Protein 6C6B (pdb70)

Foldseek 3Di:
DDDDDPDDDDLVRLCVVQVFAFAEEEEAEAPQLQLVVLQVVLCVVCVVVVAAEDEDECVPQCCPVLVVADPPPVSVLVSLVVVLVVSLVCRSNRYYYYYRDNNQDPVSLVNSQCCQCVPPPHHYYFYEYSDEDPVVSVVPVVPCPVVPLVDACHDPNHHDGHGDDDTNHYDYCVVAPSVRVSVRVVVSCDVVVRHDD/DDDDDDDPDDDDLVRLCVVQQFAFAEEEEAEAVQLCQVVLQVVLCVVVVVVVAAEDEDECVPQCCPVLVVADDDPVSVLVSLVVVLVVSQVCRSNRHYYYYRDNQQDPVSLVNSQCCQCVPPPHHYYFYEYSDEDPVVSVVPCVPCPVVPCVDACHDPPHHHGHGDDDTNHYDYCVPAPSVRVSVVVVVVCCVVPRHPD/DDPDDQDLVRQCVVLVFAFAEEEEAAAPQLQLVVLQVVLCVVVVVVVAAEDEDECVPPCCPVLVVADDDPVSVLVSLVVVLVVSQVCRSNRYYYYYRDNQQDPVSLVNSQCCQCVPPPHHDYAYEYSDEDPVVSVVPCVPCVVVPCPAQHDPNHHDGHGDPDGNHYDHCVVDPSVVVSVVVVVSCVVVVRHDD/DPDDQDLVRLCVVQVFAFAEEEEAEAPQLQLVVLQVVLCVVCVVLVAAEDEDECVPPCCPVLVVADDDPVSVLVSLVVVLVVSLVCRSNRHHYYYRDNQQDPVSLVNSQCCQCVPPPHHYYAYEYSDEDPVVSVVPVVPCVVVDDPCHDPPHHDGDGDPDGNYYDYCVVDPSVVSSVRVVVSCVVVPRGDD/DPDDQDLVRQCVVQVFAFAEAEEAEAPQLCQVVLQVVLCVVCVVVVAAEDEDECVPCCCDVLVVADDDPVSVLVSLQVVLVVSVVCRSNRHHYYYRDNQFDPVSVVNSQCCQCVPPPHHYYAYEYSDEDPVVSCVSPVPCVNVPCVDAQHDPNRHDGDTDPDGNHYDYCVVAPSVRVSVVVVCSCVVVVRHD/DDDDPDDQDLVRLCVVQVFAFAEEEEAEAPQLQLVVLQVVLCVVCVVVVAAEDEDECVPPCCPVLVVADDDPVSVLVSLVVVLVVSQVCRSNRYYYYYRDNQQDPVSVVNSCCCQCVPPPHHYYAYEYSDEDPVVSVVPCVPVPVVPCVDACHDPNHPDGDGDPDGNHYDYCVVDPSVRVSVVVVVSCCVVVRHPD

Solvent-accessible surface area: 49514 Å² total; per-residue (Å²): 139,44,92,69,67,126,45,41,16,69,44,109,66,15,17,108,44,25,51,12,105,5,0,0,0,0,0,0,0,24,16,22,0,16,16,60,52,3,0,15,2,0,0,3,16,0,0,57,54,129,4,9,2,8,37,0,6,32,126,37,0,42,178,12,1,4,119,80,38,36,184,81,156,70,14,80,68,34,38,11,45,5,0,0,13,0,0,14,6,0,0,19,1,0,0,0,0,0,0,8,25,48,2,4,70,91,68,11,7,68,101,3,31,53,49,0,81,150,54,117,59,71,9,50,7,4,14,0,21,1,21,5,54,70,82,38,0,77,90,96,25,106,166,28,54,6,84,101,85,117,58,84,107,24,9,26,66,64,18,75,42,62,51,15,109,140,21,67,10,83,2,116,18,74,132,42,100,20,45,14,0,0,84,64,0,12,126,59,0,40,94,78,51,11,10,70,113,60,62,42,28,65,62,57,74,46,40,12,71,39,109,66,16,20,108,62,25,50,10,102,5,0,0,0,0,0,0,0,24,14,24,0,19,16,61,76,3,0,12,1,0,1,4,7,0,0,72,93,140,8,8,1,10,37,0,10,31,124,38,0,54,165,11,1,0,115,81,20,36,156,79,86,74,15,68,61,35,33,7,44,5,0,0,13,0,0,14,5,0,0,19,1,0,0,0,0,0,0,11,22,47,2,12,54,86,70,9,5,74,99,3,29,52,53,0,85,154,51,117,51,72,9,52,7,3,16,0,20,0,20,4,50,74,79,39,0,80,86,87,25,117,69,25,60,11,79,103,95,114,59,82,98,26,16,27,72,65,26,71,40,62,50,14,106,137,22,68,12,84,2,114,17,75,134,40,99,45,37,16,0,0,97,71,0,11,126,58,0,32,97,78,43,9,8,84,147,112,69,127,47,41,16,69,34,113,69,18,22,111,63,24,42,8,123,5,0,0,0,0,0,0,0,24,15,22,0,17,16,59,74,6,0,10,1,0,2,4,16,0,1,96,59,105,8,8,2,9,33,0,9,32,119,37,0,60,166,11,2,0,118,79,22,36,173,79,144,71,14,84,68,35,30,8,50,5,1,0,12,0,0,14,6,0,0,17,2,0,0,0,0,0,0,11,26,43,2,4,65,85,72,13,7,76,102,4,29,60,52,0,86,171,55,118,45,71,8,56,7,5,15,0,25,0,16,5,44,64,82,22,1,107,90,92,31,110,68,26,78,24,78,119,125,99,90,106,34,6,48,73,72,24,73,44,60,53,16,109,132,22,60,12,99,2,84,18,67,124,52,88,28,9,9,1,0,82,66,0,12,47,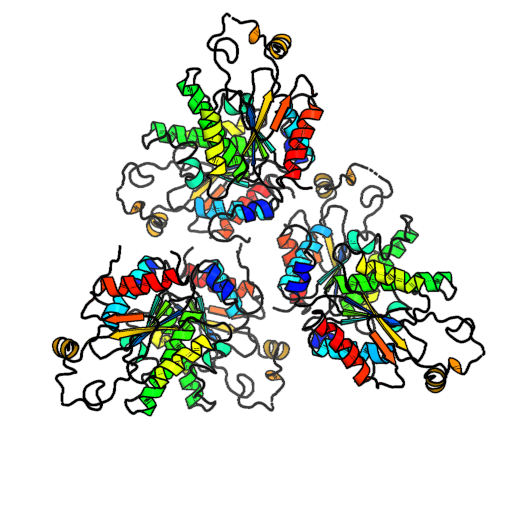63,0,46,122,75,46,8,26,85,68,117,128,52,41,15,68,33,111,63,17,33,110,68,24,55,12,29,6,0,0,0,0,0,0,0,24,13,23,0,18,18,59,74,4,0,18,29,0,1,26,84,1,1,93,35,67,7,8,2,10,40,0,10,33,123,38,0,56,158,10,2,0,119,76,20,34,148,84,132,71,14,100,69,34,27,14,50,7,0,0,12,0,0,14,6,0,1,19,1,0,0,0,0,0,0,11,24,51,2,21,72,81,74,16,5,76,102,4,29,68,51,0,81,177,57,116,45,74,8,53,7,2,13,0,20,0,26,4,47,76,88,18,0,44,91,71,29,94,148,39,52,23,95,62,119,84,86,22,16,26,101,68,25,78,43,63,49,15,102,127,29,63,14,104,2,87,13,37,125,54,56,62,70,18,1,14,126,71,0,21,48,58,0,45,121,77,63,22,16,84,107,78,69,51,52,14,72,38,107,73,16,20,112,56,23,56,12,109,5,0,0,0,1,0,0,0,28,25,31,4,20,19,56,76,4,0,17,30,0,1,14,76,0,0,119,66,70,5,9,1,8,36,0,5,30,120,40,1,58,164,12,2,0,119,79,20,37,190,81,104,74,14,49,64,34,31,12,48,4,0,0,16,0,0,12,5,0,0,20,1,0,0,0,0,0,0,8,26,50,2,25,62,86,72,16,5,76,113,4,29,77,57,0,84,85,58,117,47,73,9,52,6,2,14,0,17,1,31,5,54,73,85,33,2,55,85,58,24,115,89,34,24,42,88,38,118,120,95,80,109,46,18,56,82,66,23,74,47,56,51,16,108,86,29,56,11,94,2,112,41,75,130,47,101,69,75,27,1,14,60,74,0,17,61,67,0,50,88,70,47,12,10,117,51,58,32,68,54,44,43,15,65,36,110,61,15,32,80,23,10,47,12,24,5,0,0,0,0,0,0,0,22,19,23,0,16,16,54,76,4,0,19,2,0,1,5,62,0,0,98,103,154,7,9,2,7,36,0,7,30,130,38,1,55,161,11,2,0,114,78,22,34,147,79,140,71,12,120,68,33,32,13,49,5,0,0,13,0,0,14,6,0,0,20,1,0,0,0,0,0,0,8,27,48,1,20,69,80,73,14,5,74,100,4,24,76,54,0,77,169,53,118,48,73,6,53,8,4,12,0,16,1,23,5,44,66,81,42,0,74,87,96,29,98,171,37,59,2,86,21,93,132,71,80,105,25,17,27,64,68,23,73,42,64,49,19,110,128,33,62,12,98,1,84,14,57,128,48,99,47,54,20,0,6,120,70,0,18,49,62,0,35,123,74,64,19,9,80,156

Nearest PDB structures (foldseek):
  6c6b-assembly2_C  TM=1.005E+00  e=1.943E-40  Cryptococcus neoformans H99
  6c6b-assembly3_D  TM=1.001E+00  e=1.672E-37  Cryptococcus neoformans H99
  6c6b-assembly3_E  TM=1.001E+00  e=2.785E-37  Cryptococcus neoformans H99
  6b8v-assembly2_C-2  TM=9.779E-01  e=7.270E-29  Cryptococcus neoformans
  4fxp-assembly1_A  TM=9.262E-01  e=2.140E-19  Arabidopsis thaliana

Sequence (1168 aa):
NITFHPGAVTQDERDTLLGQKGCTVWLTGLSASGKSSTIATALEQHLLHKKLHAYRLDGDNIRFGLNKDLGFDQASRVENIRRIGEVSLLFALSSTISVTAFISPYISDRQLARELHEKHSSAIPFIEVFIDAPLSVVEQRDPKGLYKKAEIKDFTGISAPYEAPANPEIHIRTDEVDVAGAVEIITKYLADNGLIPAATNITFHPGAVTQDERDTLLGQKGCTVWLTGLSASGKSTIATALEQHLLHKKLHAYRLDGDNIRFGLNKDLGFDQASRVENIRRIGEVSLLFALSSTISVTAFISPYISDRQLARELHEKHSSAIPFIEVFIDAPLSVVEQRDPKGLYKKAEIKDFTGISAPYEAPANPEIHIRTDEVDVAGAVEIITKYLADNGLIPAFHPGAVTQDERDTLLGQKGCTVWLTGLSASGKSTIATALEQHLLHKKLHAYRLDGDNIRFGLNKDLGFDQASRVENIRRIGEVSLLFALSSTISVTAFISPYISDRQLARELHEKHSSAIPFIEVFIDAPLSVVEQRDPKGLYKKAIKDFTGISAPYEAPANPEIHIRTDEVDVAGAVEIITKYLADNGLIPAHPGAVTQDERDTLLGQKGCTVWLTGLSASGKSTIATALEQHLLHKKLHAYRLDGDNIRFGLNKDLGFDQASRVENIRRIGEVSLLFALSSTISVTAFISPYISDRQLARELHEKHSSAIPFIEVFIDAPLSVVEQRDPKGLYKKIKDFTGISAPYEAPANPEIHIRTDEVDVAGAVEIITKYLADNGLIPAHPGAVTQDERDTLLGQKGCTVWLTGLSASGKSTIATALEQHLLHKKLHAYRLDGDNIRFGLNKDLGFDQASRVENIRRIGEVSLLFALSSTISVTAFISPYISDRQLARELHEKHSSAIPFIEVFIDAPLSVVEQRDPKGLYKKAEIKDFTGISAPYEAPANPEIHIRTDEVDVAGAVEIITKYLADNGLIPITFHPGAVTQDERDTLLGQKGCTVWLTGLSASGKSSTIATALEQHLLHKKLHAYRLDGDNIRFGLNKDLGFDQASRVENIRRIGEVSLLFALSSTISVTAFISPYISDRQLARELHEKHSSAIPFIEVFIDAPLSVVEQRDPKGLYKKAEIKDFTGISAPYEAPANPEIHIRTDEVDVAGAVEIITKYLADNGLIPA

CATH classification: 3.40.50.300

Organism: Cryptococcus neoformans (strain H99 / ATCC 208821 / CBS 10515 / FGSC 9487) (NCBI:txid235443)

B-factor: mean 47.9, std 17.37, range [10.41, 139.2]

Secondary structure (DSSP, 8-state):
-----SSPPPHHHHHHHHT---EEEEEE--TTSSHHHHHHHHHHHHHHTT--EEEE-HHHHTTTTTTT--SSHHHHHHHHHHHHHHHHHHHHTT-EEEEE-----HHHHHHHHHHHHSSSS---EEEEEEE--HHHHHHH-TTSTTT-----S-BTTTB-----SS-SEEEETTTS-HHHHHHHHHHHHHHTTSS--/-------SSPPPHHHHHHHHT---EEEEEE--TTSSHHHHHHHHHHHHHHTT--EEEESHHHHTTTTTTT--SSHHHHHHHHHHHHHHHHHHHHTT-EEEEE-----HHHHHHHHHHHHTSSS---EEEEEEE--HHHHHHH-TTSTTT-----S-BTTTB-----SS-SEEEETTTS-HHHHHHHHHHHHHHTTSS--/--SSPPPHHHHHHHHT---EEEEEE--TTSSHHHHHHHHHHHHHHTT--EEEESHHHHTTTTTTT--SSHHHHHHHHHHHHHHHHHHHHTT-EEEEE-----HHHHHHHHHHHHTSSS---EEEEEEE--HHHHHHH-TTSTTT----S-BTTTB-----SS-SEEEETTTS-HHHHHHHHHHHHHHTT-S--/--SSPPHHHHHHHHT---EEEEEE--TTSSHHHHHHHHHHHHHHTT--EEEESHHHHTTTTTTT--SSHHHHHHHHHHHHHHHHHHHHTT-EEEEE-----HHHHHHHHHHHHTSSS---EEEEEEE--HHHHHHH-TTSTTT---S-BTTTB-----SS-SEEEETTTS-HHHHHHHHHHHHHHTTSS--/--SPPPHHHHHHHHT---EEEEEEE-TTSSHHHHHHHHHHHHHHTT--EEEESHHHHTTTTTTT--SSHHHHHHHHHHHHHHHHHHHHTT-EEEEE-----HHHHHHHHHHHHTSSS---EEEEEEE--HHHHHHH-TTSTTT-----S-BTTTB-----SS-SEEEETTTS-HHHHHHHHHHHHHHTTS--/----SSPPPHHHHHHHHT---EEEEEE--TTSSHHHHHHHHHHHHHHTT--EEEESHHHHTTTTTTT--SSHHHHHHHHHHHHHHHHHHHHTT-EEEEE-----HHHHHHHHHHHHTSSS---EEEEEEE--HHHHHHH-TTSTTT-----S-BTTTB-----SS-SEEEETTTS-HHHHHHHHHHHHHHTTSS--

Structure (mmCIF, N/CA/C/O backbone):
data_6C6B
#
_entry.id   6C6B
#
_cell.length_a   86.330
_cell.length_b   86.330
_cell.length_c   160.810
_cell.angle_alpha   90.000
_cell.angle_beta   90.000
_cell.angle_gamma   120.000
#
_symmetry.space_group_name_H-M   'P 31'
#
loop_
_entity.id
_entity.type
_entity.pdbx_description
1 polymer 'Adenylyl-sulfate kinase'
2 non-polymer "ADENOSINE-5'-DIPHOSPHATE"
3 non-polymer 1,2-ETHANEDIOL
4 water water
#
loop_
_atom_site.group_PDB
_atom_site.id
_atom_site.type_symbol
_atom_site.label_atom_id
_atom_site.label_alt_id
_atom_site.label_comp_id
_atom_site.label_asym_id
_atom_site.label_entity_id
_atom_site.label_seq_id
_atom_site.pdbx_PDB_ins_code
_atom_site.Cartn_x
_atom_site.Cartn_y
_atom_site.Cartn_z
_atom_site.occupancy
_atom_site.B_iso_or_equiv
_atom_site.auth_seq_id
_atom_site.auth_comp_id
_atom_site.auth_asym_id
_atom_site.auth_atom_id
_atom_site.pdbx_PDB_model_num
ATOM 1 N N . ASN A 1 12 ? 35.688 11.738 -41.926 1.00 59.00 4 ASN A N 1
ATOM 2 C CA . ASN A 1 12 ? 35.506 11.912 -40.491 1.00 58.10 4 ASN A CA 1
ATOM 3 C C . ASN A 1 12 ? 35.987 10.665 -39.763 1.00 58.08 4 ASN A C 1
ATOM 4 O O . ASN A 1 12 ? 35.234 10.015 -39.041 1.00 55.61 4 ASN A O 1
ATOM 6 N N . ILE A 1 13 ? 37.259 10.340 -39.959 1.00 57.16 5 ILE A N 1
ATOM 7 C CA . ILE A 1 13 ? 37.876 9.152 -39.387 1.00 53.26 5 ILE A CA 1
ATOM 8 C C . ILE A 1 13 ? 38.985 9.610 -38.452 1.00 55.45 5 ILE A C 1
ATOM 9 O O . ILE A 1 13 ? 39.924 10.293 -38.881 1.00 62.53 5 ILE A O 1
ATOM 14 N N . THR A 1 14 ? 38.869 9.251 -37.178 1.00 47.77 6 THR A N 1
ATOM 15 C CA . THR A 1 14 ? 39.801 9.691 -36.154 1.00 52.02 6 THR A CA 1
ATOM 16 C C . THR A 1 14 ? 40.257 8.496 -35.327 1.00 49.36 6 THR A C 1
ATOM 17 O O . THR A 1 14 ? 39.455 7.624 -34.989 1.00 57.46 6 THR A O 1
ATOM 21 N N . PHE A 1 15 ? 41.547 8.465 -35.001 1.00 45.60 7 PHE A N 1
ATOM 22 C CA . PHE A 1 15 ? 42.125 7.413 -34.178 1.00 45.29 7 PHE A CA 1
ATOM 23 C C . PHE A 1 15 ? 43.468 7.899 -33.666 1.00 49.05 7 PHE A C 1
ATOM 24 O O . PHE A 1 15 ? 44.170 8.642 -34.357 1.00 51.45 7 PHE A O 1
ATOM 32 N N . HIS A 1 16 ? 43.832 7.454 -32.434 1.00 48.21 8 HIS A N 1
ATOM 33 C CA . HIS A 1 16 ? 45.185 7.649 -31.923 1.00 38.81 8 HIS A CA 1
ATOM 34 C C . HIS A 1 16 ? 46.059 6.461 -32.279 1.00 42.30 8 HIS A C 1
ATOM 35 O O . HIS A 1 16 ? 45.556 5.371 -32.569 1.00 43.33 8 HIS A O 1
ATOM 42 N N . PRO A 1 17 ? 47.380 6.634 -32.255 1.00 47.77 9 PRO A N 1
ATOM 43 C CA . PRO A 1 17 ? 48.263 5.502 -32.524 1.00 44.76 9 PRO A CA 1
ATOM 44 C C . PRO A 1 17 ? 48.049 4.379 -31.520 1.00 49.97 9 PRO A C 1
ATOM 45 O O . PRO A 1 17 ? 47.654 4.598 -30.375 1.00 49.43 9 PRO A O 1
ATOM 49 N N . GLY A 1 18 ? 48.306 3.160 -31.970 1.00 43.68 10 GLY A N 1
ATOM 50 C CA . GLY A 1 18 ? 48.193 2.036 -31.089 1.00 37.51 10 GLY A CA 1
ATOM 51 C C . GLY A 1 18 ? 46.759 1.594 -30.891 1.00 34.12 10 GLY A C 1
ATOM 52 O O . GLY A 1 18 ? 45.811 2.095 -31.502 1.00 39.16 10 GLY A O 1
ATOM 53 N N . ALA A 1 19 ? 46.609 0.659 -29.968 1.00 57.89 11 ALA A N 1
ATOM 54 C CA . ALA A 1 19 ? 45.313 0.052 -29.742 1.00 38.94 11 ALA A CA 1
ATOM 55 C C . ALA A 1 19 ? 44.449 0.898 -28.815 1.00 40.47 11 ALA A C 1
ATOM 56 O O . ALA A 1 19 ? 44.937 1.689 -27.997 1.00 42.96 11 ALA A O 1
ATOM 58 N N . VAL A 1 20 ? 43.138 0.747 -28.993 1.00 37.32 12 VAL A N 1
ATOM 59 C CA . VAL A 1 20 ? 42.190 1.339 -28.069 1.00 37.32 12 VAL A CA 1
ATOM 60 C C . VAL A 1 20 ? 42.470 0.793 -26.671 1.00 44.23 12 VAL A C 1
ATOM 61 O O . VAL A 1 20 ? 42.782 -0.392 -26.495 1.00 45.04 12 VAL A O 1
ATOM 65 N N . THR A 1 21 ? 42.380 1.658 -25.663 1.00 41.00 13 THR A N 1
ATOM 66 C CA . THR A 1 21 ? 42.505 1.151 -24.304 1.00 42.37 13 THR A CA 1
ATOM 67 C C . THR A 1 21 ? 41.180 0.549 -23.858 1.00 38.87 13 THR A C 1
ATOM 68 O O . THR A 1 21 ? 40.133 0.784 -24.460 1.00 39.54 13 THR A O 1
ATOM 72 N N . GLN A 1 22 ? 41.223 -0.200 -22.749 1.00 37.37 14 GLN A N 1
ATOM 73 C CA . GLN A 1 22 ? 40.008 -0.834 -22.244 1.00 37.55 14 GLN A CA 1
ATOM 74 C C . GLN A 1 22 ? 38.972 0.194 -21.808 1.00 41.17 14 GLN A C 1
ATOM 75 O O . GLN A 1 22 ? 37.770 0.008 -22.032 1.00 39.72 14 GLN A O 1
ATOM 81 N N . ASP A 1 23 ? 39.412 1.252 -21.130 1.00 47.77 15 ASP A N 1
ATOM 82 C CA . ASP A 1 23 ? 38.488 2.297 -20.715 1.00 41.42 15 ASP A CA 1
ATOM 83 C C . ASP A 1 23 ? 37.880 2.992 -21.922 1.00 35.59 15 ASP A C 1
ATOM 84 O O . ASP A 1 23 ? 36.690 3.321 -21.919 1.00 36.59 15 ASP A O 1
ATOM 89 N N . GLU A 1 24 ? 38.682 3.235 -22.962 1.00 42.14 16 GLU A N 1
ATOM 90 C CA . GLU A 1 24 ? 38.136 3.858 -24.164 1.00 43.63 16 GLU A CA 1
ATOM 91 C C . GLU A 1 24 ? 37.039 2.986 -24.753 1.00 44.25 16 GLU A C 1
ATOM 92 O O . GLU A 1 24 ? 35.917 3.459 -24.979 1.00 35.85 16 GLU A O 1
ATOM 98 N N . ARG A 1 25 ? 37.317 1.687 -24.914 1.00 33.18 17 ARG A N 1
ATOM 99 C CA . ARG A 1 25 ? 36.344 0.781 -25.526 1.00 38.09 17 ARG A CA 1
ATOM 100 C C . ARG A 1 25 ? 35.074 0.719 -24.696 1.00 40.22 17 ARG A C 1
ATOM 101 O O . ARG A 1 25 ? 33.964 0.860 -25.228 1.00 39.64 17 ARG A O 1
ATOM 109 N N . ASP A 1 26 ? 35.223 0.504 -23.382 1.00 36.68 18 ASP A N 1
ATOM 110 C CA . ASP A 1 26 ? 34.066 0.441 -22.498 1.00 38.67 18 ASP A CA 1
ATOM 111 C C . ASP A 1 26 ? 33.230 1.709 -22.603 1.00 39.50 18 ASP A C 1
ATOM 112 O O . ASP A 1 26 ? 32.001 1.641 -22.726 1.00 37.70 18 ASP A O 1
ATOM 117 N N . THR A 1 27 ? 33.882 2.871 -22.617 1.00 38.38 19 THR A N 1
ATOM 118 C CA . THR A 1 27 ? 33.129 4.114 -22.669 1.00 39.81 19 THR A CA 1
ATOM 119 C C . THR A 1 27 ? 32.379 4.232 -23.984 1.00 38.56 19 THR A C 1
ATOM 120 O O . THR A 1 27 ? 31.171 4.464 -23.991 1.00 42.74 19 THR A O 1
ATOM 124 N N . LEU A 1 28 ? 33.058 3.976 -25.106 1.00 41.23 20 LEU A N 1
ATOM 125 C CA . LEU A 1 28 ? 32.411 4.137 -26.408 1.00 40.87 20 LEU A CA 1
ATOM 126 C C . LEU A 1 28 ? 31.242 3.172 -26.585 1.00 41.30 20 LEU A C 1
ATOM 127 O O . LEU A 1 28 ? 30.238 3.516 -27.212 1.00 42.23 20 LEU A O 1
ATOM 132 N N . LEU A 1 29 ? 31.354 1.957 -26.059 1.00 37.03 21 LEU A N 1
ATOM 133 C CA . LEU A 1 29 ? 30.293 0.978 -26.252 1.00 32.67 21 LEU A CA 1
ATOM 134 C C . LEU A 1 29 ? 29.255 1.016 -25.135 1.00 36.50 21 LEU A C 1
ATOM 135 O O . LEU A 1 29 ? 28.276 0.268 -25.201 1.00 40.84 21 LEU A O 1
ATOM 140 N N . GLY A 1 30 ? 29.446 1.860 -24.119 1.00 34.10 22 GLY A N 1
ATOM 141 C CA . GLY A 1 30 ? 28.475 2.010 -23.028 1.00 45.30 22 GLY A CA 1
ATOM 142 C C . GLY A 1 30 ? 28.285 0.754 -22.208 1.00 47.70 22 GLY A C 1
ATOM 143 O O . GLY A 1 30 ? 27.201 0.528 -21.648 1.00 37.14 22 GLY A O 1
ATOM 144 N N . GLN A 1 31 ? 29.327 -0.067 -22.104 1.00 43.77 23 GLN A N 1
ATOM 145 C CA . GLN A 1 31 ? 29.198 -1.374 -21.488 1.00 43.90 23 GLN A CA 1
ATOM 146 C C . GLN A 1 31 ? 30.572 -1.880 -21.083 1.00 37.76 23 GLN A C 1
ATOM 147 O O . GLN A 1 31 ? 31.570 -1.572 -21.738 1.00 35.61 23 GLN A O 1
ATOM 153 N N . LYS A 1 32 ? 30.620 -2.598 -19.968 1.00 40.38 24 LYS A N 1
ATOM 154 C CA . LYS A 1 32 ? 31.819 -3.259 -19.481 1.00 36.99 24 LYS A CA 1
ATOM 155 C C . LYS A 1 32 ? 31.713 -4.765 -19.703 1.00 40.24 24 LYS A C 1
ATOM 156 O O . LYS A 1 32 ? 30.628 -5.345 -19.570 1.00 47.97 24 LYS A O 1
ATOM 162 N N . GLY A 1 33 ? 32.833 -5.387 -20.077 1.00 27.14 25 GLY A N 1
ATOM 163 C CA . GLY A 1 33 ? 32.871 -6.831 -20.294 1.00 25.04 25 GLY A CA 1
ATOM 164 C C . GLY A 1 33 ? 33.152 -7.595 -19.010 1.00 27.60 25 GLY A C 1
ATOM 165 O O . GLY A 1 33 ? 33.801 -7.088 -18.093 1.00 30.37 25 GLY A O 1
ATOM 166 N N . CYS A 1 34 ? 32.650 -8.827 -18.953 1.00 28.99 26 CYS A N 1
ATOM 167 C CA . CYS A 1 34 ? 32.917 -9.715 -17.823 1.00 24.57 26 CYS A CA 1
ATOM 168 C C . CYS A 1 34 ? 32.589 -11.129 -18.263 1.00 24.43 26 CYS A C 1
ATOM 169 O O . CYS A 1 34 ? 32.051 -11.353 -19.348 1.00 29.53 26 CYS A O 1
ATOM 172 N N . THR A 1 35 ? 32.945 -12.094 -17.415 1.00 27.00 27 THR A N 1
ATOM 173 C CA . THR A 1 35 ? 32.602 -13.491 -17.649 1.00 26.95 27 THR A CA 1
ATOM 174 C C . THR A 1 35 ? 31.669 -13.952 -16.545 1.00 29.46 27 THR A C 1
ATOM 175 O O . THR A 1 35 ? 32.014 -13.869 -15.364 1.00 23.41 27 THR A O 1
ATOM 179 N N . VAL A 1 36 ? 30.510 -14.460 -16.945 1.00 30.47 28 VAL A N 1
ATOM 180 C CA . VAL A 1 36 ? 29.533 -15.078 -16.060 1.00 24.37 28 VAL A CA 1
ATOM 181 C C . VAL A 1 36 ? 29.727 -16.580 -16.228 1.00 25.16 28 VAL A C 1
ATOM 182 O O . VAL A 1 36 ? 29.343 -17.151 -17.260 1.00 26.60 28 VAL A O 1
ATOM 186 N N . TRP A 1 37 ? 30.365 -17.218 -15.239 1.00 23.51 29 TRP A N 1
ATOM 187 C CA . TRP A 1 37 ? 30.794 -18.619 -15.340 1.00 20.86 29 TRP A CA 1
ATOM 188 C C . TRP A 1 37 ? 29.791 -19.487 -14.574 1.00 22.78 29 TRP A C 1
ATOM 189 O O . TRP A 1 37 ? 29.811 -19.539 -13.338 1.00 24.41 29 TRP A O 1
ATOM 200 N N . LEU A 1 38 ? 28.926 -20.172 -15.314 1.00 21.73 30 LEU A N 1
ATOM 201 C CA . LEU A 1 38 ? 28.006 -21.148 -14.742 1.00 21.63 30 LEU A CA 1
ATOM 202 C C . LEU A 1 38 ? 28.681 -22.502 -14.553 1.00 27.27 30 LEU A C 1
ATOM 203 O O . LEU A 1 38 ? 29.375 -23.001 -15.447 1.00 29.68 30 LEU A O 1
ATOM 208 N N . THR A 1 39 ? 28.432 -23.118 -13.393 1.00 23.79 31 THR A N 1
ATOM 209 C CA . THR A 1 39 ? 28.918 -24.451 -13.054 1.00 23.40 31 THR A CA 1
ATOM 210 C C . THR A 1 39 ? 27.828 -25.200 -12.296 1.00 24.01 31 THR A C 1
ATOM 211 O O . THR A 1 39 ? 27.054 -24.599 -11.546 1.00 27.07 31 THR A O 1
ATOM 215 N N . GLY A 1 40 ? 27.734 -26.498 -12.529 1.00 25.48 32 GLY A N 1
ATOM 216 C CA . GLY A 1 40 ? 26.715 -27.291 -11.868 1.00 23.79 32 GLY A CA 1
ATOM 217 C C . GLY A 1 40 ? 26.542 -28.617 -12.564 1.00 28.60 32 GLY A C 1
ATOM 218 O O . GLY A 1 40 ? 27.051 -28.842 -13.663 1.00 21.97 32 GLY A O 1
ATOM 219 N N . LEU A 1 41 ? 25.802 -29.500 -11.890 1.00 25.33 33 LEU A N 1
ATOM 220 C CA . LEU A 1 41 ? 25.534 -30.831 -12.419 1.00 29.01 33 LEU A CA 1
ATOM 221 C C . LEU A 1 41 ? 24.773 -30.769 -13.734 1.00 26.69 33 LEU A C 1
ATOM 222 O O . LEU A 1 41 ? 24.068 -29.807 -14.046 1.00 26.31 33 LEU A O 1
ATOM 227 N N . SER A 1 42 ? 24.890 -31.847 -14.491 1.00 28.96 34 SER A N 1
ATOM 228 C CA . SER A 1 42 ? 24.025 -32.033 -15.644 1.00 28.98 34 SER A CA 1
ATOM 229 C C . SER A 1 42 ? 22.561 -31.973 -15.211 1.00 26.59 34 SER A C 1
ATOM 230 O O . SER A 1 42 ? 22.199 -32.424 -14.121 1.00 24.41 34 SER A O 1
ATOM 233 N N . ALA A 1 43 ? 21.728 -31.347 -16.052 1.00 28.74 35 ALA A N 1
ATOM 234 C CA . ALA A 1 43 ? 20.311 -31.073 -15.822 1.00 29.82 35 ALA A CA 1
ATOM 235 C C . ALA A 1 43 ? 20.060 -30.076 -14.690 1.00 27.55 35 ALA A C 1
ATOM 236 O O . ALA A 1 43 ? 18.892 -29.850 -14.336 1.00 28.17 35 ALA A O 1
ATOM 238 N N . SER A 1 44 ? 21.097 -29.443 -14.130 1.00 29.46 36 SER A N 1
ATOM 239 C CA . SER A 1 44 ? 20.831 -28.446 -13.087 1.00 30.89 36 SER A CA 1
ATOM 240 C C . SER A 1 44 ? 20.206 -27.172 -13.658 1.00 26.73 36 SER A C 1
ATOM 241 O O . SER A 1 44 ? 19.521 -26.452 -12.921 1.00 28.49 36 SER A O 1
ATOM 244 N N . GLY A 1 45 ? 20.459 -26.852 -14.933 1.00 24.54 37 GLY A N 1
ATOM 245 C CA . GLY A 1 45 ? 19.797 -25.729 -15.600 1.00 24.26 37 GLY A CA 1
ATOM 246 C C . GLY A 1 45 ? 20.726 -24.672 -16.184 1.00 30.68 37 GLY A C 1
ATOM 247 O O . GLY A 1 45 ? 20.310 -23.540 -16.483 1.00 27.91 37 GLY A O 1
ATOM 248 N N . LYS A 1 46 ? 21.991 -25.036 -16.385 1.00 26.97 38 LYS A N 1
ATOM 249 C CA . LYS A 1 46 ? 22.955 -24.058 -16.878 1.00 30.05 38 LYS A CA 1
ATOM 250 C C . LYS A 1 46 ? 22.558 -23.549 -18.253 1.00 28.11 38 LYS A C 1
ATOM 251 O O . LYS A 1 46 ? 22.521 -22.336 -18.489 1.00 23.63 38 LYS A O 1
ATOM 257 N N . SER A 1 47 ? 22.206 -24.462 -19.156 1.00 26.26 39 SER A N 1
ATOM 258 C CA A SER A 1 47 ? 21.882 -24.055 -20.519 0.37 28.97 39 SER A CA 1
ATOM 259 C CA B SER A 1 47 ? 21.870 -24.073 -20.523 0.63 29.43 39 SER A CA 1
ATOM 260 C C . SER A 1 47 ? 20.562 -23.295 -20.580 1.00 30.84 39 SER A C 1
ATOM 261 O O . SER A 1 47 ? 20.455 -22.292 -21.299 1.00 30.96 39 SER A O 1
ATOM 266 N N . THR A 1 48 ? 19.551 -23.767 -19.852 1.00 25.71 40 THR A N 1
ATOM 267 C CA . THR A 1 48 ? 18.250 -23.105 -19.822 1.00 28.42 40 THR A CA 1
ATOM 268 C C . THR A 1 48 ? 18.392 -21.679 -19.324 1.00 22.77 40 THR A C 1
ATOM 269 O O . THR A 1 48 ? 17.821 -20.744 -19.893 1.00 26.16 40 THR A O 1
ATOM 273 N N . ILE A 1 49 ? 19.197 -21.491 -18.290 1.00 23.84 41 ILE A N 1
ATOM 274 C CA . ILE A 1 49 ? 19.423 -20.165 -17.724 1.00 20.29 41 ILE A CA 1
ATOM 275 C C . ILE A 1 49 ? 20.284 -19.302 -18.652 1.00 25.27 41 ILE A C 1
ATOM 276 O O . ILE A 1 49 ? 20.019 -18.104 -18.829 1.00 29.89 41 ILE A O 1
ATOM 281 N N . ALA A 1 50 ? 21.326 -19.879 -19.252 1.00 22.80 42 ALA A N 1
ATOM 282 C CA . ALA A 1 50 ? 22.216 -19.083 -20.102 1.00 19.87 42 ALA A CA 1
ATOM 283 C C . ALA A 1 50 ? 21.495 -18.518 -21.324 1.00 24.91 42 ALA A C 1
ATOM 284 O O . ALA A 1 50 ? 21.732 -17.373 -21.709 1.00 26.80 42 ALA A O 1
ATOM 286 N N . THR A 1 51 ? 20.685 -19.328 -22.017 1.00 25.23 43 THR A N 1
ATOM 287 C CA . THR A 1 51 ? 20.027 -18.780 -23.201 1.00 22.29 43 THR A CA 1
ATOM 288 C C . THR A 1 51 ? 18.989 -17.742 -22.825 1.00 22.17 43 THR A C 1
ATOM 289 O O . THR A 1 51 ? 18.788 -16.786 -23.571 1.00 27.14 43 THR A O 1
ATOM 293 N N . ALA A 1 52 ? 18.318 -17.917 -21.684 1.00 30.87 44 ALA A N 1
ATOM 294 C CA . ALA A 1 52 ? 17.335 -16.939 -21.245 1.00 31.50 44 ALA A CA 1
ATOM 295 C C . ALA A 1 52 ? 18.010 -15.642 -20.794 1.00 25.80 44 ALA A C 1
ATOM 296 O O . ALA A 1 52 ? 17.558 -14.540 -21.140 1.00 28.78 44 ALA A O 1
ATOM 298 N N . LEU A 1 53 ? 19.110 -15.753 -20.049 1.00 22.31 45 LEU A N 1
ATOM 299 C CA . LEU A 1 53 ? 19.867 -14.570 -19.644 1.00 26.09 45 LEU A CA 1
ATOM 300 C C . LEU A 1 53 ? 20.411 -13.810 -20.851 1.00 22.56 45 LEU A C 1
ATOM 301 O O . LEU A 1 53 ? 20.370 -12.575 -20.881 1.00 27.52 45 LEU A O 1
ATOM 306 N N . GLU A 1 54 ? 20.954 -14.529 -21.837 1.00 24.22 46 GLU A N 1
ATOM 307 C CA . GLU A 1 54 ? 21.501 -13.894 -23.038 1.00 28.78 46 GLU A CA 1
ATOM 308 C C . GLU A 1 54 ? 20.445 -13.082 -23.772 1.00 27.48 46 GLU A C 1
ATOM 309 O O . GLU A 1 54 ? 20.689 -11.946 -24.204 1.00 26.03 46 GLU A O 1
ATOM 315 N N . GLN A 1 55 ? 19.258 -13.658 -23.936 1.00 32.00 47 GLN A N 1
ATOM 316 C CA . GLN A 1 55 ? 18.159 -12.910 -24.543 1.00 25.75 47 GLN A CA 1
ATOM 317 C C . GLN A 1 55 ? 17.796 -11.686 -23.721 1.00 26.67 47 GLN A C 1
ATOM 318 O O . GLN A 1 55 ? 17.502 -10.618 -24.278 1.00 35.38 47 GLN A O 1
ATOM 324 N N . HIS A 1 56 ? 17.738 -11.835 -22.398 1.00 28.20 48 HIS A N 1
ATOM 325 C CA . HIS A 1 56 ? 17.364 -10.696 -21.556 1.00 31.10 48 HIS A CA 1
ATOM 326 C C . HIS A 1 56 ? 18.322 -9.534 -21.762 1.00 31.44 48 HIS A C 1
ATOM 327 O O . HIS A 1 56 ? 17.903 -8.385 -21.988 1.00 30.11 48 HIS A O 1
ATOM 334 N N . LEU A 1 57 ? 19.628 -9.830 -21.724 1.00 26.15 49 LEU A N 1
ATOM 335 C CA . LEU A 1 57 ? 20.651 -8.798 -21.882 1.00 31.59 49 LEU A CA 1
ATOM 336 C C . LEU A 1 57 ? 20.611 -8.178 -23.273 1.00 27.10 49 LEU A C 1
ATOM 337 O O . LEU A 1 57 ? 20.811 -6.973 -23.426 1.00 33.27 49 LEU A O 1
ATOM 342 N N . LEU A 1 58 ? 20.369 -8.992 -24.299 1.00 26.78 50 LEU A N 1
ATOM 343 C CA . LEU A 1 58 ? 20.240 -8.463 -25.648 1.00 27.73 50 LEU A CA 1
ATOM 344 C C . LEU A 1 58 ? 19.046 -7.508 -25.749 1.00 30.33 50 LEU A C 1
ATOM 345 O O . LEU A 1 58 ? 19.116 -6.517 -26.474 1.00 31.65 50 LEU A O 1
ATOM 350 N N . HIS A 1 59 ? 17.939 -7.799 -25.031 1.00 37.22 51 HIS A N 1
ATOM 351 C CA . HIS A 1 59 ? 16.778 -6.886 -24.995 1.00 41.39 51 HIS A CA 1
ATOM 352 C C . HIS A 1 59 ? 17.121 -5.570 -24.315 1.00 33.30 51 HIS A C 1
ATOM 353 O O . HIS A 1 59 ? 16.452 -4.551 -24.548 1.00 35.31 51 HIS A O 1
ATOM 360 N N . LYS A 1 60 ? 18.103 -5.587 -23.426 1.00 42.53 52 LYS A N 1
ATOM 361 C CA . LYS A 1 60 ? 18.632 -4.380 -22.818 1.00 48.96 52 LYS A CA 1
ATOM 362 C C . LYS A 1 60 ? 19.705 -3.733 -23.687 1.00 42.79 52 LYS A C 1
ATOM 363 O O . LYS A 1 60 ? 20.467 -2.899 -23.190 1.00 46.61 52 LYS A O 1
ATOM 369 N N . LYS A 1 61 ? 19.808 -4.144 -24.953 1.00 39.90 53 LYS A N 1
ATOM 370 C CA . LYS A 1 61 ? 20.753 -3.582 -25.917 1.00 39.84 53 LYS A CA 1
ATOM 371 C C . LYS A 1 61 ? 22.199 -3.817 -25.497 1.00 36.94 53 LYS A C 1
ATOM 372 O O . LYS A 1 61 ? 23.087 -3.022 -25.816 1.00 36.92 53 LYS A O 1
ATOM 378 N N . LEU A 1 62 ? 22.459 -4.937 -24.825 1.00 32.26 54 LEU A N 1
ATOM 379 C CA . LEU A 1 62 ? 23.786 -5.277 -24.337 1.00 41.38 54 LEU A CA 1
ATOM 380 C C . LEU A 1 62 ? 24.371 -6.414 -25.153 1.00 38.40 54 LEU A C 1
ATOM 381 O O . LEU A 1 62 ? 23.680 -7.395 -25.441 1.00 31.86 54 LEU A O 1
ATOM 386 N N . HIS A 1 63 ? 25.645 -6.289 -25.512 1.00 31.27 55 HIS A N 1
ATOM 387 C CA . HIS A 1 63 ? 26.326 -7.420 -26.126 1.00 32.67 55 HIS A CA 1
ATOM 388 C C . HIS A 1 63 ? 26.545 -8.470 -25.056 1.00 27.44 55 HIS A C 1
ATOM 389 O O . HIS A 1 63 ? 27.116 -8.181 -24.001 1.00 28.59 55 HIS A O 1
ATOM 396 N N . ALA A 1 64 ? 25.999 -9.653 -25.291 1.00 32.34 56 ALA A N 1
ATOM 397 C CA . ALA A 1 64 ? 26.143 -10.820 -24.435 1.00 26.81 56 ALA A CA 1
ATOM 398 C C . ALA A 1 64 ? 26.299 -12.026 -25.351 1.00 29.67 56 ALA A C 1
ATOM 399 O O . ALA A 1 64 ? 25.660 -12.076 -26.400 1.00 26.34 56 ALA A O 1
ATOM 401 N N . TYR A 1 65 ? 27.125 -12.997 -24.967 1.00 24.60 57 TYR A N 1
ATOM 402 C CA . TYR A 1 65 ? 27.355 -14.139 -25.856 1.00 27.10 57 TYR A CA 1
ATOM 403 C C . TYR A 1 65 ? 27.533 -15.413 -25.045 1.00 28.73 57 TYR A C 1
ATOM 404 O O . TYR A 1 65 ? 28.318 -15.441 -24.093 1.00 22.77 57 TYR A O 1
ATOM 413 N N . ARG A 1 66 ? 26.790 -16.459 -25.408 1.00 24.98 58 ARG A N 1
ATOM 414 C CA . ARG A 1 66 ? 26.862 -17.723 -24.696 1.00 31.93 58 ARG A CA 1
ATOM 415 C C . ARG A 1 66 ? 27.916 -18.636 -25.334 1.00 29.65 58 ARG A C 1
ATOM 416 O O . ARG A 1 66 ? 27.999 -18.729 -26.569 1.00 24.11 58 ARG A O 1
ATOM 424 N N . LEU A 1 67 ? 28.782 -19.212 -24.490 1.00 24.87 59 LEU A N 1
ATOM 425 C CA . LEU A 1 67 ? 29.718 -20.278 -24.857 1.00 28.91 59 LEU A CA 1
ATOM 426 C C . LEU A 1 67 ? 29.260 -21.574 -24.188 1.00 27.25 59 LEU A C 1
ATOM 427 O O . LEU A 1 67 ? 29.122 -21.624 -22.958 1.00 31.30 59 LEU A O 1
ATOM 432 N N . ASP A 1 68 ? 29.012 -22.611 -24.990 1.00 27.38 60 ASP A N 1
ATOM 433 C CA . ASP A 1 68 ? 28.597 -23.913 -24.482 1.00 29.37 60 ASP A CA 1
ATOM 434 C C . ASP A 1 68 ? 29.092 -24.989 -25.435 1.00 32.75 60 ASP A C 1
ATOM 435 O O . ASP A 1 68 ? 29.862 -24.715 -26.358 1.00 31.25 60 ASP A O 1
ATOM 440 N N . GLY A 1 69 ? 28.641 -26.226 -25.206 1.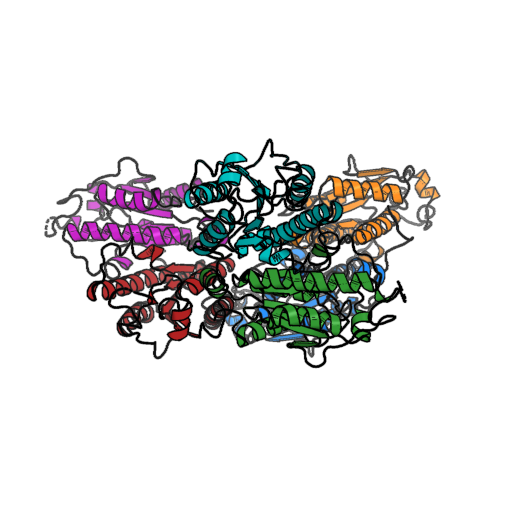00 33.22 61 GLY A N 1
ATOM 441 C CA . GLY A 1 69 ? 29.148 -27.329 -25.991 1.00 32.42 61 GLY A CA 1
ATOM 442 C C . GLY A 1 69 ? 28.805 -27.169 -27.455 1.00 36.81 61 GLY A C 1
ATOM 443 O O . GLY A 1 69 ? 29.601 -27.521 -28.324 1.00 34.65 61 GLY A O 1
ATOM 444 N N . ASP A 1 70 ? 27.659 -26.555 -27.744 1.00 38.58 62 ASP A N 1
ATOM 445 C CA . ASP A 1 70 ? 27.190 -26.481 -29.122 1.00 46.02 62 ASP A CA 1
ATOM 446 C C . ASP A 1 70 ? 28.161 -25.708 -30.018 1.00 44.65 62 ASP A C 1
ATOM 447 O O . ASP A 1 70 ? 28.435 -26.140 -31.141 1.00 49.59 62 ASP A O 1
ATOM 452 N N . ASN A 1 71 ? 28.746 -24.609 -29.527 1.00 38.09 63 ASN A N 1
ATOM 453 C CA . ASN A 1 71 ? 29.615 -23.787 -30.373 1.00 28.30 63 ASN A CA 1
ATOM 454 C C . ASN A 1 71 ? 31.110 -23.934 -30.063 1.00 24.68 63 ASN A C 1
ATOM 455 O O . ASN A 1 71 ? 31.923 -23.338 -30.776 1.00 38.92 63 ASN A O 1
ATOM 460 N N . ILE A 1 72 ? 31.503 -24.761 -29.085 1.00 23.71 64 ILE A N 1
ATOM 461 C CA . ILE A 1 72 ? 32.908 -24.967 -28.725 1.00 21.93 64 ILE A CA 1
ATOM 462 C C . ILE A 1 72 ? 33.405 -26.376 -29.085 1.00 26.41 64 ILE A C 1
ATOM 463 O O . ILE A 1 72 ? 34.502 -26.539 -29.624 1.00 23.25 64 ILE A O 1
ATOM 468 N N . ARG A 1 73 ? 32.612 -27.405 -28.766 1.00 30.39 65 ARG A N 1
ATOM 469 C CA . ARG A 1 73 ? 33.100 -28.787 -28.721 1.00 34.25 65 ARG A CA 1
ATOM 470 C C . ARG A 1 73 ? 33.545 -29.293 -30.087 1.00 36.71 65 ARG A C 1
ATOM 471 O O . ARG A 1 73 ? 34.562 -29.987 -30.193 1.00 42.79 65 ARG A O 1
ATOM 473 N N . PHE A 1 74 ? 32.761 -29.018 -31.131 1.00 32.55 66 PHE A N 1
ATOM 474 C CA . PHE A 1 74 ? 33.043 -29.495 -32.480 1.00 29.28 66 PHE A CA 1
ATOM 475 C C . PHE A 1 74 ? 33.670 -28.421 -33.362 1.00 29.11 66 PHE A C 1
ATOM 476 O O . PHE A 1 74 ? 33.787 -28.611 -34.576 1.00 32.28 66 PHE A O 1
ATOM 484 N N . GLY A 1 75 ? 34.064 -27.303 -32.781 1.00 27.02 67 GLY A N 1
ATOM 485 C CA . GLY A 1 75 ? 34.755 -26.287 -33.558 1.00 28.42 67 GLY A CA 1
ATOM 486 C C . GLY A 1 75 ? 36.146 -26.079 -32.997 1.00 25.26 67 GLY A C 1
ATOM 487 O O . GLY A 1 75 ? 37.065 -26.845 -33.295 1.00 26.56 67 GLY A O 1
ATOM 488 N N . LEU A 1 76 ? 36.297 -25.070 -32.136 1.00 24.28 68 LEU A N 1
ATOM 489 C CA . LEU A 1 76 ? 37.604 -24.781 -31.553 1.00 26.69 68 LEU A CA 1
ATOM 490 C C . LEU A 1 76 ? 38.246 -26.006 -30.898 1.00 27.56 68 LEU A C 1
ATOM 491 O O . LEU A 1 76 ? 39.426 -26.291 -31.133 1.00 26.20 68 LEU A O 1
ATOM 496 N N . ASN A 1 77 ? 37.482 -26.770 -30.119 1.00 27.68 69 ASN A N 1
ATOM 497 C CA . ASN A 1 77 ? 38.054 -27.841 -29.310 1.00 27.58 69 ASN A CA 1
ATOM 498 C C . ASN A 1 77 ? 37.781 -29.210 -29.891 1.00 22.12 69 ASN A C 1
ATOM 499 O O . ASN A 1 77 ? 37.772 -30.199 -29.154 1.00 25.39 69 ASN A O 1
ATOM 504 N N . LYS A 1 78 ? 37.549 -29.290 -31.194 1.00 25.42 70 LYS A N 1
ATOM 505 C CA . LYS A 1 78 ? 37.208 -30.564 -31.806 1.00 29.03 70 LYS A CA 1
ATOM 506 C C . LYS A 1 78 ? 38.355 -31.572 -31.725 1.00 30.06 70 LYS A C 1
ATOM 507 O O . LYS A 1 78 ? 38.131 -32.769 -31.929 1.00 29.72 70 LYS A O 1
ATOM 513 N N . ASP A 1 79 ? 39.576 -31.106 -31.476 1.00 25.20 71 ASP A N 1
ATOM 514 C CA . ASP A 1 79 ? 40.731 -31.983 -31.365 1.00 25.14 71 ASP A CA 1
ATOM 515 C C . ASP A 1 79 ? 40.798 -32.680 -30.012 1.00 23.92 71 ASP A C 1
ATOM 516 O O . ASP A 1 79 ? 41.540 -33.656 -29.868 1.00 26.20 71 ASP A O 1
ATOM 521 N N . LEU A 1 80 ? 39.996 -32.259 -29.041 1.00 22.91 72 LEU A N 1
ATOM 522 C CA . LEU A 1 80 ? 40.114 -32.749 -27.674 1.00 29.38 72 LEU A CA 1
ATOM 523 C C . LEU A 1 80 ? 39.240 -33.975 -27.428 1.00 31.29 72 LEU A C 1
ATOM 524 O O . LEU A 1 80 ? 38.096 -34.044 -27.881 1.00 36.12 72 LEU A O 1
ATOM 529 N N . GLY A 1 81 ? 39.776 -34.918 -26.668 1.00 30.01 73 GLY A N 1
ATOM 530 C CA . GLY A 1 81 ? 39.104 -36.133 -26.280 1.00 28.26 73 GLY A CA 1
ATOM 531 C C . GLY A 1 81 ? 38.498 -36.017 -24.903 1.00 37.68 73 GLY A C 1
ATOM 532 O O . GLY A 1 81 ? 38.066 -34.939 -24.470 1.00 28.89 73 GLY A O 1
ATOM 533 N N . PHE A 1 82 ? 38.437 -37.150 -24.214 1.00 30.45 74 PHE A N 1
ATOM 534 C CA . PHE A 1 82 ? 37.840 -37.214 -22.884 1.00 33.15 74 PHE A CA 1
ATOM 535 C C . PHE A 1 82 ? 38.811 -37.683 -21.820 1.00 30.63 74 PHE A C 1
ATOM 536 O O . PHE A 1 82 ? 38.399 -37.885 -20.672 1.00 34.61 74 PHE A O 1
ATOM 544 N N . ASP A 1 83 ? 40.084 -37.844 -22.153 1.00 35.12 75 ASP A N 1
ATOM 545 C CA . ASP A 1 83 ? 41.072 -38.147 -21.139 1.00 33.90 75 ASP A CA 1
ATOM 546 C C . ASP A 1 83 ? 41.217 -36.946 -20.207 1.00 39.03 75 ASP A C 1
ATOM 547 O O . ASP A 1 83 ? 40.763 -35.826 -20.497 1.00 36.27 75 ASP A O 1
ATOM 552 N N . GLN A 1 84 ? 41.909 -37.178 -19.095 1.00 37.19 76 GLN A N 1
ATOM 553 C CA . GLN A 1 84 ? 42.056 -36.136 -18.086 1.00 31.39 76 GLN A CA 1
ATOM 554 C C . GLN A 1 84 ? 42.728 -34.896 -18.668 1.00 28.83 76 GLN A C 1
ATOM 555 O O . GLN A 1 84 ? 42.261 -33.769 -18.472 1.00 31.13 76 GLN A O 1
ATOM 561 N N . ALA A 1 85 ? 43.790 -35.086 -19.446 1.00 29.07 77 ALA A N 1
ATOM 562 C CA . ALA A 1 85 ? 44.489 -33.932 -20.023 1.00 33.27 77 ALA A CA 1
ATOM 563 C C . ALA A 1 85 ? 43.597 -33.142 -20.993 1.00 29.18 77 ALA A C 1
ATOM 564 O O . ALA A 1 85 ? 43.628 -31.903 -21.005 1.00 36.17 77 ALA A O 1
ATOM 566 N N . SER A 1 86 ? 42.813 -33.835 -21.823 1.00 26.75 78 SER A N 1
ATOM 567 C CA . SER A 1 86 ? 41.871 -33.151 -22.718 1.00 29.15 78 SER A CA 1
ATOM 568 C C . SER A 1 86 ? 40.878 -32.300 -21.937 1.00 26.92 78 SER A C 1
ATOM 569 O O . SER A 1 86 ? 40.627 -31.140 -22.287 1.00 26.63 78 SER A O 1
ATOM 572 N N . ARG A 1 87 ? 40.306 -32.860 -20.865 1.00 26.28 79 ARG A N 1
ATOM 573 C CA . ARG A 1 87 ? 39.301 -32.138 -20.089 1.00 24.74 79 ARG A CA 1
ATOM 574 C C . ARG A 1 87 ? 39.868 -30.843 -19.498 1.00 31.78 79 ARG A C 1
ATOM 575 O O . ARG A 1 87 ? 39.190 -29.809 -19.477 1.00 23.35 79 ARG A O 1
ATOM 583 N N . VAL A 1 88 ? 41.104 -30.889 -19.003 1.00 27.17 80 VAL A N 1
ATOM 584 C CA . VAL A 1 88 ? 41.769 -29.698 -18.479 1.00 26.07 80 VAL A CA 1
ATOM 585 C C . VAL A 1 88 ? 41.945 -28.658 -19.583 1.00 24.79 80 VAL A C 1
ATOM 586 O O . VAL A 1 88 ? 41.609 -27.479 -19.412 1.00 26.39 80 VAL A O 1
ATOM 590 N N . GLU A 1 89 ? 42.445 -29.092 -20.739 1.00 21.13 81 GLU A N 1
ATOM 591 C CA . GLU A 1 89 ? 42.695 -28.188 -21.856 1.00 29.00 81 GLU A CA 1
ATOM 592 C C . GLU A 1 89 ? 41.409 -27.588 -22.398 1.00 23.28 81 GLU A C 1
ATOM 593 O O . GLU A 1 89 ? 41.402 -26.435 -22.856 1.00 26.13 81 GLU A O 1
ATOM 599 N N . ASN A 1 90 ? 40.321 -28.352 -22.355 1.00 22.38 82 ASN A N 1
ATOM 600 C CA . ASN A 1 90 ? 39.026 -27.846 -22.791 1.00 28.68 82 ASN A CA 1
ATOM 601 C C . ASN A 1 90 ? 38.641 -26.612 -21.975 1.00 20.25 82 ASN A C 1
ATOM 602 O O . ASN A 1 90 ? 38.389 -25.537 -22.531 1.00 20.77 82 ASN A O 1
ATOM 607 N N . ILE A 1 91 ? 38.701 -26.726 -20.646 1.00 21.67 83 ILE A N 1
ATOM 608 C CA . ILE A 1 91 ? 38.356 -25.603 -19.780 1.00 23.05 83 ILE A CA 1
ATOM 609 C C . ILE A 1 91 ? 39.372 -24.481 -19.925 1.00 24.15 83 ILE A C 1
ATOM 610 O O . ILE A 1 91 ? 39.009 -23.295 -19.880 1.00 25.05 83 ILE A O 1
ATOM 615 N N . ARG A 1 92 ? 40.663 -24.812 -20.069 1.00 23.56 84 ARG A N 1
ATOM 616 C CA . ARG A 1 92 ? 41.650 -23.739 -20.248 1.00 25.18 84 ARG A CA 1
ATOM 617 C C . ARG A 1 92 ? 41.279 -22.848 -21.438 1.00 24.37 84 ARG A C 1
ATOM 618 O O . ARG A 1 92 ? 41.236 -21.609 -21.328 1.00 21.33 84 ARG A O 1
ATOM 626 N N . ARG A 1 93 ? 41.022 -23.474 -22.589 1.00 23.82 85 ARG A N 1
ATOM 627 C CA . ARG A 1 93 ? 40.725 -22.728 -23.810 1.00 27.82 85 ARG A CA 1
ATOM 628 C C . ARG A 1 93 ? 39.418 -21.944 -23.691 1.00 23.57 85 ARG A C 1
ATOM 629 O O . ARG A 1 93 ? 39.309 -20.837 -24.226 1.00 25.58 85 ARG A O 1
ATOM 637 N N . ILE A 1 94 ? 38.395 -22.524 -23.043 1.00 21.81 86 ILE A N 1
ATOM 638 C CA . ILE A 1 94 ? 37.138 -21.798 -22.804 1.00 20.00 86 ILE A CA 1
ATOM 639 C C . ILE A 1 94 ? 37.401 -20.576 -21.930 1.00 27.47 86 ILE A C 1
ATOM 640 O O . ILE A 1 94 ? 36.846 -19.499 -22.161 1.00 23.80 86 ILE A O 1
ATOM 645 N N . GLY A 1 95 ? 38.281 -20.715 -20.938 1.00 26.19 87 GLY A N 1
ATOM 646 C CA . GLY A 1 95 ? 38.654 -19.567 -20.117 1.00 27.51 87 GLY A CA 1
ATOM 647 C C . GLY A 1 95 ? 39.278 -18.435 -20.928 1.00 23.86 87 GLY A C 1
ATOM 648 O O . GLY A 1 95 ? 38.924 -17.265 -20.748 1.00 24.18 87 GLY A O 1
ATOM 649 N N . GLU A 1 96 ? 40.218 -18.771 -21.832 1.00 21.18 88 GLU A N 1
ATOM 650 C CA . GLU A 1 96 ? 40.853 -17.755 -22.667 1.00 25.98 88 GLU A CA 1
ATOM 651 C C . GLU A 1 96 ? 39.831 -17.113 -23.609 1.00 18.29 88 GLU A C 1
ATOM 652 O O . GLU A 1 96 ? 39.832 -15.899 -23.789 1.00 26.31 88 GLU A O 1
ATOM 658 N N . VAL A 1 97 ? 38.936 -17.922 -24.208 1.00 18.73 89 VAL A N 1
ATOM 659 C CA . VAL A 1 97 ? 37.963 -17.365 -25.141 1.00 22.15 89 VAL A CA 1
ATOM 660 C C . VAL A 1 97 ? 36.992 -16.457 -24.398 1.00 22.00 89 VAL A C 1
ATOM 661 O O . VAL A 1 97 ? 36.655 -15.370 -24.864 1.00 26.65 89 VAL A O 1
ATOM 665 N N . SER A 1 98 ? 36.573 -16.869 -23.203 1.00 22.96 90 SER A N 1
ATOM 666 C CA . SER A 1 98 ? 35.660 -16.052 -22.431 1.00 27.04 90 SER A CA 1
ATOM 667 C C . SER A 1 98 ? 36.310 -14.722 -22.063 1.00 28.43 90 SER A C 1
ATOM 668 O O . SER A 1 98 ? 35.669 -13.668 -22.166 1.00 23.98 90 SER A O 1
ATOM 671 N N . LEU A 1 99 ? 37.610 -14.742 -21.734 1.00 26.04 91 LEU A N 1
ATOM 672 C CA . LEU A 1 99 ? 38.339 -13.494 -21.471 1.00 20.62 91 LEU A CA 1
ATOM 673 C C . LEU A 1 99 ? 38.343 -12.601 -22.705 1.00 21.95 91 LEU A C 1
ATOM 674 O O . LEU A 1 99 ? 38.080 -11.397 -22.611 1.00 24.66 91 LEU A O 1
ATOM 679 N N . LEU A 1 100 ? 38.630 -13.169 -23.879 1.00 24.92 92 LEU A N 1
ATOM 680 C CA . LEU A 1 100 ? 38.591 -12.357 -25.098 1.00 22.45 92 LEU A CA 1
ATOM 681 C C . LEU A 1 100 ? 37.230 -11.682 -25.269 1.00 23.24 92 LEU A C 1
ATOM 682 O O . LEU A 1 100 ? 37.162 -10.481 -25.559 1.00 23.61 92 LEU A O 1
ATOM 687 N N . PHE A 1 101 ? 36.126 -12.435 -25.087 1.00 22.63 93 PHE A N 1
ATOM 688 C CA . PHE A 1 101 ? 34.812 -11.798 -25.177 1.00 27.54 93 PHE A CA 1
ATOM 689 C C . PHE A 1 101 ? 34.667 -10.686 -24.138 1.00 28.54 93 PHE A C 1
ATOM 690 O O . PHE A 1 101 ? 34.161 -9.610 -24.460 1.00 25.05 93 PHE A O 1
ATOM 698 N N . ALA A 1 102 ? 35.140 -10.895 -22.903 1.00 23.92 94 ALA A N 1
ATOM 699 C CA . ALA A 1 102 ? 35.048 -9.813 -21.919 1.00 27.95 94 ALA A CA 1
ATOM 700 C C . ALA A 1 102 ? 35.863 -8.593 -22.353 1.00 32.04 94 ALA A C 1
ATOM 701 O O . ALA A 1 102 ? 35.397 -7.448 -22.218 1.00 30.23 94 ALA A O 1
ATOM 703 N N . LEU A 1 103 ? 37.060 -8.817 -22.919 1.00 26.29 95 LEU A N 1
ATOM 704 C CA . LEU A 1 103 ? 37.892 -7.703 -23.383 1.00 29.07 95 LEU A CA 1
ATOM 705 C C . LEU A 1 103 ? 37.221 -6.910 -24.490 1.00 23.90 95 LEU A C 1
ATOM 706 O O . LEU A 1 103 ? 37.508 -5.707 -24.644 1.00 24.73 95 LEU A O 1
ATOM 711 N N . SER A 1 104 ? 36.305 -7.535 -25.225 1.00 27.33 96 SER A N 1
ATOM 712 C CA . SER A 1 104 ? 35.574 -6.848 -26.282 1.00 30.51 96 SER A CA 1
ATOM 713 C C . SER A 1 104 ? 34.346 -6.101 -25.768 1.00 26.53 96 SER A C 1
ATOM 714 O O . SER A 1 104 ? 33.522 -5.657 -26.578 1.00 27.24 96 SER A O 1
ATOM 717 N N . SER A 1 105 ? 34.214 -5.940 -24.449 1.00 29.01 97 SER A N 1
ATOM 718 C CA . SER A 1 105 ? 33.031 -5.325 -23.832 1.00 37.73 97 SER A CA 1
ATOM 719 C C . SER A 1 105 ? 31.779 -6.155 -24.098 1.00 37.12 97 SER A C 1
ATOM 720 O O . SER A 1 105 ? 30.730 -5.632 -24.470 1.00 37.10 97 SER A O 1
ATOM 723 N N . THR A 1 106 ? 31.900 -7.470 -23.923 1.00 29.34 98 THR A N 1
ATOM 724 C CA . THR A 1 106 ? 30.761 -8.367 -24.043 1.00 30.97 98 THR A CA 1
ATOM 725 C C . THR A 1 106 ? 30.623 -9.106 -22.718 1.00 32.18 98 THR A C 1
ATOM 726 O O . THR A 1 106 ? 31.619 -9.411 -22.059 1.00 27.61 98 THR A O 1
ATOM 730 N N . ILE A 1 107 ? 29.381 -9.360 -22.315 1.00 31.05 99 ILE A N 1
ATOM 731 C CA . ILE A 1 107 ? 29.097 -10.211 -21.174 1.00 27.13 99 ILE A CA 1
ATOM 732 C C . ILE A 1 107 ? 29.164 -11.659 -21.650 1.00 20.88 99 ILE A C 1
ATOM 733 O O . ILE A 1 107 ? 28.265 -12.131 -22.339 1.00 21.36 99 ILE A O 1
ATOM 738 N N . SER A 1 108 ? 30.210 -12.373 -21.260 1.00 20.18 100 SER A N 1
ATOM 739 C CA . SER A 1 108 ? 30.400 -13.743 -21.715 1.00 25.87 100 SER A CA 1
ATOM 740 C C . SER A 1 108 ? 29.766 -14.711 -20.723 1.00 27.11 100 SER A C 1
ATOM 741 O O . SER A 1 108 ? 30.025 -14.625 -19.522 1.00 31.72 100 SER A O 1
ATOM 744 N N . VAL A 1 109 ? 28.897 -15.593 -21.213 1.00 25.03 101 VAL A N 1
ATOM 745 C CA . VAL A 1 109 ? 28.219 -16.561 -20.359 1.00 19.87 101 VAL A CA 1
ATOM 746 C C . VAL A 1 109 ? 28.661 -17.951 -20.795 1.00 18.65 101 VAL A C 1
ATOM 747 O O . VAL A 1 109 ? 28.363 -18.372 -21.923 1.00 21.65 101 VAL A O 1
ATOM 751 N N . THR A 1 110 ? 29.357 -18.655 -19.912 1.00 24.47 102 THR A N 1
ATOM 752 C CA . THR A 1 110 ? 29.795 -20.030 -20.134 1.00 23.21 102 THR A CA 1
ATOM 753 C C . THR A 1 110 ? 28.899 -20.982 -19.375 1.00 22.37 102 THR A C 1
ATOM 754 O O . THR A 1 110 ? 28.535 -20.728 -18.218 1.00 25.60 102 THR A O 1
ATOM 758 N N . ALA A 1 111 ? 28.563 -22.096 -20.021 1.00 23.54 103 ALA A N 1
ATOM 759 C CA . ALA A 1 111 ? 27.575 -23.031 -19.478 1.00 28.34 103 ALA A CA 1
ATOM 760 C C . ALA A 1 111 ? 28.126 -24.455 -19.542 1.00 29.62 103 ALA A C 1
ATOM 761 O O . ALA A 1 111 ? 27.561 -25.323 -20.198 1.00 37.80 103 ALA A O 1
ATOM 763 N N . PHE A 1 112 ? 29.254 -24.694 -18.880 1.00 28.14 104 PHE A N 1
ATOM 764 C CA . PHE A 1 112 ? 29.843 -26.022 -18.838 1.00 20.40 104 PHE A CA 1
ATOM 765 C C . PHE A 1 112 ? 29.810 -26.531 -17.400 1.00 21.18 104 PHE A C 1
ATOM 766 O O . PHE A 1 112 ? 29.989 -25.761 -16.451 1.00 24.83 104 PHE A O 1
ATOM 774 N N . ILE A 1 113 ? 29.643 -27.853 -17.254 1.00 21.70 105 ILE A N 1
ATOM 775 C CA . ILE A 1 113 ? 29.598 -28.465 -15.923 1.00 25.03 105 ILE A CA 1
ATOM 776 C C . ILE A 1 113 ? 30.794 -28.017 -15.096 1.00 21.27 105 ILE A C 1
ATOM 777 O O . ILE A 1 113 ? 30.667 -27.647 -13.919 1.00 23.70 105 ILE A O 1
ATOM 782 N N . SER A 1 114 ? 31.965 -27.985 -15.734 1.00 22.74 106 SER A N 1
ATOM 783 C CA . SER A 1 114 ? 33.231 -27.535 -15.163 1.00 26.78 106 SER A CA 1
ATOM 784 C C . SER A 1 114 ? 33.426 -28.061 -13.733 1.00 24.59 106 SER A C 1
ATOM 785 O O . SER A 1 114 ? 33.547 -27.274 -12.788 1.00 25.25 106 SER A O 1
ATOM 788 N N . PRO A 1 115 ? 33.509 -29.381 -13.555 1.00 24.78 107 PRO A N 1
ATOM 789 C CA . PRO A 1 115 ? 33.395 -29.950 -12.208 1.00 24.15 107 PRO A CA 1
ATOM 790 C C . PRO A 1 115 ? 34.579 -29.688 -11.282 1.00 27.97 107 PRO A C 1
ATOM 791 O O . PRO A 1 115 ? 34.413 -29.828 -10.071 1.00 23.91 107 PRO A O 1
ATOM 795 N N . TYR A 1 116 ? 35.764 -29.349 -11.786 1.00 26.80 108 TYR A N 1
ATOM 796 C CA . TYR A 1 116 ? 36.946 -29.335 -10.943 1.00 24.17 108 TYR A CA 1
ATOM 797 C C . TYR A 1 116 ? 37.240 -27.925 -10.468 1.00 28.52 108 TYR A C 1
ATOM 798 O O . TYR A 1 116 ? 37.260 -26.983 -11.264 1.00 30.62 108 TYR A O 1
ATOM 807 N N . ILE A 1 117 ? 37.494 -27.793 -9.164 1.00 30.56 109 ILE A N 1
ATOM 808 C CA . ILE A 1 117 ? 37.846 -26.492 -8.589 1.00 29.03 109 ILE A CA 1
ATOM 809 C C . ILE A 1 117 ? 39.064 -25.896 -9.280 1.00 24.55 109 ILE A C 1
ATOM 810 O O . ILE A 1 117 ? 39.142 -24.680 -9.498 1.00 28.66 109 ILE A O 1
ATOM 815 N N . SER A 1 118 ? 40.059 -26.729 -9.577 1.00 26.99 110 SER A N 1
ATOM 816 C CA . SER A 1 118 ? 41.312 -26.213 -10.137 1.00 25.66 110 SER A CA 1
ATOM 817 C C . SER A 1 118 ? 41.100 -25.626 -11.530 1.00 27.25 110 SER A C 1
ATOM 818 O O . SER A 1 118 ? 41.642 -24.563 -11.853 1.00 28.63 110 SER A O 1
ATOM 821 N N . ASP A 1 119 ? 40.304 -26.293 -12.363 1.00 29.60 111 ASP A N 1
ATOM 822 C CA . ASP A 1 119 ? 40.050 -25.767 -13.698 1.00 26.74 111 ASP A CA 1
ATOM 823 C C . ASP A 1 119 ? 39.328 -24.426 -13.622 1.00 32.43 111 ASP A C 1
ATOM 824 O O . ASP A 1 119 ? 39.734 -23.456 -14.276 1.00 29.08 111 ASP A O 1
ATOM 829 N N . ARG A 1 120 ? 38.264 -24.342 -12.808 1.00 30.79 112 ARG A N 1
ATOM 830 C CA . ARG A 1 120 ? 37.556 -23.073 -12.677 1.00 21.59 112 ARG A CA 1
ATOM 831 C C . ARG A 1 120 ? 38.466 -21.998 -12.112 1.00 26.59 112 ARG A C 1
ATOM 832 O O . ARG A 1 120 ? 38.356 -20.828 -12.501 1.00 28.26 112 ARG A O 1
ATOM 840 N N . GLN A 1 121 ? 39.370 -22.373 -11.203 1.00 21.69 113 GLN A N 1
ATOM 841 C CA . GLN A 1 121 ? 40.278 -21.393 -10.604 1.00 30.60 113 GLN A CA 1
ATOM 842 C C . GLN A 1 121 ? 41.255 -20.831 -11.621 1.00 27.58 113 GLN A C 1
ATOM 843 O O . GLN A 1 121 ? 41.630 -19.657 -11.552 1.00 25.95 113 GLN A O 1
ATOM 849 N N . LEU A 1 122 ? 41.717 -21.658 -12.545 1.00 30.39 114 LEU A N 1
ATOM 850 C CA . LEU A 1 122 ? 42.624 -21.140 -13.564 1.00 37.30 114 LEU A CA 1
ATOM 851 C C . LEU A 1 122 ? 41.896 -20.211 -14.537 1.00 29.38 114 LEU A C 1
ATOM 852 O O . LEU A 1 122 ? 42.470 -19.214 -14.992 1.00 26.12 114 LEU A O 1
ATOM 857 N N . ALA A 1 123 ? 40.642 -20.530 -14.896 1.00 26.47 115 ALA A N 1
ATOM 858 C CA . ALA A 1 123 ? 39.860 -19.595 -15.700 1.00 33.00 115 ALA A CA 1
ATOM 859 C C . ALA A 1 123 ? 39.707 -18.265 -14.978 1.00 30.43 115 ALA A C 1
ATOM 860 O O . ALA A 1 123 ? 39.890 -17.205 -15.580 1.00 29.59 115 ALA A O 1
ATOM 862 N N . ARG A 1 124 ? 39.413 -18.305 -13.676 1.00 23.41 116 ARG A N 1
ATOM 863 C CA . ARG A 1 124 ? 39.264 -17.083 -12.890 1.00 25.22 116 ARG A CA 1
ATOM 864 C C . ARG A 1 124 ? 40.546 -16.265 -12.878 1.00 28.68 116 ARG A C 1
ATOM 865 O O . ARG A 1 124 ? 40.495 -15.030 -12.960 1.00 24.31 116 ARG A O 1
ATOM 873 N N . GLU A 1 125 ? 41.713 -16.933 -12.746 1.00 31.19 117 GLU A N 1
ATOM 874 C CA . GLU A 1 125 ? 42.957 -16.188 -12.606 1.00 32.66 117 GLU A CA 1
ATOM 875 C C . GLU A 1 125 ? 43.347 -15.477 -13.892 1.00 32.71 117 GLU A C 1
ATOM 876 O O . GLU A 1 125 ? 43.928 -14.394 -13.828 1.00 33.07 117 GLU A O 1
ATOM 882 N N . LEU A 1 126 ? 43.009 -16.056 -15.053 1.00 32.78 118 LEU A N 1
ATOM 883 C CA . LEU A 1 126 ? 43.175 -15.359 -16.330 1.00 32.18 118 LEU A CA 1
ATOM 884 C C . LEU A 1 126 ? 42.468 -14.008 -16.320 1.00 29.47 118 LEU A C 1
ATOM 885 O O . LEU A 1 126 ? 42.950 -13.031 -16.907 1.00 29.98 118 LEU A O 1
ATOM 890 N N . HIS A 1 127 ? 41.303 -13.945 -15.684 1.00 26.00 119 HIS A N 1
ATOM 891 C CA . HIS A 1 127 ? 40.567 -12.692 -15.607 1.00 22.51 119 HIS A CA 1
ATOM 892 C C . HIS A 1 127 ? 41.113 -11.788 -14.510 1.00 30.72 119 HIS A C 1
ATOM 893 O O . HIS A 1 127 ? 41.281 -10.577 -14.715 1.00 26.25 119 HIS A O 1
ATOM 900 N N . GLU A 1 128 ? 41.312 -12.343 -13.314 1.00 32.78 120 GLU A N 1
ATOM 901 C CA . GLU A 1 128 ? 41.697 -11.523 -12.177 1.00 34.43 120 GLU A CA 1
ATOM 902 C C . GLU A 1 128 ? 43.157 -11.092 -12.264 1.00 41.02 120 GLU A C 1
ATOM 903 O O . GLU A 1 128 ? 43.517 -10.059 -11.693 1.00 50.15 120 GLU A O 1
ATOM 909 N N . LYS A 1 129 ? 44.001 -11.832 -12.978 1.00 32.65 121 LYS A N 1
ATOM 910 C CA . LYS A 1 129 ? 45.390 -11.414 -13.146 1.00 39.83 121 LYS A CA 1
ATOM 911 C C . LYS A 1 129 ? 45.626 -10.654 -14.442 1.00 39.91 121 LYS A C 1
ATOM 912 O O . LYS A 1 129 ? 46.748 -10.198 -14.675 1.00 44.24 121 LYS A O 1
ATOM 918 N N . HIS A 1 130 ? 44.597 -10.468 -15.266 1.00 34.53 122 HIS A N 1
ATOM 919 C CA . HIS A 1 130 ? 44.782 -9.728 -16.506 1.00 35.18 122 HIS A CA 1
ATOM 920 C C . HIS A 1 130 ? 45.279 -8.321 -16.198 1.00 43.26 122 HIS A C 1
ATOM 921 O O . HIS A 1 130 ? 44.986 -7.766 -15.139 1.00 40.79 122 HIS A O 1
ATOM 928 N N . SER A 1 131 ? 46.092 -7.777 -17.115 1.00 48.06 123 SER A N 1
ATOM 929 C CA . SER A 1 131 ? 46.771 -6.497 -16.900 1.00 63.70 123 SER A CA 1
ATOM 930 C C . SER A 1 131 ? 45.846 -5.479 -16.258 1.00 69.55 123 SER A C 1
ATOM 931 O O . SER A 1 131 ? 46.186 -4.856 -15.246 1.00 80.05 123 SER A O 1
ATOM 934 N N . SER A 1 132 ? 44.673 -5.295 -16.844 1.00 61.10 124 SER A N 1
ATOM 935 C CA . SER A 1 132 ? 43.542 -4.689 -16.162 1.00 55.93 124 SER A CA 1
ATOM 936 C C . SER A 1 132 ? 42.602 -5.832 -15.776 1.00 45.41 124 SER A C 1
ATOM 937 O O . SER A 1 132 ? 42.232 -6.634 -16.633 1.00 39.66 124 SER A O 1
ATOM 940 N N . ALA A 1 133 ? 42.310 -5.967 -14.481 1.00 38.37 125 ALA A N 1
ATOM 941 C CA . ALA A 1 133 ? 41.502 -7.078 -13.983 1.00 39.78 125 ALA A CA 1
ATOM 942 C C . ALA A 1 133 ? 40.089 -7.070 -14.570 1.00 36.58 125 ALA A C 1
ATOM 943 O O . ALA A 1 133 ? 39.434 -6.026 -14.653 1.00 34.42 125 ALA A O 1
ATOM 945 N N . ILE A 1 134 ? 39.609 -8.251 -14.933 1.00 34.13 126 ILE A N 1
ATOM 946 C CA . ILE A 1 134 ? 38.301 -8.444 -15.560 1.00 29.63 126 ILE A CA 1
ATOM 947 C C . ILE A 1 134 ? 37.428 -9.222 -14.587 1.00 33.13 126 ILE A C 1
ATOM 948 O O . ILE A 1 134 ? 37.875 -10.248 -14.062 1.00 31.34 126 ILE A O 1
ATOM 953 N N . PRO A 1 135 ? 36.196 -8.781 -14.324 1.00 38.16 127 PRO A N 1
ATOM 954 C CA . PRO A 1 135 ? 35.356 -9.496 -13.361 1.00 33.62 127 PRO A CA 1
ATOM 955 C C . PRO A 1 135 ? 35.092 -10.917 -13.828 1.00 26.33 127 PRO A C 1
ATOM 956 O O . PRO A 1 135 ? 34.863 -11.174 -15.011 1.00 28.51 127 PRO A O 1
ATOM 960 N N . PHE A 1 136 ? 35.216 -11.856 -12.894 1.00 29.39 128 PHE A N 1
ATOM 961 C CA . PHE A 1 136 ? 34.910 -13.266 -13.115 1.00 26.55 128 PHE A CA 1
ATOM 962 C C . PHE A 1 136 ? 33.850 -13.628 -12.077 1.00 25.91 128 PHE A C 1
ATOM 963 O O . PHE A 1 136 ? 34.139 -13.656 -10.879 1.00 21.97 128 PHE A O 1
ATOM 971 N N . ILE A 1 137 ? 32.639 -13.902 -12.533 1.00 23.98 129 ILE A N 1
ATOM 972 C CA . ILE A 1 137 ? 31.476 -14.059 -11.665 1.00 24.18 129 ILE A CA 1
ATOM 973 C C . ILE A 1 137 ? 31.063 -15.522 -11.724 1.00 20.06 129 ILE A C 1
ATOM 974 O O . ILE A 1 137 ? 30.438 -15.975 -12.690 1.00 25.75 129 ILE A O 1
ATOM 979 N N . GLU A 1 138 ? 31.440 -16.267 -10.713 1.00 22.33 130 GLU A N 1
ATOM 980 C CA . GLU A 1 138 ? 31.148 -17.690 -10.700 1.00 28.15 130 GLU A CA 1
ATOM 981 C C . GLU A 1 138 ? 29.744 -17.901 -10.142 1.00 26.25 130 GLU A C 1
ATOM 982 O O . GLU A 1 138 ? 29.387 -17.354 -9.087 1.00 26.07 130 GLU A O 1
ATOM 988 N N . VAL A 1 139 ? 28.918 -18.617 -10.902 1.00 22.95 131 VAL A N 1
ATOM 989 C CA . VAL A 1 139 ? 27.518 -18.830 -10.561 1.00 23.25 131 VAL A CA 1
ATOM 990 C C . VAL A 1 139 ? 27.309 -20.328 -10.339 1.00 29.57 131 VAL A C 1
ATOM 991 O O . VAL A 1 139 ? 27.374 -21.120 -11.287 1.00 26.46 131 VAL A O 1
ATOM 995 N N . PHE A 1 140 ? 27.064 -20.715 -9.093 1.00 25.37 132 PHE A N 1
ATOM 996 C CA . PHE A 1 140 ? 26.752 -22.103 -8.759 1.00 21.67 132 PHE A CA 1
ATOM 997 C C . PHE A 1 140 ? 25.277 -22.357 -9.067 1.00 26.41 132 PHE A C 1
ATOM 998 O O . PHE A 1 140 ? 24.384 -21.900 -8.338 1.00 25.02 132 PHE A O 1
ATOM 1006 N N . ILE A 1 141 ? 25.027 -23.080 -10.148 1.00 23.05 133 ILE A N 1
ATOM 1007 C CA . ILE A 1 141 ? 23.702 -23.562 -10.484 1.00 24.25 133 ILE A CA 1
ATOM 1008 C C . ILE A 1 141 ? 23.552 -24.875 -9.718 1.00 25.17 133 ILE A C 1
ATOM 1009 O O . ILE A 1 141 ? 24.072 -25.913 -10.135 1.00 23.54 133 ILE A O 1
ATOM 1014 N N . ASP A 1 142 ? 22.856 -24.813 -8.579 1.00 26.73 134 ASP A N 1
ATOM 1015 C CA . ASP A 1 142 ? 22.858 -25.847 -7.544 1.00 22.21 134 ASP A CA 1
ATOM 1016 C C . ASP A 1 142 ? 21.485 -26.502 -7.525 1.00 22.15 134 ASP A C 1
ATOM 1017 O O . ASP A 1 142 ? 20.508 -25.894 -7.077 1.00 25.48 134 ASP A O 1
ATOM 1022 N N . ALA A 1 143 ? 21.416 -27.753 -7.973 1.00 27.62 135 ALA A N 1
ATOM 1023 C CA . ALA A 1 143 ? 20.206 -28.562 -7.827 1.00 29.02 135 ALA A CA 1
ATOM 1024 C C . ALA A 1 143 ? 20.574 -29.909 -7.216 1.00 27.08 135 ALA A C 1
ATOM 1025 O O . ALA A 1 143 ? 21.577 -30.504 -7.610 1.00 26.17 135 ALA A O 1
ATOM 1027 N N . PRO A 1 144 ? 19.751 -30.447 -6.316 1.00 28.90 136 PRO A N 1
ATOM 1028 C CA . PRO A 1 144 ? 20.069 -31.745 -5.701 1.00 34.43 136 PRO A CA 1
ATOM 1029 C C . PRO A 1 144 ? 20.147 -32.858 -6.731 1.00 30.53 136 PRO A C 1
ATOM 1030 O O . PRO A 1 144 ? 19.565 -32.771 -7.813 1.00 32.52 136 PRO A O 1
ATOM 1034 N N . LEU A 1 145 ? 20.890 -33.916 -6.375 1.00 27.30 137 LEU A N 1
ATOM 1035 C CA . LEU A 1 145 ? 21.019 -35.077 -7.256 1.00 33.96 137 LEU A CA 1
ATOM 1036 C C . LEU A 1 145 ? 19.668 -35.704 -7.507 1.00 34.55 137 LEU A C 1
ATOM 1037 O O . LEU A 1 145 ? 19.392 -36.177 -8.616 1.00 34.27 137 LEU A O 1
ATOM 1042 N N . SER A 1 146 ? 18.816 -35.726 -6.477 1.00 35.11 138 SER A N 1
ATOM 1043 C CA . SER A 1 146 ? 17.462 -36.234 -6.636 1.00 38.71 138 SER A CA 1
ATOM 1044 C C . SER A 1 146 ? 16.678 -35.408 -7.653 1.00 35.83 138 SER A C 1
ATOM 1045 O O . SER A 1 146 ? 15.851 -35.945 -8.400 1.00 35.96 138 SER A O 1
ATOM 1048 N N . VAL A 1 147 ? 16.895 -34.096 -7.677 1.00 30.40 139 VAL A N 1
ATOM 1049 C CA . VAL A 1 147 ? 16.169 -33.248 -8.619 1.00 30.07 139 VAL A CA 1
ATOM 1050 C C . VAL A 1 147 ? 16.689 -33.452 -10.049 1.00 30.55 139 VAL A C 1
ATOM 1051 O O . VAL A 1 147 ? 15.904 -33.558 -10.998 1.00 33.92 139 VAL A O 1
ATOM 1055 N N . VAL A 1 148 ? 18.010 -33.500 -10.240 1.00 27.94 140 VAL A N 1
ATOM 1056 C CA . VAL A 1 148 ? 18.498 -33.635 -11.615 1.00 29.62 140 VAL A CA 1
ATOM 1057 C C . VAL A 1 148 ? 18.260 -35.042 -12.148 1.00 32.05 140 VAL A C 1
ATOM 1058 O O . VAL A 1 148 ? 18.023 -35.224 -13.353 1.00 31.05 140 VAL A O 1
ATOM 1062 N N . GLU A 1 149 ? 18.264 -36.056 -11.278 1.00 30.44 141 GLU A N 1
ATOM 1063 C CA . GLU A 1 149 ? 17.878 -37.385 -11.746 1.00 37.08 141 GLU A CA 1
ATOM 1064 C C . GLU A 1 149 ? 16.397 -37.461 -12.085 1.00 31.97 141 GLU A C 1
ATOM 1065 O O . GLU A 1 149 ? 16.011 -38.249 -12.959 1.00 36.55 141 GLU A O 1
ATOM 1071 N N . GLN A 1 150 ? 15.535 -36.714 -11.375 1.00 31.87 142 GLN A N 1
ATOM 1072 C CA . GLN A 1 150 ? 14.120 -36.712 -11.762 1.00 40.48 142 GLN A CA 1
ATOM 1073 C C . GLN A 1 150 ? 13.904 -35.949 -13.063 1.00 41.64 142 GLN A C 1
ATOM 1074 O O . GLN A 1 150 ? 13.019 -36.307 -13.856 1.00 43.03 142 GLN A O 1
ATOM 1076 N N . ARG A 1 151 ? 14.679 -34.881 -13.279 1.00 37.85 143 ARG A N 1
ATOM 1077 C CA . ARG A 1 151 ? 14.596 -34.116 -14.520 1.00 38.31 143 ARG A CA 1
ATOM 1078 C C . ARG A 1 151 ? 15.138 -34.924 -15.687 1.00 40.47 143 ARG A C 1
ATOM 1079 O O . ARG A 1 151 ? 14.414 -35.223 -16.640 1.00 38.29 143 ARG A O 1
ATOM 1087 N N . ASP A 1 152 ? 16.437 -35.232 -15.647 1.00 43.14 144 ASP A N 1
ATOM 1088 C CA . ASP A 1 152 ? 17.152 -36.063 -16.610 1.00 43.79 144 ASP A CA 1
ATOM 1089 C C . ASP A 1 152 ? 16.649 -35.881 -18.048 1.00 44.02 144 ASP A C 1
ATOM 1090 O O . ASP A 1 152 ? 16.245 -36.857 -18.686 1.00 47.43 144 ASP A O 1
ATOM 1095 N N . PRO A 1 153 ? 16.671 -34.655 -18.586 1.00 43.82 145 PRO A N 1
ATOM 1096 C CA . PRO A 1 153 ? 15.986 -34.418 -19.869 1.00 49.56 145 PRO A CA 1
ATOM 1097 C C . PRO A 1 153 ? 16.601 -35.152 -21.064 1.00 58.58 145 PRO A C 1
ATOM 1098 O O . PRO A 1 153 ? 15.927 -35.274 -22.097 1.00 53.73 145 PRO A O 1
ATOM 1102 N N . LYS A 1 154 ? 17.791 -35.741 -20.924 1.00 57.66 146 LYS A N 1
ATOM 1103 C CA . LYS A 1 154 ? 18.445 -36.468 -22.007 1.00 56.43 146 LYS A CA 1
ATOM 1104 C C . LYS A 1 154 ? 18.689 -37.928 -21.659 1.00 54.41 146 LYS A C 1
ATOM 1105 O O . LYS A 1 154 ? 19.397 -38.617 -22.397 1.00 62.05 146 LYS A O 1
ATOM 1111 N N . GLY A 1 155 ? 18.159 -38.407 -20.540 1.00 53.63 147 GLY A N 1
ATOM 1112 C CA . GLY A 1 155 ? 18.403 -39.778 -20.146 1.00 55.54 147 GLY A CA 1
ATOM 1113 C C . GLY A 1 155 ? 19.807 -40.056 -19.661 1.00 55.20 147 GLY A C 1
ATOM 1114 O O . GLY A 1 155 ? 20.171 -41.226 -19.504 1.00 54.42 147 GLY A O 1
ATOM 1115 N N . LEU A 1 156 ? 20.604 -39.012 -19.398 1.00 49.43 148 LEU A N 1
ATOM 1116 C CA . LEU A 1 156 ? 22.013 -39.218 -19.078 1.00 44.69 148 LEU A CA 1
ATOM 1117 C C . LEU A 1 156 ? 22.182 -39.900 -17.729 1.00 45.04 148 LEU A C 1
ATOM 1118 O O . LEU A 1 156 ? 23.054 -40.763 -17.574 1.00 43.95 148 LEU A O 1
ATOM 1123 N N . TYR A 1 157 ? 21.355 -39.532 -16.746 1.00 46.31 149 TYR A N 1
ATOM 1124 C CA . TYR A 1 157 ? 21.454 -40.145 -15.426 1.00 41.83 149 TYR A CA 1
ATOM 1125 C C . TYR A 1 157 ? 20.990 -41.600 -15.442 1.00 52.14 149 TYR A C 1
ATOM 1126 O O . TYR A 1 157 ? 21.561 -42.443 -14.738 1.00 56.41 149 TYR A O 1
ATOM 1135 N N . LYS A 1 158 ? 19.965 -41.923 -16.239 1.00 48.98 150 LYS A N 1
ATOM 1136 C CA . LYS A 1 158 ? 19.492 -43.307 -16.287 1.00 53.12 150 LYS A CA 1
ATOM 1137 C C . LYS A 1 158 ? 20.600 -44.252 -16.734 1.00 54.28 150 LYS A C 1
ATOM 1138 O O . LYS A 1 158 ? 20.782 -45.331 -16.161 1.00 54.96 150 LYS A O 1
ATOM 1140 N N . LYS A 1 159 ? 21.387 -43.837 -17.712 1.00 60.18 151 LYS A N 1
ATOM 1141 C CA . LYS A 1 159 ? 22.565 -44.586 -18.124 1.00 63.23 151 LYS A CA 1
ATOM 1142 C C . LYS A 1 159 ? 23.601 -44.478 -17.013 1.00 66.81 151 LYS A C 1
ATOM 1143 O O . LYS A 1 159 ? 24.215 -43.428 -16.814 1.00 56.01 151 LYS A O 1
ATOM 1149 N N . ALA A 1 160 ? 23.775 -45.559 -16.260 1.00 74.99 152 ALA A N 1
ATOM 1150 C CA . ALA A 1 160 ? 24.572 -45.524 -15.033 1.00 69.19 152 ALA A CA 1
ATOM 1151 C C . ALA A 1 160 ? 24.744 -46.934 -14.453 1.00 63.90 152 ALA A C 1
ATOM 1152 O O . ALA A 1 160 ? 24.019 -47.861 -14.808 1.00 63.97 152 ALA A O 1
ATOM 1154 N N . GLU A 1 164 ? 26.043 -47.784 -18.483 1.00 59.07 156 GLU A N 1
ATOM 1155 C CA . GLU A 1 164 ? 26.312 -47.734 -19.919 1.00 64.84 156 GLU A CA 1
ATOM 1156 C C . GLU A 1 164 ? 27.059 -46.453 -20.314 1.00 65.33 156 GLU A C 1
ATOM 1157 O O . GLU A 1 164 ? 27.547 -46.334 -21.434 1.00 70.42 156 GLU A O 1
ATOM 1159 N N . ILE A 1 165 ? 27.125 -45.494 -19.395 1.00 58.04 157 ILE A N 1
ATOM 1160 C CA . ILE A 1 165 ? 27.936 -44.292 -19.556 1.00 55.02 157 ILE A CA 1
ATOM 1161 C C . ILE A 1 165 ? 28.866 -44.202 -18.351 1.00 53.77 157 ILE A C 1
ATOM 1162 O O . ILE A 1 165 ? 28.417 -44.338 -17.208 1.00 62.89 157 ILE A O 1
ATOM 1167 N N . LYS A 1 166 ? 30.151 -43.967 -18.602 1.00 45.94 158 LYS A N 1
ATOM 1168 C CA . LYS A 1 166 ? 31.184 -44.054 -17.576 1.00 50.07 158 LYS A CA 1
ATOM 1169 C C . LYS A 1 166 ? 31.652 -42.663 -17.156 1.00 49.89 158 LYS A C 1
ATOM 1170 O O . LYS A 1 166 ? 31.495 -41.685 -17.890 1.00 55.82 158 LYS A O 1
ATOM 1172 N N . ASP A 1 167 ? 32.215 -42.594 -15.948 1.00 42.50 159 ASP A N 1
ATOM 1173 C CA . ASP A 1 167 ? 32.835 -41.387 -15.407 1.00 39.83 159 ASP A CA 1
ATOM 1174 C C . ASP A 1 167 ? 31.913 -40.177 -15.528 1.00 34.56 159 ASP A C 1
ATOM 1175 O O . ASP A 1 167 ? 32.303 -39.096 -15.968 1.00 39.46 159 ASP A O 1
ATOM 1180 N N . PHE A 1 168 ? 30.670 -40.372 -15.114 1.00 37.92 160 PHE A N 1
ATOM 1181 C CA . PHE A 1 168 ? 29.656 -39.345 -15.242 1.00 35.78 160 PHE A CA 1
ATOM 1182 C C . PHE A 1 168 ? 29.611 -38.476 -13.996 1.00 30.81 160 PHE A C 1
ATOM 1183 O O . PHE A 1 168 ? 29.418 -38.982 -12.891 1.00 36.27 160 PHE A O 1
ATOM 1191 N N . THR A 1 169 ? 29.740 -37.168 -14.191 1.00 33.26 161 THR A N 1
ATOM 1192 C CA . THR A 1 169 ? 29.792 -36.204 -13.093 1.00 30.43 161 THR A CA 1
ATOM 1193 C C . THR A 1 169 ? 28.610 -36.380 -12.140 1.00 28.86 161 THR A C 1
ATOM 1194 O O . THR A 1 169 ? 27.452 -36.396 -12.560 1.00 29.49 161 THR A O 1
ATOM 1198 N N . GLY A 1 170 ? 28.905 -36.574 -10.853 1.00 28.75 162 GLY A N 1
ATOM 1199 C CA . GLY A 1 170 ? 27.855 -36.697 -9.867 1.00 30.38 162 GLY A CA 1
ATOM 1200 C C . GLY A 1 170 ? 27.375 -38.116 -9.629 1.00 37.53 162 GLY A C 1
ATOM 1201 O O . GLY A 1 170 ? 26.659 -38.356 -8.64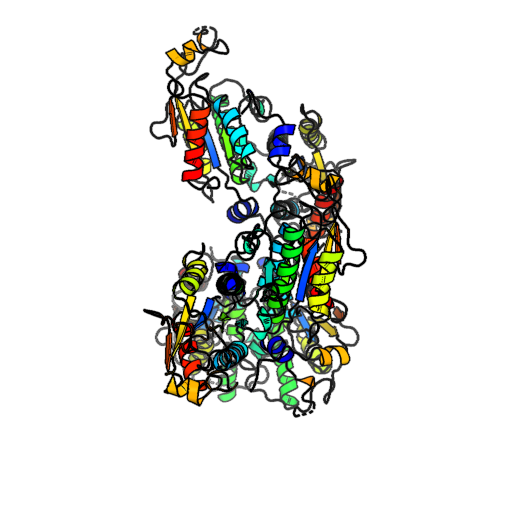9 1.00 40.42 162 GLY A O 1
ATOM 1202 N N . ILE A 1 171 ? 27.693 -39.041 -10.532 1.00 33.06 163 ILE A N 1
ATOM 1203 C CA . ILE A 1 171 ? 27.267 -40.437 -10.423 1.00 34.31 163 ILE A CA 1
ATOM 1204 C C . ILE A 1 171 ? 28.486 -41.350 -10.315 1.00 38.79 163 ILE A C 1
ATOM 1205 O O . ILE A 1 171 ? 28.611 -42.131 -9.362 1.00 38.34 163 ILE A O 1
ATOM 1210 N N . SER A 1 172 ? 29.369 -41.286 -11.312 1.00 33.82 164 SER A N 1
ATOM 1211 C CA . SER A 1 172 ? 30.578 -42.102 -11.342 1.00 43.72 164 SER A CA 1
ATOM 1212 C C . SER A 1 172 ? 31.843 -41.262 -11.467 1.00 44.97 164 SER A C 1
ATOM 1213 O O . SER A 1 172 ? 32.924 -41.830 -11.692 1.00 40.56 164 SER A O 1
ATOM 1216 N N . ALA A 1 173 ? 31.732 -39.935 -11.375 1.00 34.43 165 ALA A N 1
ATOM 1217 C CA . ALA A 1 173 ? 32.841 -38.990 -11.353 1.00 36.48 165 ALA A CA 1
ATOM 1218 C C . ALA A 1 173 ? 32.490 -37.856 -10.398 1.00 32.64 165 ALA A C 1
ATOM 1219 O O . ALA A 1 173 ? 31.306 -37.570 -10.179 1.00 35.74 165 ALA A O 1
ATOM 1221 N N . PRO A 1 174 ? 33.491 -37.168 -9.840 1.00 31.64 166 PRO A N 1
ATOM 1222 C CA . PRO A 1 174 ? 33.198 -36.160 -8.813 1.00 31.36 166 PRO A CA 1
ATOM 1223 C C . PRO A 1 174 ? 32.771 -34.810 -9.380 1.00 28.17 166 PRO A C 1
ATOM 1224 O O . PRO A 1 174 ? 33.252 -34.353 -10.423 1.00 26.80 166 PRO A O 1
ATOM 1228 N N . TYR A 1 175 ? 31.880 -34.152 -8.646 1.00 20.59 167 TYR A N 1
ATOM 1229 C CA . TYR A 1 175 ? 31.610 -32.736 -8.851 1.00 28.77 167 TYR A CA 1
ATOM 1230 C C . TYR A 1 175 ? 32.136 -31.978 -7.634 1.00 31.07 167 TYR A C 1
ATOM 1231 O O . TYR A 1 175 ? 31.770 -32.289 -6.493 1.00 28.70 167 TYR A O 1
ATOM 1240 N N . GLU A 1 176 ? 32.975 -30.972 -7.881 1.00 25.34 168 GLU A N 1
ATOM 1241 C CA . GLU A 1 176 ? 33.618 -30.204 -6.820 1.00 27.25 168 GLU A CA 1
ATOM 1242 C C . GLU A 1 176 ? 32.880 -28.880 -6.690 1.00 28.07 168 GLU A C 1
ATOM 1243 O O . GLU A 1 176 ? 33.104 -27.945 -7.469 1.00 23.84 168 GLU A O 1
ATOM 1249 N N . ALA A 1 177 ? 31.991 -28.804 -5.695 1.00 26.99 169 ALA A N 1
ATOM 1250 C CA . ALA A 1 177 ? 31.133 -27.631 -5.576 1.00 24.37 169 ALA A CA 1
ATOM 1251 C C . ALA A 1 177 ? 31.957 -26.412 -5.173 1.00 28.54 169 ALA A C 1
ATOM 1252 O O . ALA A 1 177 ? 32.915 -26.538 -4.402 1.00 28.40 169 ALA A O 1
ATOM 1254 N N . PRO A 1 178 ? 31.636 -25.231 -5.706 1.00 24.34 170 PRO A N 1
ATOM 1255 C CA . PRO A 1 178 ? 32.336 -24.017 -5.274 1.00 24.15 170 PRO A CA 1
ATOM 1256 C C . PRO A 1 178 ? 32.027 -23.735 -3.816 1.00 26.76 170 PRO A C 1
ATOM 1257 O O . PRO A 1 178 ? 30.907 -23.961 -3.335 1.00 30.22 170 PRO A O 1
ATOM 1261 N N . ALA A 1 179 ? 33.030 -23.238 -3.112 1.00 22.22 171 ALA A N 1
ATOM 1262 C CA . ALA A 1 179 ? 32.840 -23.085 -1.676 1.00 19.49 171 ALA A CA 1
ATOM 1263 C C . ALA A 1 179 ? 31.984 -21.872 -1.356 1.00 26.23 171 ALA A C 1
ATOM 1264 O O . ALA A 1 179 ? 31.109 -21.954 -0.493 1.00 28.17 171 ALA A O 1
ATOM 1266 N N . ASN A 1 180 ? 32.173 -20.760 -2.096 1.00 29.60 172 ASN A N 1
ATOM 1267 C CA . ASN A 1 180 ? 31.500 -19.492 -1.794 1.00 30.09 172 ASN A CA 1
ATOM 1268 C C . ASN A 1 180 ? 31.505 -18.635 -3.050 1.00 28.33 172 ASN A C 1
ATOM 1269 O O . ASN A 1 180 ? 32.257 -17.665 -3.122 1.00 29.01 172 ASN A O 1
ATOM 1274 N N . PRO A 1 181 ? 30.730 -18.990 -4.069 1.00 24.94 173 PRO A N 1
ATOM 1275 C CA . PRO A 1 181 ? 30.811 -18.286 -5.349 1.00 22.53 173 PRO A CA 1
ATOM 1276 C C . PRO A 1 181 ? 30.189 -16.905 -5.259 1.00 27.98 173 PRO A C 1
ATOM 1277 O O . PRO A 1 181 ? 29.579 -16.527 -4.259 1.00 28.30 173 PRO A O 1
ATOM 1281 N N . GLU A 1 182 ? 30.410 -16.113 -6.312 1.00 24.02 174 GLU A N 1
ATOM 1282 C CA . GLU A 1 182 ? 29.774 -14.806 -6.367 1.00 23.42 174 GLU A CA 1
ATOM 1283 C C . GLU A 1 182 ? 28.256 -14.927 -6.360 1.00 22.10 174 GLU A C 1
ATOM 1284 O O . GLU A 1 182 ? 27.570 -14.126 -5.719 1.00 22.72 174 GLU A O 1
ATOM 1290 N N . ILE A 1 183 ? 27.696 -15.889 -7.092 1.00 23.29 175 ILE A N 1
ATOM 1291 C CA . ILE A 1 183 ? 26.250 -16.090 -7.072 1.00 28.32 175 ILE A CA 1
ATOM 1292 C C . ILE A 1 183 ? 25.966 -17.577 -6.832 1.00 29.09 175 ILE A C 1
ATOM 1293 O O . ILE A 1 183 ? 26.618 -18.441 -7.424 1.00 27.22 175 ILE A O 1
ATOM 1298 N N . HIS A 1 184 ? 24.988 -17.873 -5.970 1.00 22.97 176 HIS A N 1
ATOM 1299 C CA . HIS A 1 184 ? 24.579 -19.259 -5.692 1.00 21.75 176 HIS A CA 1
ATOM 1300 C C . HIS A 1 184 ? 23.066 -19.333 -5.909 1.00 30.06 176 HIS A C 1
ATOM 1301 O O . HIS A 1 184 ? 22.306 -18.661 -5.201 1.00 28.79 176 HIS A O 1
ATOM 1308 N N . ILE A 1 185 ? 22.633 -20.126 -6.890 1.00 30.54 177 ILE A N 1
ATOM 1309 C CA . ILE A 1 185 ? 21.222 -20.215 -7.262 1.00 26.79 177 ILE A CA 1
ATOM 1310 C C . ILE A 1 185 ? 20.759 -21.672 -7.134 1.00 29.24 177 ILE A C 1
ATOM 1311 O O . ILE A 1 185 ? 21.291 -22.568 -7.802 1.00 27.77 177 ILE A O 1
ATOM 1316 N N . ARG A 1 186 ? 19.736 -21.897 -6.306 1.00 31.95 178 ARG A N 1
ATOM 1317 C CA . ARG A 1 186 ? 19.141 -23.227 -6.124 1.00 32.45 178 ARG A CA 1
ATOM 1318 C C . ARG A 1 186 ? 17.979 -23.350 -7.103 1.00 30.82 178 ARG A C 1
ATOM 1319 O O . ARG A 1 186 ? 16.901 -22.810 -6.859 1.00 28.96 178 ARG A O 1
ATOM 1327 N N . THR A 1 187 ? 18.182 -24.059 -8.217 1.00 28.13 179 THR A N 1
ATOM 1328 C CA . THR A 1 187 ? 17.147 -24.058 -9.246 1.00 24.40 179 THR A CA 1
ATOM 1329 C C . THR A 1 187 ? 15.939 -24.915 -8.925 1.00 28.81 179 THR A C 1
ATOM 1330 O O . THR A 1 187 ? 15.001 -24.941 -9.740 1.00 31.02 179 THR A O 1
ATOM 1334 N N . ASP A 1 188 ? 15.926 -25.615 -7.793 1.00 31.08 180 ASP A N 1
ATOM 1335 C CA . ASP A 1 188 ? 14.694 -26.233 -7.317 1.00 36.49 180 ASP A CA 1
ATOM 1336 C C . ASP A 1 188 ? 13.822 -25.271 -6.514 1.00 35.61 180 ASP A C 1
ATOM 1337 O O . ASP A 1 188 ? 12.701 -25.622 -6.173 1.00 37.40 180 ASP A O 1
ATOM 1342 N N . GLU A 1 189 ? 14.300 -24.082 -6.183 1.00 34.01 181 GLU A N 1
ATOM 1343 C CA . GLU A 1 189 ? 13.460 -23.121 -5.489 1.00 35.04 181 GLU A CA 1
ATOM 1344 C C . GLU A 1 189 ? 13.235 -21.831 -6.274 1.00 34.32 181 GLU A C 1
ATOM 1345 O O . GLU A 1 189 ? 12.384 -21.038 -5.880 1.00 35.23 181 GLU A O 1
ATOM 1351 N N . VAL A 1 190 ? 13.959 -21.600 -7.363 1.00 39.08 182 VAL A N 1
ATOM 1352 C CA . VAL A 1 190 ? 13.806 -20.394 -8.170 1.00 46.18 182 VAL A CA 1
ATOM 1353 C C . VAL A 1 190 ? 13.549 -20.834 -9.601 1.00 39.73 182 VAL A C 1
ATOM 1354 O O . VAL A 1 190 ? 14.213 -21.750 -10.096 1.00 37.56 182 VAL A O 1
ATOM 1358 N N . ASP A 1 191 ? 12.618 -20.162 -10.283 1.00 39.43 183 ASP A N 1
ATOM 1359 C CA . ASP A 1 191 ? 12.339 -20.536 -11.667 1.00 39.90 183 ASP A CA 1
ATOM 1360 C C . ASP A 1 191 ? 13.375 -19.896 -12.601 1.00 39.63 183 ASP A C 1
ATOM 1361 O O . ASP A 1 191 ? 14.348 -19.287 -12.162 1.00 31.19 183 ASP A O 1
ATOM 1366 N N . VAL A 1 192 ? 13.215 -20.105 -13.907 1.00 42.30 184 VAL A N 1
ATOM 1367 C CA . VAL A 1 192 ? 14.209 -19.612 -14.860 1.00 39.48 184 VAL A CA 1
ATOM 1368 C C . VAL A 1 192 ? 14.255 -18.084 -14.855 1.00 32.89 184 VAL A C 1
ATOM 1369 O O . VAL A 1 192 ? 15.331 -17.479 -14.748 1.00 29.68 184 VAL A O 1
ATOM 1373 N N . ALA A 1 193 ? 13.094 -17.442 -14.918 1.00 29.89 185 ALA A N 1
ATOM 1374 C CA . ALA A 1 193 ? 13.066 -15.980 -14.906 1.00 34.14 185 ALA A CA 1
ATOM 1375 C C . ALA A 1 193 ? 13.681 -15.438 -13.618 1.00 32.38 185 ALA A C 1
ATOM 1376 O O . ALA A 1 193 ? 14.433 -14.457 -13.641 1.00 37.63 185 ALA A O 1
ATOM 1378 N N . GLY A 1 194 ? 13.411 -16.089 -12.488 1.00 35.70 186 GLY A N 1
ATOM 1379 C CA . GLY A 1 194 ? 14.024 -15.640 -11.252 1.00 33.22 186 GLY A CA 1
ATOM 1380 C C . GLY A 1 194 ? 15.533 -15.798 -11.259 1.00 36.08 186 GLY A C 1
ATOM 1381 O O . GLY A 1 194 ? 16.246 -14.926 -10.754 1.00 33.92 186 GLY A O 1
ATOM 1382 N N . ALA A 1 195 ? 16.052 -16.860 -11.891 1.00 32.98 187 ALA A N 1
ATOM 1383 C CA . ALA A 1 195 ? 17.508 -17.007 -11.973 1.00 30.35 187 ALA A CA 1
ATOM 1384 C C . ALA A 1 195 ? 18.124 -15.902 -12.825 1.00 34.61 187 ALA A C 1
ATOM 1385 O O . ALA A 1 195 ? 19.155 -15.322 -12.448 1.00 28.32 187 ALA A O 1
ATOM 1387 N N . VAL A 1 196 ? 17.483 -15.584 -13.958 1.00 24.68 188 VAL A N 1
ATOM 1388 C CA . VAL A 1 196 ? 17.899 -14.460 -14.805 1.00 28.92 188 VAL A CA 1
ATOM 1389 C C . VAL A 1 196 ? 17.821 -13.146 -14.026 1.00 37.28 188 VAL A C 1
ATOM 1390 O O . VAL A 1 196 ? 18.714 -12.291 -14.127 1.00 31.75 188 VAL A O 1
ATOM 1394 N N . GLU A 1 197 ? 16.760 -12.966 -13.232 1.00 26.96 189 GLU A N 1
ATOM 1395 C CA . GLU A 1 197 ? 16.654 -11.739 -12.444 1.00 31.97 189 GLU A CA 1
ATOM 1396 C C . GLU A 1 197 ? 17.809 -11.618 -11.455 1.00 31.38 189 GLU A C 1
ATOM 1397 O O . GLU A 1 197 ? 18.446 -10.557 -11.363 1.00 32.67 189 GLU A O 1
ATOM 1403 N N . ILE A 1 198 ? 18.154 -12.725 -10.785 1.00 30.92 190 ILE A N 1
ATOM 1404 C CA . ILE A 1 198 ? 19.225 -12.724 -9.790 1.00 35.81 190 ILE A CA 1
ATOM 1405 C C . ILE A 1 198 ? 20.548 -12.324 -10.420 1.00 39.39 190 ILE A C 1
ATOM 1406 O O . ILE A 1 198 ? 21.250 -11.429 -9.929 1.00 38.81 190 ILE A O 1
ATOM 1411 N N . ILE A 1 199 ? 20.894 -12.967 -11.536 1.00 35.78 191 ILE A N 1
ATOM 1412 C CA . ILE A 1 199 ? 22.165 -12.687 -12.194 1.00 31.90 191 ILE A CA 1
ATOM 1413 C C . ILE A 1 199 ? 22.219 -11.250 -12.686 1.00 33.67 191 ILE A C 1
ATOM 1414 O O . ILE A 1 199 ? 23.227 -10.553 -12.509 1.00 29.92 191 ILE A O 1
ATOM 1419 N N . THR A 1 200 ? 21.143 -10.792 -13.332 1.00 35.28 192 THR A N 1
ATOM 1420 C CA . THR A 1 200 ? 21.136 -9.442 -13.894 1.00 34.88 192 THR A CA 1
ATOM 1421 C C . THR A 1 200 ? 21.237 -8.382 -12.808 1.00 35.21 192 THR A C 1
ATOM 1422 O O . THR A 1 200 ? 21.888 -7.348 -13.002 1.00 33.36 192 THR A O 1
ATOM 1426 N N . LYS A 1 201 ? 20.554 -8.599 -11.682 1.00 36.80 193 LYS A N 1
ATOM 1427 C CA . LYS A 1 201 ? 20.618 -7.646 -10.573 1.00 41.34 193 LYS A CA 1
ATOM 1428 C C . LYS A 1 201 ? 22.032 -7.554 -10.018 1.00 38.40 193 LYS A C 1
ATOM 1429 O O . LYS A 1 201 ? 22.502 -6.461 -9.668 1.00 36.97 193 LYS A O 1
ATOM 1435 N N . TYR A 1 202 ? 22.733 -8.700 -9.949 1.00 32.60 194 TYR A N 1
ATOM 1436 C CA . TYR A 1 202 ? 24.129 -8.696 -9.513 1.00 34.54 194 TYR A CA 1
ATOM 1437 C C . TYR A 1 202 ? 24.991 -7.869 -10.451 1.00 35.06 194 TYR A C 1
ATOM 1438 O O . TYR A 1 202 ? 25.831 -7.080 -10.003 1.00 35.77 194 TYR A O 1
ATOM 1447 N N . LEU A 1 203 ? 24.786 -8.031 -11.761 1.00 30.08 195 LEU A N 1
ATOM 1448 C CA . LEU A 1 203 ? 25.544 -7.265 -12.737 1.00 31.87 195 LEU A CA 1
ATOM 1449 C C . LEU A 1 203 ? 25.272 -5.769 -12.576 1.00 36.41 195 LEU A C 1
ATOM 1450 O O . LEU A 1 203 ? 26.194 -4.942 -12.615 1.00 39.58 195 LEU A O 1
ATOM 1455 N N . ALA A 1 204 ? 23.998 -5.404 -12.421 1.00 37.77 196 ALA A N 1
ATOM 1456 C CA . ALA A 1 204 ? 23.634 -3.997 -12.283 1.00 35.92 196 ALA A CA 1
ATOM 1457 C C . ALA A 1 204 ? 24.201 -3.399 -11.000 1.00 46.59 196 ALA A C 1
ATOM 1458 O O . ALA A 1 204 ? 24.789 -2.313 -11.012 1.00 50.87 196 ALA A O 1
ATOM 1460 N N . ASP A 1 205 ? 24.059 -4.111 -9.883 1.00 44.18 197 ASP A N 1
ATOM 1461 C CA . ASP A 1 205 ? 24.535 -3.592 -8.611 1.00 45.75 197 ASP A CA 1
ATOM 1462 C C . ASP A 1 205 ? 26.049 -3.449 -8.552 1.00 50.77 197 ASP A C 1
ATOM 1463 O O . ASP A 1 205 ? 26.549 -2.685 -7.715 1.00 58.89 197 ASP A O 1
ATOM 1468 N N . ASN A 1 206 ? 26.787 -4.119 -9.440 1.00 42.20 198 ASN A N 1
ATOM 1469 C CA . ASN A 1 206 ? 28.245 -4.051 -9.466 1.00 44.29 198 ASN A CA 1
ATOM 1470 C C . ASN A 1 206 ? 28.787 -3.263 -10.661 1.00 51.70 198 ASN A C 1
ATOM 1471 O O . ASN A 1 206 ? 29.955 -3.434 -11.032 1.00 52.60 198 ASN A O 1
ATOM 1476 N N . GLY A 1 207 ? 27.965 -2.403 -11.262 1.00 51.69 199 GLY A N 1
ATOM 1477 C CA . GLY A 1 207 ? 28.388 -1.506 -12.323 1.00 54.41 199 GLY A CA 1
ATOM 1478 C C . GLY A 1 207 ? 28.684 -2.131 -13.668 1.00 49.81 199 GLY A C 1
ATOM 1479 O O . GLY A 1 207 ? 29.195 -1.440 -14.552 1.00 48.33 199 GLY A O 1
ATOM 1480 N N . LEU A 1 208 ? 28.349 -3.397 -13.875 1.00 48.18 200 LEU A N 1
ATOM 1481 C CA . LEU A 1 208 ? 28.734 -4.069 -15.111 1.00 49.85 200 LEU A CA 1
ATOM 1482 C C . LEU A 1 208 ? 27.758 -3.876 -16.268 1.00 55.61 200 LEU A C 1
ATOM 1483 O O . LEU A 1 208 ? 28.143 -4.103 -17.421 1.00 61.64 200 LEU A O 1
ATOM 1488 N N . ILE A 1 209 ? 26.518 -3.475 -15.997 1.00 51.22 201 ILE A N 1
ATOM 1489 C CA . ILE A 1 209 ? 25.532 -3.112 -17.019 1.00 48.20 201 ILE A CA 1
ATOM 1490 C C . ILE A 1 209 ? 24.857 -1.802 -16.616 1.00 52.73 201 ILE A C 1
ATOM 1491 O O . ILE A 1 209 ? 24.803 -1.483 -15.418 1.00 57.66 201 ILE A O 1
ATOM 1496 N N . PRO A 1 210 ? 24.344 -1.008 -17.557 1.00 49.96 202 PRO A N 1
ATOM 1497 C CA . PRO A 1 210 ? 23.693 0.251 -17.179 1.00 54.34 202 PRO A CA 1
ATOM 1498 C C . PRO A 1 210 ? 22.443 -0.011 -16.356 1.00 57.10 202 PRO A C 1
ATOM 1499 O O . PRO A 1 210 ? 21.977 -1.142 -16.205 1.00 50.35 202 PRO A O 1
ATOM 1503 N N . ALA A 1 211 ? 21.892 1.069 -15.817 1.00 66.22 203 ALA A N 1
ATOM 1504 C CA . ALA A 1 211 ? 20.678 0.988 -15.012 1.00 68.93 203 ALA A CA 1
ATOM 1505 C C . ALA A 1 211 ? 19.499 0.449 -15.820 1.00 73.31 203 ALA A C 1
ATOM 1506 O O . ALA A 1 211 ? 18.829 -0.498 -15.406 1.00 77.73 203 ALA A O 1
ATOM 1509 N N . ALA B 1 10 ? 9.238 -5.599 -8.858 1.00 53.50 2 ALA B N 1
ATOM 1510 C CA . ALA B 1 10 ? 8.891 -5.472 -10.270 1.00 53.78 2 ALA B CA 1
ATOM 1511 C C . ALA B 1 10 ? 10.084 -5.836 -11.133 1.00 46.97 2 ALA B C 1
ATOM 1512 O O . ALA B 1 10 ? 11.189 -5.341 -10.935 1.00 43.25 2 ALA B O 1
ATOM 1514 N N . THR B 1 11 ? 9.854 -6.722 -12.086 1.00 44.11 3 THR B N 1
ATOM 1515 C CA . THR B 1 11 ? 10.881 -7.144 -13.022 1.00 48.90 3 THR B CA 1
ATOM 1516 C C . THR B 1 11 ? 10.472 -6.714 -14.419 1.00 48.80 3 THR B C 1
ATOM 1517 O O . THR B 1 11 ? 9.339 -6.286 -14.652 1.00 50.19 3 THR B O 1
ATOM 1521 N N . ASN B 1 12 ? 11.399 -6.863 -15.363 1.00 40.81 4 ASN B N 1
ATOM 1522 C CA . ASN B 1 12 ? 11.057 -6.658 -16.770 1.00 41.84 4 ASN B CA 1
ATOM 1523 C C . ASN B 1 12 ? 11.924 -7.628 -17.578 1.00 44.76 4 ASN B C 1
ATOM 1524 O O . ASN B 1 12 ? 12.963 -7.258 -18.128 1.00 48.96 4 ASN B O 1
ATOM 1529 N N . ILE B 1 13 ? 11.493 -8.894 -17.637 1.00 36.60 5 ILE B N 1
ATOM 1530 C CA . ILE B 1 13 ? 12.260 -9.944 -18.311 1.00 47.28 5 ILE B CA 1
ATOM 1531 C C . ILE B 1 13 ? 11.357 -10.660 -19.300 1.00 48.64 5 ILE B C 1
ATOM 1532 O O . ILE B 1 13 ? 10.217 -11.007 -18.964 1.00 47.55 5 ILE B O 1
ATOM 1534 N N . THR B 1 14 ? 11.858 -10.857 -20.521 1.00 40.87 6 THR B N 1
ATOM 1535 C CA . THR B 1 14 ? 11.192 -11.666 -21.534 1.00 39.62 6 THR B CA 1
ATOM 1536 C C . THR B 1 14 ? 12.231 -12.429 -22.334 1.00 36.78 6 THR B C 1
ATOM 1537 O O . THR B 1 14 ? 13.324 -11.921 -22.614 1.00 34.66 6 THR B O 1
ATOM 1541 N N . PHE B 1 15 ? 11.854 -13.635 -22.743 1.00 33.10 7 PHE B N 1
ATOM 1542 C CA . PHE B 1 15 ? 12.704 -14.483 -23.565 1.00 35.82 7 PHE B CA 1
ATOM 1543 C C . PHE B 1 15 ? 11.874 -15.659 -24.057 1.00 33.35 7 PHE B C 1
ATOM 1544 O O . PHE B 1 15 ? 10.927 -16.084 -23.389 1.00 33.64 7 PHE B O 1
ATOM 1552 N N . HIS B 1 16 ? 12.244 -16.176 -25.217 1.00 34.66 8 HIS B N 1
ATOM 1553 C CA . HIS B 1 16 ? 11.611 -17.378 -25.720 1.00 37.31 8 HIS B CA 1
ATOM 1554 C C . HIS B 1 16 ? 12.459 -18.607 -25.395 1.00 34.82 8 HIS B C 1
ATOM 1555 O O . HIS B 1 16 ? 13.660 -18.494 -25.129 1.00 29.67 8 HIS B O 1
ATOM 1562 N N . PRO B 1 17 ? 11.866 -19.803 -25.397 1.00 38.19 9 PRO B N 1
ATOM 1563 C CA . PRO B 1 17 ? 12.659 -21.006 -25.121 1.00 33.21 9 PRO B CA 1
ATOM 1564 C C . PRO B 1 17 ? 13.753 -21.181 -26.155 1.00 30.23 9 PRO B C 1
ATOM 1565 O O . PRO B 1 17 ? 13.659 -20.691 -27.275 1.00 32.03 9 PRO B O 1
ATOM 1569 N N . GLY B 1 18 ? 14.827 -21.845 -25.751 1.00 32.09 10 GLY B N 1
ATOM 1570 C CA . GLY B 1 18 ? 15.932 -22.042 -26.672 1.00 28.77 10 GLY B CA 1
ATOM 1571 C C . GLY B 1 18 ? 16.800 -20.797 -26.808 1.00 25.44 10 GLY B C 1
ATOM 1572 O O . GLY B 1 18 ? 16.603 -19.781 -26.144 1.00 35.80 10 GLY B O 1
ATOM 1573 N N . ALA B 1 19 ? 17.764 -20.879 -27.732 1.00 33.44 11 ALA B N 1
ATOM 1574 C CA . ALA B 1 19 ? 18.722 -19.807 -27.925 1.00 31.42 11 ALA B CA 1
ATOM 1575 C C . ALA B 1 19 ? 18.151 -18.718 -28.816 1.00 36.35 11 ALA B C 1
ATOM 1576 O O . ALA B 1 19 ? 17.256 -18.956 -29.632 1.00 38.27 11 ALA B O 1
ATOM 1578 N N . VAL B 1 20 ? 18.668 -17.502 -28.640 1.00 40.61 12 VAL B N 1
ATOM 1579 C CA . VAL B 1 20 ? 18.344 -16.424 -29.566 1.00 41.35 12 VAL B CA 1
ATOM 1580 C C . VAL B 1 20 ? 18.757 -16.845 -30.978 1.00 35.80 12 VAL B C 1
ATOM 1581 O O . VAL B 1 20 ? 19.807 -17.462 -31.184 1.00 33.50 12 VAL B O 1
ATOM 1585 N N . THR B 1 21 ? 17.928 -16.522 -31.963 1.00 33.62 13 THR B N 1
ATOM 1586 C CA . THR B 1 21 ? 18.353 -16.822 -33.320 1.00 33.49 13 THR B CA 1
ATOM 1587 C C . THR B 1 21 ? 19.311 -15.737 -33.799 1.00 35.19 13 THR B C 1
ATOM 1588 O O . THR B 1 21 ? 19.466 -14.689 -33.166 1.00 47.07 13 THR B O 1
ATOM 1592 N N . GLN B 1 22 ? 19.982 -16.001 -34.919 1.00 31.11 14 GLN B N 1
ATOM 1593 C CA . GLN B 1 22 ? 20.979 -15.045 -35.404 1.00 40.24 14 GLN B CA 1
ATOM 1594 C C . GLN B 1 22 ? 20.335 -13.730 -35.810 1.00 39.41 14 GLN B C 1
ATOM 1595 O O . GLN B 1 22 ? 20.861 -12.650 -35.514 1.00 34.65 14 GLN B O 1
ATOM 1601 N N . ASP B 1 23 ? 19.209 -13.811 -36.516 1.00 44.35 15 ASP B N 1
ATOM 1602 C CA . ASP B 1 23 ? 18.518 -12.616 -36.971 1.00 47.43 15 ASP B CA 1
ATOM 1603 C C . ASP B 1 23 ? 17.997 -11.811 -35.785 1.00 42.14 15 ASP B C 1
ATOM 1604 O O . ASP B 1 23 ? 18.096 -10.578 -35.778 1.00 36.91 15 ASP B O 1
ATOM 1609 N N . GLU B 1 24 ? 17.491 -12.495 -34.750 1.00 38.82 16 GLU B N 1
ATOM 1610 C CA . GLU B 1 24 ? 17.048 -11.798 -33.543 1.00 41.33 16 GLU B CA 1
ATOM 1611 C C . GLU B 1 24 ? 18.193 -11.011 -32.921 1.00 41.22 16 GLU B C 1
ATOM 1612 O O . GLU B 1 24 ? 18.051 -9.820 -32.619 1.00 44.32 16 GLU B O 1
ATOM 1618 N N . ARG B 1 25 ? 19.353 -11.653 -32.765 1.00 35.97 17 ARG B N 1
ATOM 1619 C CA . ARG B 1 25 ? 20.494 -11.002 -32.121 1.00 33.38 17 ARG B CA 1
ATOM 1620 C C . ARG B 1 25 ? 20.962 -9.790 -32.912 1.00 38.68 17 ARG B C 1
ATOM 1621 O O . ARG B 1 25 ? 21.219 -8.724 -32.334 1.00 35.49 17 ARG B O 1
ATOM 1629 N N . ASP B 1 26 ? 21.164 -9.969 -34.226 1.00 34.02 18 ASP B N 1
ATOM 1630 C CA . ASP B 1 26 ? 21.590 -8.877 -35.097 1.00 38.87 18 ASP B CA 1
ATOM 1631 C C . ASP B 1 26 ? 20.617 -7.707 -35.037 1.00 41.83 18 ASP B C 1
ATOM 1632 O O . ASP B 1 26 ? 21.035 -6.543 -35.030 1.00 36.55 18 ASP B O 1
ATOM 1637 N N . THR B 1 27 ? 19.312 -8.000 -35.050 1.00 39.04 19 THR B N 1
ATOM 1638 C CA . THR B 1 27 ? 18.302 -6.942 -35.012 1.00 37.19 19 THR B CA 1
ATOM 1639 C C . THR B 1 27 ? 18.308 -6.223 -33.672 1.00 40.97 19 THR B C 1
ATOM 1640 O O . THR B 1 27 ? 18.241 -4.994 -33.623 1.00 37.90 19 THR B O 1
ATOM 1644 N N . LEU B 1 28 ? 18.393 -6.968 -32.566 1.00 39.80 20 LEU B N 1
ATOM 1645 C CA . LEU B 1 28 ? 18.389 -6.315 -31.261 1.00 35.35 20 LEU B CA 1
ATOM 1646 C C . LEU B 1 28 ? 19.611 -5.432 -31.077 1.00 36.42 20 LEU B C 1
ATOM 1647 O O . LEU B 1 28 ? 19.544 -4.425 -30.365 1.00 37.74 20 LEU B O 1
ATOM 1652 N N . LEU B 1 29 ? 20.748 -5.830 -31.648 1.00 32.68 21 LEU B N 1
ATOM 1653 C CA . LEU B 1 29 ? 21.994 -5.103 -31.481 1.00 38.35 21 LEU B CA 1
ATOM 1654 C C . LEU B 1 29 ? 22.256 -4.112 -32.605 1.00 38.92 21 LEU B C 1
ATOM 1655 O O . LEU B 1 29 ? 23.258 -3.396 -32.547 1.00 40.59 21 LEU B O 1
ATOM 1660 N N . GLY B 1 30 ? 21.394 -4.067 -33.621 1.00 43.11 22 GLY B N 1
ATOM 1661 C CA . GLY B 1 30 ? 21.544 -3.110 -34.708 1.00 46.01 22 GLY B CA 1
ATOM 1662 C C . GLY B 1 30 ? 22.815 -3.296 -35.505 1.00 50.19 22 GLY B C 1
ATOM 1663 O O . GLY B 1 30 ? 23.337 -2.330 -36.069 1.00 43.42 22 GLY B O 1
ATOM 1664 N N . GLN B 1 31 ? 23.311 -4.529 -35.597 1.00 43.69 23 GLN B N 1
ATOM 1665 C CA . GLN B 1 31 ? 24.594 -4.780 -36.225 1.00 42.10 23 GLN B CA 1
ATOM 1666 C C . GLN B 1 31 ? 24.672 -6.234 -36.663 1.00 38.32 23 GLN B C 1
ATOM 1667 O O . GLN B 1 31 ? 24.151 -7.115 -35.976 1.00 38.78 23 GLN B O 1
ATOM 1673 N N . LYS B 1 32 ? 25.304 -6.476 -37.814 1.00 36.45 24 LYS B N 1
ATOM 1674 C CA . LYS B 1 32 ? 25.584 -7.835 -38.282 1.00 34.12 24 LYS B CA 1
ATOM 1675 C C . LYS B 1 32 ? 27.054 -8.181 -38.065 1.00 36.52 24 LYS B C 1
ATOM 1676 O O . LYS B 1 32 ? 27.938 -7.347 -38.279 1.00 53.32 24 LYS B O 1
ATOM 1682 N N . GLY B 1 33 ? 27.315 -9.417 -37.659 1.00 33.55 25 GLY B N 1
ATOM 1683 C CA . GLY B 1 33 ? 28.674 -9.863 -37.427 1.00 28.75 25 GLY B CA 1
ATOM 1684 C C . GLY B 1 33 ? 29.334 -10.361 -38.697 1.00 24.21 25 GLY B C 1
ATOM 1685 O O . GLY B 1 33 ? 28.670 -10.831 -39.621 1.00 24.72 25 GLY B O 1
ATOM 1686 N N . CYS B 1 34 ? 30.667 -10.255 -38.721 1.00 26.83 26 CYS B N 1
ATOM 1687 C CA . CYS B 1 34 ? 31.451 -10.710 -39.857 1.00 22.76 26 CYS B CA 1
ATOM 1688 C C . CYS B 1 34 ? 32.894 -10.832 -39.426 1.00 21.86 26 CYS B C 1
ATOM 1689 O O . CYS B 1 34 ? 33.270 -10.439 -38.320 1.00 25.10 26 CYS B O 1
ATOM 1692 N N . THR B 1 35 ? 33.702 -11.417 -40.306 1.00 24.18 27 THR B N 1
ATOM 1693 C CA . THR B 1 35 ? 35.136 -11.492 -40.092 1.00 20.93 27 THR B CA 1
ATOM 1694 C C . THR B 1 35 ? 35.820 -10.717 -41.206 1.00 23.42 27 THR B C 1
ATOM 1695 O O . THR B 1 35 ? 35.553 -10.948 -42.392 1.00 24.06 27 THR B O 1
ATOM 1699 N N . VAL B 1 36 ? 36.653 -9.772 -40.817 1.00 30.69 28 VAL B N 1
ATOM 1700 C CA . VAL B 1 36 ? 37.514 -9.036 -41.729 1.00 28.18 28 VAL B CA 1
ATOM 1701 C C . VAL B 1 36 ? 38.895 -9.666 -41.552 1.00 26.62 28 VAL B C 1
ATOM 1702 O O . VAL B 1 36 ? 39.570 -9.433 -40.546 1.00 24.95 28 VAL B O 1
ATOM 1706 N N . TRP B 1 37 ? 39.321 -10.490 -42.525 1.00 22.34 29 TRP B N 1
ATOM 1707 C CA . TRP B 1 37 ? 40.545 -11.274 -42.395 1.00 22.01 29 TRP B CA 1
ATOM 1708 C C . TRP B 1 37 ? 41.654 -10.550 -43.157 1.00 24.16 29 TRP B C 1
ATOM 1709 O O . TRP B 1 37 ? 41.663 -10.551 -44.389 1.00 24.53 29 TRP B O 1
ATOM 1720 N N . LEU B 1 38 ? 42.565 -9.906 -42.427 1.00 30.20 30 LEU B N 1
ATOM 1721 C CA . LEU B 1 38 ? 43.716 -9.259 -43.057 1.00 25.78 30 LEU B CA 1
ATOM 1722 C C . LEU B 1 38 ? 44.819 -10.276 -43.321 1.00 26.10 30 LEU B C 1
ATOM 1723 O O . LEU B 1 38 ? 45.148 -11.107 -42.455 1.00 25.92 30 LEU B O 1
ATOM 1728 N N . THR B 1 39 ? 45.423 -10.196 -44.503 1.00 26.71 31 THR B N 1
ATOM 1729 C CA . THR B 1 39 ? 46.555 -11.073 -44.787 1.00 21.75 31 THR B CA 1
ATOM 1730 C C . THR B 1 39 ? 47.606 -10.272 -45.552 1.00 22.41 31 THR B C 1
ATOM 1731 O O . THR B 1 39 ? 47.272 -9.428 -46.382 1.00 24.12 31 THR B O 1
ATOM 1735 N N . GLY B 1 40 ? 48.874 -10.529 -45.263 1.00 22.82 32 GLY B N 1
ATOM 1736 C CA . GLY B 1 40 ? 49.924 -9.771 -45.908 1.00 27.13 32 GLY B CA 1
ATOM 1737 C C . GLY B 1 40 ? 51.235 -10.011 -45.220 1.00 28.10 32 GLY B C 1
ATOM 1738 O O . GLY B 1 40 ? 51.298 -10.625 -44.140 1.00 25.03 32 GLY B O 1
ATOM 1739 N N . LEU B 1 41 ? 52.290 -9.525 -45.886 1.00 29.38 33 LEU B N 1
ATOM 1740 C CA . LEU B 1 41 ? 53.654 -9.701 -45.427 1.00 28.16 33 LEU B CA 1
ATOM 1741 C C . LEU B 1 41 ? 53.843 -9.043 -44.074 1.00 36.83 33 LEU B C 1
ATOM 1742 O O . LEU B 1 41 ? 53.110 -8.118 -43.690 1.00 29.49 33 LEU B O 1
ATOM 1747 N N . SER B 1 42 ? 54.857 -9.516 -43.354 1.00 33.30 34 SER B N 1
ATOM 1748 C CA . SER B 1 42 ? 55.279 -8.795 -42.165 1.00 36.44 34 SER B CA 1
ATOM 1749 C C . SER B 1 42 ? 55.584 -7.354 -42.540 1.00 33.50 34 SER B C 1
ATOM 1750 O O . SER B 1 42 ? 56.173 -7.076 -43.594 1.00 32.97 34 SER B O 1
ATOM 1753 N N . ALA B 1 43 ? 55.176 -6.425 -41.669 1.00 39.31 35 ALA B N 1
ATOM 1754 C CA . ALA B 1 43 ? 55.334 -4.979 -41.847 1.00 34.51 35 ALA B CA 1
ATOM 1755 C C . ALA B 1 43 ? 54.490 -4.401 -42.984 1.00 32.66 35 ALA B C 1
ATOM 1756 O O . ALA B 1 43 ? 54.704 -3.242 -43.365 1.00 42.07 35 ALA B O 1
ATOM 1758 N N . SER B 1 44 ? 53.527 -5.158 -43.545 1.00 29.35 36 SER B N 1
ATOM 1759 C CA . SER B 1 44 ? 52.699 -4.585 -44.618 1.00 30.67 36 SER B CA 1
ATOM 1760 C C . SER B 1 44 ? 51.690 -3.547 -44.111 1.00 31.40 36 SER B C 1
ATOM 1761 O O . SER B 1 44 ? 51.257 -2.680 -44.886 1.00 28.06 36 SER B O 1
ATOM 1764 N N . GLY B 1 45 ? 51.281 -3.635 -42.844 1.00 30.11 37 GLY B N 1
ATOM 1765 C CA . GLY B 1 45 ? 50.422 -2.663 -42.187 1.00 27.79 37 GLY B CA 1
ATOM 1766 C C . GLY B 1 45 ? 49.148 -3.254 -41.589 1.00 32.35 37 GLY B C 1
ATOM 1767 O O . GLY B 1 45 ? 48.202 -2.512 -41.304 1.00 33.72 37 GLY B O 1
ATOM 1768 N N . LYS B 1 46 ? 49.101 -4.577 -41.387 1.00 28.23 38 LYS B N 1
ATOM 1769 C CA . LYS B 1 46 ? 47.886 -5.209 -40.869 1.00 28.46 38 LYS B CA 1
ATOM 1770 C C . LYS B 1 46 ? 47.538 -4.684 -39.477 1.00 30.34 38 LYS B C 1
ATOM 1771 O O . LYS B 1 46 ? 46.416 -4.229 -39.233 1.00 27.68 38 LYS B O 1
ATOM 1777 N N . SER B 1 47 ? 48.491 -4.742 -38.555 1.00 28.69 39 SER B N 1
ATOM 1778 C CA . SER B 1 47 ? 48.216 -4.345 -37.179 1.00 29.22 39 SER B CA 1
ATOM 1779 C C . SER B 1 47 ? 47.920 -2.859 -37.084 1.00 35.80 39 SER B C 1
ATOM 1780 O O . SER B 1 47 ? 47.073 -2.446 -36.286 1.00 36.01 39 SER B O 1
ATOM 1783 N N . THR B 1 48 ? 48.637 -2.041 -37.870 1.00 35.83 40 THR B N 1
ATOM 1784 C CA . THR B 1 48 ? 48.409 -0.599 -37.876 1.00 31.99 40 THR B CA 1
ATOM 1785 C C . THR B 1 48 ? 47.013 -0.285 -38.388 1.00 34.62 40 THR B C 1
ATOM 1786 O O . THR B 1 48 ? 46.309 0.543 -37.811 1.00 29.52 40 THR B O 1
ATOM 1790 N N . ILE B 1 49 ? 46.580 -0.969 -39.446 1.00 30.78 41 ILE B N 1
ATOM 1791 C CA . ILE B 1 49 ? 45.235 -0.748 -39.976 1.00 39.42 41 ILE B CA 1
ATOM 1792 C C . ILE B 1 49 ? 44.179 -1.348 -39.043 1.00 34.61 41 ILE B C 1
ATOM 1793 O O . ILE B 1 49 ? 43.105 -0.763 -38.842 1.00 28.65 41 ILE B O 1
ATOM 1798 N N . ALA B 1 50 ? 44.468 -2.511 -38.448 1.00 29.20 42 ALA B N 1
ATOM 1799 C CA . ALA B 1 50 ? 43.471 -3.170 -37.602 1.00 31.10 42 ALA B CA 1
ATOM 1800 C C . ALA B 1 50 ? 43.125 -2.321 -36.381 1.00 31.13 42 ALA B C 1
ATOM 1801 O O . ALA B 1 50 ? 41.948 -2.221 -36.000 1.00 32.30 42 ALA B O 1
ATOM 1803 N N . THR B 1 51 ? 44.142 -1.745 -35.724 1.00 28.77 43 THR B N 1
ATOM 1804 C CA . THR B 1 51 ? 43.882 -0.939 -34.533 1.00 32.12 43 THR B CA 1
ATOM 1805 C C . THR B 1 51 ? 43.195 0.376 -34.887 1.00 35.54 43 THR B C 1
ATOM 1806 O O . THR B 1 51 ? 42.430 0.913 -34.072 1.00 33.32 43 THR B O 1
ATOM 1810 N N . ALA B 1 52 ? 43.496 0.941 -36.060 1.00 29.40 44 ALA B N 1
ATOM 1811 C CA . ALA B 1 52 ? 42.815 2.168 -36.454 1.00 38.51 44 ALA B CA 1
ATOM 1812 C C . ALA B 1 52 ? 41.378 1.866 -36.834 1.00 35.01 44 ALA B C 1
ATOM 1813 O O . ALA B 1 52 ? 40.453 2.575 -36.421 1.00 33.35 44 ALA B O 1
ATOM 1815 N N . LEU B 1 53 ? 41.173 0.781 -37.578 1.00 30.42 45 LEU B N 1
ATOM 1816 C CA . LEU B 1 53 ? 39.829 0.400 -37.980 1.00 27.70 45 LEU B CA 1
ATOM 1817 C C . LEU B 1 53 ? 38.956 0.097 -36.772 1.00 27.56 45 LEU B C 1
ATOM 1818 O O . LEU B 1 53 ? 37.806 0.556 -36.699 1.00 34.39 45 LEU B O 1
ATOM 1823 N N . GLU B 1 54 ? 39.487 -0.655 -35.806 1.00 26.98 46 GLU B N 1
ATOM 1824 C CA . GLU B 1 54 ? 38.712 -1.000 -34.615 1.00 32.10 46 GLU B CA 1
ATOM 1825 C C . GLU B 1 54 ? 38.257 0.266 -33.888 1.00 42.00 46 GLU B C 1
ATOM 1826 O O . GLU B 1 54 ? 37.077 0.422 -33.541 1.00 33.76 46 GLU B O 1
ATOM 1832 N N . GLN B 1 55 ? 39.182 1.214 -33.723 1.00 39.21 47 GLN B N 1
ATOM 1833 C CA . GLN B 1 55 ? 38.854 2.494 -33.104 1.00 34.38 47 GLN B CA 1
ATOM 1834 C C . GLN B 1 55 ? 37.769 3.230 -33.879 1.00 32.01 47 GLN B C 1
ATOM 1835 O O . GLN B 1 55 ? 36.836 3.781 -33.282 1.00 37.03 47 GLN B O 1
ATOM 1841 N N . HIS B 1 56 ? 37.883 3.258 -35.208 1.00 31.65 48 HIS B N 1
ATOM 1842 C CA . HIS B 1 56 ? 36.904 3.945 -36.052 1.00 32.42 48 HIS B CA 1
ATOM 1843 C C . HIS B 1 56 ? 35.512 3.341 -35.881 1.00 40.42 48 HIS B C 1
ATOM 1844 O O . HIS B 1 56 ? 34.527 4.056 -35.657 1.00 38.56 48 HIS B O 1
ATOM 1851 N N . LEU B 1 57 ? 35.418 2.012 -35.950 1.00 33.99 49 LEU B N 1
ATOM 1852 C CA . LEU B 1 57 ? 34.127 1.357 -35.779 1.00 34.82 49 LEU B CA 1
ATOM 1853 C C . LEU B 1 57 ? 33.579 1.572 -34.372 1.00 37.81 49 LEU B C 1
ATOM 1854 O O . LEU B 1 57 ? 32.371 1.759 -34.196 1.00 39.27 49 LEU B O 1
ATOM 1859 N N . LEU B 1 58 ? 34.443 1.554 -33.349 1.00 30.43 50 LEU B N 1
ATOM 1860 C CA . LEU B 1 58 ? 33.943 1.813 -32.003 1.00 41.09 50 LEU B CA 1
ATOM 1861 C C . LEU B 1 58 ? 33.361 3.212 -31.902 1.00 40.19 50 LEU B C 1
ATOM 1862 O O . LEU B 1 58 ? 32.370 3.436 -31.191 1.00 34.01 50 LEU B O 1
ATOM 1867 N N . HIS B 1 59 ? 33.969 4.167 -32.610 1.00 34.13 51 HIS B N 1
ATOM 1868 C CA . HIS B 1 59 ? 33.446 5.523 -32.621 1.00 48.01 51 HIS B CA 1
ATOM 1869 C C . HIS B 1 59 ? 32.060 5.566 -33.242 1.00 46.21 51 HIS B C 1
ATOM 1870 O O . HIS B 1 59 ? 31.283 6.480 -32.955 1.00 45.59 51 HIS B O 1
ATOM 1877 N N . LYS B 1 60 ? 31.746 4.612 -34.117 1.00 39.57 52 LYS B N 1
ATOM 1878 C CA . LYS B 1 60 ? 30.409 4.482 -34.669 1.00 38.29 52 LYS B CA 1
ATOM 1879 C C . LYS B 1 60 ? 29.478 3.661 -33.774 1.00 39.62 52 LYS B C 1
ATOM 1880 O O . LYS B 1 60 ? 28.403 3.259 -34.226 1.00 41.91 52 LYS B O 1
ATOM 1886 N N . LYS B 1 61 ? 29.872 3.414 -32.521 1.00 42.97 53 LYS B N 1
ATOM 1887 C CA . LYS B 1 61 ? 29.074 2.652 -31.554 1.00 42.34 53 LYS B CA 1
ATOM 1888 C C . LYS B 1 61 ? 28.874 1.208 -32.014 1.00 37.52 53 LYS B C 1
ATOM 1889 O O . LYS B 1 61 ? 27.855 0.588 -31.722 1.00 39.54 53 LYS B O 1
ATOM 1895 N N . LEU B 1 62 ? 29.838 0.660 -32.748 1.00 36.11 54 LEU B N 1
ATOM 1896 C CA . LEU B 1 62 ? 29.761 -0.707 -33.246 1.00 33.18 54 LEU B CA 1
ATOM 1897 C C . LEU B 1 62 ? 30.766 -1.567 -32.499 1.00 39.08 54 LEU B C 1
ATOM 1898 O O . LEU B 1 62 ? 31.901 -1.137 -32.259 1.00 37.57 54 LEU B O 1
ATOM 1903 N N . HIS B 1 63 ? 30.340 -2.777 -32.118 1.00 34.05 55 HIS B N 1
ATOM 1904 C CA . HIS B 1 63 ? 31.256 -3.742 -31.536 1.00 30.39 55 HIS B CA 1
ATOM 1905 C C . HIS B 1 63 ? 32.186 -4.244 -32.625 1.00 35.05 55 HIS B C 1
ATOM 1906 O O . HIS B 1 63 ? 31.726 -4.719 -33.673 1.00 29.60 55 HIS B O 1
ATOM 1913 N N . ALA B 1 64 ? 33.485 -4.064 -32.397 1.00 33.97 56 ALA B N 1
ATOM 1914 C CA . ALA B 1 64 ? 34.559 -4.534 -33.252 1.00 32.70 56 ALA B CA 1
ATOM 1915 C C . ALA B 1 64 ? 35.666 -5.033 -32.342 1.00 32.76 56 ALA B C 1
ATOM 1916 O O . ALA B 1 64 ? 35.876 -4.471 -31.265 1.00 34.80 56 ALA B O 1
ATOM 1918 N N . TYR B 1 65 ? 36.353 -6.102 -32.755 1.00 26.25 57 TYR B N 1
ATOM 1919 C CA . TYR B 1 65 ? 37.390 -6.653 -31.893 1.00 26.39 57 TYR B CA 1
ATOM 1920 C C . TYR B 1 65 ? 38.534 -7.192 -32.730 1.00 30.16 57 TYR B C 1
ATOM 1921 O O . TYR B 1 65 ? 38.328 -7.982 -33.655 1.00 31.53 57 TYR B O 1
ATOM 1930 N N . ARG B 1 66 ? 39.739 -6.800 -32.368 1.00 28.66 58 ARG B N 1
ATOM 1931 C CA . ARG B 1 66 ? 40.932 -7.214 -33.085 1.00 30.80 58 ARG B CA 1
ATOM 1932 C C . ARG B 1 66 ? 41.483 -8.511 -32.491 1.00 29.37 58 ARG B C 1
ATOM 1933 O O . ARG B 1 66 ? 41.686 -8.613 -31.273 1.00 28.36 58 ARG B O 1
ATOM 1941 N N . LEU B 1 67 ? 41.747 -9.488 -33.354 1.00 26.31 59 LEU B N 1
ATOM 1942 C CA . LEU B 1 67 ? 42.484 -10.690 -32.992 1.00 25.74 59 LEU B CA 1
ATOM 1943 C C . LEU B 1 67 ? 43.851 -10.632 -33.649 1.00 27.56 59 LEU B C 1
ATOM 1944 O O . LEU B 1 67 ? 43.951 -10.495 -34.878 1.00 31.16 59 LEU B O 1
ATOM 1949 N N . ASP B 1 68 ? 44.899 -10.686 -32.836 1.00 29.41 60 ASP B N 1
ATOM 1950 C CA . ASP B 1 68 ? 46.266 -10.711 -33.358 1.00 32.90 60 ASP B CA 1
ATOM 1951 C C . ASP B 1 68 ? 47.166 -11.420 -32.356 1.00 36.00 60 ASP B C 1
ATOM 1952 O O . ASP B 1 68 ? 46.693 -12.004 -31.377 1.00 31.08 60 ASP B O 1
ATOM 1957 N N . GLY B 1 69 ? 48.477 -11.326 -32.589 1.00 35.82 61 GLY B N 1
ATOM 1958 C CA . GLY B 1 69 ? 49.420 -12.050 -31.761 1.00 41.97 61 GLY B CA 1
ATOM 1959 C C . GLY B 1 69 ? 49.370 -11.626 -30.310 1.00 46.83 61 GLY B C 1
ATOM 1960 O O . GLY B 1 69 ? 49.576 -12.449 -29.417 1.00 41.50 61 GLY B O 1
ATOM 1961 N N . ASP B 1 70 ? 49.056 -10.344 -30.057 1.00 40.65 62 ASP B N 1
ATOM 1962 C CA . ASP B 1 70 ? 49.086 -9.811 -28.700 1.00 43.14 62 ASP B CA 1
ATOM 1963 C C . ASP B 1 70 ? 48.073 -10.486 -27.783 1.00 40.73 62 ASP B C 1
ATOM 1964 O O . ASP B 1 70 ? 48.349 -10.681 -26.596 1.00 48.02 62 ASP B O 1
ATOM 1969 N N . ASN B 1 71 ? 46.890 -10.821 -28.281 1.00 36.23 63 ASN B N 1
ATOM 1970 C CA . ASN B 1 71 ? 45.897 -11.424 -27.402 1.00 35.63 63 ASN B CA 1
ATOM 1971 C C . ASN B 1 71 ? 45.645 -12.907 -27.681 1.00 31.49 63 ASN B C 1
ATOM 1972 O O . ASN B 1 71 ? 44.872 -13.525 -26.946 1.00 36.08 63 ASN B O 1
ATOM 1977 N N . ILE B 1 72 ? 46.299 -13.507 -28.688 1.00 30.07 64 ILE B N 1
ATOM 1978 C CA . ILE B 1 72 ? 46.116 -14.918 -29.038 1.00 27.47 64 ILE B CA 1
ATOM 1979 C C . ILE B 1 72 ? 47.354 -15.747 -28.708 1.00 29.17 64 ILE B C 1
ATOM 1980 O O . ILE B 1 72 ? 47.242 -16.849 -28.176 1.00 31.96 64 ILE B O 1
ATOM 1985 N N . ARG B 1 73 ? 48.546 -15.248 -29.060 1.00 31.60 65 ARG B N 1
ATOM 1986 C CA . ARG B 1 73 ? 49.727 -16.112 -29.118 1.00 38.49 65 ARG B CA 1
ATOM 1987 C C . ARG B 1 73 ? 50.097 -16.667 -27.749 1.00 38.90 65 ARG B C 1
ATOM 1988 O O . ARG B 1 73 ? 50.423 -17.852 -27.625 1.00 37.96 65 ARG B O 1
ATOM 1996 N N . PHE B 1 74 ? 50.080 -15.831 -26.714 1.00 37.15 66 PHE B N 1
ATOM 1997 C CA . PHE B 1 74 ? 50.483 -16.272 -25.384 1.00 42.07 66 PHE B CA 1
ATOM 1998 C C . PHE B 1 74 ? 49.291 -16.597 -24.484 1.00 41.62 66 PHE B C 1
ATOM 1999 O O . PHE B 1 74 ? 49.459 -16.707 -23.266 1.00 48.32 66 PHE B O 1
ATOM 2007 N N . GLY B 1 75 ? 48.093 -16.715 -25.051 1.00 34.75 67 GLY B N 1
ATOM 2008 C CA . GLY B 1 75 ? 46.923 -17.110 -24.284 1.00 33.78 67 GLY B CA 1
ATOM 2009 C C . GLY B 1 75 ? 46.310 -18.395 -24.800 1.00 30.79 67 GLY B C 1
ATOM 2010 O O . GLY B 1 75 ? 46.795 -19.485 -24.482 1.00 35.62 67 GLY B O 1
ATOM 2011 N N . LEU B 1 76 ? 45.269 -18.283 -25.629 1.00 30.58 68 LEU B N 1
ATOM 2012 C CA . LEU B 1 76 ? 44.631 -19.475 -26.172 1.00 26.34 68 LEU B CA 1
ATOM 2013 C C . LEU B 1 76 ? 45.650 -20.401 -26.839 1.00 34.41 68 LEU B C 1
ATOM 2014 O O . LEU B 1 76 ? 45.657 -21.612 -26.591 1.00 28.28 68 LEU B O 1
ATOM 2019 N N . ASN B 1 77 ? 46.559 -19.840 -27.641 1.00 25.55 69 ASN B N 1
ATOM 2020 C CA . ASN B 1 77 ? 47.458 -20.642 -28.461 1.00 29.70 69 ASN B CA 1
ATOM 2021 C C . ASN B 1 77 ? 48.861 -20.734 -27.874 1.00 28.22 69 ASN B C 1
ATOM 2022 O O . ASN B 1 77 ? 49.811 -20.966 -28.617 1.00 28.76 69 ASN B O 1
ATOM 2027 N N . LYS B 1 78 ? 49.013 -20.553 -26.565 1.00 31.70 70 LYS B N 1
ATOM 2028 C CA . LYS B 1 78 ? 50.343 -20.612 -25.972 1.00 38.84 70 LYS B CA 1
ATOM 2029 C C . LYS B 1 78 ? 50.948 -22.007 -26.052 1.00 34.06 70 LYS B C 1
ATOM 2030 O O . LYS B 1 78 ? 52.164 -22.148 -25.882 1.00 36.71 70 LYS B O 1
ATOM 2036 N N . ASP B 1 79 ? 50.128 -23.036 -26.281 1.00 34.13 71 ASP B N 1
ATOM 2037 C CA . ASP B 1 79 ? 50.647 -24.398 -26.400 1.00 36.26 71 ASP B CA 1
ATOM 2038 C C . ASP B 1 79 ? 51.323 -24.653 -27.741 1.00 34.31 71 ASP B C 1
ATOM 2039 O O . ASP B 1 79 ? 52.092 -25.619 -27.866 1.00 32.91 71 ASP B O 1
ATOM 2044 N N . LEU B 1 80 ? 51.138 -23.776 -28.708 1.00 29.68 72 LEU B N 1
ATOM 2045 C CA . LEU B 1 80 ? 51.596 -24.049 -30.056 1.00 34.21 72 LEU B CA 1
ATOM 2046 C C . LEU B 1 80 ? 53.014 -23.538 -30.270 1.00 36.68 72 LEU B C 1
ATOM 2047 O O . LEU B 1 80 ? 53.385 -22.468 -29.779 1.00 38.34 72 LEU B O 1
ATOM 2052 N N . GLY B 1 81 ? 53.809 -24.319 -30.991 1.00 32.42 73 GLY B N 1
ATOM 2053 C CA . GLY B 1 81 ? 55.157 -23.949 -31.367 1.00 35.44 73 GLY B CA 1
ATOM 2054 C C . GLY B 1 81 ? 55.206 -23.352 -32.757 1.00 39.78 73 GLY B C 1
ATOM 2055 O O . GLY B 1 81 ? 54.225 -22.784 -33.249 1.00 33.12 73 GLY B O 1
ATOM 2056 N N . PHE B 1 82 ? 56.336 -23.545 -33.432 1.00 37.72 74 PHE B N 1
ATOM 2057 C CA . PHE B 1 82 ? 56.555 -22.951 -34.743 1.00 42.44 74 PHE B CA 1
ATOM 2058 C C . PHE B 1 82 ? 56.724 -23.980 -35.855 1.00 43.64 74 PHE B C 1
ATOM 2059 O O . PHE B 1 82 ? 57.064 -23.600 -36.978 1.00 46.17 74 PHE B O 1
ATOM 2067 N N . ASP B 1 83 ? 56.518 -25.264 -35.575 1.00 36.72 75 ASP B N 1
ATOM 2068 C CA . ASP B 1 83 ? 56.522 -26.271 -36.621 1.00 42.36 75 ASP B CA 1
ATOM 2069 C C . ASP B 1 83 ? 55.315 -26.077 -37.536 1.00 45.22 75 ASP B C 1
ATOM 2070 O O . ASP B 1 83 ? 54.341 -25.376 -37.205 1.00 36.04 75 ASP B O 1
ATOM 2075 N N . GLN B 1 84 ? 55.357 -26.744 -38.690 1.00 44.13 76 GLN B N 1
ATOM 2076 C CA . GLN B 1 84 ? 54.285 -26.505 -39.652 1.00 43.87 76 GLN B CA 1
ATOM 2077 C C . GLN B 1 84 ? 52.937 -26.930 -39.087 1.00 31.46 76 GLN B C 1
ATOM 2078 O O . GLN B 1 84 ? 51.927 -26.258 -39.312 1.00 41.57 76 GLN B O 1
ATOM 2084 N N . ALA B 1 85 ? 52.893 -28.042 -38.341 1.00 33.39 77 ALA B N 1
ATOM 2085 C CA . ALA B 1 85 ? 51.628 -28.486 -37.750 1.00 34.91 77 ALA B CA 1
ATOM 2086 C C . ALA B 1 85 ? 51.089 -27.458 -36.750 1.00 30.98 77 ALA B C 1
ATOM 2087 O O . ALA B 1 85 ? 49.897 -27.122 -36.772 1.00 26.43 77 ALA B O 1
ATOM 2089 N N . SER B 1 86 ? 51.962 -26.910 -35.895 1.00 33.67 78 SER B N 1
ATOM 2090 C CA . SER B 1 86 ? 51.539 -25.848 -34.982 1.00 32.28 78 SER B CA 1
ATOM 2091 C C . SER B 1 86 ? 51.005 -24.655 -35.758 1.00 28.33 78 SER B C 1
ATOM 2092 O O . SER B 1 86 ? 49.982 -24.065 -35.394 1.00 25.14 78 SER B O 1
ATOM 2095 N N . ARG B 1 87 ? 51.702 -24.285 -36.833 1.00 27.14 79 ARG B N 1
ATOM 2096 C CA . ARG B 1 87 ? 51.280 -23.141 -37.627 1.00 31.56 79 ARG B CA 1
ATOM 2097 C C . ARG B 1 87 ? 49.888 -23.350 -38.217 1.00 35.13 79 ARG B C 1
ATOM 2098 O O . ARG B 1 87 ? 49.053 -22.433 -38.198 1.00 26.94 79 ARG B O 1
ATOM 2106 N N . VAL B 1 88 ? 49.615 -24.549 -38.741 1.00 30.03 80 VAL B N 1
ATOM 2107 C CA . VAL B 1 88 ? 48.282 -24.820 -39.291 1.00 29.47 80 VAL B CA 1
ATOM 2108 C C . VAL B 1 88 ? 47.237 -24.717 -38.192 1.00 21.49 80 VAL B C 1
ATOM 2109 O O . VAL B 1 88 ? 46.159 -24.126 -38.370 1.00 23.53 80 VAL B O 1
ATOM 2113 N N . GLU B 1 89 ? 47.530 -25.311 -37.036 1.00 22.78 81 GLU B N 1
ATOM 2114 C CA . GLU B 1 89 ? 46.592 -25.286 -35.921 1.00 19.90 81 GLU B CA 1
ATOM 2115 C C . GLU B 1 89 ? 46.388 -23.869 -35.389 1.00 23.97 81 GLU B C 1
ATOM 2116 O O . GLU B 1 89 ? 45.280 -23.523 -34.949 1.00 19.69 81 GLU B O 1
ATOM 2122 N N . ASN B 1 90 ? 47.427 -23.039 -35.440 1.00 25.05 82 ASN B N 1
ATOM 2123 C CA . ASN B 1 90 ? 47.280 -21.646 -35.024 1.00 24.58 82 ASN B CA 1
ATOM 2124 C C . ASN B 1 90 ? 46.192 -20.949 -35.845 1.00 25.67 82 ASN B C 1
ATOM 2125 O O . ASN B 1 90 ? 45.236 -20.411 -35.292 1.00 22.59 82 ASN B O 1
ATOM 2130 N N . ILE B 1 91 ? 46.269 -21.034 -37.167 1.00 23.64 83 ILE B N 1
ATOM 2131 C CA . ILE B 1 91 ? 45.269 -20.376 -38.007 1.00 20.24 83 ILE B CA 1
ATOM 2132 C C . ILE B 1 91 ? 43.905 -21.036 -37.844 1.00 25.26 83 ILE B C 1
ATOM 2133 O O . ILE B 1 91 ? 42.864 -20.353 -37.850 1.00 25.30 83 ILE B O 1
ATOM 2138 N N . ARG B 1 92 ? 43.875 -22.372 -37.710 1.00 20.49 84 ARG B N 1
ATOM 2139 C CA . ARG B 1 92 ? 42.596 -23.067 -37.548 1.00 18.65 84 ARG B CA 1
ATOM 2140 C C . ARG B 1 92 ? 41.817 -22.496 -36.380 1.00 21.12 84 ARG B C 1
ATOM 2141 O O . ARG B 1 92 ? 40.640 -22.130 -36.522 1.00 22.07 84 ARG B O 1
ATOM 2149 N N . ARG B 1 93 ? 42.464 -22.394 -35.220 1.00 21.60 85 ARG B N 1
ATOM 2150 C CA . ARG B 1 93 ? 41.795 -21.912 -34.016 1.00 17.52 85 ARG B CA 1
ATOM 2151 C C . ARG B 1 93 ? 41.352 -20.470 -34.170 1.00 16.02 85 ARG B C 1
ATOM 2152 O O . ARG B 1 93 ? 40.291 -20.080 -33.643 1.00 22.51 85 ARG B O 1
ATOM 2160 N N . ILE B 1 94 ? 42.197 -19.654 -34.817 1.00 22.33 86 ILE B N 1
ATOM 2161 C CA . ILE B 1 94 ? 41.873 -18.250 -35.057 1.00 21.34 86 ILE B CA 1
ATOM 2162 C C . ILE B 1 94 ? 40.647 -18.148 -35.948 1.00 28.76 86 ILE B C 1
ATOM 2163 O O . ILE B 1 94 ? 39.762 -17.318 -35.711 1.00 27.30 86 ILE B O 1
ATOM 2168 N N . GLY B 1 95 ? 40.546 -19.030 -36.952 1.00 24.97 87 GLY B N 1
ATOM 2169 C CA . GLY B 1 95 ? 39.330 -19.072 -37.765 1.00 21.78 87 GLY B CA 1
ATOM 2170 C C . GLY B 1 95 ? 38.093 -19.369 -36.930 1.00 19.57 87 GLY B C 1
ATOM 2171 O O . GLY B 1 95 ? 37.059 -18.722 -37.078 1.00 20.75 87 GLY B O 1
ATOM 2172 N N . GLU B 1 96 ? 38.193 -20.319 -35.999 1.00 20.53 88 GLU B N 1
ATOM 2173 C CA . GLU B 1 96 ? 37.045 -20.632 -35.151 1.00 20.13 88 GLU B CA 1
ATOM 2174 C C . GLU B 1 96 ? 36.679 -19.462 -34.227 1.00 24.95 88 GLU B C 1
ATOM 2175 O O . GLU B 1 96 ? 35.496 -19.133 -34.085 1.00 24.83 88 GLU B O 1
ATOM 2181 N N . VAL B 1 97 ? 37.674 -18.827 -33.601 1.00 22.52 89 VAL B N 1
ATOM 2182 C CA . VAL B 1 97 ? 37.398 -17.750 -32.646 1.00 20.79 89 VAL B CA 1
ATOM 2183 C C . VAL B 1 97 ? 36.806 -16.539 -33.371 1.00 18.18 89 VAL B C 1
ATOM 2184 O O . VAL B 1 97 ? 35.889 -15.890 -32.869 1.00 25.77 89 VAL B O 1
ATOM 2188 N N . SER B 1 98 ? 37.322 -16.219 -34.548 1.00 19.53 90 SER B N 1
ATOM 2189 C CA . SER B 1 98 ? 36.763 -15.106 -35.309 1.00 26.33 90 SER B CA 1
ATOM 2190 C C . SER B 1 98 ? 35.304 -15.390 -35.683 1.00 28.45 90 SER B C 1
ATOM 2191 O O . SER B 1 98 ? 34.454 -14.501 -35.596 1.00 24.79 90 SER B O 1
ATOM 2194 N N . LEU B 1 99 ? 34.978 -16.649 -36.023 1.00 27.73 91 LEU B N 1
ATOM 2195 C CA . LEU B 1 99 ? 33.580 -17.023 -36.252 1.00 25.60 91 LEU B CA 1
ATOM 2196 C C . LEU B 1 99 ? 32.724 -16.773 -35.013 1.00 28.64 91 LEU B C 1
ATOM 2197 O O . LEU B 1 99 ? 31.624 -16.218 -35.112 1.00 25.09 91 LEU B O 1
ATOM 2202 N N . LEU B 1 100 ? 33.200 -17.200 -33.832 1.00 20.62 92 LEU B N 1
ATOM 2203 C CA . LEU B 1 100 ? 32.428 -16.969 -32.613 1.00 17.54 92 LEU B CA 1
ATOM 2204 C C . LEU B 1 100 ? 32.139 -15.477 -32.444 1.00 21.89 92 LEU B C 1
ATOM 2205 O O . LEU B 1 100 ? 31.006 -15.087 -32.145 1.00 24.31 92 LEU B O 1
ATOM 2210 N N . PHE B 1 101 ? 33.151 -14.623 -32.653 1.00 21.62 93 PHE B N 1
ATOM 2211 C CA . PHE B 1 101 ? 32.911 -13.175 -32.552 1.00 24.44 93 PHE B CA 1
ATOM 2212 C C . PHE B 1 101 ? 31.895 -12.685 -33.585 1.00 23.78 93 PHE B C 1
ATOM 2213 O O . PHE B 1 101 ? 30.981 -11.922 -33.246 1.00 24.35 93 PHE B O 1
ATOM 2221 N N . ALA B 1 102 ? 31.999 -13.147 -34.831 1.00 23.41 94 ALA B N 1
ATOM 2222 C CA . ALA B 1 102 ? 30.997 -12.768 -35.819 1.00 27.22 94 ALA B CA 1
ATOM 2223 C C . ALA B 1 102 ? 29.600 -13.248 -35.409 1.00 25.32 94 ALA B C 1
ATOM 2224 O O . ALA B 1 102 ? 28.608 -12.511 -35.546 1.00 27.69 94 ALA B O 1
ATOM 2226 N N . LEU B 1 103 ? 29.505 -14.467 -34.875 1.00 22.78 95 LEU B N 1
ATOM 2227 C CA . LEU B 1 103 ? 28.210 -14.958 -34.394 1.00 25.97 95 LEU B CA 1
ATOM 2228 C C . LEU B 1 103 ? 27.657 -14.082 -33.274 1.00 30.60 95 LEU B C 1
ATOM 2229 O O . LEU B 1 103 ? 26.428 -14.016 -33.084 1.00 26.06 95 LEU B O 1
ATOM 2234 N N . SER B 1 104 ? 28.535 -13.387 -32.537 1.00 29.06 96 SER B N 1
ATOM 2235 C CA . SER B 1 104 ? 28.070 -12.494 -31.475 1.00 31.02 96 SER B CA 1
ATOM 2236 C C . SER B 1 104 ? 27.675 -11.093 -31.991 1.00 32.07 96 SER B C 1
ATOM 2237 O O . SER B 1 104 ? 27.511 -10.168 -31.181 1.00 33.84 96 SER B O 1
ATOM 2240 N N . SER B 1 105 ? 27.527 -10.910 -33.302 1.00 33.06 97 SER B N 1
ATOM 2241 C CA . SER B 1 105 ? 27.218 -9.601 -33.903 1.00 32.72 97 SER B CA 1
ATOM 2242 C C . SER B 1 105 ? 28.342 -8.600 -33.649 1.00 32.06 97 SER B C 1
ATOM 2243 O O . SER B 1 105 ? 28.094 -7.429 -33.348 1.00 34.13 97 SER B O 1
ATOM 2246 N N . THR B 1 106 ? 29.589 -9.058 -33.805 1.00 33.91 98 THR B N 1
ATOM 2247 C CA . THR B 1 106 ? 30.782 -8.231 -33.665 1.00 31.70 98 THR B CA 1
ATOM 2248 C C . THR B 1 106 ? 31.561 -8.258 -34.972 1.00 30.85 98 THR B C 1
ATOM 2249 O O . THR B 1 106 ? 31.623 -9.292 -35.642 1.00 29.58 98 THR B O 1
ATOM 2253 N N . ILE B 1 107 ? 32.154 -7.125 -35.346 1.00 27.70 99 ILE B N 1
ATOM 2254 C CA . ILE B 1 107 ? 33.058 -7.105 -36.491 1.00 26.07 99 ILE B CA 1
ATOM 2255 C C . ILE B 1 107 ? 34.424 -7.603 -36.011 1.00 28.40 99 ILE B C 1
ATOM 2256 O O . ILE B 1 107 ? 35.175 -6.879 -35.351 1.00 25.87 99 ILE B O 1
ATOM 2261 N N . SER B 1 108 ? 34.764 -8.829 -36.384 1.00 22.52 100 SER B N 1
ATOM 2262 C CA . SER B 1 108 ? 35.986 -9.467 -35.939 1.00 21.34 100 SER B CA 1
ATOM 2263 C C . SER B 1 108 ? 37.085 -9.173 -36.959 1.00 25.38 100 SER B C 1
ATOM 2264 O O . SER B 1 108 ? 36.937 -9.476 -38.149 1.00 26.42 100 SER B O 1
ATOM 2267 N N . VAL B 1 109 ? 38.185 -8.591 -36.505 1.00 25.55 101 VAL B N 1
ATOM 2268 C CA . VAL B 1 109 ? 39.269 -8.196 -37.409 1.00 23.87 101 VAL B CA 1
ATOM 2269 C C . VAL B 1 109 ? 40.513 -8.999 -37.034 1.00 19.79 101 VAL B C 1
ATOM 2270 O O . VAL B 1 109 ? 41.054 -8.832 -35.927 1.00 27.95 101 VAL B O 1
ATOM 2274 N N . THR B 1 110 ? 40.973 -9.845 -37.943 1.00 25.29 102 THR B N 1
ATOM 2275 C CA . THR B 1 110 ? 42.155 -10.665 -37.695 1.00 25.60 102 THR B CA 1
ATOM 2276 C C . THR B 1 110 ? 43.341 -10.085 -38.444 1.00 23.24 102 THR B C 1
ATOM 2277 O O . THR B 1 110 ? 43.208 -9.646 -39.585 1.00 25.58 102 THR B O 1
ATOM 2281 N N . ALA B 1 111 ? 44.503 -10.091 -37.797 1.00 21.35 103 ALA B N 1
ATOM 2282 C CA . ALA B 1 111 ? 45.708 -9.458 -38.350 1.00 26.95 103 ALA B CA 1
ATOM 2283 C C . ALA B 1 111 ? 46.885 -10.444 -38.303 1.00 26.76 103 ALA B C 1
ATOM 2284 O O . ALA B 1 111 ? 47.926 -10.142 -37.755 1.00 31.36 103 ALA B O 1
ATOM 2286 N N . PHE B 1 112 ? 46.759 -11.603 -38.940 1.00 24.81 104 PHE B N 1
ATOM 2287 C CA . PHE B 1 112 ? 47.862 -12.560 -38.965 1.00 21.49 104 PHE B CA 1
ATOM 2288 C C . PHE B 1 112 ? 48.420 -12.661 -40.372 1.00 22.02 104 PHE B C 1
ATOM 2289 O O . PHE B 1 112 ? 47.695 -12.483 -41.357 1.00 28.47 104 PHE B O 1
ATOM 2297 N N . ILE B 1 113 ? 49.731 -12.900 -40.473 1.00 24.04 105 ILE B N 1
ATOM 2298 C CA . ILE B 1 113 ? 50.315 -13.038 -41.812 1.00 21.62 105 ILE B CA 1
ATOM 2299 C C . ILE B 1 113 ? 49.508 -14.045 -42.630 1.00 21.39 105 ILE B C 1
ATOM 2300 O O . ILE B 1 113 ? 49.161 -13.799 -43.795 1.00 24.24 105 ILE B O 1
ATOM 2305 N N . SER B 1 114 ? 49.118 -15.154 -41.999 1.00 22.50 106 SER B N 1
ATOM 2306 C CA . SER B 1 114 ? 48.330 -16.225 -42.609 1.00 28.93 106 SER B CA 1
ATOM 2307 C C . SER B 1 114 ? 48.804 -16.498 -44.047 1.00 24.23 106 SER B C 1
ATOM 2308 O O . SER B 1 114 ? 48.050 -16.326 -45.001 1.00 26.70 106 SER B O 1
ATOM 2311 N N . PRO B 1 115 ? 50.047 -16.943 -44.208 1.00 21.46 107 PRO B N 1
ATOM 2312 C CA . PRO B 1 115 ? 50.641 -16.957 -45.547 1.00 22.86 107 PRO B CA 1
ATOM 2313 C C . PRO B 1 115 ? 50.079 -18.011 -46.495 1.00 22.82 107 PRO B C 1
ATOM 2314 O O . PRO B 1 115 ? 50.272 -17.870 -47.707 1.00 22.90 107 PRO B O 1
ATOM 2318 N N . TYR B 1 116 ? 49.446 -19.088 -46.014 1.00 25.07 108 TYR B N 1
ATOM 2319 C CA . TYR B 1 116 ? 49.061 -20.182 -46.902 1.00 29.85 108 TYR B CA 1
ATOM 2320 C C . TYR B 1 116 ? 47.601 -20.059 -47.333 1.00 27.43 108 TYR B C 1
ATOM 2321 O O . TYR B 1 116 ? 46.719 -19.870 -46.497 1.00 29.65 108 TYR B O 1
ATOM 2330 N N . ILE B 1 117 ? 47.358 -20.219 -48.642 1.00 26.63 109 ILE B N 1
ATOM 2331 C CA . ILE B 1 117 ? 45.995 -20.161 -49.181 1.00 25.11 109 ILE B CA 1
ATOM 2332 C C . ILE B 1 117 ? 45.081 -21.176 -48.512 1.00 22.69 109 ILE B C 1
ATOM 2333 O O . ILE B 1 117 ? 43.952 -20.855 -48.170 1.00 30.82 109 ILE B O 1
ATOM 2338 N N . SER B 1 118 ? 45.556 -22.402 -48.291 1.00 26.00 110 SER B N 1
ATOM 2339 C CA . SER B 1 118 ? 44.675 -23.445 -47.749 1.00 31.94 110 SER B CA 1
ATOM 2340 C C . SER B 1 118 ? 44.174 -23.103 -46.352 1.00 31.69 110 SER B C 1
ATOM 2341 O O . SER B 1 118 ? 43.039 -23.447 -45.992 1.00 30.11 110 SER B O 1
ATOM 2344 N N . ASP B 1 119 ? 45.034 -22.506 -45.522 1.00 28.00 111 ASP B N 1
ATOM 2345 C CA . ASP B 1 119 ? 44.641 -22.104 -44.171 1.00 26.45 111 ASP B CA 1
ATOM 2346 C C . ASP B 1 119 ? 43.592 -20.999 -44.199 1.00 23.06 111 ASP B C 1
ATOM 2347 O O . ASP B 1 119 ? 42.607 -21.029 -43.439 1.00 20.68 111 ASP B O 1
ATOM 2352 N N . ARG B 1 120 ? 43.801 -19.978 -45.028 1.00 25.36 112 ARG B N 1
ATOM 2353 C CA . ARG B 1 120 ? 42.790 -18.926 -45.130 1.00 23.50 112 ARG B CA 1
ATOM 2354 C C . ARG B 1 120 ? 41.486 -19.500 -45.678 1.00 23.94 112 ARG B C 1
ATOM 2355 O O . ARG B 1 120 ? 40.395 -19.102 -45.249 1.00 23.57 112 ARG B O 1
ATOM 2363 N N . GLN B 1 121 ? 41.585 -20.451 -46.617 1.00 24.38 113 GLN B N 1
ATOM 2364 C CA . GLN B 1 121 ? 40.381 -21.063 -47.182 1.00 27.98 113 GLN B CA 1
ATOM 2365 C C . GLN B 1 121 ? 39.625 -21.866 -46.136 1.00 30.93 113 GLN B C 1
ATOM 2366 O O . GLN B 1 121 ? 38.387 -21.901 -46.131 1.00 30.38 113 GLN B O 1
ATOM 2372 N N . LEU B 1 122 ? 40.345 -22.550 -45.258 1.00 33.44 114 LEU B N 1
ATOM 2373 C CA . LEU B 1 122 ? 39.647 -23.301 -44.229 1.00 34.74 114 LEU B CA 1
ATOM 2374 C C . LEU B 1 122 ? 38.915 -22.370 -43.288 1.00 22.95 114 LEU B C 1
ATOM 2375 O O . LEU B 1 122 ? 37.757 -22.630 -42.935 1.00 25.18 114 LEU B O 1
ATOM 2380 N N . ALA B 1 123 ? 39.563 -21.263 -42.895 1.00 19.96 115 ALA B N 1
ATOM 2381 C CA . ALA B 1 123 ? 38.881 -20.264 -42.091 1.00 24.00 115 ALA B CA 1
ATOM 2382 C C . ALA B 1 123 ? 37.656 -19.732 -42.818 1.00 27.65 115 ALA B C 1
ATOM 2383 O O . ALA B 1 123 ? 36.584 -19.592 -42.212 1.00 25.83 115 ALA B O 1
ATOM 2385 N N . ARG B 1 124 ? 37.787 -19.470 -44.126 1.00 27.43 116 ARG B N 1
ATOM 2386 C CA . ARG B 1 124 ? 36.669 -18.925 -44.903 1.00 24.79 116 ARG B CA 1
ATOM 2387 C C . ARG B 1 124 ? 35.473 -19.857 -44.902 1.00 23.11 116 ARG B C 1
ATOM 2388 O O . ARG B 1 124 ? 34.327 -19.402 -44.783 1.00 27.68 116 ARG B O 1
ATOM 2396 N N . GLU B 1 125 ? 35.721 -21.167 -45.066 1.00 24.55 117 GLU B N 1
ATOM 2397 C CA . GLU B 1 125 ? 34.645 -22.142 -45.180 1.00 29.55 117 GLU B CA 1
ATOM 2398 C C . GLU B 1 125 ? 33.934 -22.338 -43.854 1.00 29.83 117 GLU B C 1
ATOM 2399 O O . GLU B 1 125 ? 32.735 -22.613 -43.843 1.00 29.53 117 GLU B O 1
ATOM 2405 N N . LEU B 1 126 ? 34.642 -22.154 -42.737 1.00 31.60 118 LEU B N 1
ATOM 2406 C CA . LEU B 1 126 ? 33.968 -22.117 -41.445 1.00 32.60 118 LEU B CA 1
ATOM 2407 C C . LEU B 1 126 ? 32.841 -21.099 -41.447 1.00 31.71 118 LEU B C 1
ATOM 2408 O O . LEU B 1 126 ? 31.777 -21.338 -40.868 1.00 27.95 118 LEU B O 1
ATOM 2413 N N . HIS B 1 127 ? 33.057 -19.953 -42.098 1.00 24.19 119 HIS B N 1
ATOM 2414 C CA . HIS B 1 127 ? 32.039 -18.914 -42.141 1.00 24.70 119 HIS B CA 1
ATOM 2415 C C . HIS B 1 127 ? 30.990 -19.176 -43.211 1.00 28.80 119 HIS B C 1
ATOM 2416 O O . HIS B 1 127 ? 29.791 -19.019 -42.961 1.00 30.46 119 HIS B O 1
ATOM 2423 N N . GLU B 1 128 ? 31.433 -19.485 -44.435 1.00 29.98 120 GLU B N 1
ATOM 2424 C CA . GLU B 1 128 ? 30.515 -19.542 -45.564 1.00 35.08 120 GLU B CA 1
ATOM 2425 C C . GLU B 1 128 ? 29.654 -20.790 -45.530 1.00 34.32 120 GLU B C 1
ATOM 2426 O O . GLU B 1 128 ? 28.560 -20.789 -46.106 1.00 37.45 120 GLU B O 1
ATOM 2432 N N . LYS B 1 129 ? 30.131 -21.868 -44.892 1.00 34.09 121 LYS B N 1
ATOM 2433 C CA . LYS B 1 129 ? 29.366 -23.107 -44.754 1.00 37.47 121 LYS B CA 1
ATOM 2434 C C . LYS B 1 129 ? 28.639 -23.206 -43.418 1.00 37.59 121 LYS B C 1
ATOM 2435 O O . LYS B 1 129 ? 27.977 -24.219 -43.162 1.00 41.57 121 LYS B O 1
ATOM 2441 N N . HIS B 1 130 ? 28.751 -22.189 -42.570 1.00 36.70 122 HIS B N 1
ATOM 2442 C CA . HIS B 1 130 ? 28.030 -22.157 -41.305 1.00 35.20 122 HIS B CA 1
ATOM 2443 C C . HIS B 1 130 ? 26.528 -22.195 -41.559 1.00 41.26 122 HIS B C 1
ATOM 2444 O O . HIS B 1 130 ? 26.044 -21.646 -42.554 1.00 44.34 122 HIS B O 1
ATOM 2451 N N . SER B 1 131 ? 25.791 -22.851 -40.641 1.00 40.79 123 SER B N 1
ATOM 2452 C CA . SER B 1 131 ? 24.355 -23.086 -40.799 1.00 57.53 123 SER B CA 1
ATOM 2453 C C . SER B 1 131 ? 23.642 -21.848 -41.316 1.00 64.88 123 SER B C 1
ATOM 2454 O O . SER B 1 131 ? 22.904 -21.906 -42.303 1.00 75.07 123 SER B O 1
ATOM 2457 N N . SER B 1 132 ? 23.858 -20.718 -40.657 1.00 61.04 124 SER B N 1
ATOM 2458 C CA . SER B 1 132 ? 23.574 -19.408 -41.222 1.00 59.43 124 SER B CA 1
ATOM 2459 C C . SER B 1 132 ? 24.908 -18.815 -41.672 1.00 50.92 124 SER B C 1
ATOM 2460 O O . SER B 1 132 ? 25.817 -18.644 -40.856 1.00 49.85 124 SER B O 1
ATOM 2463 N N . ALA B 1 133 ? 25.035 -18.545 -42.972 1.00 44.55 125 ALA B N 1
ATOM 2464 C CA . ALA B 1 133 ? 26.301 -18.101 -43.555 1.00 39.52 125 ALA B CA 1
ATOM 2465 C C . ALA B 1 133 ? 26.771 -16.766 -42.975 1.00 33.91 125 ALA B C 1
ATOM 2466 O O . ALA B 1 133 ? 26.001 -15.814 -42.867 1.00 36.90 125 ALA B O 1
ATOM 2468 N N . ILE B 1 134 ? 28.058 -16.678 -42.674 1.00 33.43 126 ILE B N 1
ATOM 2469 C CA . ILE B 1 134 ? 28.664 -15.492 -42.073 1.00 31.28 126 ILE B CA 1
ATOM 2470 C C . ILE B 1 134 ? 29.631 -14.888 -43.083 1.00 31.30 126 ILE B C 1
ATOM 2471 O O . ILE B 1 134 ? 30.485 -15.610 -43.613 1.00 27.44 126 ILE B O 1
ATOM 2476 N N . PRO B 1 135 ? 29.541 -13.586 -43.370 1.00 35.14 127 PRO B N 1
ATOM 2477 C CA . PRO B 1 135 ? 30.443 -12.987 -44.364 1.00 35.27 127 PRO B CA 1
ATOM 2478 C C . PRO B 1 135 ? 31.894 -13.084 -43.919 1.00 29.77 127 PRO B C 1
ATOM 2479 O O . PRO B 1 135 ? 32.237 -12.788 -42.773 1.00 25.65 127 PRO B O 1
ATOM 2483 N N . PHE B 1 136 ? 32.755 -13.463 -44.854 1.00 26.70 128 PHE B N 1
ATOM 2484 C CA . PHE B 1 136 ? 34.186 -13.563 -44.617 1.00 24.48 128 PHE B CA 1
ATOM 2485 C C . PHE B 1 136 ? 34.857 -12.618 -45.611 1.00 23.18 128 PHE B C 1
ATOM 2486 O O . PHE B 1 136 ? 34.873 -12.882 -46.817 1.00 26.03 128 PHE B O 1
ATOM 2494 N N . ILE B 1 137 ? 35.443 -11.550 -45.103 1.00 28.85 129 ILE B N 1
ATOM 2495 C CA . ILE B 1 137 ? 35.922 -10.460 -45.935 1.00 26.46 129 ILE B CA 1
ATOM 2496 C C . ILE B 1 137 ? 37.443 -10.518 -45.896 1.00 25.31 129 ILE B C 1
ATOM 2497 O O . ILE B 1 137 ? 38.065 -10.104 -44.912 1.00 26.31 129 ILE B O 1
ATOM 2502 N N . GLU B 1 138 ? 38.037 -11.073 -46.946 1.00 28.25 130 GLU B N 1
ATOM 2503 C CA . GLU B 1 138 ? 39.482 -11.236 -47.012 1.00 29.58 130 GLU B CA 1
ATOM 2504 C C . GLU B 1 138 ? 40.093 -9.972 -47.616 1.00 22.90 130 GLU B C 1
ATOM 2505 O O . GLU B 1 138 ? 39.695 -9.542 -48.706 1.00 25.87 130 GLU B O 1
ATOM 2511 N N . VAL B 1 139 ? 41.016 -9.359 -46.879 1.00 24.12 131 VAL B N 1
ATOM 2512 C CA . VAL B 1 139 ? 41.617 -8.081 -47.238 1.00 25.34 131 VAL B CA 1
ATOM 2513 C C . VAL B 1 139 ? 43.111 -8.321 -47.446 1.00 31.58 131 VAL B C 1
ATOM 2514 O O . VAL B 1 139 ? 43.844 -8.587 -46.488 1.00 26.80 131 VAL B O 1
ATOM 2518 N N . PHE B 1 140 ? 43.558 -8.231 -48.695 1.00 31.50 132 PHE B N 1
ATOM 2519 C CA . PHE B 1 140 ? 44.976 -8.342 -49.011 1.00 24.03 132 PHE B CA 1
ATOM 2520 C C . PHE B 1 140 ? 45.626 -7.008 -48.667 1.00 26.16 132 PHE B C 1
ATOM 2521 O O . PHE B 1 140 ? 45.386 -6.000 -49.338 1.00 24.48 132 PHE B O 1
ATOM 2529 N N . ILE B 1 141 ? 46.391 -6.982 -47.577 1.00 26.59 133 ILE B N 1
ATOM 2530 C CA . ILE B 1 141 ? 47.224 -5.830 -47.236 1.00 25.73 133 ILE B CA 1
ATOM 2531 C C . ILE B 1 141 ? 48.524 -6.024 -48.004 1.00 25.80 133 ILE B C 1
ATOM 2532 O O . ILE B 1 141 ? 49.390 -6.786 -47.582 1.00 30.32 133 ILE B O 1
ATOM 2537 N N . ASP B 1 142 ? 48.654 -5.332 -49.138 1.00 26.54 134 ASP B N 1
ATOM 2538 C CA . ASP B 1 142 ? 49.647 -5.649 -50.166 1.00 29.47 134 ASP B CA 1
ATOM 2539 C C . ASP B 1 142 ? 50.715 -4.563 -50.203 1.00 28.93 134 ASP B C 1
ATOM 2540 O O . ASP B 1 142 ? 50.482 -3.454 -50.715 1.00 30.85 134 ASP B O 1
ATOM 2545 N N . ALA B 1 143 ? 51.915 -4.909 -49.741 1.00 33.92 135 ALA B N 1
ATOM 2546 C CA . ALA B 1 143 ? 53.050 -4.005 -49.895 1.00 33.13 135 ALA B CA 1
ATOM 2547 C C . ALA B 1 143 ? 54.235 -4.753 -50.493 1.00 26.94 135 ALA B C 1
ATOM 2548 O O . ALA B 1 143 ? 54.493 -5.911 -50.121 1.00 28.19 135 ALA B O 1
ATOM 2550 N N . PRO B 1 144 ? 54.987 -4.102 -51.380 1.00 28.56 136 PRO B N 1
ATOM 2551 C CA . PRO B 1 144 ? 56.144 -4.752 -52.001 1.00 33.31 136 PRO B CA 1
ATOM 2552 C C . PRO B 1 144 ? 57.200 -5.142 -50.981 1.00 28.22 136 PRO B C 1
ATOM 2553 O O . PRO B 1 144 ? 57.373 -4.482 -49.951 1.00 25.67 136 PRO B O 1
ATOM 2557 N N . LEU B 1 145 ? 57.979 -6.169 -51.336 1.00 28.31 137 LEU B N 1
ATOM 2558 C CA . LEU B 1 145 ? 59.064 -6.617 -50.467 1.00 31.74 137 LEU B CA 1
ATOM 2559 C C . LEU B 1 145 ? 60.004 -5.469 -50.182 1.00 34.61 137 LEU B C 1
ATOM 2560 O O . LEU B 1 145 ? 60.484 -5.314 -49.050 1.00 39.02 137 LEU B O 1
ATOM 2565 N N . SER B 1 146 ? 60.219 -4.605 -51.185 1.00 32.83 138 SER B N 1
ATOM 2566 C CA . SER B 1 146 ? 61.087 -3.443 -51.003 1.00 33.42 138 SER B CA 1
ATOM 2567 C C . SER B 1 146 ? 60.553 -2.499 -49.923 1.00 37.03 138 SER B C 1
ATOM 2568 O O . SER B 1 146 ? 61.320 -1.970 -49.108 1.00 38.86 138 SER B O 1
ATOM 2571 N N . VAL B 1 147 ? 59.239 -2.292 -49.875 1.00 30.13 139 VAL B N 1
ATOM 2572 C CA . VAL B 1 147 ? 58.699 -1.357 -48.899 1.00 28.22 139 VAL B CA 1
ATOM 2573 C C . VAL B 1 147 ? 58.756 -1.945 -47.489 1.00 35.72 139 VAL B C 1
ATOM 2574 O O . VAL B 1 147 ? 59.141 -1.255 -46.532 1.00 38.21 139 VAL B O 1
ATOM 2578 N N . VAL B 1 148 ? 58.388 -3.221 -47.325 1.00 27.76 140 VAL B N 1
ATOM 2579 C CA . VAL B 1 148 ? 58.363 -3.771 -45.965 1.00 27.87 140 VAL B CA 1
ATOM 2580 C C . VAL B 1 148 ? 59.769 -3.968 -45.416 1.00 35.45 140 VAL B C 1
ATOM 2581 O O . VAL B 1 148 ? 59.967 -3.950 -44.195 1.00 39.27 140 VAL B O 1
ATOM 2585 N N . GLU B 1 149 ? 60.760 -4.192 -46.284 1.00 37.11 141 GLU B N 1
ATOM 2586 C CA . GLU B 1 149 ? 62.145 -4.205 -45.828 1.00 38.38 141 GLU B CA 1
ATOM 2587 C C . GLU B 1 149 ? 62.604 -2.815 -45.430 1.00 43.57 141 GLU B C 1
ATOM 2588 O O . GLU B 1 149 ? 63.466 -2.674 -44.558 1.00 51.78 141 GLU B O 1
ATOM 2594 N N . GLN B 1 150 ? 62.082 -1.782 -46.084 1.00 44.84 142 GLN B N 1
ATOM 2595 C CA . GLN B 1 150 ? 62.377 -0.427 -45.635 1.00 41.29 142 GLN B CA 1
ATOM 2596 C C . GLN B 1 150 ? 61.704 -0.136 -44.299 1.00 37.72 142 GLN B C 1
ATOM 2597 O O . GLN B 1 150 ? 62.281 0.532 -43.434 1.00 36.30 142 GLN B O 1
ATOM 2599 N N . ARG B 1 151 ? 60.491 -0.636 -44.103 1.00 39.95 143 ARG B N 1
ATOM 2600 C CA . ARG B 1 151 ? 59.812 -0.408 -42.839 1.00 42.39 143 ARG B CA 1
ATOM 2601 C C . ARG B 1 151 ? 60.476 -1.175 -41.702 1.00 53.26 143 ARG B C 1
ATOM 2602 O O . ARG B 1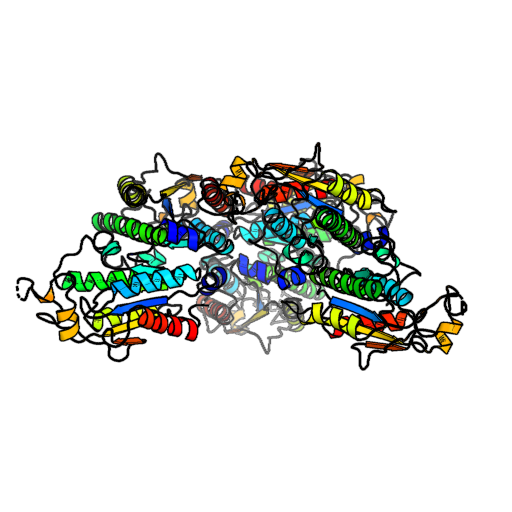 151 ? 61.002 -0.561 -40.768 1.00 61.73 143 ARG B O 1
ATOM 2610 N N . ASP B 1 152 ? 60.424 -2.511 -41.763 1.00 46.66 144 ASP B N 1
ATOM 2611 C CA . ASP B 1 152 ? 61.042 -3.444 -40.823 1.00 44.65 144 ASP B CA 1
ATOM 2612 C C . ASP B 1 152 ? 61.014 -2.902 -39.396 1.00 41.00 144 ASP B C 1
ATOM 2613 O O . ASP B 1 152 ? 62.075 -2.772 -38.772 1.00 47.62 144 ASP B O 1
ATOM 2618 N N . PRO B 1 153 ? 59.841 -2.567 -38.844 1.00 36.96 145 PRO B N 1
ATOM 2619 C CA . PRO B 1 153 ? 59.817 -1.851 -37.553 1.00 42.90 145 PRO B CA 1
ATOM 2620 C C . PRO B 1 153 ? 60.330 -2.672 -36.388 1.00 54.29 145 PRO B C 1
ATOM 2621 O O . PRO B 1 153 ? 60.530 -2.114 -35.302 1.00 66.43 145 PRO B O 1
ATOM 2625 N N . LYS B 1 154 ? 60.554 -3.967 -36.572 1.00 50.33 146 LYS B N 1
ATOM 2626 C CA . LYS B 1 154 ? 61.069 -4.812 -35.509 1.00 46.17 146 LYS B CA 1
ATOM 2627 C C . LYS B 1 154 ? 62.385 -5.462 -35.898 1.00 45.11 146 LYS B C 1
ATOM 2628 O O . LYS B 1 154 ? 62.901 -6.293 -35.141 1.00 56.73 146 LYS B O 1
ATOM 2630 N N . GLY B 1 155 ? 62.954 -5.096 -37.045 1.00 42.01 147 GLY B N 1
ATOM 2631 C CA . GLY B 1 155 ? 64.203 -5.703 -37.466 1.00 49.20 147 GLY B CA 1
ATOM 2632 C C . GLY B 1 155 ? 64.093 -7.127 -37.953 1.00 53.21 147 GLY B C 1
ATOM 2633 O O . GLY B 1 155 ? 65.114 -7.810 -38.066 1.00 54.98 147 GLY B O 1
ATOM 2634 N N . LEU B 1 156 ? 62.879 -7.603 -38.229 1.00 56.48 148 LEU B N 1
ATOM 2635 C CA . LEU B 1 156 ? 62.688 -9.012 -38.558 1.00 51.08 148 LEU B CA 1
ATOM 2636 C C . LEU B 1 156 ? 63.285 -9.363 -39.918 1.00 50.41 148 LEU B C 1
ATOM 2637 O O . LEU B 1 156 ? 63.842 -10.454 -40.088 1.00 50.57 148 LEU B O 1
ATOM 2642 N N . TYR B 1 157 ? 63.164 -8.461 -40.901 1.00 45.36 149 TYR B N 1
ATOM 2643 C CA . TYR B 1 157 ? 63.717 -8.713 -42.231 1.00 40.89 149 TYR B CA 1
ATOM 2644 C C . TYR B 1 157 ? 65.240 -8.668 -42.214 1.00 44.32 149 TYR B C 1
ATOM 2645 O O . TYR B 1 157 ? 65.898 -9.403 -42.964 1.00 43.26 149 TYR B O 1
ATOM 2654 N N . LYS B 1 158 ? 65.809 -7.764 -41.399 1.00 42.42 150 LYS B N 1
ATOM 2655 C CA . LYS B 1 158 ? 67.259 -7.653 -41.252 1.00 49.80 150 LYS B CA 1
ATOM 2656 C C . LYS B 1 158 ? 67.865 -8.940 -40.716 1.00 56.97 150 LYS B C 1
ATOM 2657 O O . LYS B 1 158 ? 68.966 -9.336 -41.115 1.00 65.61 150 LYS B O 1
ATOM 2659 N N . LYS B 1 159 ? 67.165 -9.606 -39.815 1.00 51.07 151 LYS B N 1
ATOM 2660 C CA . LYS B 1 159 ? 67.629 -10.892 -39.317 1.00 56.21 151 LYS B CA 1
ATOM 2661 C C . LYS B 1 159 ? 67.578 -11.888 -40.467 1.00 64.74 151 LYS B C 1
ATOM 2662 O O . LYS B 1 159 ? 66.511 -12.405 -40.813 1.00 74.99 151 LYS B O 1
ATOM 2668 N N . ALA B 1 160 ? 68.740 -12.114 -41.085 1.00 54.88 152 ALA B N 1
ATOM 2669 C CA . ALA B 1 160 ? 68.903 -12.964 -42.263 1.00 53.68 152 ALA B CA 1
ATOM 2670 C C . ALA B 1 160 ? 70.348 -12.883 -42.761 1.00 53.86 152 ALA B C 1
ATOM 2671 O O . ALA B 1 160 ? 71.289 -12.578 -41.984 1.00 55.25 152 ALA B O 1
ATOM 2673 N N . GLU B 1 164 ? 69.388 -15.678 -39.375 1.00 62.69 156 GLU B N 1
ATOM 2674 C CA . GLU B 1 164 ? 69.193 -15.421 -37.947 1.00 59.13 156 GLU B CA 1
ATOM 2675 C C . GLU B 1 164 ? 67.799 -15.856 -37.482 1.00 59.52 156 GLU B C 1
ATOM 2676 O O . GLU B 1 164 ? 67.641 -16.453 -36.420 1.00 60.22 156 GLU B O 1
ATOM 2678 N N . ILE B 1 165 ? 66.788 -15.536 -38.279 1.00 65.72 157 ILE B N 1
ATOM 2679 C CA . ILE B 1 165 ? 65.438 -16.060 -38.111 1.00 68.83 157 ILE B CA 1
ATOM 2680 C C . ILE B 1 165 ? 65.163 -16.992 -39.278 1.00 69.21 157 ILE B C 1
ATOM 2681 O O . ILE B 1 165 ? 65.487 -16.672 -40.427 1.00 82.57 157 ILE B O 1
ATOM 2686 N N . LYS B 1 166 ? 64.584 -18.149 -38.989 1.00 54.72 158 LYS B N 1
ATOM 2687 C CA . LYS B 1 166 ? 64.410 -19.178 -40.003 1.00 56.25 158 LYS B CA 1
ATOM 2688 C C . LYS B 1 166 ? 62.964 -19.224 -40.487 1.00 50.42 158 LYS B C 1
ATOM 2689 O O . LYS B 1 166 ? 62.036 -18.816 -39.783 1.00 53.34 158 LYS B O 1
ATOM 2691 N N . ASP B 1 167 ? 62.796 -19.734 -41.708 1.00 49.85 159 ASP B N 1
ATOM 2692 C CA . ASP B 1 167 ? 61.493 -19.974 -42.330 1.00 47.19 159 ASP B CA 1
ATOM 2693 C C . ASP B 1 167 ? 60.601 -18.729 -42.270 1.00 42.17 159 ASP B C 1
ATOM 2694 O O . ASP B 1 167 ? 59.394 -18.801 -42.016 1.00 43.99 159 ASP B O 1
ATOM 2699 N N . PHE B 1 168 ? 61.191 -17.590 -42.604 1.00 33.14 160 PHE B N 1
ATOM 2700 C CA . PHE B 1 168 ? 60.514 -16.304 -42.490 1.00 36.38 160 PHE B CA 1
ATOM 2701 C C . PHE B 1 168 ? 59.771 -15.969 -43.782 1.00 33.75 160 PHE B C 1
ATOM 2702 O O . PHE B 1 168 ? 60.372 -15.917 -44.860 1.00 43.92 160 PHE B O 1
ATOM 2710 N N . THR B 1 169 ? 58.469 -15.720 -43.653 1.00 30.00 161 THR B N 1
ATOM 2711 C CA . THR B 1 169 ? 57.591 -15.446 -44.783 1.00 32.14 161 THR B CA 1
ATOM 2712 C C . THR B 1 169 ? 58.099 -14.285 -45.634 1.00 27.41 161 THR B C 1
ATOM 2713 O O . THR B 1 169 ? 58.348 -13.178 -45.128 1.00 25.98 161 THR B O 1
ATOM 2717 N N . GLY B 1 170 ? 58.252 -14.543 -46.932 1.00 30.17 162 GLY B N 1
ATOM 2718 C CA . GLY B 1 170 ? 58.697 -13.539 -47.878 1.00 37.57 162 GLY B CA 1
ATOM 2719 C C . GLY B 1 170 ? 60.194 -13.509 -48.122 1.00 38.85 162 GLY B C 1
ATOM 2720 O O . GLY B 1 170 ? 60.631 -12.911 -49.112 1.00 37.61 162 GLY B O 1
ATOM 2721 N N . ILE B 1 171 ? 60.985 -14.126 -47.238 1.00 35.27 163 ILE B N 1
ATOM 2722 C CA . ILE B 1 171 ? 62.438 -14.180 -47.350 1.00 34.06 163 ILE B CA 1
ATOM 2723 C C . ILE B 1 171 ? 62.895 -15.630 -47.504 1.00 37.34 163 ILE B C 1
ATOM 2724 O O . ILE B 1 171 ? 63.572 -15.989 -48.475 1.00 35.75 163 ILE B O 1
ATOM 2729 N N . SER B 1 172 ? 62.561 -16.465 -46.529 1.00 35.34 164 SER B N 1
ATOM 2730 C CA . SER B 1 172 ? 62.987 -17.856 -46.546 1.00 41.80 164 SER B CA 1
ATOM 2731 C C . SER B 1 172 ? 61.823 -18.831 -46.468 1.00 43.82 164 SER B C 1
ATOM 2732 O O . SER B 1 172 ? 62.050 -20.024 -46.268 1.00 46.27 164 SER B O 1
ATOM 2735 N N . ALA B 1 173 ? 60.588 -18.350 -46.543 1.00 42.65 165 ALA B N 1
ATOM 2736 C CA . ALA B 1 173 ? 59.393 -19.179 -46.605 1.00 37.32 165 ALA B CA 1
ATOM 2737 C C . ALA B 1 173 ? 58.390 -18.475 -47.503 1.00 28.38 165 ALA B C 1
ATOM 2738 O O . ALA B 1 173 ? 58.508 -17.269 -47.734 1.00 30.28 165 ALA B O 1
ATOM 2740 N N . PRO B 1 174 ? 57.411 -19.192 -48.047 1.00 28.12 166 PRO B N 1
ATOM 2741 C CA . PRO B 1 174 ? 56.509 -18.557 -49.014 1.00 31.50 166 PRO B CA 1
ATOM 2742 C C . PRO B 1 174 ? 55.369 -17.756 -48.389 1.00 33.95 166 PRO B C 1
ATOM 2743 O O . PRO B 1 174 ? 54.861 -18.054 -47.302 1.00 28.64 166 PRO B O 1
ATOM 2747 N N . TYR B 1 175 ? 54.973 -16.709 -49.110 1.00 26.70 167 TYR B N 1
ATOM 2748 C CA . TYR B 1 175 ? 53.700 -16.041 -48.895 1.00 23.61 167 TYR B CA 1
ATOM 2749 C C . TYR B 1 175 ? 52.853 -16.346 -50.124 1.00 29.01 167 TYR B C 1
ATOM 2750 O O . TYR B 1 175 ? 53.279 -16.102 -51.258 1.00 29.87 167 TYR B O 1
ATOM 2759 N N . GLU B 1 176 ? 51.670 -16.888 -49.905 1.00 25.53 168 GLU B N 1
ATOM 2760 C CA . GLU B 1 176 ? 50.790 -17.270 -51.002 1.00 28.41 168 GLU B CA 1
ATOM 2761 C C . GLU B 1 176 ? 49.729 -16.182 -51.096 1.00 23.86 168 GLU B C 1
ATOM 2762 O O . GLU B 1 176 ? 48.838 -16.103 -50.254 1.00 27.59 168 GLU B O 1
ATOM 2768 N N . ALA B 1 177 ? 49.887 -15.285 -52.072 1.00 35.51 169 ALA B N 1
ATOM 2769 C CA . ALA B 1 177 ? 49.026 -14.105 -52.164 1.00 26.21 169 ALA B CA 1
ATOM 2770 C C . ALA B 1 177 ? 47.616 -14.487 -52.598 1.00 22.12 169 ALA B C 1
ATOM 2771 O O . ALA B 1 177 ? 47.430 -15.392 -53.413 1.00 23.61 169 ALA B O 1
ATOM 2773 N N . PRO B 1 178 ? 46.603 -13.789 -52.077 1.00 24.89 170 PRO B N 1
ATOM 2774 C CA . PRO B 1 178 ? 45.225 -14.055 -52.509 1.00 29.94 170 PRO B CA 1
ATOM 2775 C C . PRO B 1 178 ? 45.035 -13.708 -53.979 1.00 32.62 170 PRO B C 1
ATOM 2776 O O . PRO B 1 178 ? 45.574 -12.718 -54.488 1.00 24.92 170 PRO B O 1
ATOM 2780 N N . ALA B 1 179 ? 44.240 -14.529 -54.653 1.00 24.06 171 ALA B N 1
ATOM 2781 C CA . ALA B 1 179 ? 44.104 -14.360 -56.090 1.00 24.59 171 ALA B CA 1
ATOM 2782 C C . ALA B 1 179 ? 43.219 -13.188 -56.432 1.00 34.25 171 ALA B C 1
ATOM 2783 O O . ALA B 1 179 ? 43.566 -12.382 -57.299 1.00 32.44 171 ALA B O 1
ATOM 2785 N N . ASN B 1 180 ? 42.125 -13.028 -55.687 1.00 33.56 172 ASN B N 1
ATOM 2786 C CA . ASN B 1 180 ? 41.095 -12.057 -55.992 1.00 34.30 172 ASN B CA 1
ATOM 2787 C C . ASN B 1 180 ? 40.273 -11.800 -54.735 1.00 35.85 172 ASN B C 1
ATOM 2788 O O . ASN B 1 180 ? 39.090 -12.170 -54.695 1.00 31.59 172 ASN B O 1
ATOM 2793 N N . PRO B 1 181 ? 40.846 -11.169 -53.711 1.00 31.30 173 PRO B N 1
ATOM 2794 C CA . PRO B 1 181 ? 40.149 -11.043 -52.421 1.00 27.34 173 PRO B CA 1
ATOM 2795 C C . PRO B 1 181 ? 38.993 -10.062 -52.500 1.00 29.21 173 PRO B C 1
ATOM 2796 O O . PRO B 1 181 ? 38.829 -9.324 -53.466 1.00 29.03 173 PRO B O 1
ATOM 2800 N N . GLU B 1 182 ? 38.164 -10.071 -51.444 1.00 25.65 174 GLU B N 1
ATOM 2801 C CA . GLU B 1 182 ? 37.064 -9.116 -51.411 1.00 23.56 174 GLU B CA 1
ATOM 2802 C C . GLU B 1 182 ? 37.601 -7.690 -51.419 1.00 25.69 174 GLU B C 1
ATOM 2803 O O . GLU B 1 182 ? 37.009 -6.810 -52.044 1.00 24.24 174 GLU B O 1
ATOM 2809 N N . ILE B 1 183 ? 38.708 -7.436 -50.718 1.00 26.48 175 ILE B N 1
ATOM 2810 C CA . ILE B 1 183 ? 39.330 -6.117 -50.710 1.00 32.00 175 ILE B CA 1
ATOM 2811 C C . ILE B 1 183 ? 40.827 -6.280 -50.918 1.00 30.16 175 ILE B C 1
ATOM 2812 O O . ILE B 1 183 ? 41.449 -7.159 -50.314 1.00 27.18 175 ILE B O 1
ATOM 2817 N N . HIS B 1 184 ? 41.408 -5.411 -51.750 1.00 33.71 176 HIS B N 1
ATOM 2818 C CA . HIS B 1 184 ? 42.848 -5.398 -52.007 1.00 31.75 176 HIS B CA 1
ATOM 2819 C C . HIS B 1 184 ? 43.371 -3.984 -51.768 1.00 34.64 176 HIS B C 1
ATOM 2820 O O . HIS B 1 184 ? 42.987 -3.044 -52.480 1.00 30.18 176 HIS B O 1
ATOM 2827 N N . ILE B 1 185 ? 44.240 -3.822 -50.771 1.00 33.78 177 ILE B N 1
ATOM 2828 C CA . ILE B 1 185 ? 44.720 -2.492 -50.401 1.00 37.88 177 ILE B CA 1
ATOM 2829 C C . ILE B 1 185 ? 46.240 -2.455 -50.507 1.00 29.40 177 ILE B C 1
ATOM 2830 O O . ILE B 1 185 ? 46.940 -3.203 -49.815 1.00 28.51 177 ILE B O 1
ATOM 2835 N N . ARG B 1 186 ? 46.736 -1.558 -51.344 1.00 30.30 178 ARG B N 1
ATOM 2836 C CA . ARG B 1 186 ? 48.166 -1.322 -51.522 1.00 32.66 178 ARG B CA 1
ATOM 2837 C C . ARG B 1 186 ? 48.571 -0.207 -50.567 1.00 34.16 178 ARG B C 1
ATOM 2838 O O . ARG B 1 186 ? 48.362 0.979 -50.858 1.00 36.77 178 ARG B O 1
ATOM 2846 N N . THR B 1 187 ? 49.189 -0.586 -49.444 1.00 36.08 179 THR B N 1
ATOM 2847 C CA . THR B 1 187 ? 49.526 0.364 -48.388 1.00 30.30 179 THR B CA 1
ATOM 2848 C C . THR B 1 187 ? 50.712 1.252 -48.730 1.00 36.13 179 THR B C 1
ATOM 2849 O O . THR B 1 187 ? 51.027 2.152 -47.944 1.00 38.47 179 THR B O 1
ATOM 2853 N N . ASP B 1 188 ? 51.373 1.038 -49.862 1.00 31.94 180 ASP B N 1
ATOM 2854 C CA . ASP B 1 188 ? 52.356 2.005 -50.335 1.00 37.15 180 ASP B CA 1
ATOM 2855 C C . ASP B 1 188 ? 51.699 3.115 -51.143 1.00 40.08 180 ASP B C 1
ATOM 2856 O O . ASP B 1 188 ? 52.375 4.059 -51.555 1.00 34.43 180 ASP B O 1
ATOM 2861 N N . GLU B 1 189 ? 50.398 2.991 -51.388 1.00 36.92 181 GLU B N 1
ATOM 2862 C CA . GLU B 1 189 ? 49.629 3.926 -52.179 1.00 39.89 181 GLU B CA 1
ATOM 2863 C C . GLU B 1 189 ? 48.521 4.595 -51.388 1.00 43.15 181 GLU B C 1
ATOM 2864 O O . GLU B 1 189 ? 48.113 5.705 -51.738 1.00 42.91 181 GLU B O 1
ATOM 2870 N N . VAL B 1 190 ? 48.114 4.013 -50.273 1.00 38.66 182 VAL B N 1
ATOM 2871 C CA . VAL B 1 190 ? 47.017 4.532 -49.476 1.00 43.55 182 VAL B CA 1
ATOM 2872 C C . VAL B 1 190 ? 47.528 4.668 -48.055 1.00 47.28 182 VAL B C 1
ATOM 2873 O O . VAL B 1 190 ? 48.295 3.818 -47.587 1.00 53.44 182 VAL B O 1
ATOM 2877 N N . ASP B 1 191 ? 47.123 5.735 -47.370 1.00 40.86 183 ASP B N 1
ATOM 2878 C CA . ASP B 1 191 ? 47.512 5.893 -45.982 1.00 36.57 183 ASP B CA 1
ATOM 2879 C C . ASP B 1 191 ? 46.597 5.065 -45.084 1.00 38.93 183 ASP B C 1
ATOM 2880 O O . ASP B 1 191 ? 45.648 4.419 -45.542 1.00 37.35 183 ASP B O 1
ATOM 2885 N N . VAL B 1 192 ? 46.864 5.111 -43.776 1.00 39.23 184 VAL B N 1
ATOM 2886 C CA . VAL B 1 192 ? 46.099 4.282 -42.841 1.00 42.87 184 VAL B CA 1
ATOM 2887 C C . VAL B 1 192 ? 44.633 4.706 -42.837 1.00 38.21 184 VAL B C 1
ATOM 2888 O O . VAL B 1 192 ? 43.733 3.868 -42.954 1.00 33.50 184 VAL B O 1
ATOM 2892 N N . ALA B 1 193 ? 44.375 6.021 -42.767 1.00 33.85 185 ALA B N 1
ATOM 2893 C CA . ALA B 1 193 ? 42.994 6.505 -42.749 1.00 33.24 185 ALA B CA 1
ATOM 2894 C C . ALA B 1 193 ? 42.242 6.096 -44.019 1.00 32.94 185 ALA B C 1
ATOM 2895 O O . ALA B 1 193 ? 41.050 5.769 -43.970 1.00 35.89 185 ALA B O 1
ATOM 2897 N N . GLY B 1 194 ? 42.909 6.158 -45.169 1.00 34.71 186 GLY B N 1
ATOM 2898 C CA . GLY B 1 194 ? 42.292 5.726 -46.411 1.00 33.02 186 GLY B CA 1
ATOM 2899 C C . GLY B 1 194 ? 42.043 4.228 -46.443 1.00 32.91 186 GLY B C 1
ATOM 2900 O O . GLY B 1 194 ? 41.074 3.765 -47.056 1.00 36.35 186 GLY B O 1
ATOM 2901 N N . ALA B 1 195 ? 42.919 3.449 -45.813 1.00 31.51 187 ALA B N 1
ATOM 2902 C CA . ALA B 1 195 ? 42.672 2.009 -45.725 1.00 34.08 187 ALA B CA 1
ATOM 2903 C C . ALA B 1 195 ? 41.447 1.721 -44.863 1.00 37.27 187 ALA B C 1
ATOM 2904 O O . ALA B 1 195 ? 40.619 0.872 -45.212 1.00 30.52 187 ALA B O 1
ATOM 2906 N N . VAL B 1 196 ? 41.317 2.433 -43.738 1.00 31.64 188 VAL B N 1
ATOM 2907 C CA . VAL B 1 196 ? 40.131 2.310 -42.897 1.00 35.28 188 VAL B CA 1
ATOM 2908 C C . VAL B 1 196 ? 38.883 2.743 -43.656 1.00 36.77 188 VAL B C 1
ATOM 2909 O O . VAL B 1 196 ? 37.803 2.160 -43.481 1.00 34.09 188 VAL B O 1
ATOM 2913 N N . GLU B 1 197 ? 38.994 3.811 -44.455 1.00 31.59 189 GLU B N 1
ATOM 2914 C CA . GLU B 1 197 ? 37.836 4.293 -45.198 1.00 31.83 189 GLU B CA 1
ATOM 2915 C C . GLU B 1 197 ? 37.350 3.256 -46.197 1.00 34.83 189 GLU B C 1
ATOM 2916 O O . GLU B 1 197 ? 36.143 3.056 -46.361 1.00 35.27 189 GLU B O 1
ATOM 2922 N N . ILE B 1 198 ? 38.275 2.591 -46.877 1.00 32.23 190 ILE B N 1
ATOM 2923 C CA . ILE B 1 198 ? 37.901 1.584 -47.868 1.00 33.20 190 ILE B CA 1
ATOM 2924 C C . ILE B 1 198 ? 37.166 0.410 -47.218 1.00 37.84 190 ILE B C 1
ATOM 2925 O O . ILE B 1 198 ? 36.127 -0.051 -47.712 1.00 32.30 190 ILE B O 1
ATOM 2930 N N . ILE B 1 199 ? 37.719 -0.124 -46.130 1.00 37.65 191 ILE B N 1
ATOM 2931 C CA . ILE B 1 199 ? 37.097 -1.274 -45.475 1.00 32.62 191 ILE B CA 1
ATOM 2932 C C . ILE B 1 199 ? 35.740 -0.891 -44.899 1.00 34.71 191 ILE B C 1
ATOM 2933 O O . ILE B 1 199 ? 34.754 -1.620 -45.041 1.00 35.39 191 ILE B O 1
ATOM 2938 N N . THR B 1 200 ? 35.674 0.263 -44.230 1.00 32.59 192 THR B N 1
ATOM 2939 C CA . THR B 1 200 ? 34.423 0.699 -43.632 1.00 33.20 192 THR B CA 1
ATOM 2940 C C . THR B 1 200 ? 33.366 0.928 -44.703 1.00 32.71 192 THR B C 1
ATOM 2941 O O . THR B 1 200 ? 32.201 0.562 -44.524 1.00 34.42 192 THR B O 1
ATOM 2945 N N . LYS B 1 201 ? 33.764 1.514 -45.831 1.00 28.63 193 LYS B N 1
ATOM 2946 C CA . LYS B 1 201 ? 32.819 1.729 -46.920 1.00 37.77 193 LYS B CA 1
ATOM 2947 C C . LYS B 1 201 ? 32.323 0.401 -47.485 1.00 39.83 193 LYS B C 1
ATOM 2948 O O . LYS B 1 201 ? 31.134 0.253 -47.788 1.00 39.80 193 LYS B O 1
ATOM 2954 N N . TYR B 1 202 ? 33.210 -0.595 -47.586 1.00 34.62 194 TYR B N 1
ATOM 2955 C CA . TYR B 1 202 ? 32.788 -1.926 -48.027 1.00 30.60 194 TYR B CA 1
ATOM 2956 C C . TYR B 1 202 ? 31.772 -2.515 -47.060 1.00 29.99 194 TYR B C 1
ATOM 2957 O O . TYR B 1 202 ? 30.800 -3.145 -47.486 1.00 39.03 194 TYR B O 1
ATOM 2966 N N . LEU B 1 203 ? 31.992 -2.347 -45.757 1.00 30.12 195 LEU B N 1
ATOM 2967 C CA . LEU B 1 203 ? 31.063 -2.896 -44.771 1.00 33.83 195 LEU B CA 1
ATOM 2968 C C . LEU B 1 203 ? 29.682 -2.262 -44.931 1.00 42.01 195 LEU B C 1
ATOM 2969 O O . LEU B 1 203 ? 28.652 -2.947 -44.892 1.00 36.92 195 LEU B O 1
ATOM 2974 N N . ALA B 1 204 ? 29.646 -0.938 -45.069 1.00 42.24 196 ALA B N 1
ATOM 2975 C CA . ALA B 1 204 ? 28.380 -0.239 -45.258 1.00 37.35 196 ALA B CA 1
ATOM 2976 C C . ALA B 1 204 ? 27.725 -0.610 -46.587 1.00 40.56 196 ALA B C 1
ATOM 2977 O O . ALA B 1 204 ? 26.504 -0.819 -46.647 1.00 42.17 196 ALA B O 1
ATOM 2979 N N . ASP B 1 205 ? 28.517 -0.697 -47.663 1.00 41.25 197 ASP B N 1
ATOM 2980 C CA . ASP B 1 205 ? 27.979 -1.042 -48.976 1.00 43.75 197 ASP B CA 1
ATOM 2981 C C . ASP B 1 205 ? 27.393 -2.440 -49.021 1.00 43.66 197 ASP B C 1
ATOM 2982 O O . ASP B 1 205 ? 26.597 -2.739 -49.920 1.00 45.33 197 ASP B O 1
ATOM 2987 N N . ASN B 1 206 ? 27.760 -3.301 -48.075 1.00 39.42 198 ASN B N 1
ATOM 2988 C CA . ASN B 1 206 ? 27.237 -4.656 -48.017 1.00 36.08 198 ASN B CA 1
ATOM 2989 C C . ASN B 1 206 ? 26.289 -4.866 -46.840 1.00 44.71 198 ASN B C 1
ATOM 2990 O O . ASN B 1 206 ? 26.003 -6.009 -46.472 1.00 46.60 198 ASN B O 1
ATOM 2995 N N . GLY B 1 207 ? 25.757 -3.785 -46.270 1.00 41.62 199 GLY B N 1
ATOM 2996 C CA . GLY B 1 207 ? 24.715 -3.903 -45.260 1.00 44.85 199 GLY B CA 1
ATOM 2997 C C . GLY B 1 207 ? 25.123 -4.424 -43.898 1.00 45.80 199 GLY B C 1
ATOM 2998 O O . GLY B 1 207 ? 24.246 -4.728 -43.086 1.00 48.62 199 GLY B O 1
ATOM 2999 N N . LEU B 1 208 ? 26.420 -4.527 -43.605 1.00 43.32 200 LEU B N 1
ATOM 3000 C CA . LEU B 1 208 ? 26.856 -5.111 -42.340 1.00 33.71 200 LEU B CA 1
ATOM 3001 C C . LEU B 1 208 ? 26.885 -4.108 -41.195 1.00 43.76 200 LEU B C 1
ATOM 3002 O O . LEU B 1 208 ? 26.759 -4.512 -40.028 1.00 49.18 200 LEU B O 1
ATOM 3007 N N . ILE B 1 209 ? 26.977 -2.819 -41.498 1.00 39.70 201 ILE B N 1
ATOM 3008 C CA . ILE B 1 209 ? 26.873 -1.757 -40.499 1.00 43.83 201 ILE B CA 1
ATOM 3009 C C . ILE B 1 209 ? 25.924 -0.692 -41.032 1.00 48.50 201 ILE B C 1
ATOM 3010 O O . ILE B 1 209 ? 25.741 -0.593 -42.255 1.00 48.50 201 ILE B O 1
ATOM 3015 N N . PRO B 1 210 ? 25.270 0.093 -40.177 1.00 43.46 202 PRO B N 1
ATOM 3016 C CA . PRO B 1 210 ? 24.363 1.117 -40.699 1.00 54.62 202 PRO B CA 1
ATOM 3017 C C . PRO B 1 210 ? 25.140 2.138 -41.513 1.00 57.34 202 PRO B C 1
ATOM 3018 O O . PRO B 1 210 ? 26.337 2.351 -41.310 1.00 52.94 202 PRO B O 1
ATOM 3022 N N . ALA B 1 211 ? 24.459 2.737 -42.479 1.00 65.50 203 ALA B N 1
ATOM 3023 C CA . ALA B 1 211 ? 25.136 3.639 -43.401 1.00 68.74 203 ALA B CA 1
ATOM 3024 C C . ALA B 1 211 ? 25.499 4.943 -42.701 1.00 68.92 203 ALA B C 1
ATOM 3025 O O . ALA B 1 211 ? 24.961 5.258 -41.643 1.00 68.76 203 ALA B O 1
ATOM 3028 N N . PHE C 1 15 ? -25.994 11.336 -32.480 1.00 53.83 7 PHE C N 1
ATOM 3029 C CA . PHE C 1 15 ? -25.376 12.378 -31.666 1.00 54.53 7 PHE C CA 1
ATOM 3030 C C . PHE C 1 15 ? -26.411 13.375 -31.153 1.00 48.99 7 PHE C C 1
ATOM 3031 O O . PHE C 1 15 ? -27.378 13.702 -31.845 1.00 45.31 7 PHE C O 1
ATOM 3039 N N . HIS C 1 16 ? -26.200 13.846 -29.932 1.00 49.46 8 HIS C N 1
ATOM 3040 C CA . HIS C 1 16 ? -27.022 14.905 -29.376 1.00 51.11 8 HIS C CA 1
ATOM 3041 C C . HIS C 1 16 ? -26.412 16.264 -29.694 1.00 52.57 8 HIS C C 1
ATOM 3042 O O . HIS C 1 16 ? -25.222 16.365 -30.000 1.00 48.05 8 HIS C O 1
ATOM 3049 N N . PRO C 1 17 ? -27.200 17.338 -29.637 1.00 57.96 9 PRO C N 1
ATOM 3050 C CA . PRO C 1 17 ? -26.630 18.665 -29.887 1.00 58.64 9 PRO C CA 1
ATOM 3051 C C . PRO C 1 17 ? -25.512 18.987 -28.906 1.00 58.71 9 PRO C C 1
ATOM 3052 O O . PRO C 1 17 ? -25.477 18.490 -27.779 1.00 63.28 9 PRO C O 1
ATOM 3056 N N . GLY C 1 18 ? -24.593 19.836 -29.357 1.00 55.10 10 GLY C N 1
ATOM 3057 C CA . GLY C 1 18 ? -23.465 20.261 -28.550 1.00 49.87 10 GLY C CA 1
ATOM 3058 C C . GLY C 1 18 ? -22.312 19.272 -28.544 1.00 41.92 10 GLY C C 1
ATOM 3059 O O . GLY C 1 18 ? -22.264 18.285 -29.295 1.00 49.23 10 GLY C O 1
ATOM 3060 N N . ALA C 1 19 ? -21.337 19.586 -27.698 1.00 73.74 11 ALA C N 1
ATOM 3061 C CA . ALA C 1 19 ? -20.133 18.786 -27.562 1.00 56.66 11 ALA C CA 1
ATOM 3062 C C . ALA C 1 19 ? -20.374 17.648 -26.582 1.00 52.22 11 ALA C C 1
ATOM 3063 O O . ALA C 1 19 ? -21.217 17.749 -25.686 1.00 53.48 11 ALA C O 1
ATOM 3065 N N . VAL C 1 20 ? -19.620 16.561 -26.758 1.00 59.49 12 VAL C N 1
ATOM 3066 C CA . VAL C 1 20 ? -19.654 15.482 -25.780 1.00 62.61 12 VAL C CA 1
ATOM 3067 C C . VAL C 1 20 ? -19.280 16.051 -24.421 1.00 71.99 12 VAL C C 1
ATOM 3068 O O . VAL C 1 20 ? -18.411 16.928 -24.303 1.00 80.22 12 VAL C O 1
ATOM 3072 N N . THR C 1 21 ? -19.984 15.608 -23.390 1.00 69.84 13 THR C N 1
ATOM 3073 C CA . THR C 1 21 ? -19.588 16.001 -22.054 1.00 64.83 13 THR C CA 1
ATOM 3074 C C . THR C 1 21 ? -18.456 15.098 -21.586 1.00 56.75 13 THR C C 1
ATOM 3075 O O . THR C 1 21 ? -18.185 14.042 -22.171 1.00 52.50 13 THR C O 1
ATOM 3079 N N . GLN C 1 22 ? -17.776 15.529 -20.524 1.00 52.17 14 GLN C N 1
ATOM 3080 C CA . GLN C 1 22 ? -16.621 14.767 -20.070 1.00 51.60 14 GLN C CA 1
ATOM 3081 C C . GLN C 1 22 ? -17.036 13.388 -19.577 1.00 57.74 14 GLN C C 1
ATOM 3082 O O . GLN C 1 22 ? -16.429 12.386 -19.961 1.00 59.94 14 GLN C O 1
ATOM 3088 N N . ASP C 1 23 ? -18.106 13.310 -18.781 1.00 64.78 15 ASP C N 1
ATOM 3089 C CA . ASP C 1 23 ? -18.554 12.015 -18.275 1.00 72.57 15 ASP C CA 1
ATOM 3090 C C . ASP C 1 23 ? -18.978 11.096 -19.414 1.00 69.45 15 ASP C C 1
ATOM 3091 O O . ASP C 1 23 ? -18.774 9.878 -19.347 1.00 72.32 15 ASP C O 1
ATOM 3096 N N . GLU C 1 24 ? -19.606 11.654 -20.449 1.00 58.13 16 GLU C N 1
ATOM 3097 C CA . GLU C 1 24 ? -19.948 10.856 -21.621 1.00 57.70 16 GLU C CA 1
ATOM 3098 C C . GLU C 1 24 ? -18.701 10.302 -22.301 1.00 59.90 16 GLU C C 1
ATOM 3099 O O . GLU C 1 24 ? -18.637 9.107 -22.616 1.00 62.45 16 GLU C O 1
ATOM 3105 N N . ARG C 1 25 ? -17.683 11.150 -22.510 1.00 58.85 17 ARG C N 1
ATOM 3106 C CA . ARG C 1 25 ? -16.488 10.711 -23.231 1.00 54.83 17 ARG C CA 1
ATOM 3107 C C . ARG C 1 25 ? -15.785 9.583 -22.493 1.00 53.79 17 ARG C C 1
ATOM 3108 O O . ARG C 1 25 ? -15.497 8.529 -23.073 1.00 58.20 17 ARG C O 1
ATOM 3116 N N . ASP C 1 26 ? -15.529 9.781 -21.197 1.00 53.64 18 ASP C N 1
ATOM 3117 C CA . ASP C 1 26 ? -14.803 8.794 -20.406 1.00 53.62 18 ASP C CA 1
ATOM 3118 C C . ASP C 1 26 ? -15.466 7.420 -20.463 1.00 59.98 18 ASP C C 1
ATOM 3119 O O . ASP C 1 26 ? -14.785 6.406 -20.647 1.00 66.12 18 ASP C O 1
ATOM 3124 N N . THR C 1 27 ? -16.795 7.369 -20.355 1.00 58.89 19 THR C N 1
ATOM 3125 C CA . THR C 1 27 ? -17.479 6.078 -20.315 1.00 62.14 19 THR C CA 1
ATOM 3126 C C . THR C 1 27 ? -17.401 5.362 -21.658 1.00 57.49 19 THR C C 1
ATOM 3127 O O . THR C 1 27 ? -17.120 4.161 -21.712 1.00 62.49 19 THR C O 1
ATOM 3131 N N . LEU C 1 28 ? -17.655 6.080 -22.753 1.00 56.54 20 LEU C N 1
ATOM 3132 C CA . LEU C 1 28 ? -17.652 5.443 -24.065 1.00 58.01 20 LEU C CA 1
ATOM 3133 C C . LEU C 1 28 ? -16.275 4.889 -24.400 1.00 60.61 20 LEU C C 1
ATOM 3134 O O . LEU C 1 28 ? -16.163 3.829 -25.032 1.00 54.13 20 LEU C O 1
ATOM 3139 N N . LEU C 1 29 ? -15.217 5.592 -23.980 1.00 63.90 21 LEU C N 1
ATOM 3140 C CA . LEU C 1 29 ? -13.842 5.160 -24.207 1.00 64.65 21 LEU C CA 1
ATOM 3141 C C . LEU C 1 29 ? -13.312 4.298 -23.070 1.00 68.67 21 LEU C C 1
ATOM 3142 O O . LEU C 1 29 ? -12.243 3.689 -23.217 1.00 63.13 21 LEU C O 1
ATOM 3147 N N . GLY C 1 30 ? -14.079 4.165 -21.987 1.00 58.30 22 GLY C N 1
ATOM 3148 C CA . GLY C 1 30 ? -13.687 3.326 -20.868 1.00 60.14 22 GLY C CA 1
ATOM 3149 C C . GLY C 1 30 ? -12.454 3.772 -20.117 1.00 54.93 22 GLY C C 1
ATOM 3150 O O . GLY C 1 30 ? -11.724 2.924 -19.578 1.00 48.90 22 GLY C O 1
ATOM 3151 N N . GLN C 1 31 ? -12.208 5.079 -20.030 1.00 47.24 23 GLN C N 1
ATOM 3152 C CA . GLN C 1 31 ? -10.965 5.533 -19.428 1.00 50.47 23 GLN C CA 1
ATOM 3153 C C . GLN C 1 31 ? -11.100 6.973 -18.939 1.00 53.09 23 GLN C C 1
ATOM 3154 O O . GLN C 1 31 ? -11.762 7.799 -19.578 1.00 53.40 23 GLN C O 1
ATOM 3160 N N . LYS C 1 32 ? -10.466 7.260 -17.800 1.00 52.52 24 LYS C N 1
ATOM 3161 C CA . LYS C 1 32 ? -10.406 8.602 -17.239 1.00 51.34 24 LYS C CA 1
ATOM 3162 C C . LYS C 1 32 ? -9.040 9.200 -17.546 1.00 53.21 24 LYS C C 1
ATOM 3163 O O . LYS C 1 32 ? -8.012 8.528 -17.414 1.00 51.67 24 LYS C O 1
ATOM 3169 N N . GLY C 1 33 ? -9.043 10.467 -17.966 1.00 49.31 25 GLY C N 1
ATOM 3170 C CA . GLY C 1 33 ? -7.813 11.159 -18.305 1.00 43.05 25 GLY C CA 1
ATOM 3171 C C . GLY C 1 33 ? -7.169 11.808 -17.096 1.00 43.18 25 GLY C C 1
ATOM 3172 O O . GLY C 1 33 ? -7.827 12.150 -16.120 1.00 41.83 25 GLY C O 1
ATOM 3173 N N . CYS C 1 34 ? -5.857 11.975 -17.173 1.00 45.07 26 CYS C N 1
ATOM 3174 C CA . CYS C 1 34 ? -5.132 12.651 -16.112 1.00 43.28 26 CYS C CA 1
ATOM 3175 C C . CYS C 1 34 ? -3.778 13.047 -16.671 1.00 41.06 26 CYS C C 1
ATOM 3176 O O . CYS C 1 34 ? -3.416 12.675 -17.787 1.00 42.75 26 CYS C O 1
ATOM 3179 N N . THR C 1 35 ? -3.052 13.835 -15.887 1.00 42.89 27 THR C N 1
ATOM 3180 C CA . THR C 1 35 ? -1.686 14.241 -16.189 1.00 41.26 27 THR C CA 1
ATOM 3181 C C . THR C 1 35 ? -0.760 13.716 -15.110 1.00 39.26 27 THR C C 1
ATOM 3182 O O . THR C 1 35 ? -1.017 13.905 -13.921 1.00 38.92 27 THR C O 1
ATOM 3186 N N . VAL C 1 36 ? 0.278 13.014 -15.524 1.00 37.98 28 VAL C N 1
ATOM 3187 C CA . VAL C 1 36 ? 1.342 12.580 -14.630 1.00 37.60 28 VAL C CA 1
ATOM 3188 C C . VAL C 1 36 ? 2.522 13.510 -14.867 1.00 34.26 28 VAL C C 1
ATOM 3189 O O . VAL C 1 36 ? 3.170 13.456 -15.917 1.00 37.88 28 VAL C O 1
ATOM 3193 N N . TRP C 1 37 ? 2.780 14.390 -13.917 1.00 36.58 29 TRP C N 1
ATOM 3194 C CA . TRP C 1 37 ? 3.758 15.460 -14.087 1.00 38.12 29 TRP C CA 1
ATOM 3195 C C . TRP C 1 37 ? 5.056 15.077 -13.402 1.00 35.27 29 TRP C C 1
ATOM 3196 O O . TRP C 1 37 ? 5.171 15.175 -12.177 1.00 36.68 29 TRP C O 1
ATOM 3207 N N . LEU C 1 38 ? 6.043 14.673 -14.199 1.00 36.54 30 LEU C N 1
ATOM 3208 C CA . LEU C 1 38 ? 7.365 14.377 -13.674 1.00 40.57 30 LEU C CA 1
ATOM 3209 C C . LEU C 1 38 ? 8.185 15.661 -13.532 1.00 44.60 30 LEU C C 1
ATOM 3210 O O . LEU C 1 38 ? 8.180 16.529 -14.416 1.00 35.59 30 LEU C O 1
ATOM 3215 N N . THR C 1 39 ? 8.895 15.781 -12.411 1.00 41.66 31 THR C N 1
ATOM 3216 C CA . THR C 1 39 ? 9.802 16.898 -12.206 1.00 44.41 31 THR C CA 1
ATOM 3217 C C . THR C 1 39 ? 11.049 16.410 -11.476 1.00 44.33 31 THR C C 1
ATOM 3218 O O . THR C 1 39 ? 10.980 15.495 -10.653 1.00 44.04 31 THR C O 1
ATOM 3222 N N . GLY C 1 40 ? 12.193 16.982 -11.816 1.00 42.36 32 GLY C N 1
ATOM 3223 C CA . GLY C 1 40 ? 13.433 16.548 -11.211 1.00 42.27 32 GLY C CA 1
ATOM 3224 C C . GLY C 1 40 ? 14.620 17.032 -12.002 1.00 47.30 32 GLY C C 1
ATOM 3225 O O . GLY C 1 40 ? 14.492 17.576 -13.107 1.00 40.45 32 GLY C O 1
ATOM 3226 N N . LEU C 1 41 ? 15.789 16.834 -11.398 1.00 40.17 33 LEU C N 1
ATOM 3227 C CA . LEU C 1 41 ? 17.050 17.254 -11.978 1.00 41.77 33 LEU C CA 1
ATOM 3228 C C . LEU C 1 41 ? 17.297 16.550 -13.304 1.00 44.85 33 LEU C C 1
ATOM 3229 O O . LEU C 1 41 ? 16.756 15.479 -13.585 1.00 49.17 33 LEU C O 1
ATOM 3234 N N . SER C 1 42 ? 18.144 17.170 -14.112 1.00 44.96 34 SER C N 1
ATOM 3235 C CA . SER C 1 42 ? 18.669 16.511 -15.292 1.00 47.28 34 SER C CA 1
ATOM 3236 C C . SER C 1 42 ? 19.315 15.198 -14.879 1.00 60.14 34 SER C C 1
ATOM 3237 O O . SER C 1 42 ? 19.959 15.113 -13.827 1.00 68.28 34 SER C O 1
ATOM 3240 N N . ALA C 1 43 ? 19.101 14.161 -15.690 1.00 58.84 35 ALA C N 1
ATOM 3241 C CA . ALA C 1 43 ? 19.611 12.811 -15.459 1.00 57.07 35 ALA C CA 1
ATOM 3242 C C . ALA C 1 43 ? 18.992 12.132 -14.244 1.00 51.84 35 ALA C C 1
ATOM 3243 O O . ALA C 1 43 ? 19.501 11.101 -13.805 1.00 45.37 35 ALA C O 1
ATOM 3245 N N . SER C 1 44 ? 17.929 12.695 -13.661 1.00 47.94 36 SER C N 1
ATOM 3246 C CA . SER C 1 44 ? 17.304 12.020 -12.533 1.00 46.37 36 SER C CA 1
ATOM 3247 C C . SER C 1 44 ? 16.515 10.791 -12.970 1.00 47.37 36 SER C C 1
ATOM 3248 O O . SER C 1 44 ? 16.370 9.849 -12.189 1.00 49.98 36 SER C O 1
ATOM 3251 N N . GLY C 1 45 ? 16.028 10.765 -14.208 1.00 48.76 37 GLY C N 1
ATOM 3252 C CA . GLY C 1 45 ? 15.372 9.583 -14.731 1.00 44.22 37 GLY C CA 1
ATOM 3253 C C . GLY C 1 45 ? 13.968 9.811 -15.256 1.00 50.92 37 GLY C C 1
ATOM 3254 O O . GLY C 1 45 ? 13.199 8.854 -15.389 1.00 47.18 37 GLY C O 1
ATOM 3255 N N . LYS C 1 46 ? 13.617 11.067 -15.560 1.00 48.15 38 LYS C N 1
ATOM 3256 C CA . LYS C 1 46 ? 12.262 11.354 -16.021 1.00 41.97 38 LYS C CA 1
ATOM 3257 C C . LYS C 1 46 ? 11.969 10.647 -17.336 1.00 39.84 38 LYS C C 1
ATOM 3258 O O . LYS C 1 46 ? 10.961 9.944 -17.466 1.00 37.97 38 LYS C O 1
ATOM 3264 N N . SER C 1 47 ? 12.828 10.842 -18.332 1.00 42.49 39 SER C N 1
ATOM 3265 C CA . SER C 1 47 ? 12.538 10.297 -19.650 1.00 42.91 39 SER C CA 1
ATOM 3266 C C . SER C 1 47 ? 12.589 8.775 -19.645 1.00 42.82 39 SER C C 1
ATOM 3267 O O . SER C 1 47 ? 11.749 8.117 -20.271 1.00 46.05 39 SER C O 1
ATOM 3270 N N . THR C 1 48 ? 13.561 8.199 -18.933 1.00 44.06 40 THR C N 1
ATOM 3271 C CA . THR C 1 48 ? 13.664 6.745 -18.852 1.00 43.54 40 THR C CA 1
ATOM 3272 C C . THR C 1 48 ? 12.389 6.122 -18.290 1.00 47.81 40 THR C C 1
ATOM 3273 O O . THR C 1 48 ? 11.934 5.078 -18.772 1.00 43.66 40 THR C O 1
ATOM 3277 N N . ILE C 1 49 ? 11.822 6.729 -17.242 1.00 48.28 41 ILE C N 1
ATOM 3278 C CA . ILE C 1 49 ? 10.603 6.209 -16.624 1.00 39.47 41 ILE C CA 1
ATOM 3279 C C . ILE C 1 49 ? 9.388 6.512 -17.487 1.00 37.49 41 ILE C C 1
ATOM 3280 O O . ILE C 1 49 ? 8.494 5.670 -17.644 1.00 37.12 41 ILE C O 1
ATOM 3285 N N . ALA C 1 50 ? 9.340 7.712 -18.074 1.00 39.69 42 ALA C N 1
ATOM 3286 C CA . ALA C 1 50 ? 8.176 8.121 -18.854 1.00 40.29 42 ALA C CA 1
ATOM 3287 C C . ALA C 1 50 ? 7.934 7.179 -20.032 1.00 36.84 42 ALA C C 1
ATOM 3288 O O . ALA C 1 50 ? 6.809 6.713 -20.241 1.00 39.84 42 ALA C O 1
ATOM 3290 N N . THR C 1 51 ? 8.981 6.845 -20.790 1.00 37.00 43 THR C N 1
ATOM 3291 C CA . THR C 1 51 ? 8.759 5.915 -21.895 1.00 41.81 43 THR C CA 1
ATOM 3292 C C . THR C 1 51 ? 8.403 4.525 -21.392 1.00 39.20 43 THR C C 1
ATOM 3293 O O . THR C 1 51 ? 7.588 3.835 -22.014 1.00 43.47 43 THR C O 1
ATOM 3297 N N . ALA C 1 52 ? 8.962 4.109 -20.259 1.00 39.54 44 ALA C N 1
ATOM 3298 C CA . ALA C 1 52 ? 8.635 2.784 -19.743 1.00 41.55 44 ALA C CA 1
ATOM 3299 C C . ALA C 1 52 ? 7.194 2.732 -19.254 1.00 43.87 44 ALA C C 1
ATOM 3300 O O . ALA C 1 52 ? 6.471 1.771 -19.538 1.00 41.10 44 ALA C O 1
ATOM 3302 N N . LEU C 1 53 ? 6.756 3.773 -18.538 1.00 49.80 45 LEU C N 1
ATOM 3303 C CA . LEU C 1 53 ? 5.377 3.844 -18.063 1.00 43.95 45 LEU C CA 1
ATOM 3304 C C . LEU C 1 53 ? 4.399 3.921 -19.222 1.00 42.54 45 LEU C C 1
ATOM 3305 O O . LEU C 1 53 ? 3.361 3.246 -19.221 1.00 44.15 45 LEU C O 1
ATOM 3310 N N . GLU C 1 54 ? 4.716 4.749 -20.218 1.00 39.36 46 GLU C N 1
ATOM 3311 C CA . GLU C 1 54 ? 3.854 4.880 -21.385 1.00 45.37 46 GLU C CA 1
ATOM 3312 C C . GLU C 1 54 ? 3.618 3.527 -22.054 1.00 51.33 46 GLU C C 1
ATOM 3313 O O . GLU C 1 54 ? 2.483 3.180 -22.392 1.00 63.50 46 GLU C O 1
ATOM 3319 N N . GLN C 1 55 ? 4.688 2.749 -22.243 1.00 38.92 47 GLN C N 1
ATOM 3320 C CA . GLN C 1 55 ? 4.567 1.410 -22.814 1.00 40.90 47 GLN C CA 1
ATOM 3321 C C . GLN C 1 55 ? 3.726 0.495 -21.933 1.00 41.07 47 GLN C C 1
ATOM 3322 O O . GLN C 1 55 ? 2.885 -0.263 -22.436 1.00 42.15 47 GLN C O 1
ATOM 3328 N N . HIS C 1 56 ? 3.944 0.543 -20.616 1.00 45.59 48 HIS C N 1
ATOM 3329 C CA . HIS C 1 56 ? 3.190 -0.309 -19.696 1.00 52.73 48 HIS C CA 1
ATOM 3330 C C . HIS C 1 56 ? 1.694 -0.029 -19.803 1.00 51.58 48 HIS C C 1
ATOM 3331 O O . HIS C 1 56 ? 0.881 -0.960 -19.912 1.00 41.41 48 HIS C O 1
ATOM 3338 N N . LEU C 1 57 ? 1.315 1.254 -19.826 1.00 38.36 49 LEU C N 1
ATOM 3339 C CA . LEU C 1 57 ? -0.097 1.605 -19.941 1.00 39.98 49 LEU C CA 1
ATOM 3340 C C . LEU C 1 57 ? -0.674 1.177 -21.293 1.00 44.39 49 LEU C C 1
ATOM 3341 O O . LEU C 1 57 ? -1.804 0.671 -21.366 1.00 39.67 49 LEU C O 1
ATOM 3346 N N . LEU C 1 58 ? 0.103 1.317 -22.367 1.00 43.44 50 LEU C N 1
ATOM 3347 C CA . LEU C 1 58 ? -0.382 0.894 -23.674 1.00 45.67 50 LEU C CA 1
ATOM 3348 C C . LEU C 1 58 ? -0.670 -0.608 -23.699 1.00 51.35 50 LEU C C 1
ATOM 3349 O O . LEU C 1 58 ? -1.612 -1.057 -24.366 1.00 54.46 50 LEU C O 1
ATOM 3354 N N . HIS C 1 59 ? 0.132 -1.404 -22.990 1.00 55.07 51 HIS C N 1
ATOM 3355 C CA . HIS C 1 59 ? -0.174 -2.828 -22.893 1.00 54.29 51 HIS C CA 1
ATOM 3356 C C . HIS C 1 59 ? -1.495 -3.072 -22.176 1.00 57.92 51 HIS C C 1
ATOM 3357 O O . HIS C 1 59 ? -2.156 -4.084 -22.435 1.00 67.82 51 HIS C O 1
ATOM 3364 N N . LYS C 1 60 ? -1.916 -2.159 -21.303 1.00 56.35 52 LYS C N 1
ATOM 3365 C CA . LYS C 1 60 ? -3.185 -2.313 -20.605 1.00 57.50 52 LYS C CA 1
ATOM 3366 C C . LYS C 1 60 ? -4.377 -1.785 -21.393 1.00 53.87 52 LYS C C 1
ATOM 3367 O O . LYS C 1 60 ? -5.491 -1.760 -20.856 1.00 52.81 52 LYS C O 1
ATOM 3373 N N . LYS C 1 61 ? -4.187 -1.479 -22.678 1.00 50.87 53 LYS C N 1
ATOM 3374 C CA . LYS C 1 61 ? -5.227 -0.939 -23.555 1.00 56.21 53 LYS C CA 1
ATOM 3375 C C . LYS C 1 61 ? -5.659 0.470 -23.150 1.00 48.75 53 LYS C C 1
ATOM 3376 O O . LYS C 1 61 ? -6.819 0.844 -23.307 1.00 52.46 53 LYS C O 1
ATOM 3382 N N . LEU C 1 62 ? -4.765 1.264 -22.586 1.00 45.63 54 LEU C N 1
ATOM 3383 C CA . LEU C 1 62 ? -5.100 2.643 -22.251 1.00 47.85 54 LEU C CA 1
ATOM 3384 C C . LEU C 1 62 ? -4.301 3.603 -23.117 1.00 46.67 54 LEU C C 1
ATOM 3385 O O . LEU C 1 62 ? -3.098 3.404 -23.330 1.00 44.58 54 LEU C O 1
ATOM 3390 N N . HIS C 1 63 ? -4.960 4.658 -23.596 1.00 43.37 55 HIS C N 1
ATOM 3391 C CA . HIS C 1 63 ? -4.251 5.709 -24.312 1.00 41.36 55 HIS C CA 1
ATOM 3392 C C . HIS C 1 63 ? -3.356 6.436 -23.317 1.00 43.36 55 HIS C C 1
ATOM 3393 O O . HIS C 1 63 ? -3.819 6.867 -22.258 1.00 48.32 55 HIS C O 1
ATOM 3400 N N . ALA C 1 64 ? -2.060 6.492 -23.607 1.00 43.65 56 ALA C N 1
ATOM 3401 C CA . ALA C 1 64 ? -1.106 7.228 -22.791 1.00 41.60 56 ALA C CA 1
ATOM 3402 C C . ALA C 1 64 ? -0.157 7.949 -23.726 1.00 40.91 56 ALA C C 1
ATOM 3403 O O . ALA C 1 64 ? 0.198 7.418 -24.782 1.00 34.72 56 ALA C O 1
ATOM 3405 N N . TYR C 1 65 ? 0.252 9.162 -23.360 1.00 34.17 57 TYR C N 1
ATOM 3406 C CA . TYR C 1 65 ? 1.075 9.894 -24.299 1.00 33.67 57 TYR C CA 1
ATOM 3407 C C . TYR C 1 65 ? 2.126 10.709 -23.563 1.00 37.64 57 TYR C C 1
ATOM 3408 O O . TYR C 1 65 ? 1.817 11.430 -22.612 1.00 37.37 57 TYR C O 1
ATOM 3417 N N . ARG C 1 66 ? 3.375 10.576 -24.006 1.00 34.83 58 ARG C N 1
ATOM 3418 C CA . ARG C 1 66 ? 4.492 11.283 -23.393 1.00 37.31 58 ARG C CA 1
ATOM 3419 C C . ARG C 1 66 ? 4.723 12.623 -24.089 1.00 36.03 58 ARG C C 1
ATOM 3420 O O . ARG C 1 66 ? 4.735 12.700 -25.324 1.00 36.13 58 ARG C O 1
ATOM 3428 N N . LEU C 1 67 ? 4.847 13.683 -23.284 1.00 29.52 59 LEU C N 1
ATOM 3429 C CA . LEU C 1 67 ? 5.290 15.000 -23.718 1.00 31.95 59 LEU C CA 1
ATOM 3430 C C . LEU C 1 67 ? 6.680 15.250 -23.134 1.00 32.84 59 LEU C C 1
ATOM 3431 O O . LEU C 1 67 ? 6.874 15.136 -21.916 1.00 43.81 59 LEU C O 1
ATOM 3436 N N . ASP C 1 68 ? 7.657 15.515 -23.997 1.00 30.72 60 ASP C N 1
ATOM 3437 C CA . ASP C 1 68 ? 9.004 15.842 -23.548 1.00 40.18 60 ASP C CA 1
ATOM 3438 C C . ASP C 1 68 ? 9.667 16.705 -24.616 1.00 38.44 60 ASP C C 1
ATOM 3439 O O . ASP C 1 68 ? 9.044 17.085 -25.610 1.00 32.04 60 ASP C O 1
ATOM 3444 N N . GLY C 1 69 ? 10.964 16.948 -24.450 1.00 43.59 61 GLY C N 1
ATOM 3445 C CA . GLY C 1 69 ? 11.649 17.866 -25.349 1.00 48.34 61 GLY C CA 1
ATOM 3446 C C . GLY C 1 69 ? 11.621 17.403 -26.788 1.00 46.42 61 GLY C C 1
ATOM 3447 O O . GLY C 1 69 ? 11.537 18.222 -27.706 1.00 44.47 61 GLY C O 1
ATOM 3448 N N . ASP C 1 70 ? 11.611 16.084 -26.996 1.00 47.61 62 ASP C N 1
ATOM 3449 C CA . ASP C 1 70 ? 11.711 15.520 -28.336 1.00 43.27 62 ASP C CA 1
ATOM 3450 C C . ASP C 1 70 ? 10.556 15.958 -29.225 1.00 42.95 62 ASP C C 1
ATOM 3451 O O . ASP C 1 70 ? 10.755 16.267 -30.405 1.00 46.98 62 ASP C O 1
ATOM 3456 N N . ASN C 1 71 ? 9.342 16.013 -28.679 1.00 37.38 63 ASN C N 1
ATOM 3457 C CA . ASN C 1 71 ? 8.178 16.345 -29.493 1.00 35.77 63 ASN C CA 1
ATOM 3458 C C . ASN C 1 71 ? 7.610 17.736 -29.240 1.00 32.84 63 ASN C C 1
ATOM 3459 O O . ASN C 1 71 ? 6.672 18.133 -29.941 1.00 34.83 63 ASN C O 1
ATOM 3464 N N . ILE C 1 72 ? 8.172 18.505 -28.307 1.00 32.55 64 ILE C N 1
ATOM 3465 C CA . ILE C 1 72 ? 7.691 19.849 -27.994 1.00 32.61 64 ILE C CA 1
ATOM 3466 C C . ILE C 1 72 ? 8.679 20.933 -28.424 1.00 35.77 64 ILE C C 1
ATOM 3467 O O . ILE C 1 72 ? 8.264 21.971 -28.943 1.00 31.94 64 ILE C O 1
ATOM 3472 N N . ARG C 1 73 ? 9.984 20.725 -28.189 1.00 36.46 65 ARG C N 1
ATOM 3473 C CA . ARG C 1 73 ? 10.955 21.822 -28.227 1.00 43.21 65 ARG C CA 1
ATOM 3474 C C . ARG C 1 73 ? 11.068 22.441 -29.614 1.00 40.66 65 ARG C C 1
ATOM 3475 O O . ARG C 1 73 ? 11.105 23.672 -29.754 1.00 37.88 65 ARG C O 1
ATOM 3483 N N . PHE C 1 74 ? 11.151 21.606 -30.646 1.00 38.62 66 PHE C N 1
ATOM 3484 C CA . PHE C 1 74 ? 11.321 22.057 -32.018 1.00 39.09 66 PHE C CA 1
ATOM 3485 C C . PHE C 1 74 ? 10.035 22.009 -32.821 1.00 42.91 66 PHE C C 1
ATOM 3486 O O . PHE C 1 74 ? 10.076 22.169 -34.043 1.00 49.30 66 PHE C O 1
ATOM 3494 N N . GLY C 1 75 ? 8.898 21.775 -32.170 1.00 34.19 67 GLY C N 1
ATOM 3495 C CA . GLY C 1 75 ? 7.639 21.829 -32.866 1.00 37.07 67 GLY C CA 1
ATOM 3496 C C . GLY C 1 75 ? 6.817 22.980 -32.318 1.00 32.73 67 GLY C C 1
ATOM 3497 O O . GLY C 1 75 ? 7.017 24.133 -32.716 1.00 31.41 67 GLY C O 1
ATOM 3498 N N . LEU C 1 76 ? 5.911 22.681 -31.391 1.00 38.29 68 LEU C N 1
ATOM 3499 C CA . LEU C 1 76 ? 5.035 23.715 -30.831 1.00 34.18 68 LEU C CA 1
ATOM 3500 C C . LEU C 1 76 ? 5.810 24.901 -30.258 1.00 36.23 68 LEU C C 1
ATOM 3501 O O . LEU C 1 76 ? 5.401 26.053 -30.429 1.00 32.58 68 LEU C O 1
ATOM 3506 N N . ASN C 1 77 ? 6.903 24.644 -29.537 1.00 28.25 69 ASN C N 1
ATOM 3507 C CA . ASN C 1 77 ? 7.621 25.684 -28.807 1.00 31.30 69 ASN C CA 1
ATOM 3508 C C . ASN C 1 77 ? 8.914 26.106 -29.494 1.00 30.24 69 ASN C C 1
ATOM 3509 O O . ASN C 1 77 ? 9.844 26.576 -28.824 1.00 26.92 69 ASN C O 1
ATOM 3514 N N . LYS C 1 78 ? 9.006 25.931 -30.808 1.00 27.60 70 LYS C N 1
ATOM 3515 C CA . LYS C 1 78 ? 10.240 26.288 -31.503 1.00 33.64 70 LYS C CA 1
ATOM 3516 C C . LYS C 1 78 ? 10.500 27.789 -31.518 1.00 39.35 70 LYS C C 1
ATOM 3517 O O . LYS C 1 78 ? 11.647 28.209 -31.744 1.00 41.97 70 LYS C O 1
ATOM 3523 N N . ASP C 1 79 ? 9.481 28.610 -31.265 1.00 31.46 71 ASP C N 1
ATOM 3524 C CA . ASP C 1 79 ? 9.728 30.040 -31.216 1.00 33.31 71 ASP C CA 1
ATOM 3525 C C . ASP C 1 79 ? 10.434 30.462 -29.940 1.00 38.41 71 ASP C C 1
ATOM 3526 O O . ASP C 1 79 ? 10.960 31.578 -29.891 1.00 38.02 71 ASP C O 1
ATOM 3531 N N . LEU C 1 80 ? 10.506 29.596 -28.931 1.00 32.98 72 LEU C N 1
ATOM 3532 C CA . LEU C 1 80 ? 10.975 30.015 -27.615 1.00 35.97 72 LEU C CA 1
ATOM 3533 C C . LEU C 1 80 ? 12.488 29.846 -27.520 1.00 39.65 72 LEU C C 1
ATOM 3534 O O . LEU C 1 80 ? 13.057 28.899 -28.073 1.00 36.96 72 LEU C O 1
ATOM 3539 N N . GLY C 1 81 ? 13.139 30.789 -26.854 1.00 40.61 73 GLY C N 1
ATOM 3540 C CA . GLY C 1 81 ? 14.566 30.740 -26.600 1.00 39.00 73 GLY C CA 1
ATOM 3541 C C . GLY C 1 81 ? 14.886 30.171 -25.233 1.00 38.20 73 GLY C C 1
ATOM 3542 O O . GLY C 1 81 ? 14.131 29.364 -24.681 1.00 40.03 73 GLY C O 1
ATOM 3543 N N . PHE C 1 82 ? 16.002 30.630 -24.657 1.00 36.88 74 PHE C N 1
ATOM 3544 C CA . PHE C 1 82 ? 16.495 30.125 -23.380 1.00 36.50 74 PHE C CA 1
ATOM 3545 C C . PHE C 1 82 ? 16.464 31.160 -22.260 1.00 40.97 74 PHE C C 1
ATOM 3546 O O . PHE C 1 82 ? 16.944 30.876 -21.158 1.00 45.34 74 PHE C O 1
ATOM 3554 N N . ASP C 1 83 ? 15.885 32.333 -22.502 1.00 42.51 75 ASP C N 1
ATOM 3555 C CA . ASP C 1 83 ? 15.717 33.335 -21.462 1.00 42.81 75 ASP C CA 1
ATOM 3556 C C . ASP C 1 83 ? 14.686 32.878 -20.425 1.00 43.78 75 ASP C C 1
ATOM 3557 O O . ASP C 1 83 ? 13.958 31.894 -20.603 1.00 46.44 75 ASP C O 1
ATOM 3562 N N . GLN C 1 84 ? 14.637 33.624 -19.321 1.00 41.13 76 GLN C N 1
ATOM 3563 C CA . GLN C 1 84 ? 13.731 33.306 -18.220 1.00 47.38 76 GLN C CA 1
ATOM 3564 C C . GLN C 1 84 ? 12.269 33.343 -18.676 1.00 43.41 76 GLN C C 1
ATOM 3565 O O . GLN C 1 84 ? 11.460 32.511 -18.259 1.00 39.09 76 GLN C O 1
ATOM 3571 N N . ALA C 1 85 ? 11.906 34.318 -19.510 1.00 49.75 77 ALA C N 1
ATOM 3572 C CA . ALA C 1 85 ? 10.527 34.416 -19.974 1.00 42.14 77 ALA C CA 1
ATOM 3573 C C . ALA C 1 85 ? 10.139 33.219 -20.838 1.00 35.47 77 ALA C C 1
ATOM 3574 O O . ALA C 1 85 ? 9.066 32.628 -20.640 1.00 37.77 77 ALA C O 1
ATOM 3576 N N . SER C 1 86 ? 11.021 32.824 -21.763 1.00 32.67 78 SER C N 1
ATOM 3577 C CA . SER C 1 86 ? 10.786 31.663 -22.621 1.00 36.73 78 SER C CA 1
ATOM 3578 C C . SER C 1 86 ? 10.596 30.381 -21.818 1.00 40.40 78 SER C C 1
ATOM 3579 O O . SER C 1 86 ? 9.698 29.584 -22.120 1.00 36.20 78 SER C O 1
ATOM 3582 N N . ARG C 1 87 ? 11.441 30.158 -20.806 1.00 42.84 79 ARG C N 1
ATOM 3583 C CA . ARG C 1 87 ? 11.282 28.973 -19.966 1.00 41.26 79 ARG C CA 1
ATOM 3584 C C . ARG C 1 87 ? 9.916 28.958 -19.284 1.00 34.00 79 ARG C C 1
ATOM 3585 O O . ARG C 1 87 ? 9.284 27.907 -19.172 1.00 40.00 79 ARG C O 1
ATOM 3593 N N . VAL C 1 88 ? 9.461 30.114 -18.795 1.00 36.49 80 VAL C N 1
ATOM 3594 C CA . VAL C 1 88 ? 8.143 30.209 -18.163 1.00 31.07 80 VAL C CA 1
ATOM 3595 C C . VAL C 1 88 ? 7.028 29.858 -19.148 1.00 30.31 80 VAL C C 1
ATOM 3596 O O . VAL C 1 88 ? 6.104 29.108 -18.822 1.00 32.47 80 VAL C O 1
ATOM 3600 N N . GLU C 1 89 ? 7.072 30.440 -20.347 1.00 31.88 81 GLU C N 1
ATOM 3601 C CA . GLU C 1 89 ? 6.051 30.186 -21.357 1.00 37.75 81 GLU C CA 1
ATOM 3602 C C . GLU C 1 89 ? 6.078 28.738 -21.842 1.00 34.37 81 GLU C C 1
ATOM 3603 O O . GLU C 1 89 ? 5.031 28.174 -22.191 1.00 33.47 81 GLU C O 1
ATOM 3609 N N . ASN C 1 90 ? 7.264 28.148 -21.899 1.00 30.61 82 ASN C N 1
ATOM 3610 C CA . ASN C 1 90 ? 7.407 26.752 -22.272 1.00 33.51 82 ASN C CA 1
ATOM 3611 C C . ASN C 1 90 ? 6.603 25.861 -21.330 1.00 34.40 82 ASN C C 1
ATOM 3612 O O . ASN C 1 90 ? 5.788 25.055 -21.773 1.00 31.93 82 ASN C O 1
ATOM 3617 N N . ILE C 1 91 ? 6.775 26.044 -20.019 1.00 33.75 83 ILE C N 1
ATOM 3618 C CA . ILE C 1 91 ? 6.030 25.239 -19.053 1.00 30.25 83 ILE C CA 1
ATOM 3619 C C . ILE C 1 91 ? 4.539 25.562 -19.105 1.00 31.81 83 ILE C C 1
ATOM 3620 O O . ILE C 1 91 ? 3.695 24.665 -18.965 1.00 35.48 83 ILE C O 1
ATOM 3625 N N . ARG C 1 92 ? 4.182 26.841 -19.291 1.00 27.02 84 ARG C N 1
ATOM 3626 C CA . ARG C 1 92 ? 2.765 27.196 -19.399 1.00 24.35 84 ARG C CA 1
ATOM 3627 C C . ARG C 1 92 ? 2.083 26.385 -20.478 1.00 25.63 84 ARG C C 1
ATOM 3628 O O . ARG C 1 92 ? 1.043 25.762 -20.237 1.00 28.25 84 ARG C O 1
ATOM 3636 N N . ARG C 1 93 ? 2.671 26.382 -21.680 1.00 29.68 85 ARG C N 1
ATOM 3637 C CA . ARG C 1 93 ? 2.092 25.690 -22.829 1.00 26.17 85 ARG C CA 1
ATOM 3638 C C . ARG C 1 93 ? 2.014 24.186 -22.616 1.00 26.62 85 ARG C C 1
ATOM 3639 O O . ARG C 1 93 ? 1.064 23.542 -23.071 1.00 28.51 85 ARG C O 1
ATOM 3647 N N . ILE C 1 94 ? 3.038 23.602 -21.989 1.00 25.94 86 ILE C N 1
ATOM 3648 C CA . ILE C 1 94 ? 3.027 22.161 -21.719 1.00 27.60 86 ILE C CA 1
ATOM 3649 C C . ILE C 1 94 ? 1.900 21.810 -20.759 1.00 27.02 86 ILE C C 1
ATOM 3650 O O . ILE C 1 94 ? 1.256 20.768 -20.894 1.00 34.23 86 ILE C O 1
ATOM 3655 N N . GLY C 1 95 ? 1.647 22.672 -19.766 1.00 27.20 87 GLY C N 1
ATOM 3656 C CA . GLY C 1 95 ? 0.504 22.454 -18.887 1.00 29.70 87 GLY C CA 1
ATOM 3657 C C . GLY C 1 95 ? -0.814 22.480 -19.638 1.00 29.00 87 GLY C C 1
ATOM 3658 O O . GLY C 1 95 ? -1.707 21.668 -19.385 1.00 33.78 87 GLY C O 1
ATOM 3659 N N . GLU C 1 96 ? -0.953 23.418 -20.574 1.00 27.65 88 GLU C N 1
ATOM 3660 C CA . GLU C 1 96 ? -2.170 23.485 -21.382 1.00 32.10 88 GLU C CA 1
ATOM 3661 C C . GLU C 1 96 ? -2.296 22.253 -22.282 1.00 27.65 88 GLU C C 1
ATOM 3662 O O . GLU C 1 96 ? -3.377 21.659 -22.386 1.00 33.51 88 GLU C O 1
ATOM 3668 N N . VAL C 1 97 ? -1.202 21.851 -22.938 1.00 30.25 89 VAL C N 1
ATOM 3669 C CA . VAL C 1 97 ? -1.269 20.703 -23.843 1.00 29.43 89 VAL C CA 1
ATOM 3670 C C . VAL C 1 97 ? -1.575 19.425 -23.067 1.00 31.46 89 VAL C C 1
ATOM 3671 O O . VAL C 1 97 ? -2.378 18.586 -23.508 1.00 36.14 89 VAL C O 1
ATOM 3675 N N . SER C 1 98 ? -0.953 19.258 -21.900 1.00 29.82 90 SER C N 1
ATOM 3676 C CA . SER C 1 98 ? -1.227 18.083 -21.074 1.00 36.24 90 SER C CA 1
ATOM 3677 C C . SER C 1 98 ? -2.685 18.035 -20.632 1.00 36.71 90 SER C C 1
ATOM 3678 O O . SER C 1 98 ? -3.277 16.952 -20.553 1.00 33.52 90 SER C O 1
ATOM 3681 N N . LEU C 1 99 ? -3.278 19.194 -20.328 1.00 24.32 91 LEU C N 1
ATOM 3682 C CA . LEU C 1 99 ? -4.690 19.229 -19.970 1.00 32.50 91 LEU C CA 1
ATOM 3683 C C . LEU C 1 99 ? -5.544 18.735 -21.128 1.00 36.57 91 LEU C C 1
ATOM 3684 O O . LEU C 1 99 ? -6.426 17.891 -20.947 1.00 45.09 91 LEU C O 1
ATOM 3689 N N . LEU C 1 100 ? -5.272 19.237 -22.341 1.00 36.88 92 LEU C N 1
ATOM 3690 C CA . LEU C 1 100 ? -5.999 18.775 -23.519 1.00 34.50 92 LEU C CA 1
ATOM 3691 C C . LEU C 1 100 ? -5.898 17.258 -23.663 1.00 34.18 92 LEU C C 1
ATOM 3692 O O . LEU C 1 100 ? -6.901 16.577 -23.917 1.00 35.91 92 LEU C O 1
ATOM 3697 N N . PHE C 1 101 ? -4.691 16.706 -23.528 1.00 31.66 93 PHE C N 1
ATOM 3698 C CA . PHE C 1 101 ? -4.583 15.251 -23.590 1.00 32.56 93 PHE C CA 1
ATOM 3699 C C . PHE C 1 101 ? -5.397 14.596 -22.481 1.00 32.64 93 PHE C C 1
ATOM 3700 O O . PHE C 1 101 ? -6.109 13.615 -22.726 1.00 34.88 93 PHE C O 1
ATOM 3708 N N . ALA C 1 102 ? -5.354 15.145 -21.263 1.00 39.87 94 ALA C N 1
ATOM 3709 C CA . ALA C 1 102 ? -6.158 14.564 -20.190 1.00 43.86 94 ALA C CA 1
ATOM 3710 C C . ALA C 1 102 ? -7.647 14.659 -20.511 1.00 47.42 94 ALA C C 1
ATOM 3711 O O . ALA C 1 102 ? -8.415 13.726 -20.224 1.00 46.64 94 ALA C O 1
ATOM 3713 N N . LEU C 1 103 ? -8.071 15.778 -21.113 1.00 40.31 95 LEU C N 1
ATOM 3714 C CA . LEU C 1 103 ? -9.465 15.924 -21.523 1.00 36.38 95 LEU C CA 1
ATOM 3715 C C . LEU C 1 103 ? -9.865 14.913 -22.587 1.00 33.29 95 LEU C C 1
ATOM 3716 O O . LEU C 1 103 ? -11.041 14.539 -22.675 1.00 39.17 95 LEU C O 1
ATOM 3721 N N . SER C 1 104 ? -8.909 14.439 -23.390 1.00 40.54 96 SER C N 1
ATOM 3722 C CA . SER C 1 104 ? -9.219 13.442 -24.407 1.00 40.58 96 SER C CA 1
ATOM 3723 C C . SER C 1 104 ? -9.288 12.015 -23.831 1.00 42.08 96 SER C C 1
ATOM 3724 O O . SER C 1 104 ? -9.266 11.046 -24.603 1.00 52.26 96 SER C O 1
ATOM 3727 N N . SER C 1 105 ? -9.379 11.888 -22.504 1.00 47.31 97 SER C N 1
ATOM 3728 C CA . SER C 1 105 ? -9.390 10.596 -21.810 1.00 51.06 97 SER C CA 1
ATOM 3729 C C . SER C 1 105 ? -8.089 9.841 -22.063 1.00 47.63 97 SER C C 1
ATOM 3730 O O . SER C 1 105 ? -8.093 8.647 -22.374 1.00 53.43 97 SER C O 1
ATOM 3733 N N . THR C 1 106 ? -6.975 10.560 -21.952 1.00 45.44 98 THR C N 1
ATOM 3734 C CA . THR C 1 106 ? -5.628 10.033 -22.114 1.00 50.06 98 THR C CA 1
ATOM 3735 C C . THR C 1 106 ? -4.800 10.286 -20.862 1.00 43.01 98 THR C C 1
ATOM 3736 O O . THR C 1 106 ? -4.988 11.285 -20.166 1.00 49.87 98 THR C O 1
ATOM 3740 N N . ILE C 1 107 ? -3.917 9.343 -20.549 1.00 43.14 99 ILE C N 1
ATOM 3741 C CA . ILE C 1 107 ? -2.936 9.533 -19.484 1.00 44.48 99 ILE C CA 1
ATOM 3742 C C . ILE C 1 107 ? -1.747 10.305 -20.048 1.00 43.01 99 ILE C C 1
ATOM 3743 O O . ILE C 1 107 ? -0.925 9.762 -20.795 1.00 40.52 99 ILE C O 1
ATOM 3748 N N . SER C 1 108 ? -1.643 11.573 -19.669 1.00 43.96 100 SER C N 1
ATOM 3749 C CA . SER C 1 108 ? -0.592 12.436 -20.171 1.00 41.36 100 SER C CA 1
ATOM 3750 C C . SER C 1 108 ? 0.590 12.364 -19.206 1.00 38.21 100 SER C C 1
ATOM 3751 O O . SER C 1 108 ? 0.431 12.521 -17.993 1.00 36.41 100 SER C O 1
ATOM 3754 N N . VAL C 1 109 ? 1.758 12.031 -19.734 1.00 36.51 101 VAL C N 1
ATOM 3755 C CA . VAL C 1 109 ? 2.969 11.936 -18.942 1.00 36.05 101 VAL C CA 1
ATOM 3756 C C . VAL C 1 109 ? 3.908 13.005 -19.465 1.00 35.09 101 VAL C C 1
ATOM 3757 O O . VAL C 1 109 ? 4.286 12.980 -20.641 1.00 37.49 101 VAL C O 1
ATOM 3761 N N . THR C 1 110 ? 4.214 13.980 -18.621 1.00 37.49 102 THR C N 1
ATOM 3762 C CA . THR C 1 110 ? 5.136 15.056 -18.955 1.00 39.30 102 THR C CA 1
ATOM 3763 C C . THR C 1 110 ? 6.477 14.832 -18.262 1.00 34.45 102 THR C C 1
ATOM 3764 O O . THR C 1 110 ? 6.526 14.482 -17.083 1.00 38.43 102 THR C O 1
ATOM 3768 N N . ALA C 1 111 ? 7.570 15.085 -18.984 1.00 36.36 103 ALA C N 1
ATOM 3769 C CA . ALA C 1 111 ? 8.912 14.732 -18.510 1.00 39.79 103 ALA C CA 1
ATOM 3770 C C . ALA C 1 111 ? 9.854 15.932 -18.607 1.00 41.72 103 ALA C C 1
ATOM 3771 O O . ALA C 1 111 ? 10.922 15.853 -19.206 1.00 41.68 103 ALA C O 1
ATOM 3773 N N . PHE C 1 112 ? 9.499 17.040 -17.960 1.00 43.07 104 PHE C N 1
ATOM 3774 C CA . PHE C 1 112 ? 10.361 18.220 -17.965 1.00 40.04 104 PHE C CA 1
ATOM 3775 C C . PHE C 1 112 ? 10.900 18.498 -16.571 1.00 35.76 104 PHE C C 1
ATOM 3776 O O . PHE C 1 112 ? 10.248 18.206 -15.566 1.00 39.55 104 PHE C O 1
ATOM 3784 N N . ILE C 1 113 ? 12.113 19.061 -16.537 1.00 42.32 105 ILE C N 1
ATOM 3785 C CA . ILE C 1 113 ? 12.772 19.405 -15.276 1.00 46.59 105 ILE C CA 1
ATOM 3786 C C . ILE C 1 113 ? 11.833 20.201 -14.381 1.00 47.93 105 ILE C C 1
ATOM 3787 O O . ILE C 1 113 ? 11.784 19.989 -13.162 1.00 42.26 105 ILE C O 1
ATOM 3792 N N . SER C 1 114 ? 11.097 21.146 -14.968 1.00 43.40 106 SER C N 1
ATOM 3793 C CA . SER C 1 114 ? 10.083 21.953 -14.294 1.00 40.05 106 SER C CA 1
ATOM 3794 C C . SER C 1 114 ? 10.526 22.393 -12.891 1.00 38.74 106 SER C C 1
ATOM 3795 O O . SER C 1 114 ? 9.878 22.051 -11.898 1.00 45.28 106 SER C O 1
ATOM 3798 N N . PRO C 1 115 ? 11.609 23.163 -12.787 1.00 37.57 107 PRO C N 1
ATOM 3799 C CA . PRO C 1 115 ? 12.230 23.388 -11.474 1.00 41.16 107 PRO C CA 1
ATOM 3800 C C . PRO C 1 115 ? 11.460 24.321 -10.549 1.00 44.24 107 PRO C C 1
ATOM 3801 O O . PRO C 1 115 ? 11.631 24.213 -9.334 1.00 47.83 107 PRO C O 1
ATOM 3805 N N . TYR C 1 116 ? 10.603 25.205 -11.052 1.00 45.40 108 TYR C N 1
ATOM 3806 C CA . TYR C 1 116 ? 10.005 26.233 -10.207 1.00 50.86 108 TYR C CA 1
ATOM 3807 C C . TYR C 1 116 ? 8.641 25.805 -9.703 1.00 55.24 108 TYR C C 1
ATOM 3808 O O . TYR C 1 116 ? 7.817 25.292 -10.469 1.00 57.75 108 TYR C O 1
ATOM 3817 N N . ILE C 1 117 ? 8.418 26.016 -8.403 1.00 51.05 109 ILE C N 1
ATOM 3818 C CA . ILE C 1 117 ? 7.132 25.685 -7.806 1.00 45.83 109 ILE C CA 1
ATOM 3819 C C . ILE C 1 117 ? 6.015 26.447 -8.511 1.00 48.29 109 ILE C C 1
ATOM 3820 O O . ILE C 1 117 ? 4.975 25.867 -8.857 1.00 50.01 109 ILE C O 1
ATOM 3825 N N . SER C 1 118 ? 6.243 27.735 -8.813 1.00 45.48 110 SER C N 1
ATOM 3826 C CA . SER C 1 118 ? 5.178 28.562 -9.377 1.00 42.14 110 SER C CA 1
ATOM 3827 C C . SER C 1 118 ? 4.716 28.025 -10.725 1.00 42.70 110 SER C C 1
ATOM 3828 O O . SER C 1 118 ? 3.511 27.972 -10.994 1.00 46.90 110 SER C O 1
ATOM 3831 N N . ASP C 1 119 ? 5.658 27.607 -11.578 1.00 38.41 111 ASP C N 1
ATOM 3832 C CA . ASP C 1 119 ? 5.295 27.064 -12.886 1.00 46.02 111 ASP C CA 1
ATOM 3833 C C . ASP C 1 119 ? 4.510 25.763 -12.736 1.00 48.69 111 ASP C C 1
ATOM 3834 O O . ASP C 1 119 ? 3.473 25.563 -13.391 1.00 44.20 111 ASP C O 1
ATOM 3839 N N . ARG C 1 120 ? 4.996 24.857 -11.883 1.00 54.47 112 ARG C N 1
ATOM 3840 C CA . ARG C 1 120 ? 4.277 23.610 -11.655 1.00 46.41 112 ARG C CA 1
ATOM 3841 C C . ARG C 1 120 ? 2.902 23.876 -11.056 1.00 46.81 112 ARG C C 1
ATOM 3842 O O . ARG C 1 120 ? 1.919 23.224 -11.428 1.00 44.68 112 ARG C O 1
ATOM 3850 N N . GLN C 1 121 ? 2.803 24.884 -10.184 1.00 38.89 113 GLN C N 1
ATOM 3851 C CA . GLN C 1 121 ? 1.533 25.206 -9.547 1.00 45.06 113 GLN C CA 1
ATOM 3852 C C . GLN C 1 121 ? 0.501 25.678 -10.564 1.00 47.29 113 GLN C C 1
ATOM 3853 O O . GLN C 1 121 ? -0.677 25.309 -10.481 1.00 49.08 113 GLN C O 1
ATOM 3859 N N . LEU C 1 122 ? 0.928 26.467 -11.551 1.00 45.35 114 LEU C N 1
ATOM 3860 C CA . LEU C 1 122 ? -0.010 26.940 -12.560 1.00 43.34 114 LEU C CA 1
ATOM 3861 C C . LEU C 1 122 ? -0.512 25.793 -13.419 1.00 41.56 114 LEU C C 1
ATOM 3862 O O . LEU C 1 122 ? -1.708 25.704 -13.705 1.00 41.96 114 LEU C O 1
ATOM 3867 N N . ALA C 1 123 ? 0.377 24.881 -13.804 1.00 36.93 115 ALA C N 1
ATOM 3868 C CA . ALA C 1 123 ? -0.083 23.711 -14.535 1.00 37.30 115 ALA C CA 1
ATOM 3869 C C . ALA C 1 123 ? -1.096 22.925 -13.710 1.00 36.35 115 ALA C C 1
ATOM 3870 O O . ALA C 1 123 ? -2.142 22.521 -14.229 1.00 43.19 115 ALA C O 1
ATOM 3872 N N . ARG C 1 124 ? -0.821 22.729 -12.415 1.00 40.24 116 ARG C N 1
ATOM 3873 C CA . ARG C 1 124 ? -1.753 22.003 -11.556 1.00 40.57 116 ARG C CA 1
ATOM 3874 C C . ARG C 1 124 ? -3.098 22.716 -11.479 1.00 42.81 116 ARG C C 1
ATOM 3875 O O . ARG C 1 124 ? -4.153 22.077 -11.493 1.00 42.15 116 ARG C O 1
ATOM 3883 N N . GLU C 1 125 ? -3.075 24.047 -11.398 1.00 46.27 117 GLU C N 1
ATOM 3884 C CA . GLU C 1 125 ? -4.306 24.812 -11.243 1.00 43.71 117 GLU C CA 1
ATOM 3885 C C . GLU C 1 125 ? -5.175 24.735 -12.494 1.00 43.51 117 GLU C C 1
ATOM 3886 O O . GLU C 1 125 ? -6.403 24.862 -12.406 1.00 46.60 117 GLU C O 1
ATOM 3892 N N . LEU C 1 126 ? -4.559 24.563 -13.665 1.00 41.03 118 LEU C N 1
ATOM 3893 C CA . LEU C 1 126 ? -5.326 24.293 -14.877 1.00 45.70 118 LEU C CA 1
ATOM 3894 C C . LEU C 1 126 ? -6.167 23.026 -14.751 1.00 48.59 118 LEU C C 1
ATOM 3895 O O . LEU C 1 126 ? -7.307 22.974 -15.237 1.00 44.19 118 LEU C O 1
ATOM 3900 N N . HIS C 1 127 ? -5.614 21.983 -14.120 1.00 46.29 119 HIS C N 1
ATOM 3901 C CA . HIS C 1 127 ? -6.351 20.729 -13.995 1.00 49.12 119 HIS C CA 1
ATOM 3902 C C . HIS C 1 127 ? -7.373 20.794 -12.869 1.00 43.28 119 HIS C C 1
ATOM 3903 O O . HIS C 1 127 ? -8.542 20.437 -13.057 1.00 44.70 119 HIS C O 1
ATOM 3910 N N . GLU C 1 128 ? -6.957 21.260 -11.699 1.00 44.17 120 GLU C N 1
ATOM 3911 C CA . GLU C 1 128 ? -7.825 21.171 -10.534 1.00 54.35 120 GLU C CA 1
ATOM 3912 C C . GLU C 1 128 ? -8.985 22.157 -10.590 1.00 56.07 120 GLU C C 1
ATOM 3913 O O . GLU C 1 128 ? -10.021 21.900 -9.968 1.00 61.39 120 GLU C O 1
ATOM 3919 N N . LYS C 1 129 ? -8.846 23.263 -11.325 1.00 55.09 121 LYS C N 1
ATOM 3920 C CA . LYS C 1 129 ? -9.906 24.255 -11.458 1.00 56.79 121 LYS C CA 1
ATOM 3921 C C . LYS C 1 129 ? -10.719 24.131 -12.746 1.00 55.85 121 LYS C C 1
ATOM 3922 O O . LYS C 1 129 ? -11.625 24.940 -12.965 1.00 50.89 121 LYS C O 1
ATOM 3928 N N . HIS C 1 130 ? -10.410 23.163 -13.606 1.00 56.75 122 HIS C N 1
ATOM 3929 C CA . HIS C 1 130 ? -11.192 22.952 -14.820 1.00 53.75 122 HIS C CA 1
ATOM 3930 C C . HIS C 1 130 ? -12.620 22.573 -14.465 1.00 57.02 122 HIS C C 1
ATOM 3931 O O . HIS C 1 130 ? -12.866 21.880 -13.473 1.00 61.55 122 HIS C O 1
ATOM 3938 N N . SER C 1 131 ? -13.557 23.002 -15.321 1.00 60.42 123 SER C N 1
ATOM 3939 C CA . SER C 1 131 ? -14.988 22.866 -15.054 1.00 74.82 123 SER C CA 1
ATOM 3940 C C . SER C 1 131 ? -15.334 21.506 -14.462 1.00 79.51 123 SER C C 1
ATOM 3941 O O . SER C 1 131 ? -16.023 21.418 -13.440 1.00 90.36 123 SER C O 1
ATOM 3944 N N . SER C 1 132 ? -14.873 20.435 -15.097 1.00 68.18 124 SER C N 1
ATOM 3945 C CA . SER C 1 132 ? -14.798 19.123 -14.471 1.00 73.70 124 SER C CA 1
ATOM 3946 C C . SER C 1 132 ? -13.347 18.879 -14.065 1.00 78.20 124 SER C C 1
ATOM 3947 O O . SER C 1 132 ? -12.450 18.915 -14.914 1.00 77.79 124 SER C O 1
ATOM 3950 N N . ALA C 1 133 ? -13.117 18.669 -12.769 1.00 77.34 125 ALA C N 1
ATOM 3951 C CA . ALA C 1 133 ? -11.760 18.546 -12.247 1.00 67.99 125 ALA C CA 1
ATOM 3952 C C . ALA C 1 133 ? -11.026 17.364 -12.870 1.00 61.23 125 ALA C C 1
ATOM 3953 O O . ALA C 1 133 ? -11.603 16.292 -13.073 1.00 63.06 125 ALA C O 1
ATOM 3955 N N . ILE C 1 134 ? -9.756 17.588 -13.197 1.00 56.31 126 ILE C N 1
ATOM 3956 C CA . ILE C 1 134 ? -8.882 16.593 -13.805 1.00 52.69 126 ILE C CA 1
ATOM 3957 C C . ILE C 1 134 ? -7.733 16.330 -12.840 1.00 44.66 126 ILE C C 1
ATOM 3958 O O . ILE C 1 134 ? -7.026 17.269 -12.473 1.00 43.74 126 ILE C O 1
ATOM 3963 N N . PRO C 1 135 ? -7.470 15.081 -12.450 1.00 45.36 127 PRO C N 1
ATOM 3964 C CA . PRO C 1 135 ? -6.380 14.822 -11.499 1.00 45.19 127 PRO C CA 1
ATOM 3965 C C . PRO C 1 135 ? -5.021 15.241 -12.044 1.00 44.41 127 PRO C C 1
ATOM 3966 O O . PRO C 1 135 ? -4.708 15.054 -13.222 1.00 43.02 127 PRO C O 1
ATOM 3970 N N . PHE C 1 136 ? -4.225 15.860 -11.176 1.00 42.69 128 PHE C N 1
ATOM 3971 C CA . PHE C 1 136 ? -2.863 16.273 -11.497 1.00 43.82 128 PHE C CA 1
ATOM 3972 C C . PHE C 1 136 ? -1.960 15.582 -10.487 1.00 47.89 128 PHE C C 1
ATOM 3973 O O . PHE C 1 136 ? -2.025 15.869 -9.287 1.00 51.06 128 PHE C O 1
ATOM 3981 N N . ILE C 1 137 ? -1.141 14.664 -10.968 1.00 40.41 129 ILE C N 1
ATOM 3982 C CA . ILE C 1 137 ? -0.344 13.788 -10.121 1.00 41.50 129 ILE C CA 1
ATOM 3983 C C . ILE C 1 137 ? 1.115 14.173 -10.304 1.00 44.81 129 ILE C C 1
ATOM 3984 O O . ILE C 1 137 ? 1.771 13.785 -11.281 1.00 39.98 129 ILE C O 1
ATOM 3989 N N . GLU C 1 138 ? 1.621 14.940 -9.352 1.00 41.42 130 GLU C N 1
ATOM 3990 C CA . GLU C 1 138 ? 2.973 15.462 -9.400 1.00 41.95 130 GLU C CA 1
ATOM 3991 C C . GLU C 1 138 ? 3.904 14.405 -8.828 1.00 49.18 130 GLU C C 1
ATOM 3992 O O . GLU C 1 138 ? 3.713 13.960 -7.691 1.00 53.52 130 GLU C O 1
ATOM 3998 N N . VAL C 1 139 ? 4.886 13.984 -9.618 1.00 48.11 131 VAL C N 1
ATOM 3999 C CA . VAL C 1 139 ? 5.802 12.907 -9.241 1.00 48.08 131 VAL C CA 1
ATOM 4000 C C . VAL C 1 139 ? 7.200 13.496 -9.176 1.00 39.95 131 VAL C C 1
ATOM 4001 O O . VAL C 1 139 ? 7.777 13.843 -10.209 1.00 44.15 131 VAL C O 1
ATOM 4005 N N . PHE C 1 140 ? 7.739 13.612 -7.971 1.00 46.20 132 PHE C N 1
ATOM 4006 C CA . PHE C 1 140 ? 9.106 14.069 -7.744 1.00 48.23 132 PHE C CA 1
ATOM 4007 C C . PHE C 1 140 ? 10.059 12.914 -8.044 1.00 49.95 132 PHE C C 1
ATOM 4008 O O . PHE C 1 140 ? 10.219 11.998 -7.237 1.00 44.21 132 PHE C O 1
ATOM 4016 N N . ILE C 1 141 ? 10.715 12.990 -9.202 1.00 51.39 133 ILE C N 1
ATOM 4017 C CA . ILE C 1 141 ? 11.743 12.038 -9.610 1.00 48.94 133 ILE C CA 1
ATOM 4018 C C . ILE C 1 141 ? 13.047 12.538 -8.997 1.00 44.09 133 ILE C C 1
ATOM 4019 O O . ILE C 1 141 ? 13.686 13.449 -9.522 1.00 41.84 133 ILE C O 1
ATOM 4024 N N . ASP C 1 142 ? 13.442 11.920 -7.885 1.00 44.48 134 ASP C N 1
ATOM 4025 C CA . ASP C 1 142 ? 14.426 12.456 -6.953 1.00 51.70 134 ASP C CA 1
ATOM 4026 C C . ASP C 1 142 ? 15.714 11.640 -6.960 1.00 59.52 134 ASP C C 1
ATOM 4027 O O . ASP C 1 142 ? 15.724 10.483 -6.529 1.00 57.74 134 ASP C O 1
ATOM 4032 N N . ALA C 1 143 ? 16.805 12.250 -7.425 1.00 63.35 135 ALA C N 1
ATOM 4033 C CA . ALA C 1 143 ? 18.124 11.670 -7.239 1.00 62.12 135 ALA C CA 1
ATOM 4034 C C . ALA C 1 143 ? 19.070 12.735 -6.699 1.00 61.33 135 ALA C C 1
ATOM 4035 O O . ALA C 1 143 ? 18.984 13.903 -7.098 1.00 59.74 135 ALA C O 1
ATOM 4037 N N . PRO C 1 144 ? 19.970 12.369 -5.789 1.00 65.74 136 PRO C N 1
ATOM 4038 C CA . PRO C 1 144 ? 20.903 13.354 -5.230 1.00 66.21 136 PRO C CA 1
ATOM 4039 C C . PRO C 1 144 ? 21.827 13.930 -6.293 1.00 67.84 136 PRO C C 1
ATOM 4040 O O . PRO C 1 144 ? 22.065 13.330 -7.344 1.00 71.46 136 PRO C O 1
ATOM 4044 N N . LEU C 1 145 ? 22.358 15.120 -5.992 1.00 63.04 137 LEU C N 1
ATOM 4045 C CA . LEU C 1 145 ? 23.252 15.799 -6.924 1.00 60.01 137 LEU C CA 1
ATOM 4046 C C . LEU C 1 145 ? 24.474 14.949 -7.248 1.00 65.50 137 LEU C C 1
ATOM 4047 O O . LEU C 1 145 ? 24.966 14.967 -8.381 1.00 59.02 137 LEU C O 1
ATOM 4049 N N . SER C 1 146 ? 24.995 14.217 -6.262 1.00 79.19 138 SER C N 1
ATOM 4050 C CA . SER C 1 146 ? 26.118 13.322 -6.522 1.00 87.30 138 SER C CA 1
ATOM 4051 C C . SER C 1 146 ? 25.733 12.200 -7.482 1.00 87.51 138 SER C C 1
ATOM 4052 O O . SER C 1 146 ? 26.551 11.770 -8.305 1.00 94.08 138 SER C O 1
ATOM 4055 N N . VAL C 1 147 ? 24.500 11.699 -7.383 1.00 77.75 139 VAL C N 1
ATOM 4056 C CA . VAL C 1 147 ? 24.098 10.567 -8.215 1.00 71.46 139 VAL C CA 1
ATOM 4057 C C . VAL C 1 147 ? 23.926 10.999 -9.666 1.00 70.95 139 VAL C C 1
ATOM 4058 O O . VAL C 1 147 ? 24.414 10.333 -10.585 1.00 72.85 139 VAL C O 1
ATOM 4060 N N . VAL C 1 148 ? 23.249 12.130 -9.894 1.00 63.79 140 VAL C N 1
ATOM 4061 C CA . VAL C 1 148 ? 23.012 12.576 -11.265 1.00 58.90 140 VAL C CA 1
ATOM 4062 C C . VAL C 1 148 ? 24.311 13.033 -11.913 1.00 64.10 140 VAL C C 1
ATOM 4063 O O . VAL C 1 148 ? 24.441 13.006 -13.143 1.00 63.43 140 VAL C O 1
ATOM 4067 N N . GLU C 1 149 ? 25.284 13.468 -11.105 1.00 70.90 141 GLU C N 1
ATOM 4068 C CA . GLU C 1 149 ? 26.608 13.791 -11.628 1.00 73.26 141 GLU C CA 1
ATOM 4069 C C . GLU C 1 149 ? 27.327 12.546 -12.125 1.00 76.61 141 GLU C C 1
ATOM 4070 O O . GLU C 1 149 ? 28.020 12.589 -13.148 1.00 80.99 141 GLU C O 1
ATOM 4076 N N . GLN C 1 150 ? 27.152 11.421 -11.430 1.00 79.25 142 GLN C N 1
ATOM 4077 C CA . GLN C 1 150 ? 27.776 10.179 -11.869 1.00 78.06 142 GLN C CA 1
ATOM 4078 C C . GLN C 1 150 ? 27.132 9.657 -13.145 1.00 76.55 142 GLN C C 1
ATOM 4079 O O . GLN C 1 150 ? 27.817 9.090 -14.005 1.00 82.28 142 GLN C O 1
ATOM 4081 N N . ARG C 1 151 ? 25.818 9.831 -13.287 1.00 73.41 143 ARG C N 1
ATOM 4082 C CA . ARG C 1 151 ? 25.143 9.399 -14.507 1.00 72.95 143 ARG C CA 1
ATOM 4083 C C . ARG C 1 151 ? 25.590 10.238 -15.694 1.00 83.39 143 ARG C C 1
ATOM 4084 O O . ARG C 1 151 ? 26.184 9.720 -16.647 1.00 90.26 143 ARG C O 1
ATOM 4092 N N . ASP C 1 152 ? 25.310 11.549 -15.643 1.00 85.43 144 ASP C N 1
ATOM 4093 C CA . ASP C 1 152 ? 25.668 12.549 -16.645 1.00 83.37 144 ASP C CA 1
ATOM 4094 C C . ASP C 1 152 ? 25.549 11.984 -18.056 1.00 85.98 144 ASP C C 1
ATOM 4095 O O . ASP C 1 152 ? 26.494 12.097 -18.847 1.00 85.38 144 ASP C O 1
ATOM 4100 N N . PRO C 1 153 ? 24.393 11.416 -18.421 1.00 91.46 145 PRO C N 1
ATOM 4101 C CA . PRO C 1 153 ? 24.300 10.661 -19.680 1.00 97.21 145 PRO C CA 1
ATOM 4102 C C . PRO C 1 153 ? 24.437 11.511 -20.926 1.00 101.67 145 PRO C C 1
ATOM 4103 O O . PRO C 1 153 ? 24.541 10.947 -22.023 1.00 109.55 145 PRO C O 1
ATOM 4107 N N . LYS C 1 154 ? 24.443 12.837 -20.805 1.00 95.87 146 LYS C N 1
ATOM 4108 C CA . LYS C 1 154 ? 24.601 13.709 -21.961 1.00 90.57 146 LYS C CA 1
ATOM 4109 C C . LYS C 1 154 ? 25.820 14.616 -21.842 1.00 81.16 146 LYS C C 1
ATOM 4110 O O . LYS C 1 154 ? 26.042 15.460 -22.721 1.00 83.96 146 LYS C O 1
ATOM 4112 N N . GLY C 1 155 ? 26.633 14.445 -20.801 1.00 70.75 147 GLY C N 1
ATOM 4113 C CA . GLY C 1 155 ? 27.769 15.318 -20.606 1.00 65.10 147 GLY C CA 1
ATOM 4114 C C . GLY C 1 155 ? 27.404 16.720 -20.188 1.00 62.53 147 GLY C C 1
ATOM 4115 O O . GLY C 1 155 ? 28.274 17.596 -20.196 1.00 69.34 147 GLY C O 1
ATOM 4116 N N . LEU C 1 156 ? 26.138 16.959 -19.821 1.00 61.80 148 LEU C N 1
ATOM 4117 C CA . LEU C 1 156 ? 25.667 18.316 -19.555 1.00 61.78 148 LEU C CA 1
ATOM 4118 C C . LEU C 1 156 ? 26.238 18.875 -18.261 1.00 71.07 148 LEU C C 1
ATOM 4119 O O . LEU C 1 156 ? 26.644 20.044 -18.207 1.00 73.84 148 LEU C O 1
ATOM 4124 N N . TYR C 1 157 ? 26.304 18.048 -17.214 1.00 69.95 149 TYR C N 1
ATOM 4125 C CA . TYR C 1 157 ? 26.785 18.531 -15.924 1.00 68.98 149 TYR C CA 1
ATOM 4126 C C . TYR C 1 157 ? 28.271 18.875 -15.978 1.00 76.07 149 TYR C C 1
ATOM 4127 O O . TYR C 1 157 ? 28.713 19.823 -15.311 1.00 70.47 149 TYR C O 1
ATOM 4136 N N . LYS C 1 158 ? 29.044 18.132 -16.784 1.00 80.34 150 LYS C N 1
ATOM 4137 C CA . LYS C 1 158 ? 30.470 18.408 -16.924 1.00 81.58 150 LYS C CA 1
ATOM 4138 C C . LYS C 1 158 ? 30.707 19.845 -17.362 1.00 80.82 150 LYS C C 1
ATOM 4139 O O . LYS C 1 158 ? 31.714 20.451 -16.984 1.00 86.48 150 LYS C O 1
ATOM 4141 N N . LYS C 1 159 ? 29.808 20.400 -18.167 1.00 73.05 151 LYS C N 1
ATOM 4142 C CA . LYS C 1 159 ? 29.857 21.820 -18.494 1.00 75.35 151 LYS C CA 1
ATOM 4143 C C . LYS C 1 159 ? 29.523 22.591 -17.222 1.00 78.08 151 LYS C C 1
ATOM 4144 O O . LYS C 1 159 ? 28.362 22.676 -16.819 1.00 80.12 151 LYS C O 1
ATOM 4150 N N . ALA C 1 160 ? 30.546 23.131 -16.568 1.00 77.75 152 ALA C N 1
ATOM 4151 C CA . ALA C 1 160 ? 30.372 23.780 -15.275 1.00 75.44 152 ALA C CA 1
ATOM 4152 C C . ALA C 1 160 ? 31.557 24.693 -14.962 1.00 81.08 152 ALA C C 1
ATOM 4153 O O . ALA C 1 160 ? 31.785 25.691 -15.651 1.00 84.00 152 ALA C O 1
ATOM 4155 N N . ILE C 1 165 ? 28.017 26.155 -20.362 1.00 66.55 157 ILE C N 1
ATOM 4156 C CA . ILE C 1 165 ? 26.558 26.236 -20.320 1.00 68.48 157 ILE C CA 1
ATOM 4157 C C . ILE C 1 165 ? 26.103 27.009 -19.087 1.00 65.24 157 ILE C C 1
ATOM 4158 O O . ILE C 1 165 ? 26.572 26.755 -17.979 1.00 69.58 157 ILE C O 1
ATOM 4160 N N . LYS C 1 166 ? 25.187 27.953 -19.274 1.00 62.09 158 LYS C N 1
ATOM 4161 C CA . LYS C 1 166 ? 24.782 28.853 -18.203 1.00 64.38 158 LYS C CA 1
ATOM 4162 C C . LYS C 1 166 ? 23.393 28.492 -17.682 1.00 62.24 158 LYS C C 1
ATOM 4163 O O . LYS C 1 166 ? 22.607 27.836 -18.364 1.00 61.33 158 LYS C O 1
ATOM 4165 N N . ASP C 1 167 ? 23.109 28.940 -16.455 1.00 70.05 159 ASP C N 1
ATOM 4166 C CA . ASP C 1 167 ? 21.805 28.785 -15.800 1.00 64.97 159 ASP C CA 1
ATOM 4167 C C . ASP C 1 167 ? 21.319 27.337 -15.804 1.00 58.59 159 ASP C C 1
ATOM 4168 O O . ASP C 1 167 ? 20.153 27.052 -16.100 1.00 55.30 159 ASP C O 1
ATOM 4173 N N . PHE C 1 168 ? 22.211 26.417 -15.437 1.00 58.73 160 PHE C N 1
ATOM 4174 C CA . PHE C 1 168 ? 21.893 24.990 -15.454 1.00 64.69 160 PHE C CA 1
ATOM 4175 C C . PHE C 1 168 ? 21.371 24.520 -14.099 1.00 59.98 160 PHE C C 1
ATOM 4176 O O . PHE C 1 168 ? 22.043 24.682 -13.074 1.00 63.39 160 PHE C O 1
ATOM 4184 N N . THR C 1 169 ? 20.186 23.911 -14.112 1.00 49.93 161 THR C N 1
ATOM 4185 C CA . THR C 1 169 ? 19.539 23.470 -12.885 1.00 47.36 161 THR C CA 1
ATOM 4186 C C . THR C 1 169 ? 20.463 22.562 -12.074 1.00 52.69 161 THR C C 1
ATOM 4187 O O . THR C 1 169 ? 21.024 21.594 -12.597 1.00 56.55 161 THR C O 1
ATOM 4191 N N . GLY C 1 170 ? 20.634 22.902 -10.794 1.00 56.97 162 GLY C N 1
ATOM 4192 C CA . GLY C 1 170 ? 21.454 22.155 -9.861 1.00 54.46 162 GLY C CA 1
ATOM 4193 C C . GLY C 1 170 ? 22.878 22.647 -9.701 1.00 59.87 162 GLY C C 1
ATOM 4194 O O . GLY C 1 170 ? 23.518 22.332 -8.689 1.00 69.10 162 GLY C O 1
ATOM 4195 N N . ILE C 1 171 ? 23.398 23.420 -10.651 1.00 58.75 163 ILE C N 1
ATOM 4196 C CA . ILE C 1 171 ? 24.752 23.945 -10.531 1.00 61.62 163 ILE C CA 1
ATOM 4197 C C . ILE C 1 171 ? 24.716 25.469 -10.475 1.00 67.96 163 ILE C C 1
ATOM 4198 O O . ILE C 1 171 ? 25.140 26.074 -9.484 1.00 73.75 163 ILE C O 1
ATOM 4200 N N . SER C 1 172 ? 24.177 26.097 -11.524 1.00 67.28 164 SER C N 1
ATOM 4201 C CA . SER C 1 172 ? 24.125 27.553 -11.627 1.00 69.00 164 SER C CA 1
ATOM 4202 C C . SER C 1 172 ? 22.699 28.080 -11.742 1.00 66.80 164 SER C C 1
ATOM 4203 O O . SER C 1 172 ? 22.509 29.265 -12.036 1.00 60.70 164 SER C O 1
ATOM 4206 N N . ALA C 1 173 ? 21.699 27.225 -11.552 1.00 71.98 165 ALA C N 1
ATOM 4207 C CA . ALA C 1 173 ? 20.303 27.621 -11.472 1.00 74.06 165 ALA C CA 1
ATOM 4208 C C . ALA C 1 173 ? 19.635 26.792 -10.383 1.00 65.65 165 ALA C C 1
ATOM 4209 O O . ALA C 1 173 ? 20.078 25.675 -10.095 1.00 61.95 165 ALA C O 1
ATOM 4211 N N . PRO C 1 174 ? 18.575 27.306 -9.765 1.00 61.17 166 PRO C N 1
ATOM 4212 C CA . PRO C 1 174 ? 17.945 26.589 -8.655 1.00 60.10 166 PRO C CA 1
ATOM 4213 C C . PRO C 1 174 ? 16.947 25.539 -9.121 1.00 57.19 166 PRO C C 1
ATOM 4214 O O . PRO C 1 174 ? 16.328 25.659 -10.182 1.00 61.54 166 PRO C O 1
ATOM 4218 N N . TYR C 1 175 ? 16.808 24.486 -8.313 1.00 57.00 167 TYR C N 1
ATOM 4219 C CA . TYR C 1 175 ? 15.681 23.560 -8.403 1.00 57.34 167 TYR C CA 1
ATOM 4220 C C . TYR C 1 175 ? 14.855 23.670 -7.129 1.00 56.66 167 TYR C C 1
ATOM 4221 O O . TYR C 1 175 ? 15.401 23.586 -6.026 1.00 64.42 167 TYR C O 1
ATOM 4230 N N . GLU C 1 176 ? 13.549 23.851 -7.280 1.00 54.74 168 GLU C N 1
ATOM 4231 C CA . GLU C 1 176 ? 12.634 24.028 -6.155 1.00 59.05 168 GLU C CA 1
ATOM 4232 C C . GLU C 1 176 ? 11.842 22.738 -5.958 1.00 55.43 168 GLU C C 1
ATOM 4233 O O . GLU C 1 176 ? 10.878 22.469 -6.685 1.00 55.91 168 GLU C O 1
ATOM 4239 N N . ALA C 1 177 ? 12.249 21.947 -4.979 1.00 56.56 169 ALA C N 1
ATOM 4240 C CA . ALA C 1 177 ? 11.613 20.657 -4.775 1.00 54.14 169 ALA C CA 1
ATOM 4241 C C . ALA C 1 177 ? 10.185 20.858 -4.280 1.00 56.30 169 ALA C C 1
ATOM 4242 O O . ALA C 1 177 ? 9.928 21.764 -3.480 1.00 52.20 169 ALA C O 1
ATOM 4244 N N . PRO C 1 178 ? 9.238 20.043 -4.747 1.00 55.46 170 PRO C N 1
ATOM 4245 C CA . PRO C 1 178 ? 7.863 20.150 -4.249 1.00 58.47 170 PRO C CA 1
ATOM 4246 C C . PRO C 1 178 ? 7.782 19.740 -2.790 1.00 67.56 170 PRO C C 1
ATOM 4247 O O . PRO C 1 178 ? 8.442 18.793 -2.356 1.00 69.59 170 PRO C O 1
ATOM 4251 N N . ALA C 1 179 ? 6.942 20.454 -2.036 1.00 72.12 171 ALA C N 1
ATOM 4252 C CA . ALA C 1 179 ? 6.829 20.188 -0.607 1.00 79.23 171 ALA C CA 1
ATOM 4253 C C . ALA C 1 179 ? 6.028 18.925 -0.335 1.00 85.03 171 ALA C C 1
ATOM 4254 O O . ALA C 1 179 ? 6.281 18.234 0.657 1.00 90.61 171 ALA C O 1
ATOM 4256 N N . ASN C 1 180 ? 5.063 18.604 -1.195 1.00 85.50 172 ASN C N 1
ATOM 4257 C CA . ASN C 1 180 ? 4.189 17.454 -0.979 1.00 92.65 172 ASN C CA 1
ATOM 4258 C C . ASN C 1 180 ? 3.666 16.956 -2.312 1.00 87.82 172 ASN C C 1
ATOM 4259 O O . ASN C 1 180 ? 2.479 17.087 -2.616 1.00 96.25 172 ASN C O 1
ATOM 4264 N N . PRO C 1 181 ? 4.534 16.384 -3.146 1.00 71.12 173 PRO C N 1
ATOM 4265 C CA . PRO C 1 181 ? 4.073 15.869 -4.437 1.00 59.71 173 PRO C CA 1
ATOM 4266 C C . PRO C 1 181 ? 3.264 14.606 -4.222 1.00 53.65 173 PRO C C 1
ATOM 4267 O O . PRO C 1 181 ? 3.331 13.966 -3.173 1.00 52.29 173 PRO C O 1
ATOM 4271 N N . GLU C 1 182 ? 2.485 14.246 -5.237 1.00 50.72 174 GLU C N 1
ATOM 4272 C CA . GLU C 1 182 ? 1.664 13.048 -5.110 1.00 54.74 174 GLU C CA 1
ATOM 4273 C C . GLU C 1 182 ? 2.520 11.793 -4.989 1.00 54.52 174 GLU C C 1
ATOM 4274 O O . GLU C 1 182 ? 2.187 10.879 -4.225 1.00 52.85 174 GLU C O 1
ATOM 4280 N N . ILE C 1 183 ? 3.623 11.723 -5.730 1.00 48.60 175 ILE C N 1
ATOM 4281 C CA . ILE C 1 183 ? 4.521 10.576 -5.674 1.00 52.15 175 ILE C CA 1
ATOM 4282 C C . ILE C 1 183 ? 5.956 11.073 -5.548 1.00 51.53 175 ILE C C 1
ATOM 4283 O O . ILE C 1 183 ? 6.333 12.078 -6.159 1.00 46.01 175 ILE C O 1
ATOM 4288 N N . HIS C 1 184 ? 6.743 10.388 -4.719 1.00 56.72 176 HIS C N 1
ATOM 4289 C CA . HIS C 1 184 ? 8.159 10.684 -4.535 1.00 55.45 176 HIS C CA 1
ATOM 4290 C C . HIS C 1 184 ? 8.940 9.395 -4.745 1.00 55.31 176 HIS C C 1
ATOM 4291 O O . HIS C 1 184 ? 8.772 8.437 -3.980 1.00 53.81 176 HIS C O 1
ATOM 4298 N N . ILE C 1 185 ? 9.777 9.359 -5.782 1.00 49.18 177 ILE C N 1
ATOM 4299 C CA . ILE C 1 185 ? 10.547 8.164 -6.116 1.00 54.53 177 ILE C CA 1
ATOM 4300 C C . ILE C 1 185 ? 12.029 8.515 -6.093 1.00 50.10 177 ILE C C 1
ATOM 4301 O O . ILE C 1 185 ? 12.476 9.416 -6.813 1.00 48.04 177 ILE C O 1
ATOM 4306 N N . ARG C 1 186 ? 12.789 7.779 -5.289 1.00 53.90 178 ARG C N 1
ATOM 4307 C CA . ARG C 1 186 ? 14.236 7.936 -5.195 1.00 57.80 178 ARG C CA 1
ATOM 4308 C C . ARG C 1 186 ? 14.836 6.997 -6.231 1.00 57.24 178 ARG C C 1
ATOM 4309 O O . ARG C 1 186 ? 14.875 5.779 -6.033 1.00 63.14 178 ARG C O 1
ATOM 4317 N N . THR C 1 187 ? 15.285 7.560 -7.353 1.00 52.16 179 THR C N 1
ATOM 4318 C CA . THR C 1 187 ? 15.763 6.738 -8.459 1.00 59.56 179 THR C CA 1
ATOM 4319 C C . THR C 1 187 ? 17.131 6.128 -8.201 1.00 61.73 179 THR C C 1
ATOM 4320 O O . THR C 1 187 ? 17.593 5.319 -9.017 1.00 67.28 179 THR C O 1
ATOM 4324 N N . ASP C 1 188 ? 17.790 6.500 -7.109 1.00 60.85 180 ASP C N 1
ATOM 4325 C CA . ASP C 1 188 ? 18.964 5.783 -6.623 1.00 62.11 180 ASP C CA 1
ATOM 4326 C C . ASP C 1 188 ? 18.604 4.629 -5.703 1.00 67.50 180 ASP C C 1
ATOM 4327 O O . ASP C 1 188 ? 19.501 3.887 -5.284 1.00 66.69 180 ASP C O 1
ATOM 4332 N N . GLU C 1 189 ? 17.320 4.472 -5.368 1.00 69.05 181 GLU C N 1
ATOM 4333 C CA . GLU C 1 189 ? 16.875 3.407 -4.485 1.00 69.76 181 GLU C CA 1
ATOM 4334 C C . GLU C 1 189 ? 15.964 2.400 -5.166 1.00 65.65 181 GLU C C 1
ATOM 4335 O O . GLU C 1 189 ? 15.802 1.296 -4.648 1.00 66.41 181 GLU C O 1
ATOM 4341 N N . VAL C 1 190 ? 15.391 2.738 -6.318 1.00 65.12 182 VAL C N 1
ATOM 4342 C CA . VAL C 1 190 ? 14.476 1.864 -7.044 1.00 72.40 182 VAL C CA 1
ATOM 4343 C C . VAL C 1 190 ? 14.901 1.823 -8.505 1.00 74.11 182 VAL C C 1
ATOM 4344 O O . VAL C 1 190 ? 15.336 2.842 -9.055 1.00 76.76 182 VAL C O 1
ATOM 4348 N N . ASP C 1 191 ? 14.769 0.654 -9.138 1.00 69.49 183 ASP C N 1
ATOM 4349 C CA . ASP C 1 191 ? 15.084 0.538 -10.556 1.00 62.71 183 ASP C CA 1
ATOM 4350 C C . ASP C 1 191 ? 13.924 1.052 -11.417 1.00 56.47 183 ASP C C 1
ATOM 4351 O O . ASP C 1 191 ? 12.878 1.479 -10.922 1.00 55.21 183 ASP C O 1
ATOM 4356 N N . VAL C 1 192 ? 14.110 0.989 -12.737 1.00 53.12 184 VAL C N 1
ATOM 4357 C CA . VAL C 1 192 ? 13.141 1.582 -13.658 1.00 52.17 184 VAL C CA 1
ATOM 4358 C C . VAL C 1 192 ? 11.791 0.879 -13.548 1.00 53.23 184 VAL C C 1
ATOM 4359 O O . VAL C 1 192 ? 10.738 1.526 -13.494 1.00 48.03 184 VAL C O 1
ATOM 4363 N N . ALA C 1 193 ? 11.802 -0.458 -13.523 1.00 54.86 185 ALA C N 1
ATOM 4364 C CA . ALA C 1 193 ? 10.555 -1.213 -13.444 1.00 51.37 185 ALA C CA 1
ATOM 4365 C C . ALA C 1 193 ? 9.800 -0.937 -12.147 1.00 54.16 185 ALA C C 1
ATOM 4366 O O . ALA C 1 193 ? 8.570 -0.789 -12.158 1.00 50.28 185 ALA C O 1
ATOM 4368 N N . GLY C 1 194 ? 10.516 -0.851 -11.020 1.00 53.37 186 GLY C N 1
ATOM 4369 C CA . GLY C 1 194 ? 9.846 -0.597 -9.755 1.00 54.05 186 GLY C CA 1
ATOM 4370 C C . GLY C 1 194 ? 9.193 0.777 -9.716 1.00 56.06 186 GLY C C 1
ATOM 4371 O O . GLY C 1 194 ? 8.120 0.947 -9.135 1.00 55.82 186 GLY C O 1
ATOM 4372 N N . ALA C 1 195 ? 9.819 1.768 -10.357 1.00 50.74 187 ALA C N 1
ATOM 4373 C CA . ALA C 1 195 ? 9.227 3.099 -10.430 1.00 49.79 187 ALA C CA 1
ATOM 4374 C C . ALA C 1 195 ? 7.957 3.093 -11.270 1.00 49.21 187 ALA C C 1
ATOM 4375 O O . ALA C 1 195 ? 6.979 3.763 -10.926 1.00 48.09 187 ALA C O 1
ATOM 4377 N N . VAL C 1 196 ? 7.965 2.371 -12.395 1.00 46.71 188 VAL C N 1
ATOM 4378 C CA . VAL C 1 196 ? 6.750 2.226 -13.191 1.00 46.48 188 VAL C CA 1
ATOM 4379 C C . VAL C 1 196 ? 5.665 1.539 -12.367 1.00 48.88 188 VAL C C 1
ATOM 4380 O O . VAL C 1 196 ? 4.482 1.900 -12.447 1.00 45.83 188 VAL C O 1
ATOM 4384 N N . GLU C 1 197 ? 6.047 0.525 -11.577 1.00 47.33 189 GLU C N 1
ATOM 4385 C CA . GLU C 1 197 ? 5.076 -0.142 -10.714 1.00 54.36 189 GLU C CA 1
ATOM 4386 C C . GLU C 1 197 ? 4.512 0.823 -9.685 1.00 47.97 189 GLU C C 1
ATOM 4387 O O . GLU C 1 197 ? 3.308 0.815 -9.415 1.00 53.09 189 GLU C O 1
ATOM 4393 N N . ILE C 1 198 ? 5.365 1.669 -9.107 1.00 49.85 190 ILE C N 1
ATOM 4394 C CA . ILE C 1 198 ? 4.899 2.636 -8.112 1.00 53.31 190 ILE C CA 1
ATOM 4395 C C . ILE C 1 198 ? 3.875 3.586 -8.725 1.00 52.06 190 ILE C C 1
ATOM 4396 O O . ILE C 1 198 ? 2.790 3.816 -8.168 1.00 46.27 190 ILE C O 1
ATOM 4401 N N . ILE C 1 199 ? 4.203 4.156 -9.882 1.00 48.51 191 ILE C N 1
ATOM 4402 C CA . ILE C 1 199 ? 3.284 5.093 -10.516 1.00 49.50 191 ILE C CA 1
ATOM 4403 C C . ILE C 1 199 ? 1.993 4.382 -10.901 1.00 51.83 191 ILE C C 1
ATOM 4404 O O . ILE C 1 199 ? 0.892 4.878 -10.633 1.00 59.29 191 ILE C O 1
ATOM 4409 N N . THR C 1 200 ? 2.107 3.186 -11.484 1.00 48.22 192 THR C N 1
ATOM 4410 C CA . THR C 1 200 ? 0.923 2.445 -11.906 1.00 43.21 192 THR C CA 1
ATOM 4411 C C . THR C 1 200 ? 0.024 2.125 -10.714 1.00 48.56 192 THR C C 1
ATOM 4412 O O . THR C 1 200 ? -1.203 2.266 -10.791 1.00 46.89 192 THR C O 1
ATOM 4416 N N . LYS C 1 201 ? 0.628 1.738 -9.587 1.00 49.94 193 LYS C N 1
ATOM 4417 C CA . LYS C 1 201 ? -0.150 1.399 -8.398 1.00 54.53 193 LYS C CA 1
ATOM 4418 C C . LYS C 1 201 ? -0.900 2.612 -7.867 1.00 53.33 193 LYS C C 1
ATOM 4419 O O . LYS C 1 201 ? -2.024 2.485 -7.369 1.00 58.07 193 LYS C O 1
ATOM 4421 N N . TYR C 1 202 ? -0.287 3.792 -7.933 1.00 52.40 194 TYR C N 1
ATOM 4422 C CA . TYR C 1 202 ? -1.002 4.991 -7.505 1.00 50.35 194 TYR C CA 1
ATOM 4423 C C . TYR C 1 202 ? -2.200 5.246 -8.409 1.00 46.12 194 TYR C C 1
ATOM 4424 O O . TYR C 1 202 ? -3.275 5.625 -7.940 1.00 49.03 194 TYR C O 1
ATOM 4433 N N . LEU C 1 203 ? -2.029 5.034 -9.714 1.00 49.81 195 LEU C N 1
ATOM 4434 C CA . LEU C 1 203 ? -3.124 5.214 -10.658 1.00 48.07 195 LEU C CA 1
ATOM 4435 C C . LEU C 1 203 ? -4.275 4.269 -10.342 1.00 52.35 195 LEU C C 1
ATOM 4436 O O . LEU C 1 203 ? -5.439 4.676 -10.344 1.00 42.87 195 LEU C O 1
ATOM 4441 N N . ALA C 1 204 ? -3.968 2.991 -10.091 1.00 49.90 196 ALA C N 1
ATOM 4442 C CA . ALA C 1 204 ? -5.016 2.028 -9.759 1.00 50.13 196 ALA C CA 1
ATOM 4443 C C . ALA C 1 204 ? -5.671 2.343 -8.419 1.00 54.38 196 ALA C C 1
ATOM 4444 O O . ALA C 1 204 ? -6.894 2.244 -8.289 1.00 59.78 196 ALA C O 1
ATOM 4446 N N . ASP C 1 205 ? -4.869 2.696 -7.411 1.00 52.52 197 ASP C N 1
ATOM 4447 C CA . ASP C 1 205 ? -5.391 3.002 -6.084 1.00 52.61 197 ASP C CA 1
ATOM 4448 C C . ASP C 1 205 ? -6.284 4.239 -6.067 1.00 61.74 197 ASP C C 1
ATOM 4449 O O . ASP C 1 205 ? -7.069 4.411 -5.127 1.00 68.22 197 ASP C O 1
ATOM 4454 N N . ASN C 1 206 ? -6.180 5.111 -7.069 1.00 64.59 198 ASN C N 1
ATOM 4455 C CA . ASN C 1 206 ? -6.966 6.339 -7.147 1.00 61.98 198 ASN C CA 1
ATOM 4456 C C . ASN C 1 206 ? -7.979 6.337 -8.294 1.00 60.62 198 ASN C C 1
ATOM 4457 O O . ASN C 1 206 ? -8.329 7.400 -8.811 1.00 63.39 198 ASN C O 1
ATOM 4462 N N . GLY C 1 207 ? -8.425 5.161 -8.732 1.00 56.24 199 GLY C N 1
ATOM 4463 C CA . GLY C 1 207 ? -9.469 5.085 -9.738 1.00 44.64 199 GLY C CA 1
ATOM 4464 C C . GLY C 1 207 ? -9.064 5.490 -11.134 1.00 47.59 199 GLY C C 1
ATOM 4465 O O . GLY C 1 207 ? -9.932 5.639 -11.999 1.00 51.99 199 GLY C O 1
ATOM 4466 N N . LEU C 1 208 ? -7.775 5.680 -11.390 1.00 44.87 200 LEU C N 1
ATOM 4467 C CA . LEU C 1 208 ? -7.306 6.135 -12.691 1.00 48.13 200 LEU C CA 1
ATOM 4468 C C . LEU C 1 208 ? -7.072 5.002 -13.683 1.00 50.44 200 LEU C C 1
ATOM 4469 O O . LEU C 1 208 ? -6.707 5.274 -14.829 1.00 51.36 200 LEU C O 1
ATOM 4474 N N . ILE C 1 209 ? -7.192 3.746 -13.266 1.00 57.75 201 ILE C N 1
ATOM 4475 C CA . ILE C 1 209 ? -7.255 2.677 -14.258 1.00 62.16 201 ILE C CA 1
ATOM 4476 C C . ILE C 1 209 ? -8.481 1.836 -13.922 1.00 56.37 201 ILE C C 1
ATOM 4477 O O . ILE C 1 209 ? -8.842 1.706 -12.744 1.00 55.92 201 ILE C O 1
ATOM 4482 N N . PRO C 1 210 ? -9.176 1.291 -14.917 1.00 55.11 202 PRO C N 1
ATOM 4483 C CA . PRO C 1 210 ? -10.342 0.450 -14.623 1.00 56.47 202 PRO C CA 1
ATOM 4484 C C . PRO C 1 210 ? -9.914 -0.854 -13.965 1.00 51.78 202 PRO C C 1
ATOM 4485 O O . PRO C 1 210 ? -8.943 -1.484 -14.379 1.00 52.19 202 PRO C O 1
ATOM 4489 N N . ALA C 1 211 ? -10.640 -1.257 -12.931 1.00 61.48 203 ALA C N 1
ATOM 4490 C CA . ALA C 1 211 ? -10.284 -2.494 -12.239 1.00 62.54 203 ALA C CA 1
ATOM 4491 C C . ALA C 1 211 ? -10.993 -3.681 -12.876 1.00 66.72 203 ALA C C 1
ATOM 4492 O O . ALA C 1 211 ? -11.982 -3.505 -13.588 1.00 65.44 203 ALA C O 1
ATOM 4495 N N . HIS D 1 16 ? 3.629 -50.209 -33.142 1.00 61.72 8 HIS D N 1
ATOM 4496 C CA . HIS D 1 16 ? 3.279 -51.323 -32.271 1.00 66.25 8 HIS D CA 1
ATOM 4497 C C . HIS D 1 16 ? 1.754 -51.552 -32.266 1.00 67.76 8 HIS D C 1
ATOM 4498 O O . HIS D 1 16 ? 0.988 -50.654 -32.627 1.00 66.77 8 HIS D O 1
ATOM 4505 N N . PRO D 1 17 ? 1.315 -52.749 -31.863 1.00 66.70 9 PRO D N 1
ATOM 4506 C CA . PRO D 1 17 ? -0.125 -53.037 -31.872 1.00 68.00 9 PRO D CA 1
ATOM 4507 C C . PRO D 1 17 ? -0.918 -52.091 -30.985 1.00 64.02 9 PRO D C 1
ATOM 4508 O O . PRO D 1 17 ? -0.438 -51.603 -29.959 1.00 67.05 9 PRO D O 1
ATOM 4512 N N . GLY D 1 18 ? -2.161 -51.866 -31.384 1.00 65.57 10 GLY D N 1
ATOM 4513 C CA . GLY D 1 18 ? -3.054 -51.028 -30.620 1.00 63.67 10 GLY D CA 1
ATOM 4514 C C . GLY D 1 18 ? -2.789 -49.551 -30.845 1.00 56.15 10 GLY D C 1
ATOM 4515 O O . GLY D 1 18 ? -2.033 -49.135 -31.727 1.00 66.19 10 GLY D O 1
ATOM 4516 N N . ALA D 1 19 ? -3.463 -48.748 -30.036 1.00 107.34 11 ALA D N 1
ATOM 4517 C CA . ALA D 1 19 ? -3.314 -47.307 -30.098 1.00 84.57 11 ALA D CA 1
ATOM 4518 C C . ALA D 1 19 ? -2.101 -46.885 -29.280 1.00 78.62 11 ALA D C 1
ATOM 4519 O O . ALA D 1 19 ? -1.611 -47.624 -28.419 1.00 74.57 11 ALA D O 1
ATOM 4521 N N . VAL D 1 20 ? -1.577 -45.701 -29.593 1.00 72.49 12 VAL D N 1
ATOM 4522 C CA . VAL D 1 20 ? -0.527 -45.141 -28.758 1.00 74.76 12 VAL D CA 1
ATOM 4523 C C . VAL D 1 20 ? -1.033 -45.051 -27.323 1.00 77.01 12 VAL D C 1
ATOM 4524 O O . VAL D 1 20 ? -2.195 -44.707 -27.071 1.00 76.17 12 VAL D O 1
ATOM 4528 N N . THR D 1 21 ? -0.172 -45.389 -26.370 1.00 74.18 13 THR D N 1
ATOM 4529 C CA . THR D 1 21 ? -0.574 -45.193 -24.988 1.00 73.14 13 THR D CA 1
ATOM 4530 C C . THR D 1 21 ? -0.391 -43.731 -24.619 1.00 70.23 13 THR D C 1
ATOM 4531 O O . THR D 1 21 ? 0.289 -42.976 -25.313 1.00 74.84 13 THR D O 1
ATOM 4535 N N . GLN D 1 22 ? -0.999 -43.329 -23.503 1.00 72.45 14 GLN D N 1
ATOM 4536 C CA . GLN D 1 22 ? -0.912 -41.924 -23.116 1.00 72.62 14 GLN D CA 1
ATOM 4537 C C . GLN D 1 22 ? 0.519 -41.528 -22.757 1.00 77.61 14 GLN D C 1
ATOM 4538 O O . GLN D 1 22 ? 0.974 -40.440 -23.127 1.00 73.29 14 GLN D O 1
ATOM 4544 N N . ASP D 1 23 ? 1.242 -42.384 -22.028 1.00 89.94 15 ASP D N 1
ATOM 4545 C CA . ASP D 1 23 ? 2.630 -42.067 -21.694 1.00 93.11 15 ASP D CA 1
ATOM 4546 C C . ASP D 1 23 ? 3.491 -41.958 -22.946 1.00 85.70 15 ASP D C 1
ATOM 4547 O O . ASP D 1 23 ? 4.377 -41.100 -23.027 1.00 88.54 15 ASP D O 1
ATOM 4552 N N . GLU D 1 24 ? 3.248 -42.819 -23.933 1.00 75.14 16 GLU D N 1
ATOM 4553 C CA . GLU D 1 24 ? 3.979 -42.728 -25.193 1.00 73.75 16 GLU D CA 1
ATOM 4554 C C . GLU D 1 24 ? 3.734 -41.393 -25.879 1.00 71.75 16 GLU D C 1
ATOM 4555 O O . GLU D 1 24 ? 4.676 -40.720 -26.309 1.00 70.38 16 GLU D O 1
ATOM 4561 N N . ARG D 1 25 ? 2.463 -40.994 -25.986 1.00 67.61 17 ARG D N 1
ATOM 4562 C CA . ARG D 1 25 ? 2.119 -39.740 -26.642 1.00 66.78 17 ARG D CA 1
ATOM 4563 C C . ARG D 1 25 ? 2.703 -38.551 -25.883 1.00 67.50 17 ARG D C 1
ATOM 4564 O O . ARG D 1 25 ? 3.309 -37.653 -26.479 1.00 63.56 17 ARG D O 1
ATOM 4572 N N . ASP D 1 26 ? 2.507 -38.525 -24.560 1.00 65.07 18 ASP D N 1
ATOM 4573 C CA . ASP D 1 26 ? 3.017 -37.436 -23.732 1.00 65.17 18 ASP D CA 1
ATOM 4574 C C . ASP D 1 26 ? 4.528 -37.265 -23.889 1.00 70.34 18 ASP D C 1
ATOM 4575 O O . ASP D 1 26 ? 5.033 -36.137 -23.942 1.00 69.94 18 ASP D O 1
ATOM 4580 N N . THR D 1 27 ? 5.270 -38.375 -23.926 1.00 78.14 19 THR D N 1
ATOM 4581 C CA . THR D 1 27 ? 6.726 -38.305 -24.024 1.00 72.86 19 THR D CA 1
ATOM 4582 C C . THR D 1 27 ? 7.176 -37.812 -25.398 1.00 73.06 19 THR D C 1
ATOM 4583 O O . THR D 1 27 ? 8.057 -36.947 -25.499 1.00 72.44 19 THR D O 1
ATOM 4587 N N . LEU D 1 28 ? 6.567 -38.340 -26.463 1.00 74.75 20 LEU D N 1
ATOM 4588 C CA . LEU D 1 28 ? 6.965 -37.975 -27.820 1.00 73.18 20 LEU D CA 1
ATOM 4589 C C . LEU D 1 28 ? 6.731 -36.492 -28.096 1.00 70.33 20 LEU D C 1
ATOM 4590 O O . LEU D 1 28 ? 7.514 -35.851 -28.808 1.00 67.67 20 LEU D O 1
ATOM 4595 N N . LEU D 1 29 ? 5.661 -35.928 -27.547 1.00 72.15 21 LEU D N 1
ATOM 4596 C CA . LEU D 1 29 ? 5.323 -34.538 -27.821 1.00 66.86 21 LEU D CA 1
ATOM 4597 C C . LEU D 1 29 ? 5.906 -33.567 -26.800 1.00 74.13 21 LEU D C 1
ATOM 4598 O O . LEU D 1 29 ? 5.798 -32.353 -26.992 1.00 62.62 21 LEU D O 1
ATOM 4603 N N . GLY D 1 30 ? 6.558 -34.066 -25.749 1.00 86.11 22 GLY D N 1
ATOM 4604 C CA . GLY D 1 30 ? 7.167 -33.193 -24.757 1.00 90.36 22 GLY D CA 1
ATOM 4605 C C . GLY D 1 30 ? 6.170 -32.353 -23.993 1.00 87.68 22 GLY D C 1
ATOM 4606 O O . GLY D 1 30 ? 6.489 -31.231 -23.582 1.00 89.56 22 GLY D O 1
ATOM 4607 N N . GLN D 1 31 ? 4.960 -32.863 -23.803 1.00 84.80 23 GLN D N 1
ATOM 4608 C CA . GLN D 1 31 ? 3.904 -32.090 -23.173 1.00 81.61 23 GLN D CA 1
ATOM 4609 C C . GLN D 1 31 ? 2.829 -33.045 -22.675 1.00 81.70 23 GLN D C 1
ATOM 4610 O O . GLN D 1 31 ? 2.522 -34.042 -23.337 1.00 72.47 23 GLN D O 1
ATOM 4616 N N . LYS D 1 32 ? 2.278 -32.739 -21.502 1.00 87.92 24 LYS D N 1
ATOM 4617 C CA . LYS D 1 32 ? 1.170 -33.479 -20.915 1.00 85.36 24 LYS D CA 1
ATOM 4618 C C . LYS D 1 32 ? -0.113 -32.673 -21.041 1.00 67.04 24 LYS D C 1
ATOM 4619 O O . LYS D 1 32 ? -0.134 -31.475 -20.751 1.00 57.21 24 LYS D O 1
ATOM 4621 N N . GLY D 1 33 ? -1.193 -33.348 -21.395 1.00 55.65 25 GLY D N 1
ATOM 4622 C CA . GLY D 1 33 ? -2.453 -32.662 -21.570 1.00 52.89 25 GLY D CA 1
ATOM 4623 C C . GLY D 1 33 ? -3.190 -32.466 -20.260 1.00 58.61 25 GLY D C 1
ATOM 4624 O O . GLY D 1 33 ? -3.040 -33.224 -19.299 1.00 56.89 25 GLY D O 1
ATOM 4625 N N . CYS D 1 34 ? -4.005 -31.419 -20.235 1.00 50.67 26 CYS D N 1
ATOM 4626 C CA . CYS D 1 34 ? -4.822 -31.104 -19.076 1.00 55.56 26 CYS D CA 1
ATOM 4627 C C . CYS D 1 34 ? -5.935 -30.178 -19.535 1.00 53.89 26 CYS D C 1
ATOM 4628 O O . CYS D 1 34 ? -5.938 -29.688 -20.669 1.00 52.35 26 CYS D O 1
ATOM 4631 N N . THR D 1 35 ? -6.895 -29.951 -18.644 1.00 51.20 27 THR D N 1
ATOM 4632 C CA . THR D 1 35 ? -7.985 -29.023 -18.908 1.00 50.10 27 THR D CA 1
ATOM 4633 C C . THR D 1 35 ? -7.908 -27.894 -17.896 1.00 44.68 27 THR D C 1
ATOM 4634 O O . THR D 1 35 ? -7.898 -28.137 -16.685 1.00 46.15 27 THR D O 1
ATOM 4638 N N . VAL D 1 36 ? -7.827 -26.671 -18.399 1.00 43.39 28 VAL D N 1
ATOM 4639 C CA . VAL D 1 36 ? -7.877 -25.462 -17.591 1.00 43.30 28 VAL D CA 1
ATOM 4640 C C . VAL D 1 36 ? -9.289 -24.926 -17.727 1.00 41.15 28 VAL D C 1
ATOM 4641 O O . VAL D 1 36 ? -9.664 -24.397 -18.777 1.00 40.68 28 VAL D O 1
ATOM 4645 N N . TRP D 1 37 ? -10.082 -25.094 -16.681 1.00 41.30 29 TRP D N 1
ATOM 4646 C CA . TRP D 1 37 ? -11.508 -24.795 -16.718 1.00 43.38 29 TRP D CA 1
ATOM 4647 C C . TRP D 1 37 ? -11.742 -23.476 -15.993 1.00 39.21 29 TRP D C 1
ATOM 4648 O O . TRP D 1 37 ? -11.724 -23.418 -14.764 1.00 40.41 29 TRP D O 1
ATOM 4659 N N . LEU D 1 38 ? -11.964 -22.417 -16.759 1.00 38.53 30 LEU D N 1
ATOM 4660 C CA . LEU D 1 38 ? -12.285 -21.123 -16.173 1.00 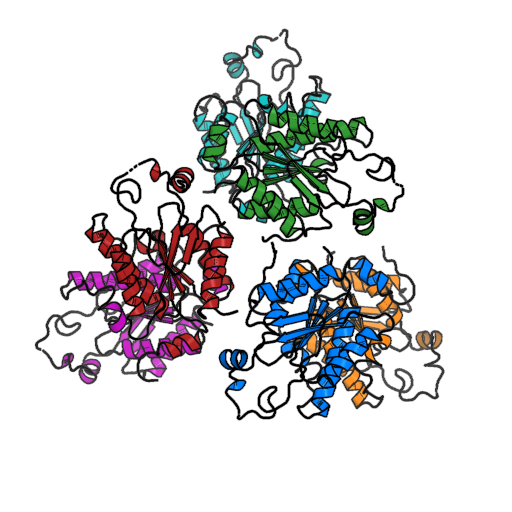42.63 30 LEU D CA 1
ATOM 4661 C C . LEU D 1 38 ? -13.775 -21.054 -15.848 1.00 45.37 30 LEU D C 1
ATOM 4662 O O . LEU D 1 38 ? -14.609 -21.595 -16.576 1.00 36.16 30 LEU D O 1
ATOM 4667 N N . THR D 1 39 ? -14.104 -20.460 -14.704 1.00 53.80 31 THR D N 1
ATOM 4668 C CA . THR D 1 39 ? -15.495 -20.240 -14.326 1.00 49.16 31 THR D CA 1
ATOM 4669 C C . THR D 1 39 ? -15.607 -18.901 -13.607 1.00 48.70 31 THR D C 1
ATOM 4670 O O . THR D 1 39 ? -14.689 -18.494 -12.888 1.00 40.48 31 THR D O 1
ATOM 4674 N N . GLY D 1 40 ? -16.709 -18.207 -13.827 1.00 50.08 32 GLY D N 1
ATOM 4675 C CA . GLY D 1 40 ? -16.904 -16.904 -13.225 1.00 49.28 32 GLY D CA 1
ATOM 4676 C C . GLY D 1 40 ? -18.020 -16.160 -13.914 1.00 48.27 32 GLY D C 1
ATOM 4677 O O . GLY D 1 40 ? -18.531 -16.579 -14.955 1.00 49.53 32 GLY D O 1
ATOM 4678 N N . LEU D 1 41 ? -18.406 -15.045 -13.295 1.00 42.40 33 LEU D N 1
ATOM 4679 C CA . LEU D 1 41 ? -19.471 -14.208 -13.836 1.00 44.24 33 LEU D CA 1
ATOM 4680 C C . LEU D 1 41 ? -19.102 -13.660 -15.214 1.00 47.05 33 LEU D C 1
ATOM 4681 O O . LEU D 1 41 ? -17.930 -13.593 -15.599 1.00 40.86 33 LEU D O 1
ATOM 4686 N N . SER D 1 42 ? -20.131 -13.268 -15.968 1.00 40.48 34 SER D N 1
ATOM 4687 C CA . SER D 1 42 ? -19.894 -12.523 -17.192 1.00 43.58 34 SER D CA 1
ATOM 4688 C C . SER D 1 42 ? -19.094 -11.262 -16.895 1.00 42.80 34 SER D C 1
ATOM 4689 O O . SER D 1 42 ? -19.298 -10.602 -15.871 1.00 38.03 34 SER D O 1
ATOM 4692 N N . ALA D 1 43 ? -18.175 -10.938 -17.806 1.00 44.54 35 ALA D N 1
ATOM 4693 C CA . ALA D 1 43 ? -17.246 -9.811 -17.738 1.00 40.41 35 ALA D CA 1
ATOM 4694 C C . ALA D 1 43 ? -16.209 -9.962 -16.636 1.00 46.38 35 ALA D C 1
ATOM 4695 O O . ALA D 1 43 ? -15.469 -9.008 -16.359 1.00 48.75 35 ALA D O 1
ATOM 4697 N N . SER D 1 44 ? -16.124 -11.130 -15.993 1.00 35.49 36 SER D N 1
ATOM 4698 C CA . SER D 1 44 ? -15.093 -11.301 -14.975 1.00 37.04 36 SER D CA 1
ATOM 4699 C C . SER D 1 44 ? -13.706 -11.415 -15.596 1.00 38.25 36 SER D C 1
ATOM 4700 O O . SER D 1 44 ? -12.705 -11.103 -14.938 1.00 46.79 36 SER D O 1
ATOM 4703 N N . GLY D 1 45 ? -13.620 -11.861 -16.841 1.00 43.82 37 GLY D N 1
ATOM 4704 C CA . GLY D 1 45 ? -12.351 -11.884 -17.535 1.00 42.85 37 GLY D CA 1
ATOM 4705 C C . GLY D 1 45 ? -11.918 -13.249 -18.042 1.00 42.56 37 GLY D C 1
ATOM 4706 O O . GLY D 1 45 ? -10.726 -13.452 -18.295 1.00 49.07 37 GLY D O 1
ATOM 4707 N N . LYS D 1 46 ? -12.857 -14.194 -18.176 1.00 37.79 38 LYS D N 1
ATOM 4708 C CA . LYS D 1 46 ? -12.503 -15.552 -18.607 1.00 35.97 38 LYS D CA 1
ATOM 4709 C C . LYS D 1 46 ? -11.932 -15.549 -20.017 1.00 43.78 38 LYS D C 1
ATOM 4710 O O . LYS D 1 46 ? -10.887 -16.158 -20.282 1.00 45.27 38 LYS D O 1
ATOM 4716 N N . SER D 1 47 ? -12.622 -14.884 -20.945 1.00 46.10 39 SER D N 1
ATOM 4717 C CA . SER D 1 47 ? -12.158 -14.841 -22.328 1.00 49.83 39 SER D CA 1
ATOM 4718 C C . SER D 1 47 ? -10.844 -14.082 -22.449 1.00 47.02 39 SER D C 1
ATOM 4719 O O . SER D 1 47 ? -9.913 -14.545 -23.117 1.00 43.21 39 SER D O 1
ATOM 4722 N N . THR D 1 48 ? -10.756 -12.901 -21.830 1.00 38.71 40 THR D N 1
ATOM 4723 C CA . THR D 1 48 ? -9.521 -12.130 -21.904 1.00 46.67 40 THR D CA 1
ATOM 4724 C C . THR D 1 48 ? -8.344 -12.934 -21.363 1.00 52.28 40 THR D C 1
ATOM 4725 O O . THR D 1 48 ? -7.269 -12.950 -21.969 1.00 55.21 40 THR D O 1
ATOM 4729 N N . ILE D 1 49 ? -8.541 -13.641 -20.248 1.00 49.56 41 ILE D N 1
ATOM 4730 C CA . ILE D 1 49 ? -7.459 -14.446 -19.692 1.00 47.97 41 ILE D CA 1
ATOM 4731 C C . ILE D 1 49 ? -7.172 -15.651 -20.575 1.00 42.57 41 ILE D C 1
ATOM 4732 O O . ILE D 1 49 ? -6.008 -15.980 -20.833 1.00 43.82 41 ILE D O 1
ATOM 4737 N N . ALA D 1 50 ? -8.225 -16.291 -21.094 1.00 40.16 42 ALA D N 1
ATOM 4738 C CA . ALA D 1 50 ? -8.048 -17.493 -21.903 1.00 41.00 42 ALA D CA 1
ATOM 4739 C C . ALA D 1 50 ? -7.235 -17.211 -23.165 1.00 43.41 42 ALA D C 1
ATOM 4740 O O . ALA D 1 50 ? -6.376 -18.017 -23.549 1.00 42.58 42 ALA D O 1
ATOM 4742 N N . THR D 1 51 ? -7.516 -16.090 -23.847 1.00 42.65 43 THR D N 1
ATOM 4743 C CA . THR D 1 51 ? -6.795 -15.769 -25.080 1.00 41.81 43 THR D CA 1
ATOM 4744 C C . THR D 1 51 ? -5.356 -15.342 -24.812 1.00 45.47 43 THR D C 1
ATOM 4745 O O . THR D 1 51 ? -4.454 -15.702 -25.579 1.00 48.63 43 THR D O 1
ATOM 4749 N N . ALA D 1 52 ? -5.112 -14.589 -23.727 1.00 45.45 44 ALA D N 1
ATOM 4750 C CA . ALA D 1 52 ? -3.741 -14.172 -23.414 1.00 52.14 44 ALA D CA 1
ATOM 4751 C C . ALA D 1 52 ? -2.894 -15.359 -22.970 1.00 48.92 44 ALA D C 1
ATOM 4752 O O . ALA D 1 52 ? -1.717 -15.460 -23.330 1.00 50.98 44 ALA D O 1
ATOM 4754 N N . LEU D 1 53 ? -3.477 -16.259 -22.171 1.00 52.78 45 LEU D N 1
ATOM 4755 C CA . LEU D 1 53 ? -2.779 -17.471 -21.758 1.00 52.46 45 LEU D CA 1
ATOM 4756 C C . LEU D 1 53 ? -2.440 -18.351 -22.958 1.00 49.78 45 LEU D C 1
ATOM 4757 O O . LEU D 1 53 ? -1.315 -18.848 -23.085 1.00 56.39 45 LEU D O 1
ATOM 4762 N N . GLU D 1 54 ? -3.406 -18.551 -23.856 1.00 45.75 46 GLU D N 1
ATOM 4763 C CA . GLU D 1 54 ? -3.154 -19.357 -25.043 1.00 46.82 46 GLU D CA 1
ATOM 4764 C C . GLU D 1 54 ? -2.021 -18.778 -25.871 1.00 53.01 46 GLU D C 1
ATOM 4765 O O . GLU D 1 54 ? -1.155 -19.516 -26.350 1.00 48.69 46 GLU D O 1
ATOM 4771 N N . GLN D 1 55 ? -2.019 -17.459 -26.058 1.00 58.24 47 GLN D N 1
ATOM 4772 C CA . GLN D 1 55 ? -0.937 -16.823 -26.802 1.00 62.89 47 GLN D CA 1
ATOM 4773 C C . GLN D 1 55 ? 0.400 -17.065 -26.112 1.00 65.86 47 GLN D C 1
ATOM 4774 O O . GLN D 1 55 ? 1.386 -17.442 -26.756 1.00 62.67 47 GLN D O 1
ATOM 4780 N N . HIS D 1 56 ? 0.439 -16.894 -24.787 1.00 67.16 48 HIS D N 1
ATOM 4781 C CA . HIS D 1 56 ? 1.675 -17.129 -24.047 1.00 70.29 48 HIS D CA 1
ATOM 4782 C C . HIS D 1 56 ? 2.141 -18.576 -24.150 1.00 62.00 48 HIS D C 1
ATOM 4783 O O . HIS D 1 56 ? 3.338 -18.831 -24.307 1.00 58.80 48 HIS D O 1
ATOM 4790 N N . LEU D 1 57 ? 1.220 -19.533 -24.013 1.00 53.94 49 LEU D N 1
ATOM 4791 C CA . LEU D 1 57 ? 1.597 -20.942 -24.076 1.00 58.11 49 LEU D CA 1
ATOM 4792 C C . LEU D 1 57 ? 2.132 -21.310 -25.457 1.00 63.10 49 LEU D C 1
ATOM 4793 O O . LEU D 1 57 ? 3.078 -22.101 -25.570 1.00 66.75 49 LEU D O 1
ATOM 4798 N N . LEU D 1 58 ? 1.557 -20.736 -26.520 1.00 58.31 50 LEU D N 1
ATOM 4799 C CA . LEU D 1 58 ? 2.071 -21.007 -27.862 1.00 60.68 50 LEU D CA 1
ATOM 4800 C C . LEU D 1 58 ? 3.508 -20.521 -28.034 1.00 59.21 50 LEU D C 1
ATOM 4801 O O . LEU D 1 58 ? 4.290 -21.147 -28.755 1.00 61.26 50 LEU D O 1
ATOM 4806 N N . HIS D 1 59 ? 3.869 -19.385 -27.413 1.00 65.15 51 HIS D N 1
ATOM 4807 C CA . HIS D 1 59 ? 5.257 -18.912 -27.480 1.00 65.35 51 HIS D CA 1
ATOM 4808 C C . HIS D 1 59 ? 6.226 -19.863 -26.791 1.00 64.50 51 HIS D C 1
ATOM 4809 O O . HIS D 1 59 ? 7.417 -19.882 -27.124 1.00 71.47 51 HIS D O 1
ATOM 4816 N N . LYS D 1 60 ? 5.755 -20.636 -25.825 1.00 58.33 52 LYS D N 1
ATOM 4817 C CA . LYS D 1 60 ? 6.593 -21.661 -25.222 1.00 61.66 52 LYS D CA 1
ATOM 4818 C C . LYS D 1 60 ? 6.594 -22.944 -26.043 1.00 62.06 52 LYS D C 1
ATOM 4819 O O . LYS D 1 60 ? 7.001 -23.991 -25.532 1.00 62.92 52 LYS D O 1
ATOM 4821 N N . LYS D 1 61 ? 6.113 -22.876 -27.291 1.00 59.32 53 LYS D N 1
ATOM 4822 C CA . LYS D 1 61 ? 6.088 -24.017 -28.214 1.00 58.95 53 LYS D CA 1
ATOM 4823 C C . LYS D 1 61 ? 5.185 -25.129 -27.691 1.00 57.54 53 LYS D C 1
ATOM 4824 O O . LYS D 1 61 ? 5.397 -26.307 -27.975 1.00 55.41 53 LYS D O 1
ATOM 4826 N N . LEU D 1 62 ? 4.143 -24.747 -26.959 1.00 57.18 54 LEU D N 1
ATOM 4827 C CA . LEU D 1 62 ? 3.223 -25.679 -26.336 1.00 50.67 54 LEU D CA 1
ATOM 4828 C C . LEU D 1 62 ? 1.883 -25.629 -27.051 1.00 49.03 54 LEU D C 1
ATOM 4829 O O . LEU D 1 62 ? 1.401 -24.547 -27.383 1.00 49.10 54 LEU D O 1
ATOM 4834 N N . HIS D 1 63 ? 1.301 -26.800 -27.304 1.00 47.83 55 HIS D N 1
ATOM 4835 C CA . HIS D 1 63 ? -0.053 -26.861 -27.846 1.00 50.22 55 HIS D CA 1
ATOM 4836 C C . HIS D 1 63 ? -1.035 -26.438 -26.775 1.00 51.83 55 HIS D C 1
ATOM 4837 O O . HIS D 1 63 ? -1.122 -27.066 -25.713 1.00 46.92 55 HIS D O 1
ATOM 4844 N N . ALA D 1 64 ? -1.772 -25.376 -27.059 1.00 51.26 56 ALA D N 1
ATOM 4845 C CA . ALA D 1 64 ? -2.835 -24.891 -26.195 1.00 50.34 56 ALA D CA 1
ATOM 4846 C C . ALA D 1 64 ? -3.979 -24.465 -27.100 1.00 49.12 56 ALA D C 1
ATOM 4847 O O . ALA D 1 64 ? -3.735 -23.914 -28.177 1.00 49.45 56 ALA D O 1
ATOM 4849 N N . TYR D 1 65 ? -5.221 -24.723 -26.666 1.00 40.49 57 TYR D N 1
ATOM 4850 C CA . TYR D 1 65 ? -6.403 -24.450 -27.473 1.00 41.75 57 TYR D CA 1
ATOM 4851 C C . TYR D 1 65 ? -7.564 -23.989 -26.601 1.00 38.73 57 TYR D C 1
ATOM 4852 O O . TYR D 1 65 ? -7.937 -24.659 -25.637 1.00 39.04 57 TYR D O 1
ATOM 4861 N N . ARG D 1 66 ? -8.168 -22.872 -26.983 1.00 41.88 58 ARG D N 1
ATOM 4862 C CA . ARG D 1 66 ? -9.261 -22.286 -26.231 1.00 37.93 58 ARG D CA 1
ATOM 4863 C C . ARG D 1 66 ? -10.601 -22.806 -26.745 1.00 41.94 58 ARG D C 1
ATOM 4864 O O . ARG D 1 66 ? -10.839 -22.833 -27.953 1.00 36.63 58 ARG D O 1
ATOM 4872 N N . LEU D 1 67 ? -11.455 -23.256 -25.828 1.00 49.26 59 LEU D N 1
ATOM 4873 C CA . LEU D 1 67 ? -12.851 -23.575 -26.120 1.00 41.24 59 LEU D CA 1
ATOM 4874 C C . LEU D 1 67 ? -13.711 -22.518 -25.446 1.00 39.11 59 LEU D C 1
ATOM 4875 O O . LEU D 1 67 ? -13.654 -22.374 -24.221 1.00 33.88 59 LEU D O 1
ATOM 4880 N N . ASP D 1 68 ? -14.506 -21.798 -26.237 1.00 37.59 60 ASP D N 1
ATOM 4881 C CA . ASP D 1 68 ? -15.445 -20.801 -25.728 1.00 38.08 60 ASP D CA 1
ATOM 4882 C C . ASP D 1 68 ? -16.636 -20.710 -26.686 1.00 42.87 60 ASP D C 1
ATOM 4883 O O . ASP D 1 68 ? -16.788 -21.531 -27.594 1.00 40.11 60 ASP D O 1
ATOM 4888 N N . GLY D 1 69 ? -17.475 -19.683 -26.490 1.00 41.68 61 GLY D N 1
ATOM 4889 C CA . GLY D 1 69 ? -18.698 -19.573 -27.286 1.00 37.14 61 GLY D CA 1
ATOM 4890 C C . GLY D 1 69 ? -18.429 -19.420 -28.773 1.00 40.13 61 GLY D C 1
ATOM 4891 O O . GLY D 1 69 ? -19.173 -19.953 -29.597 1.00 41.17 61 GLY D O 1
ATOM 4892 N N . ASP D 1 70 ? -17.322 -18.760 -29.134 1.00 38.81 62 ASP D N 1
ATOM 4893 C CA . ASP D 1 70 ? -17.050 -18.465 -30.541 1.00 49.02 62 ASP D CA 1
ATOM 4894 C C . ASP D 1 70 ? -16.835 -19.721 -31.387 1.00 47.52 62 ASP D C 1
ATOM 4895 O O . ASP D 1 70 ? -17.200 -19.742 -32.568 1.00 59.41 62 ASP D O 1
ATOM 4900 N N . ASN D 1 71 ? -16.188 -20.752 -30.842 1.00 37.96 63 ASN D N 1
ATOM 4901 C CA . ASN D 1 71 ? -15.913 -21.927 -31.655 1.00 37.11 63 ASN D CA 1
ATOM 4902 C C . ASN D 1 71 ? -16.763 -23.143 -31.293 1.00 40.10 63 ASN D C 1
ATOM 4903 O O . ASN D 1 71 ? -16.754 -24.127 -32.042 1.00 40.95 63 ASN D O 1
ATOM 4908 N N . ILE D 1 72 ? -17.578 -23.062 -30.253 1.00 37.88 64 ILE D N 1
ATOM 4909 C CA . ILE D 1 72 ? -18.424 -24.170 -29.829 1.00 33.24 64 ILE D CA 1
ATOM 4910 C C . ILE D 1 72 ? -19.888 -23.907 -30.141 1.00 35.19 64 ILE D C 1
ATOM 4911 O O . ILE D 1 72 ? -20.582 -24.777 -30.665 1.00 35.81 64 ILE D O 1
ATOM 4916 N N . ARG D 1 73 ? -20.370 -22.699 -29.826 1.00 37.22 65 ARG D N 1
ATOM 4917 C CA . ARG D 1 73 ? -21.809 -22.469 -29.698 1.00 40.00 65 ARG D CA 1
ATOM 4918 C C . ARG D 1 73 ? -22.542 -22.676 -31.015 1.00 31.04 65 ARG D C 1
ATOM 4919 O O . ARG D 1 73 ? -23.629 -23.264 -31.040 1.00 39.76 65 ARG D O 1
ATOM 4927 N N . PHE D 1 74 ? -21.990 -22.165 -32.113 1.00 33.82 66 PHE D N 1
ATOM 4928 C CA . PHE D 1 74 ? -22.653 -22.227 -33.408 1.00 43.44 66 PHE D CA 1
ATOM 4929 C C . PHE D 1 74 ? -22.107 -23.342 -34.299 1.00 43.22 66 PHE D C 1
ATOM 4930 O O . PHE D 1 74 ? -22.409 -23.374 -35.499 1.00 44.27 66 PHE D O 1
ATOM 4938 N N . GLY D 1 75 ? -21.289 -24.232 -33.747 1.00 42.05 67 GLY D N 1
ATOM 4939 C CA . GLY D 1 75 ? -20.793 -25.381 -34.480 1.00 42.35 67 GLY D CA 1
ATOM 4940 C C . GLY D 1 75 ? -21.255 -26.679 -33.848 1.00 41.42 67 GLY D C 1
ATOM 4941 O O . GLY D 1 75 ? -22.398 -27.103 -34.055 1.00 41.20 67 GLY D O 1
ATOM 4942 N N . LEU D 1 76 ? -20.387 -27.278 -33.024 1.00 31.89 68 LEU D N 1
ATOM 4943 C CA . LEU D 1 76 ? -20.727 -28.536 -32.368 1.00 30.87 68 LEU D CA 1
ATOM 4944 C C . LEU D 1 76 ? -22.068 -28.448 -31.645 1.00 37.01 68 LEU D C 1
ATOM 4945 O O . LEU D 1 76 ? -22.889 -29.368 -31.728 1.00 32.49 68 LEU D O 1
ATOM 4950 N N . ASN D 1 77 ? -22.312 -27.351 -30.926 1.00 32.72 69 ASN D N 1
ATOM 4951 C CA . ASN D 1 77 ? -23.503 -27.246 -30.098 1.00 28.91 69 ASN D CA 1
ATOM 4952 C C . ASN D 1 77 ? -24.584 -26.357 -30.709 1.00 28.19 69 ASN D C 1
ATOM 4953 O O . ASN D 1 77 ? -25.454 -25.869 -29.976 1.00 28.01 69 ASN D O 1
ATOM 4958 N N . LYS D 1 78 ? -24.585 -26.185 -32.029 1.00 29.41 70 LYS D N 1
ATOM 4959 C CA . LYS D 1 78 ? -25.552 -25.285 -32.666 1.00 31.52 70 LYS D CA 1
ATOM 4960 C C . LYS D 1 78 ? -26.988 -25.769 -32.525 1.00 37.95 70 LYS D C 1
ATOM 4961 O O . LYS D 1 78 ? -27.922 -25.002 -32.806 1.00 33.08 70 LYS D O 1
ATOM 4967 N N . ASP D 1 79 ? -27.181 -27.042 -32.191 1.00 28.65 71 ASP D N 1
ATOM 4968 C CA . ASP D 1 79 ? -28.497 -27.632 -31.996 1.00 36.01 71 ASP D CA 1
ATOM 4969 C C . ASP D 1 79 ? -29.095 -27.306 -30.632 1.00 34.61 71 ASP D C 1
ATOM 4970 O O . ASP D 1 79 ? -30.253 -27.645 -30.395 1.00 34.28 71 ASP D O 1
ATOM 4975 N N . LEU D 1 80 ? -28.319 -26.720 -29.720 1.00 26.46 72 LEU D N 1
ATOM 4976 C CA . LEU D 1 80 ? -28.753 -26.496 -28.351 1.00 32.39 72 LEU D CA 1
ATOM 4977 C C . LEU D 1 80 ? -29.407 -25.135 -28.207 1.00 34.26 72 LEU D C 1
ATOM 4978 O O . LEU D 1 80 ? -28.950 -24.153 -28.793 1.00 31.42 72 LEU D O 1
ATOM 4983 N N . GLY D 1 81 ? -30.466 -25.083 -27.408 1.00 32.10 73 GLY D N 1
ATOM 4984 C CA . GLY D 1 81 ? -31.159 -23.854 -27.095 1.00 29.38 73 GLY D CA 1
ATOM 4985 C C . GLY D 1 81 ? -30.694 -23.263 -25.783 1.00 28.42 73 GLY D C 1
ATOM 4986 O O . GLY D 1 81 ? -29.554 -23.467 -25.348 1.00 32.72 73 GLY D O 1
ATOM 4987 N N . PHE D 1 82 ? -31.597 -22.548 -25.118 1.00 34.64 74 PHE D N 1
ATOM 4988 C CA . PHE D 1 82 ? -31.281 -21.861 -23.874 1.00 33.29 74 PHE D CA 1
ATOM 4989 C C . PHE D 1 82 ? -32.054 -22.414 -22.685 1.00 29.99 74 PHE D C 1
ATOM 4990 O O . PHE D 1 82 ? -31.940 -21.881 -21.577 1.00 36.46 74 PHE D O 1
ATOM 4998 N N . ASP D 1 83 ? -32.795 -23.494 -22.873 1.00 30.51 75 ASP D N 1
ATOM 4999 C CA . ASP D 1 83 ? -33.485 -24.119 -21.767 1.00 38.25 75 ASP D CA 1
ATOM 5000 C C . ASP D 1 83 ? -32.470 -24.776 -20.832 1.00 39.77 75 ASP D C 1
ATOM 5001 O O . ASP D 1 83 ? -31.281 -24.905 -21.151 1.00 33.50 75 ASP D O 1
ATOM 5006 N N . GLN D 1 84 ? -32.943 -25.162 -19.642 1.00 37.56 76 GLN D N 1
ATOM 5007 C CA . GLN D 1 84 ? -32.043 -25.727 -18.637 1.00 39.41 76 GLN D CA 1
ATOM 5008 C C . GLN D 1 84 ? -31.378 -27.002 -19.146 1.00 36.07 76 GLN D C 1
ATOM 5009 O O . GLN D 1 84 ? -30.186 -27.217 -18.921 1.00 43.96 76 GLN D O 1
ATOM 5015 N N . ALA D 1 85 ? -32.134 -27.855 -19.840 1.00 37.96 77 ALA D N 1
ATOM 5016 C CA . ALA D 1 85 ? -31.563 -29.087 -20.379 1.00 42.05 77 ALA D CA 1
ATOM 5017 C C . ALA D 1 85 ? -30.488 -28.795 -21.421 1.00 40.66 77 ALA D C 1
ATOM 5018 O O . ALA D 1 85 ? -29.451 -29.466 -21.458 1.00 32.86 77 ALA D O 1
ATOM 5020 N N . SER D 1 86 ? -30.723 -27.810 -22.293 1.00 45.54 78 SER D N 1
ATOM 5021 C CA . SER D 1 86 ? -29.706 -27.453 -23.281 1.00 38.39 78 SER D CA 1
ATOM 5022 C C . SER D 1 86 ? -28.418 -26.997 -22.608 1.00 34.79 78 SER D C 1
ATOM 5023 O O . SER D 1 86 ? -27.325 -27.396 -23.022 1.00 37.66 78 SER D O 1
ATOM 5026 N N . ARG D 1 87 ? -28.525 -26.142 -21.584 1.00 29.64 79 ARG D N 1
ATOM 5027 C CA . ARG D 1 87 ? -27.338 -25.661 -20.887 1.00 31.55 79 ARG D CA 1
ATOM 5028 C C . ARG D 1 87 ? -26.599 -26.795 -20.173 1.00 30.44 79 ARG D C 1
ATOM 5029 O O . ARG D 1 87 ? -25.367 -26.843 -20.186 1.00 37.76 79 ARG D O 1
ATOM 5037 N N . VAL D 1 88 ? -27.334 -27.705 -19.532 1.00 37.04 80 VAL D N 1
ATOM 5038 C CA . VAL D 1 88 ? -26.692 -28.874 -18.934 1.00 32.57 80 VAL D CA 1
ATOM 5039 C C . VAL D 1 88 ? -25.975 -29.677 -20.004 1.00 29.75 80 VAL D C 1
ATOM 5040 O O . VAL D 1 88 ? -24.840 -30.112 -19.808 1.00 32.83 80 VAL D O 1
ATOM 5044 N N . GLU D 1 89 ? -26.642 -29.906 -21.138 1.00 27.87 81 GLU D N 1
ATOM 5045 C CA . GLU D 1 89 ? -26.028 -30.635 -22.246 1.00 34.25 81 GLU D CA 1
ATOM 5046 C C . GLU D 1 89 ? -24.873 -29.859 -22.878 1.00 38.37 81 GLU D C 1
ATOM 5047 O O . GLU D 1 89 ? -23.925 -30.463 -23.386 1.00 32.08 81 GLU D O 1
ATOM 5053 N N . ASN D 1 90 ? -24.940 -28.527 -22.878 1.00 39.84 82 ASN D N 1
ATOM 5054 C CA . ASN D 1 90 ? -23.829 -27.725 -23.390 1.00 34.27 82 ASN D CA 1
ATOM 5055 C C . ASN D 1 90 ? -22.546 -27.991 -22.606 1.00 37.64 82 ASN D C 1
ATOM 5056 O O . ASN D 1 90 ? -21.498 -28.289 -23.187 1.00 37.60 82 ASN D O 1
ATOM 5061 N N . ILE D 1 91 ? -22.616 -27.891 -21.276 1.00 33.42 83 ILE D N 1
ATOM 5062 C CA . ILE D 1 91 ? -21.442 -28.114 -20.438 1.00 35.01 83 ILE D CA 1
ATOM 5063 C C . ILE D 1 91 ? -21.005 -29.568 -20.520 1.00 31.59 83 ILE D C 1
ATOM 5064 O O . ILE D 1 91 ? -19.812 -29.871 -20.466 1.00 37.32 83 ILE D O 1
ATOM 5069 N N . ARG D 1 92 ? -21.957 -30.497 -20.605 1.00 35.55 84 ARG D N 1
ATOM 5070 C CA . ARG D 1 92 ? -21.574 -31.903 -20.724 1.00 36.46 84 ARG D CA 1
ATOM 5071 C C . ARG D 1 92 ? -20.628 -32.118 -21.895 1.00 31.93 84 ARG D C 1
ATOM 5072 O O . ARG D 1 92 ? -19.533 -32.662 -21.730 1.00 32.61 84 ARG D O 1
ATOM 5080 N N . ARG D 1 93 ? -21.032 -31.660 -23.085 1.00 30.29 85 ARG D N 1
ATOM 5081 C CA . ARG D 1 93 ? -20.244 -31.870 -24.295 1.00 32.41 85 ARG D CA 1
ATOM 5082 C C . ARG D 1 93 ? -18.908 -31.144 -24.212 1.00 33.54 85 ARG D C 1
ATOM 5083 O O . ARG D 1 93 ? -17.892 -31.647 -24.693 1.00 36.23 85 ARG D O 1
ATOM 5091 N N . ILE D 1 94 ? -18.895 -29.951 -23.615 1.00 32.29 86 ILE D N 1
ATOM 5092 C CA . ILE D 1 94 ? -17.644 -29.212 -23.472 1.00 32.44 86 ILE D CA 1
ATOM 5093 C C . ILE D 1 94 ? -16.662 -30.004 -22.617 1.00 37.13 86 ILE D C 1
ATOM 5094 O O . ILE D 1 94 ? -15.476 -30.104 -22.943 1.00 49.17 86 ILE D O 1
ATOM 5099 N N . GLY D 1 95 ? -17.146 -30.620 -21.541 1.00 35.02 87 GLY D N 1
ATOM 5100 C CA . GLY D 1 95 ? -16.273 -31.465 -20.746 1.00 29.67 87 GLY D CA 1
ATOM 5101 C C . GLY D 1 95 ? -15.690 -32.611 -21.551 1.00 33.40 87 GLY D C 1
ATOM 5102 O O . GLY D 1 95 ? -14.495 -32.916 -21.448 1.00 37.18 87 GLY D O 1
ATOM 5103 N N . GLU D 1 96 ? -16.523 -33.260 -22.368 1.00 35.21 88 GLU D N 1
ATOM 5104 C CA . GLU D 1 96 ? -16.033 -34.367 -23.179 1.00 34.70 88 GLU D CA 1
ATOM 5105 C C . GLU D 1 96 ? -15.014 -33.882 -24.198 1.00 35.29 88 GLU D C 1
ATOM 5106 O O . GLU D 1 96 ? -13.943 -34.481 -24.347 1.00 35.81 88 GLU D O 1
ATOM 5112 N N . VAL D 1 97 ? -15.324 -32.780 -24.896 1.00 30.11 89 VAL D N 1
ATOM 5113 C CA . VAL D 1 97 ? -14.423 -32.288 -25.938 1.00 30.80 89 VAL D CA 1
ATOM 5114 C C . VAL D 1 97 ? -13.117 -31.816 -25.315 1.00 41.68 89 VAL D C 1
ATOM 5115 O O . VAL D 1 97 ? -12.034 -32.086 -25.842 1.00 39.82 89 VAL D O 1
ATOM 5119 N N . SER D 1 98 ? -13.198 -31.130 -24.165 1.00 36.56 90 SER D N 1
ATOM 5120 C CA . SER D 1 98 ? -11.992 -30.701 -23.457 1.00 37.40 90 SER D CA 1
ATOM 5121 C C . SER D 1 98 ? -11.161 -31.897 -22.994 1.00 39.28 90 SER D C 1
ATOM 5122 O O . SER D 1 98 ? -9.927 -31.834 -22.973 1.00 40.99 90 SER D O 1
ATOM 5125 N N . LEU D 1 99 ? -11.815 -32.989 -22.592 1.00 35.78 91 LEU D N 1
ATOM 5126 C CA . LEU D 1 99 ? -11.065 -34.210 -22.290 1.00 39.81 91 LEU D CA 1
ATOM 5127 C C . LEU D 1 99 ? -10.291 -34.679 -23.523 1.00 39.91 91 LEU D C 1
ATOM 5128 O O . LEU D 1 99 ? -9.101 -34.990 -23.442 1.00 37.67 91 LEU D O 1
ATOM 5133 N N . LEU D 1 100 ? -10.949 -34.686 -24.686 1.00 42.38 92 LEU D N 1
ATOM 5134 C CA . LEU D 1 100 ? -10.315 -35.123 -25.931 1.00 39.35 92 LEU D CA 1
ATOM 5135 C C . LEU D 1 100 ? -9.058 -34.319 -26.247 1.00 44.19 92 LEU D C 1
ATOM 5136 O O . LEU D 1 100 ? -8.014 -34.892 -26.588 1.00 40.97 92 LEU D O 1
ATOM 5141 N N . PHE D 1 101 ? -9.136 -32.979 -26.152 1.00 35.39 93 PHE D N 1
ATOM 5142 C CA . PHE D 1 101 ? -7.947 -32.176 -26.437 1.00 38.13 93 PHE D CA 1
ATOM 5143 C C . PHE D 1 101 ? -6.807 -32.535 -25.492 1.00 37.66 93 PHE D C 1
ATOM 5144 O O . PHE D 1 101 ? -5.664 -32.688 -25.933 1.00 38.82 93 PHE D O 1
ATOM 5152 N N . ALA D 1 102 ? -7.107 -32.724 -24.201 1.00 44.70 94 ALA D N 1
ATOM 5153 C CA . ALA D 1 102 ? -6.077 -33.134 -23.247 1.00 52.46 94 ALA D CA 1
ATOM 5154 C C . ALA D 1 102 ? -5.486 -34.496 -23.601 1.00 49.90 94 ALA D C 1
ATOM 5155 O O . ALA D 1 102 ? -4.275 -34.706 -23.460 1.00 41.97 94 ALA D O 1
ATOM 5157 N N . LEU D 1 103 ? -6.320 -35.443 -24.046 1.00 47.83 95 LEU D N 1
ATOM 5158 C CA . LEU D 1 103 ? -5.790 -36.738 -24.475 1.00 48.82 95 LEU D CA 1
ATOM 5159 C C . LEU D 1 103 ? -4.851 -36.605 -25.669 1.00 52.12 95 LEU D C 1
ATOM 5160 O O . LEU D 1 103 ? -4.004 -37.479 -25.879 1.00 54.25 95 LEU D O 1
ATOM 5165 N N . SER D 1 104 ? -4.988 -35.544 -26.458 1.00 51.15 96 SER D N 1
ATOM 5166 C CA . SER D 1 104 ? -4.090 -35.288 -27.575 1.00 55.68 96 SER D CA 1
ATOM 5167 C C . SER D 1 104 ? -2.815 -34.565 -27.142 1.00 44.83 96 SER D C 1
ATOM 5168 O O . SER D 1 104 ? -2.028 -34.144 -27.994 1.00 50.94 96 SER D O 1
ATOM 5171 N N . SER D 1 105 ? -2.592 -34.463 -25.838 1.00 45.77 97 SER D N 1
ATOM 5172 C CA . SER D 1 105 ? -1.463 -33.733 -25.258 1.00 48.77 97 SER D CA 1
ATOM 5173 C C . SER D 1 105 ? -1.544 -32.242 -25.592 1.00 48.63 97 SER D C 1
ATOM 5174 O O . SER D 1 105 ? -0.555 -31.591 -25.944 1.00 51.49 97 SER D O 1
ATOM 5177 N N . THR D 1 106 ? -2.739 -31.691 -25.436 1.00 45.01 98 THR D N 1
ATOM 5178 C CA . THR D 1 106 ? -2.954 -30.274 -25.615 1.00 43.98 98 THR D CA 1
ATOM 5179 C C . THR D 1 106 ? -3.429 -29.737 -24.280 1.00 50.69 98 THR D C 1
ATOM 5180 O O . THR D 1 106 ? -4.149 -30.426 -23.551 1.00 56.42 98 THR D O 1
ATOM 5184 N N . ILE D 1 107 ? -3.007 -28.522 -23.947 1.00 42.85 99 ILE D N 1
ATOM 5185 C CA . ILE D 1 107 ? -3.567 -27.822 -22.801 1.00 41.80 99 ILE D CA 1
ATOM 5186 C C . ILE D 1 107 ? -4.898 -27.232 -23.266 1.00 40.17 99 ILE D C 1
ATOM 5187 O O . ILE D 1 107 ? -4.922 -26.322 -24.094 1.00 40.62 99 ILE D O 1
ATOM 5192 N N . SER D 1 108 ? -6.014 -27.783 -22.786 1.00 43.26 100 SER D N 1
ATOM 5193 C CA . SER D 1 108 ? -7.331 -27.294 -23.181 1.00 41.03 100 SER D CA 1
ATOM 5194 C C . SER D 1 108 ? -7.795 -26.234 -22.192 1.00 46.80 100 SER D C 1
ATOM 5195 O O . SER D 1 108 ? -7.904 -26.508 -20.992 1.00 49.57 100 SER D O 1
ATOM 5198 N N . VAL D 1 109 ? -8.090 -25.036 -22.701 1.00 42.80 101 VAL D N 1
ATOM 5199 C CA . VAL D 1 109 ? -8.526 -23.907 -21.884 1.00 41.59 101 VAL D CA 1
ATOM 5200 C C . VAL D 1 109 ? -9.956 -23.585 -22.282 1.00 40.02 101 VAL D C 1
ATOM 5201 O O . VAL D 1 109 ? -10.195 -23.123 -23.400 1.00 39.80 101 VAL D O 1
ATOM 5205 N N . THR D 1 110 ? -10.896 -23.809 -21.360 1.00 39.82 102 THR D N 1
ATOM 5206 C CA . THR D 1 110 ? -12.313 -23.518 -21.541 1.00 34.11 102 THR D CA 1
ATOM 5207 C C . THR D 1 110 ? -12.708 -22.261 -20.785 1.00 43.42 102 THR D C 1
ATOM 5208 O O . THR D 1 110 ? -12.232 -22.029 -19.676 1.00 38.83 102 THR D O 1
ATOM 5212 N N . ALA D 1 111 ? -13.604 -21.464 -21.380 1.00 36.74 103 ALA D N 1
ATOM 5213 C CA . ALA D 1 111 ? -13.947 -20.158 -20.844 1.00 35.58 103 ALA D CA 1
ATOM 5214 C C . ALA D 1 111 ? -15.460 -19.931 -20.854 1.00 34.61 103 ALA D C 1
ATOM 5215 O O . ALA D 1 111 ? -15.955 -19.026 -21.512 1.00 40.08 103 ALA D O 1
ATOM 5217 N N . PHE D 1 112 ? -16.208 -20.779 -20.129 1.00 33.90 104 PHE D N 1
ATOM 5218 C CA . PHE D 1 112 ? -17.660 -20.676 -20.011 1.00 44.21 104 PHE D CA 1
ATOM 5219 C C . PHE D 1 112 ? -18.042 -20.291 -18.586 1.00 43.27 104 PHE D C 1
ATOM 5220 O O . PHE D 1 112 ? -17.341 -20.631 -17.624 1.00 41.29 104 PHE D O 1
ATOM 5228 N N . ILE D 1 113 ? -19.154 -19.561 -18.462 1.00 41.96 105 ILE D N 1
ATOM 5229 C CA . ILE D 1 113 ? -19.611 -19.154 -17.137 1.00 48.07 105 ILE D CA 1
ATOM 5230 C C . ILE D 1 113 ? -19.679 -20.361 -16.216 1.00 49.01 105 ILE D C 1
ATOM 5231 O O . ILE D 1 113 ? -19.189 -20.325 -15.077 1.00 49.52 105 ILE D O 1
ATOM 5236 N N . SER D 1 114 ? -20.216 -21.469 -16.733 1.00 48.85 106 SER D N 1
ATOM 5237 C CA . SER D 1 114 ? -20.370 -22.747 -16.042 1.00 40.87 106 SER D CA 1
ATOM 5238 C C . SER D 1 114 ? -20.807 -22.517 -14.590 1.00 45.13 106 SER D C 1
ATOM 5239 O O . SER D 1 114 ? -20.117 -22.933 -13.653 1.00 48.89 106 SER D O 1
ATOM 5242 N N . PRO D 1 115 ? -21.975 -21.907 -14.382 1.00 43.49 107 PRO D N 1
ATOM 5243 C CA . PRO D 1 115 ? -22.320 -21.392 -13.050 1.00 42.86 107 PRO D CA 1
ATOM 5244 C C . PRO D 1 115 ? -22.622 -22.454 -12.008 1.00 44.04 107 PRO D C 1
ATOM 5245 O O . PRO D 1 115 ? -22.620 -22.129 -10.816 1.00 49.08 107 PRO D O 1
ATOM 5249 N N . TYR D 1 116 ? -22.952 -23.681 -12.394 1.00 46.94 108 TYR D N 1
ATOM 5250 C CA . TYR D 1 116 ? -23.432 -24.667 -11.437 1.00 38.98 108 TYR D CA 1
ATOM 5251 C C . TYR D 1 116 ? -22.319 -25.605 -11.006 1.00 45.07 108 TYR D C 1
ATOM 5252 O O . TYR D 1 116 ? -21.553 -26.101 -11.839 1.00 42.36 108 TYR D O 1
ATOM 5261 N N . ILE D 1 117 ? -22.249 -25.850 -9.694 1.00 44.01 109 ILE D N 1
ATOM 5262 C CA . ILE D 1 117 ? -21.244 -26.759 -9.147 1.00 48.50 109 ILE D CA 1
ATOM 5263 C C . ILE D 1 117 ? -21.370 -28.142 -9.775 1.00 50.13 109 ILE D C 1
ATOM 5264 O O . ILE D 1 117 ? -20.369 -28.791 -10.097 1.00 52.83 109 ILE D O 1
ATOM 5269 N N . SER D 1 118 ? -22.604 -28.608 -9.966 1.00 49.26 110 SER D N 1
ATOM 5270 C CA . SER D 1 118 ? -22.833 -29.971 -10.436 1.00 52.06 110 SER D CA 1
ATOM 5271 C C . SER D 1 118 ? -22.238 -30.197 -11.825 1.00 53.72 110 SER D C 1
ATOM 5272 O O . SER D 1 118 ? -21.571 -31.211 -12.063 1.00 48.77 110 SER D O 1
ATOM 5275 N N . ASP D 1 119 ? -22.425 -29.238 -12.738 1.00 55.98 111 ASP D N 1
ATOM 5276 C CA . ASP D 1 119 ? -21.895 -29.372 -14.096 1.00 54.90 111 ASP D CA 1
ATOM 5277 C C . ASP D 1 119 ? -20.366 -29.387 -14.102 1.00 50.29 111 ASP D C 1
ATOM 5278 O O . ASP D 1 119 ? -19.747 -30.191 -14.814 1.00 48.39 111 ASP D O 1
ATOM 5283 N N . ARG D 1 120 ? -19.736 -28.489 -13.347 1.00 47.14 112 ARG D N 1
ATOM 5284 C CA . ARG D 1 120 ? -18.279 -28.508 -13.261 1.00 45.44 112 ARG D CA 1
ATOM 5285 C C . ARG D 1 120 ? -17.773 -29.815 -12.652 1.00 48.56 112 ARG D C 1
ATOM 5286 O O . ARG D 1 120 ? -16.695 -30.295 -13.024 1.00 48.43 112 ARG D O 1
ATOM 5294 N N . GLN D 1 121 ? -18.526 -30.393 -11.710 1.00 50.29 113 GLN D N 1
ATOM 5295 C CA . GLN D 1 121 ? -18.132 -31.657 -11.090 1.00 48.76 113 GLN D CA 1
ATOM 5296 C C . GLN D 1 121 ? -18.183 -32.815 -12.085 1.00 48.68 113 GLN D C 1
ATOM 5297 O O . GLN D 1 121 ? -17.332 -33.710 -12.044 1.00 47.74 113 GLN D O 1
ATOM 5303 N N . LEU D 1 122 ? -19.174 -32.832 -12.982 1.00 46.51 114 LEU D N 1
ATOM 5304 C CA . LEU D 1 122 ? -19.226 -33.910 -13.967 1.00 44.76 114 LEU D CA 1
ATOM 5305 C C . LEU D 1 122 ? -18.077 -33.810 -14.966 1.00 46.80 114 LEU D C 1
ATOM 5306 O O . LEU D 1 122 ? -17.452 -34.822 -15.298 1.00 49.83 114 LEU D O 1
ATOM 5311 N N . ALA D 1 123 ? -17.760 -32.599 -15.436 1.00 49.35 115 ALA D N 1
ATOM 5312 C CA . ALA D 1 123 ? -16.598 -32.424 -16.311 1.00 46.04 115 ALA D CA 1
ATOM 5313 C C . ALA D 1 123 ? -15.297 -32.823 -15.615 1.00 49.85 115 ALA D C 1
ATOM 5314 O O . ALA D 1 123 ? -14.422 -33.463 -16.222 1.00 45.43 115 ALA D O 1
ATOM 5316 N N . ARG D 1 124 ? -15.131 -32.410 -14.354 1.00 45.18 116 ARG D N 1
ATOM 5317 C CA . ARG D 1 124 ? -13.951 -32.789 -13.598 1.00 45.90 116 ARG D CA 1
ATOM 5318 C C . ARG D 1 124 ? -13.825 -34.303 -13.504 1.00 52.54 116 ARG D C 1
ATOM 5319 O O . ARG D 1 124 ? -12.747 -34.863 -13.734 1.00 55.63 116 ARG D O 1
ATOM 5327 N N . GLU D 1 125 ? -14.932 -34.989 -13.232 1.00 54.00 117 GLU D N 1
ATOM 5328 C CA . GLU D 1 125 ? -14.859 -36.428 -13.039 1.00 59.30 117 GLU D CA 1
ATOM 5329 C C . GLU D 1 125 ? -14.550 -37.144 -14.341 1.00 56.68 117 GLU D C 1
ATOM 5330 O O . GLU D 1 125 ? -13.957 -38.226 -14.316 1.00 61.20 117 GLU D O 1
ATOM 5336 N N . LEU D 1 126 ? -14.948 -36.568 -15.480 1.00 48.13 118 LEU D N 1
ATOM 5337 C CA . LEU D 1 126 ? -14.535 -37.123 -16.764 1.00 46.32 118 LEU D CA 1
ATOM 5338 C C . LEU D 1 126 ? -13.022 -37.233 -16.859 1.00 39.16 118 LEU D C 1
ATOM 5339 O O . LEU D 1 126 ? -12.497 -38.234 -17.362 1.00 44.08 118 LEU D O 1
ATOM 5344 N N . HIS D 1 127 ? -12.307 -36.224 -16.343 1.00 37.90 119 HIS D N 1
ATOM 5345 C CA . HIS D 1 127 ? -10.852 -36.206 -16.387 1.00 47.31 119 HIS D CA 1
ATOM 5346 C C . HIS D 1 127 ? -10.242 -37.080 -15.296 1.00 56.26 119 HIS D C 1
ATOM 5347 O O . HIS D 1 127 ? -9.388 -37.925 -15.578 1.00 57.65 119 HIS D O 1
ATOM 5354 N N . GLU D 1 128 ? -10.697 -36.908 -14.053 1.00 55.51 120 GLU D N 1
ATOM 5355 C CA . GLU D 1 128 ? -10.037 -37.523 -12.904 1.00 56.03 120 GLU D CA 1
ATOM 5356 C C . GLU D 1 128 ? -10.280 -39.023 -12.811 1.00 57.91 120 GLU D C 1
ATOM 5357 O O . GLU D 1 128 ? -9.471 -39.738 -12.208 1.00 55.28 120 GLU D O 1
ATOM 5363 N N . LYS D 1 129 ? -11.392 -39.509 -13.364 1.00 59.66 121 LYS D N 1
ATOM 5364 C CA . LYS D 1 129 ? -11.730 -40.924 -13.375 1.00 59.38 121 LYS D CA 1
ATOM 5365 C C . LYS D 1 129 ? -11.394 -41.614 -14.686 1.00 52.61 121 LYS D C 1
ATOM 5366 O O . LYS D 1 129 ? -11.703 -42.795 -14.831 1.00 53.84 121 LYS D O 1
ATOM 5372 N N . HIS D 1 130 ? -10.822 -40.909 -15.656 1.00 50.55 122 HIS D N 1
ATOM 5373 C CA . HIS D 1 130 ? -10.441 -41.562 -16.902 1.00 56.86 122 HIS D CA 1
ATOM 5374 C C . HIS D 1 130 ? -9.375 -42.622 -16.646 1.00 64.98 122 HIS D C 1
ATOM 5375 O O . HIS D 1 130 ? -8.546 -42.487 -15.741 1.00 62.51 122 HIS D O 1
ATOM 5382 N N . SER D 1 131 ? -9.421 -43.683 -17.466 1.00 72.16 123 SER D N 1
ATOM 5383 C CA . SER D 1 131 ? -8.541 -44.847 -17.348 1.00 85.25 123 SER D CA 1
ATOM 5384 C C . SER D 1 131 ? -7.110 -44.435 -17.052 1.00 84.63 123 SER D C 1
ATOM 5385 O O . SER D 1 131 ? -6.444 -45.010 -16.183 1.00 86.41 123 SER D O 1
ATOM 5388 N N . SER D 1 132 ? -6.608 -43.475 -17.818 1.00 80.01 124 SER D N 1
ATOM 5389 C CA . SER D 1 132 ? -5.441 -42.695 -17.442 1.00 78.07 124 SER D CA 1
ATOM 5390 C C . SER D 1 132 ? -5.953 -41.370 -16.892 1.00 71.29 124 SER D C 1
ATOM 5391 O O . SER D 1 132 ? -6.602 -40.609 -17.613 1.00 68.91 124 SER D O 1
ATOM 5394 N N . ALA D 1 133 ? -5.677 -41.107 -15.617 1.00 69.87 125 ALA D N 1
ATOM 5395 C CA . ALA D 1 133 ? -6.199 -39.911 -14.970 1.00 63.72 125 ALA D CA 1
ATOM 5396 C C . ALA D 1 133 ? -5.683 -38.666 -15.677 1.00 57.10 125 ALA D C 1
ATOM 5397 O O . ALA D 1 133 ? -4.537 -38.624 -16.126 1.00 56.01 125 ALA D O 1
ATOM 5399 N N . ILE D 1 134 ? -6.560 -37.681 -15.846 1.00 54.04 126 ILE D N 1
ATOM 5400 C CA . ILE D 1 134 ? -6.251 -36.439 -16.547 1.00 50.68 126 ILE D CA 1
ATOM 5401 C C . ILE D 1 134 ? -6.404 -35.278 -15.572 1.00 51.74 126 ILE D C 1
ATOM 5402 O O . ILE D 1 134 ? -7.448 -35.162 -14.928 1.00 59.41 126 ILE D O 1
ATOM 5407 N N . PRO D 1 135 ? -5.399 -34.414 -15.408 1.00 50.43 127 PRO D N 1
ATOM 5408 C CA . PRO D 1 135 ? -5.534 -33.291 -14.463 1.00 51.76 127 PRO D CA 1
ATOM 5409 C C . PRO D 1 135 ? -6.563 -32.263 -14.926 1.00 52.77 127 PRO D C 1
ATOM 5410 O O . PRO D 1 135 ? -6.515 -31.773 -16.058 1.00 38.04 127 PRO D O 1
ATOM 5414 N N . PHE D 1 136 ? -7.415 -31.849 -13.994 1.00 50.66 128 PHE D N 1
ATOM 5415 C CA . PHE D 1 136 ? -8.476 -30.880 -14.231 1.00 45.30 128 PHE D CA 1
ATOM 5416 C C . PHE D 1 136 ? -8.228 -29.686 -13.327 1.00 48.65 128 PHE D C 1
ATOM 5417 O O . PHE D 1 136 ? -8.241 -29.819 -12.097 1.00 51.47 128 PHE D O 1
ATOM 5425 N N . ILE D 1 137 ? -7.970 -28.536 -13.936 1.00 49.76 129 ILE D N 1
ATOM 5426 C CA . ILE D 1 137 ? -7.497 -27.354 -13.232 1.00 48.46 129 ILE D CA 1
ATOM 5427 C C . ILE D 1 137 ? -8.613 -26.317 -13.283 1.00 40.69 129 ILE D C 1
ATOM 5428 O O . ILE D 1 137 ? -8.761 -25.588 -14.272 1.00 39.15 129 ILE D O 1
ATOM 5433 N N . GLU D 1 138 ? -9.380 -26.239 -12.194 1.00 46.59 130 GLU D N 1
ATOM 5434 C CA . GLU D 1 138 ? -10.539 -25.356 -12.079 1.00 45.85 130 GLU D CA 1
ATOM 5435 C C . GLU D 1 138 ? -10.086 -23.989 -11.581 1.00 48.63 130 GLU D C 1
ATOM 5436 O O . GLU D 1 138 ? -9.540 -23.876 -10.474 1.00 47.47 130 GLU D O 1
ATOM 5442 N N . VAL D 1 139 ? -10.348 -22.947 -12.370 1.00 47.77 131 VAL D N 1
ATOM 5443 C CA . VAL D 1 139 ? -9.870 -21.596 -12.080 1.00 46.18 131 VAL D CA 1
ATOM 5444 C C . VAL D 1 139 ? -11.065 -20.676 -11.863 1.00 48.44 131 VAL D C 1
ATOM 5445 O O . VAL D 1 139 ? -11.816 -20.387 -12.803 1.00 45.06 131 VAL D O 1
ATOM 5449 N N . PHE D 1 140 ? -11.230 -20.216 -10.623 1.00 51.51 132 PHE D N 1
ATOM 5450 C CA . PHE D 1 140 ? -12.259 -19.250 -10.254 1.00 44.54 132 PHE D CA 1
ATOM 5451 C C . PHE D 1 140 ? -11.791 -17.864 -10.679 1.00 46.14 132 PHE D C 1
ATOM 5452 O O . PHE D 1 140 ? -10.851 -17.310 -10.092 1.00 48.39 132 PHE D O 1
ATOM 5460 N N . ILE D 1 141 ? -12.400 -17.342 -11.741 1.00 36.73 133 ILE D N 1
ATOM 5461 C CA . ILE D 1 141 ? -12.173 -15.982 -12.207 1.00 35.04 133 ILE D CA 1
ATOM 5462 C C . ILE D 1 141 ? -13.165 -15.097 -11.466 1.00 41.67 133 ILE D C 1
ATOM 5463 O O . ILE D 1 141 ? -14.308 -14.931 -11.891 1.00 43.43 133 ILE D O 1
ATOM 5468 N N . ASP D 1 142 ? -12.708 -14.481 -10.384 1.00 44.20 134 ASP D N 1
ATOM 5469 C CA . ASP D 1 142 ? -13.576 -13.870 -9.386 1.00 43.65 134 ASP D CA 1
ATOM 5470 C C . ASP D 1 142 ? -13.414 -12.353 -9.430 1.00 45.82 134 ASP D C 1
ATOM 5471 O O . ASP D 1 142 ? -12.339 -11.834 -9.119 1.00 48.52 134 ASP D O 1
ATOM 5476 N N . ALA D 1 143 ? -14.464 -11.648 -9.841 1.00 41.45 135 ALA D N 1
ATOM 5477 C CA . ALA D 1 143 ? -14.566 -10.206 -9.687 1.00 49.40 135 ALA D CA 1
ATOM 5478 C C . ALA D 1 143 ? -15.916 -9.888 -9.066 1.00 45.00 135 ALA D C 1
ATOM 5479 O O . ALA D 1 143 ? -16.894 -10.584 -9.341 1.00 48.98 135 ALA D O 1
ATOM 5481 N N . PRO D 1 144 ? -16.002 -8.859 -8.222 1.00 48.14 136 PRO D N 1
ATOM 5482 C CA . PRO D 1 144 ? -17.291 -8.527 -7.599 1.00 53.11 136 PRO D CA 1
ATOM 5483 C C . PRO D 1 144 ? -18.335 -8.155 -8.645 1.00 59.46 136 PRO D C 1
ATOM 5484 O O . PRO D 1 144 ? -18.012 -7.741 -9.763 1.00 60.42 136 PRO D O 1
ATOM 5488 N N . LEU D 1 145 ? -19.610 -8.326 -8.269 1.00 59.12 137 LEU D N 1
ATOM 5489 C CA . LEU D 1 145 ? -20.708 -7.974 -9.169 1.00 60.40 137 LEU D CA 1
ATOM 5490 C C . LEU D 1 145 ? -20.666 -6.496 -9.528 1.00 62.67 137 LEU D C 1
ATOM 5491 O O . LEU D 1 145 ? -20.973 -6.108 -10.663 1.00 64.47 137 LEU D O 1
ATOM 5496 N N . SER D 1 146 ? -20.297 -5.652 -8.566 1.00 58.17 138 SER D N 1
ATOM 5497 C CA . SER D 1 146 ? -20.135 -4.235 -8.856 1.00 63.83 138 SER D CA 1
ATOM 5498 C C . SER D 1 146 ? -19.015 -3.993 -9.873 1.00 63.01 138 SER D C 1
ATOM 5499 O O . SER D 1 146 ? -19.116 -3.093 -10.715 1.00 66.67 138 SER D O 1
ATOM 5502 N N . VAL D 1 147 ? -17.939 -4.779 -9.818 1.00 60.25 139 VAL D N 1
ATOM 5503 C CA . VAL D 1 147 ? -16.824 -4.541 -10.730 1.00 57.94 139 VAL D CA 1
ATOM 5504 C C . VAL D 1 147 ? -17.198 -4.943 -12.153 1.00 56.24 139 VAL D C 1
ATOM 5505 O O . VAL D 1 147 ? -16.942 -4.207 -13.113 1.00 56.82 139 VAL D O 1
ATOM 5507 N N . VAL D 1 148 ? -17.800 -6.120 -12.318 1.00 57.84 140 VAL D N 1
ATOM 5508 C CA . VAL D 1 148 ? -18.135 -6.568 -13.665 1.00 55.64 140 VAL D CA 1
ATOM 5509 C C . VAL D 1 148 ? -19.298 -5.773 -14.232 1.00 49.73 140 VAL D C 1
ATOM 5510 O O . VAL D 1 148 ? -19.388 -5.581 -15.450 1.00 50.86 140 VAL D O 1
ATOM 5514 N N . GLU D 1 149 ? -20.185 -5.265 -13.377 1.00 50.92 141 GLU D N 1
ATOM 5515 C CA . GLU D 1 149 ? -21.236 -4.390 -13.878 1.00 59.84 141 GLU D CA 1
ATOM 5516 C C . GLU D 1 149 ? -20.670 -3.066 -14.385 1.00 60.42 141 GLU D C 1
ATOM 5517 O O . GLU D 1 149 ? -21.191 -2.506 -15.355 1.00 57.04 141 GLU D O 1
ATOM 5519 N N . GLN D 1 150 ? -19.605 -2.556 -13.756 1.00 67.53 142 GLN D N 1
ATOM 5520 C CA . GLN D 1 150 ? -18.968 -1.334 -14.250 1.00 71.24 142 GLN D CA 1
ATOM 5521 C C . GLN D 1 150 ? -18.239 -1.581 -15.567 1.00 68.82 142 GLN D C 1
ATOM 5522 O O . GLN D 1 150 ? -18.231 -0.716 -16.451 1.00 77.24 142 GLN D O 1
ATOM 5524 N N . ARG D 1 151 ? -17.623 -2.754 -15.714 1.00 54.79 143 ARG D N 1
ATOM 5525 C CA . ARG D 1 151 ? -16.962 -3.107 -16.967 1.00 59.51 143 ARG D CA 1
ATOM 5526 C C . ARG D 1 151 ? -17.987 -3.302 -18.079 1.00 63.22 143 ARG D C 1
ATOM 5527 O O . ARG D 1 151 ? -17.969 -2.581 -19.083 1.00 68.31 143 ARG D O 1
ATOM 5535 N N . ASP D 1 152 ? -18.867 -4.297 -17.924 1.00 61.32 144 ASP D N 1
ATOM 5536 C CA . ASP D 1 152 ? -19.987 -4.586 -18.818 1.00 62.55 144 ASP D CA 1
ATOM 5537 C C . ASP D 1 152 ? -19.639 -4.365 -20.298 1.00 59.51 144 ASP D C 1
ATOM 5538 O O . ASP D 1 152 ? -20.262 -3.533 -20.963 1.00 60.30 144 ASP D O 1
ATOM 5543 N N . PRO D 1 153 ? -18.632 -5.066 -20.825 1.00 58.99 145 PRO D N 1
ATOM 5544 C CA . PRO D 1 153 ? -18.151 -4.749 -22.180 1.00 65.41 145 PRO D CA 1
ATOM 5545 C C . PRO D 1 153 ? -19.157 -5.045 -23.287 1.00 72.87 145 PRO D C 1
ATOM 5546 O O . PRO D 1 153 ? -18.911 -4.655 -24.438 1.00 79.44 145 PRO D O 1
ATOM 5550 N N . LYS D 1 154 ? -20.277 -5.705 -22.995 1.00 68.66 146 LYS D N 1
ATOM 5551 C CA . LYS D 1 154 ? -21.282 -5.968 -24.018 1.00 68.65 146 LYS D CA 1
ATOM 5552 C C . LYS D 1 154 ? -22.647 -5.385 -23.672 1.00 74.94 146 LYS D C 1
ATOM 5553 O O . LYS D 1 154 ? -23.616 -5.637 -24.396 1.00 77.01 146 LYS D O 1
ATOM 5559 N N . GLY D 1 155 ? -22.755 -4.617 -22.589 1.00 77.22 147 GLY D N 1
ATOM 5560 C CA . GLY D 1 155 ? -24.047 -4.113 -22.178 1.00 81.29 147 GLY D CA 1
ATOM 5561 C C . GLY D 1 155 ? -24.969 -5.170 -21.616 1.00 84.08 147 GLY D C 1
ATOM 5562 O O . GLY D 1 155 ? -26.165 -4.904 -21.445 1.00 92.74 147 GLY D O 1
ATOM 5563 N N . LEU D 1 156 ? -24.441 -6.362 -21.317 1.00 72.32 148 LEU D N 1
ATOM 5564 C CA . LEU D 1 156 ? -25.281 -7.490 -20.923 1.00 64.25 148 LEU D CA 1
ATOM 5565 C C . LEU D 1 156 ? -25.912 -7.280 -19.556 1.00 67.30 148 LEU D C 1
ATOM 5566 O O . LEU D 1 156 ? -27.045 -7.713 -19.321 1.00 64.95 148 LEU D O 1
ATOM 5571 N N . TYR D 1 157 ? -25.177 -6.673 -18.622 1.00 66.05 149 TYR D N 1
ATOM 5572 C CA . TYR D 1 157 ? -25.758 -6.430 -17.310 1.00 59.74 149 TYR D CA 1
ATOM 5573 C C . TYR D 1 157 ? -26.863 -5.382 -17.373 1.00 64.92 149 TYR D C 1
ATOM 5574 O O . TYR D 1 157 ? -27.815 -5.454 -16.592 1.00 57.96 149 TYR D O 1
ATOM 5583 N N . LYS D 1 158 ? -26.750 -4.405 -18.281 1.00 75.03 150 LYS D N 1
ATOM 5584 C CA . LYS D 1 158 ? -27.778 -3.369 -18.384 1.00 83.31 150 LYS D CA 1
ATOM 5585 C C . LYS D 1 158 ? -29.149 -3.969 -18.672 1.00 86.22 150 LYS D C 1
ATOM 5586 O O . LYS D 1 158 ? -30.161 -3.514 -18.129 1.00 92.56 150 LYS D O 1
ATOM 5588 N N . LYS D 1 159 ? -29.199 -5.000 -19.503 1.00 83.66 151 LYS D N 1
ATOM 5589 C CA . LYS D 1 159 ? -30.432 -5.732 -19.737 1.00 83.46 151 LYS D CA 1
ATOM 5590 C C . LYS D 1 159 ? -30.822 -6.545 -18.498 1.00 87.61 151 LYS D C 1
ATOM 5591 O O . LYS D 1 159 ? -30.220 -7.583 -18.202 1.00 84.81 151 LYS D O 1
ATOM 5593 N N . ILE D 1 165 ? -33.329 -9.225 -20.963 1.00 91.55 157 ILE D N 1
ATOM 5594 C CA . ILE D 1 165 ? -32.548 -10.453 -20.900 1.00 84.70 157 ILE D CA 1
ATOM 5595 C C . ILE D 1 165 ? -32.922 -11.283 -19.672 1.00 83.92 157 ILE D C 1
ATOM 5596 O O . ILE D 1 165 ? -32.933 -10.777 -18.550 1.00 88.67 157 ILE D O 1
ATOM 5601 N N . LYS D 1 166 ? -33.185 -12.570 -19.890 1.00 78.39 158 LYS D N 1
ATOM 5602 C CA . LYS D 1 166 ? -33.721 -13.466 -18.873 1.00 75.27 158 LYS D CA 1
ATOM 5603 C C . LYS D 1 166 ? -32.659 -14.436 -18.369 1.00 74.62 158 LYS D C 1
ATOM 5604 O O . LYS D 1 166 ? -31.657 -14.697 -19.042 1.00 73.23 158 LYS D O 1
ATOM 5606 N N . ASP D 1 167 ? -32.898 -14.952 -17.159 1.00 74.38 159 ASP D N 1
ATOM 5607 C CA . ASP D 1 167 ? -32.081 -16.000 -16.550 1.00 75.51 159 ASP D CA 1
ATOM 5608 C C . ASP D 1 167 ? -30.590 -15.668 -16.641 1.00 75.30 159 ASP D C 1
ATOM 5609 O O . ASP D 1 167 ? -29.769 -16.493 -17.049 1.00 76.86 159 ASP D O 1
ATOM 5614 N N . PHE D 1 168 ? -30.234 -14.439 -16.269 1.00 68.12 160 PHE D N 1
ATOM 5615 C CA . PHE D 1 168 ? -28.853 -13.983 -16.388 1.00 59.88 160 PHE D CA 1
ATOM 5616 C C . PHE D 1 168 ? -28.090 -14.304 -15.111 1.00 46.71 160 PHE D C 1
ATOM 5617 O O . PHE D 1 168 ? -28.465 -13.853 -14.025 1.00 51.61 160 PHE D O 1
ATOM 5625 N N . THR D 1 169 ? -27.013 -15.065 -15.255 1.00 43.38 161 THR D N 1
ATOM 5626 C CA . THR D 1 169 ? -26.216 -15.495 -14.115 1.00 48.43 161 THR D CA 1
ATOM 5627 C C . THR D 1 169 ? -25.733 -14.303 -13.304 1.00 46.53 161 THR D C 1
ATOM 5628 O O . THR D 1 169 ? -25.176 -13.350 -13.853 1.00 48.98 161 THR D O 1
ATOM 5632 N N . GLY D 1 170 ? -25.968 -14.353 -11.994 1.00 47.83 162 GLY D N 1
ATOM 5633 C CA . GLY D 1 170 ? -25.535 -13.316 -11.092 1.00 49.36 162 GLY D CA 1
ATOM 5634 C C . GLY D 1 170 ? -26.558 -12.239 -10.840 1.00 53.06 162 GLY D C 1
ATOM 5635 O O . GLY D 1 170 ? -26.407 -11.470 -9.887 1.00 55.33 162 GLY D O 1
ATOM 5636 N N . ILE D 1 171 ? -27.575 -12.146 -11.690 1.00 56.98 163 ILE D N 1
ATOM 5637 C CA . ILE D 1 171 ? -28.630 -11.152 -11.567 1.00 59.97 163 ILE D CA 1
ATOM 5638 C C . ILE D 1 171 ? -29.961 -11.856 -11.336 1.00 60.41 163 ILE D C 1
ATOM 5639 O O . ILE D 1 171 ? -30.631 -11.634 -10.320 1.00 56.62 163 ILE D O 1
ATOM 5644 N N . SER D 1 172 ? -30.345 -12.720 -12.278 1.00 60.53 164 SER D N 1
ATOM 5645 C CA . SER D 1 172 ? -31.613 -13.432 -12.212 1.00 61.39 164 SER D CA 1
ATOM 5646 C C . SER D 1 172 ? -31.439 -14.942 -12.216 1.00 62.21 164 SER D C 1
ATOM 5647 O O . SER D 1 172 ? -32.429 -15.670 -12.334 1.00 64.31 164 SER D O 1
ATOM 5650 N N . ALA D 1 173 ? -30.210 -15.430 -12.131 1.00 59.91 165 ALA D N 1
ATOM 5651 C CA . ALA D 1 173 ? -29.915 -16.838 -11.943 1.00 57.87 165 ALA D CA 1
ATOM 5652 C C . ALA D 1 173 ? -28.734 -16.913 -10.993 1.00 58.72 165 ALA D C 1
ATOM 5653 O O . ALA D 1 173 ? -27.922 -15.982 -10.942 1.00 69.60 165 ALA D O 1
ATOM 5655 N N . PRO D 1 174 ? -28.588 -18.006 -10.256 1.00 54.20 166 PRO D N 1
ATOM 5656 C CA . PRO D 1 174 ? -27.519 -18.061 -9.262 1.00 54.29 166 PRO D CA 1
ATOM 5657 C C . PRO D 1 174 ? -26.199 -18.403 -9.922 1.00 52.22 166 PRO D C 1
ATOM 5658 O O . PRO D 1 174 ? -26.146 -19.011 -10.993 1.00 50.50 166 PRO D O 1
ATOM 5662 N N . TYR D 1 175 ? -25.127 -17.925 -9.302 1.00 61.65 167 TYR D N 1
ATOM 5663 C CA . TYR D 1 175 ? -23.783 -18.396 -9.590 1.00 60.55 167 TYR D CA 1
ATOM 5664 C C . TYR D 1 175 ? -23.285 -19.160 -8.373 1.00 63.04 167 TYR D C 1
ATOM 5665 O O . TYR D 1 175 ? -23.355 -18.656 -7.245 1.00 66.82 167 TYR D O 1
ATOM 5674 N N . GLU D 1 176 ? -22.809 -20.380 -8.599 1.00 52.77 168 GLU D N 1
ATOM 5675 C CA . GLU D 1 176 ? -22.324 -21.242 -7.527 1.00 48.80 168 GLU D CA 1
ATOM 5676 C C . GLU D 1 176 ? -20.800 -21.199 -7.571 1.00 53.23 168 GLU D C 1
ATOM 5677 O O . GLU D 1 176 ? -20.170 -21.889 -8.378 1.00 44.71 168 GLU D O 1
ATOM 5683 N N . ALA D 1 177 ? -20.205 -20.379 -6.698 1.00 54.48 169 ALA D N 1
ATOM 5684 C CA . ALA D 1 177 ? -18.760 -20.207 -6.730 1.00 55.22 169 ALA D CA 1
ATOM 5685 C C . ALA D 1 177 ? -18.091 -21.505 -6.292 1.00 58.68 169 ALA D C 1
ATOM 5686 O O . ALA D 1 177 ? -18.585 -22.181 -5.386 1.00 62.44 169 ALA D O 1
ATOM 5688 N N . PRO D 1 178 ? -16.971 -21.879 -6.907 1.00 55.89 170 PRO D N 1
ATOM 5689 C CA . PRO D 1 178 ? -16.335 -23.151 -6.543 1.00 51.22 170 PRO D CA 1
ATOM 5690 C C . PRO D 1 178 ? -15.806 -23.128 -5.120 1.00 59.60 170 PRO D C 1
ATOM 5691 O O . PRO D 1 178 ? -15.233 -22.138 -4.657 1.00 59.49 170 PRO D O 1
ATOM 5695 N N . ALA D 1 179 ? -16.025 -24.245 -4.430 1.00 65.50 171 ALA D N 1
ATOM 5696 C CA . ALA D 1 179 ? -15.625 -24.414 -3.042 1.00 68.05 171 ALA D CA 1
ATOM 5697 C C . ALA D 1 179 ? -14.152 -24.761 -2.923 1.00 66.72 171 ALA D C 1
ATOM 5698 O O . ALA D 1 179 ? -13.522 -24.457 -1.903 1.00 71.84 171 ALA D O 1
ATOM 5700 N N . ASN D 1 180 ? -13.596 -25.402 -3.944 1.00 61.82 172 ASN D N 1
ATOM 5701 C CA . ASN D 1 180 ? -12.234 -25.905 -3.894 1.00 62.45 172 ASN D CA 1
ATOM 5702 C C . ASN D 1 180 ? -11.623 -25.897 -5.293 1.00 55.31 172 ASN D C 1
ATOM 5703 O O . ASN D 1 180 ? -11.283 -26.953 -5.837 1.00 54.05 172 ASN D O 1
ATOM 5708 N N . PRO D 1 181 ? -11.459 -24.734 -5.914 1.00 53.77 173 PRO D N 1
ATOM 5709 C CA . PRO D 1 181 ? -10.825 -24.704 -7.228 1.00 50.15 173 PRO D CA 1
ATOM 5710 C C . PRO D 1 181 ? -9.323 -24.862 -7.066 1.00 60.20 173 PRO D C 1
ATOM 5711 O O . PRO D 1 181 ? -8.753 -24.605 -6.003 1.00 62.83 173 PRO D O 1
ATOM 5715 N N . GLU D 1 182 ? -8.674 -25.275 -8.150 1.00 54.75 174 GLU D N 1
ATOM 5716 C CA . GLU D 1 182 ? -7.220 -25.342 -8.104 1.00 52.26 174 GLU D CA 1
ATOM 5717 C C . GLU D 1 182 ? -6.605 -23.948 -8.018 1.00 50.65 174 GLU D C 1
ATOM 5718 O O . GLU D 1 182 ? -5.596 -23.748 -7.327 1.00 47.97 174 GLU D O 1
ATOM 5724 N N . ILE D 1 183 ? -7.190 -22.966 -8.709 1.00 47.96 175 ILE D N 1
ATOM 5725 C CA . ILE D 1 183 ? -6.696 -21.591 -8.698 1.00 50.85 175 ILE D CA 1
ATOM 5726 C C . ILE D 1 183 ? -7.861 -20.632 -8.472 1.00 49.80 175 ILE D C 1
ATOM 5727 O O . ILE D 1 183 ? -8.940 -20.787 -9.056 1.00 42.69 175 ILE D O 1
ATOM 5732 N N . HIS D 1 184 ? -7.624 -19.610 -7.658 1.00 49.47 176 HIS D N 1
ATOM 5733 C CA . HIS D 1 184 ? -8.608 -18.574 -7.381 1.00 42.60 176 HIS D CA 1
ATOM 5734 C C . HIS D 1 184 ? -7.979 -17.228 -7.706 1.00 49.40 176 HIS D C 1
ATOM 5735 O O . HIS D 1 184 ? -7.023 -16.813 -7.042 1.00 49.60 176 HIS D O 1
ATOM 5742 N N . ILE D 1 185 ? -8.535 -16.544 -8.704 1.00 50.72 177 ILE D N 1
ATOM 5743 C CA . ILE D 1 185 ? -7.993 -15.301 -9.237 1.00 53.52 177 ILE D CA 1
ATOM 5744 C C . ILE D 1 185 ? -9.023 -14.196 -9.069 1.00 49.50 177 ILE D C 1
ATOM 5745 O O . ILE D 1 185 ? -10.149 -14.303 -9.572 1.00 46.20 177 ILE D O 1
ATOM 5750 N N . ARG D 1 186 ? -8.637 -13.141 -8.362 1.00 40.95 178 ARG D N 1
ATOM 5751 C CA . ARG D 1 186 ? -9.449 -11.935 -8.261 1.00 53.59 178 ARG D CA 1
ATOM 5752 C C . ARG D 1 186 ? -8.993 -10.966 -9.340 1.00 49.18 178 ARG D C 1
ATOM 5753 O O . ARG D 1 186 ? -7.948 -10.321 -9.212 1.00 51.10 178 ARG D O 1
ATOM 5761 N N . THR D 1 187 ? -9.781 -10.866 -10.412 1.00 40.55 179 THR D N 1
ATOM 5762 C CA . THR D 1 187 ? -9.444 -9.996 -11.529 1.00 47.93 179 THR D CA 1
ATOM 5763 C C . THR D 1 187 ? -9.663 -8.519 -11.214 1.00 51.70 179 THR D C 1
ATOM 5764 O O . THR D 1 187 ? -9.347 -7.671 -12.055 1.00 51.65 179 THR D O 1
ATOM 5768 N N . ASP D 1 188 ? -10.202 -8.182 -10.045 1.00 50.53 180 ASP D N 1
ATOM 5769 C CA . ASP D 1 188 ? -10.196 -6.790 -9.614 1.00 44.56 180 ASP D CA 1
ATOM 5770 C C . ASP D 1 188 ? -8.915 -6.414 -8.888 1.00 51.26 180 ASP D C 1
ATOM 5771 O O . ASP D 1 188 ? -8.711 -5.233 -8.596 1.00 57.32 180 ASP D O 1
ATOM 5776 N N . GLU D 1 189 ? -8.046 -7.382 -8.603 1.00 62.19 181 GLU D N 1
ATOM 5777 C CA . GLU D 1 189 ? -6.804 -7.133 -7.887 1.00 73.51 181 GLU D CA 1
ATOM 5778 C C . GLU D 1 189 ? -5.552 -7.403 -8.704 1.00 77.05 181 GLU D C 1
ATOM 5779 O O . GLU D 1 189 ? -4.473 -6.942 -8.315 1.00 83.95 181 GLU D O 1
ATOM 5785 N N . VAL D 1 190 ? -5.654 -8.137 -9.805 1.00 71.85 182 VAL D N 1
ATOM 5786 C CA . VAL D 1 190 ? -4.506 -8.500 -10.620 1.00 69.28 182 VAL D CA 1
ATOM 5787 C C . VAL D 1 190 ? -4.833 -8.179 -12.073 1.00 66.75 182 VAL D C 1
ATOM 5788 O O . VAL D 1 190 ? -5.985 -8.283 -12.501 1.00 63.14 182 VAL D O 1
ATOM 5792 N N . ASP D 1 191 ? -3.823 -7.757 -12.831 1.00 66.19 183 ASP D N 1
ATOM 5793 C CA . ASP D 1 191 ? -4.066 -7.470 -14.235 1.00 59.05 183 ASP D CA 1
ATOM 5794 C C . ASP D 1 191 ? -4.126 -8.772 -15.026 1.00 51.60 183 ASP D C 1
ATOM 5795 O O . ASP D 1 191 ? -4.024 -9.875 -14.481 1.00 44.19 183 ASP D O 1
ATOM 5800 N N . VAL D 1 192 ? -4.317 -8.643 -16.336 1.00 49.64 184 VAL D N 1
ATOM 5801 C CA . VAL D 1 192 ? -4.423 -9.830 -17.175 1.00 51.10 184 VAL D CA 1
ATOM 5802 C C . VAL D 1 192 ? -3.100 -10.583 -17.194 1.00 52.87 184 VAL D C 1
ATOM 5803 O O . VAL D 1 192 ? -3.069 -11.811 -17.068 1.00 46.68 184 VAL D O 1
ATOM 5807 N N . ALA D 1 193 ? -1.986 -9.857 -17.347 1.00 57.74 185 ALA D N 1
ATOM 5808 C CA . ALA D 1 193 ? -0.677 -10.503 -17.379 1.00 56.52 185 ALA D CA 1
ATOM 5809 C C . ALA D 1 193 ? -0.396 -11.236 -16.074 1.00 56.44 185 ALA D C 1
ATOM 5810 O O . ALA D 1 193 ? 0.179 -12.329 -16.080 1.00 60.20 185 ALA D O 1
ATOM 5812 N N . GLY D 1 194 ? -0.788 -10.648 -14.943 1.00 55.38 186 GLY D N 1
ATOM 5813 C CA . GLY D 1 194 ? -0.608 -11.325 -13.669 1.00 50.43 186 GLY D CA 1
ATOM 5814 C C . GLY D 1 194 ? -1.474 -12.559 -13.530 1.00 51.50 186 GLY D C 1
ATOM 5815 O O . GLY D 1 194 ? -1.065 -13.542 -12.907 1.00 53.23 186 GLY D O 1
ATOM 5816 N N . ALA D 1 195 ? -2.685 -12.520 -14.088 1.00 52.87 187 ALA D N 1
ATOM 5817 C CA . ALA D 1 195 ? -3.520 -13.711 -14.103 1.00 52.33 187 ALA D CA 1
ATOM 5818 C C . ALA D 1 195 ? -2.901 -14.781 -14.989 1.00 52.85 187 ALA D C 1
ATOM 5819 O O . ALA D 1 195 ? -2.929 -15.969 -14.652 1.00 47.02 187 ALA D O 1
ATOM 5821 N N . VAL D 1 196 ? -2.344 -14.375 -16.135 1.00 56.16 188 VAL D N 1
ATOM 5822 C CA . VAL D 1 196 ? -1.634 -15.323 -16.992 1.00 51.88 188 VAL D CA 1
ATOM 5823 C C . VAL D 1 196 ? -0.446 -15.925 -16.252 1.00 51.80 188 VAL D C 1
ATOM 5824 O O . VAL D 1 196 ? -0.234 -17.141 -16.281 1.00 54.17 188 VAL D O 1
ATOM 5828 N N . GLU D 1 197 ? 0.327 -15.093 -15.545 1.00 46.58 189 GLU D N 1
ATOM 5829 C CA . GLU D 1 197 ? 1.479 -15.614 -14.809 1.00 58.73 189 GLU D CA 1
ATOM 5830 C C . GLU D 1 197 ? 1.041 -16.578 -13.707 1.00 61.92 189 GLU D C 1
ATOM 5831 O O . GLU D 1 197 ? 1.682 -17.613 -13.483 1.00 62.90 189 GLU D O 1
ATOM 5837 N N . ILE D 1 198 ? -0.058 -16.266 -13.021 1.00 56.60 190 ILE D N 1
ATOM 5838 C CA . ILE D 1 198 ? -0.550 -17.144 -11.960 1.00 56.23 190 ILE D CA 1
ATOM 5839 C C . ILE D 1 198 ? -0.897 -18.530 -12.508 1.00 54.53 190 ILE D C 1
ATOM 5840 O O . ILE D 1 198 ? -0.516 -19.553 -11.934 1.00 49.90 190 ILE D O 1
ATOM 5845 N N . ILE D 1 199 ? -1.657 -18.585 -13.599 1.00 55.31 191 ILE D N 1
ATOM 5846 C CA . ILE D 1 199 ? -2.016 -19.880 -14.173 1.00 50.08 191 ILE D CA 1
ATOM 5847 C C . ILE D 1 199 ? -0.777 -20.603 -14.698 1.00 48.96 191 ILE D C 1
ATOM 5848 O O . ILE D 1 199 ? -0.612 -21.810 -14.488 1.00 44.80 191 ILE D O 1
ATOM 5853 N N . THR D 1 200 ? 0.099 -19.882 -15.411 1.00 51.38 192 THR D N 1
ATOM 5854 C CA . THR D 1 200 ? 1.289 -20.499 -15.998 1.00 51.98 192 THR D CA 1
ATOM 5855 C C . THR D 1 200 ? 2.203 -21.064 -14.922 1.00 49.49 192 THR D C 1
ATOM 5856 O O . THR D 1 200 ? 2.771 -22.151 -15.085 1.00 50.99 192 THR D O 1
ATOM 5860 N N . LYS D 1 201 ? 2.376 -20.327 -13.823 1.00 49.76 193 LYS D N 1
ATOM 5861 C CA . LYS D 1 201 ? 3.241 -20.804 -12.750 1.00 63.66 193 LYS D CA 1
ATOM 5862 C C . LYS D 1 201 ? 2.664 -22.055 -12.110 1.00 58.48 193 LYS D C 1
ATOM 5863 O O . LYS D 1 201 ? 3.405 -22.978 -11.761 1.00 63.43 193 LYS D O 1
ATOM 5865 N N . TYR D 1 202 ? 1.339 -22.109 -11.968 1.00 54.35 194 TYR D N 1
ATOM 5866 C CA . TYR D 1 202 ? 0.712 -23.307 -11.430 1.00 49.75 194 TYR D CA 1
ATOM 5867 C C . TYR D 1 202 ? 0.974 -24.513 -12.321 1.00 58.05 194 TYR D C 1
ATOM 5868 O O . TYR D 1 202 ? 1.204 -25.623 -11.824 1.00 63.56 194 TYR D O 1
ATOM 5877 N N . LEU D 1 203 ? 0.925 -24.318 -13.641 1.00 57.34 195 LEU D N 1
ATOM 5878 C CA . LEU D 1 203 ? 1.170 -25.419 -14.566 1.00 53.72 195 LEU D CA 1
ATOM 5879 C C . LEU D 1 203 ? 2.567 -25.995 -14.377 1.00 51.98 195 LEU D C 1
ATOM 5880 O O . LEU D 1 203 ? 2.736 -27.213 -14.298 1.00 51.79 195 LEU D O 1
ATOM 5885 N N . ALA D 1 204 ? 3.580 -25.127 -14.313 1.00 62.57 196 ALA D N 1
ATOM 5886 C CA . ALA D 1 204 ? 4.959 -25.584 -14.129 1.00 71.48 196 ALA D CA 1
ATOM 5887 C C . ALA D 1 204 ? 5.171 -26.226 -12.762 1.00 68.80 196 ALA D C 1
ATOM 5888 O O . ALA D 1 204 ? 5.909 -27.212 -12.646 1.00 69.19 196 ALA D O 1
ATOM 5890 N N . ASP D 1 205 ? 4.572 -25.661 -11.707 1.00 71.49 197 ASP D N 1
ATOM 5891 C CA . ASP D 1 205 ? 4.764 -26.215 -10.368 1.00 73.24 197 ASP D CA 1
ATOM 5892 C C . ASP D 1 205 ? 4.239 -27.637 -10.258 1.00 74.60 197 ASP D C 1
ATOM 5893 O O . ASP D 1 205 ? 4.645 -28.370 -9.350 1.00 72.32 197 ASP D O 1
ATOM 5898 N N . ASN D 1 206 ? 3.347 -28.044 -11.161 1.00 71.44 198 ASN D N 1
ATOM 5899 C CA . ASN D 1 206 ? 2.806 -29.395 -11.155 1.00 73.91 198 ASN D CA 1
ATOM 5900 C C . ASN D 1 206 ? 3.282 -30.204 -12.355 1.00 68.60 198 ASN D C 1
ATOM 5901 O O . ASN D 1 206 ? 2.632 -31.179 -12.739 1.00 66.94 198 ASN D O 1
ATOM 5906 N N . GLY D 1 207 ? 4.398 -29.798 -12.966 1.00 67.63 199 GLY D N 1
ATOM 5907 C CA . GLY D 1 207 ? 5.018 -30.567 -14.023 1.00 62.11 199 GLY D CA 1
ATOM 5908 C C . GLY D 1 207 ? 4.274 -30.624 -15.336 1.00 62.32 199 GLY D C 1
ATOM 5909 O O . GLY D 1 207 ? 4.630 -31.446 -16.187 1.00 56.46 199 GLY D O 1
ATOM 5910 N N . LEU D 1 208 ? 3.235 -29.800 -15.533 1.00 58.62 200 LEU D N 1
ATOM 5911 C CA . LEU D 1 208 ? 2.453 -29.907 -16.755 1.00 55.02 200 LEU D CA 1
ATOM 5912 C C . LEU D 1 208 ? 3.025 -29.097 -17.912 1.00 60.33 200 LEU D C 1
ATOM 5913 O O . LEU D 1 208 ? 2.722 -29.410 -19.068 1.00 65.08 200 LEU D O 1
ATOM 5918 N N . ILE D 1 209 ? 3.870 -28.104 -17.640 1.00 51.74 201 ILE D N 1
ATOM 5919 C CA . ILE D 1 209 ? 4.585 -27.363 -18.681 1.00 54.29 201 ILE D CA 1
ATOM 5920 C C . ILE D 1 209 ? 6.066 -27.307 -18.305 1.00 65.56 201 ILE D C 1
ATOM 5921 O O . ILE D 1 209 ? 6.393 -27.275 -17.111 1.00 74.91 201 ILE D O 1
ATOM 5926 N N . PRO D 1 210 ? 7.003 -27.297 -19.279 1.00 67.36 202 PRO D N 1
ATOM 5927 C CA . PRO D 1 210 ? 8.439 -27.276 -18.939 1.00 73.25 202 PRO D CA 1
ATOM 5928 C C . PRO D 1 210 ? 8.932 -25.987 -18.309 1.00 72.81 202 PRO D C 1
ATOM 5929 O O . PRO D 1 210 ? 8.153 -25.142 -17.853 1.00 70.95 202 PRO D O 1
ATOM 5933 N N . ALA D 1 211 ? 10.250 -25.826 -18.337 1.00 73.82 203 ALA D N 1
ATOM 5934 C CA . ALA D 1 211 ? 10.925 -24.626 -17.864 1.00 80.43 203 ALA D CA 1
ATOM 5935 C C . ALA D 1 211 ? 11.975 -24.171 -18.881 1.00 88.37 203 ALA D C 1
ATOM 5936 O O . ALA D 1 211 ? 12.817 -24.951 -19.335 1.00 90.30 203 ALA D O 1
ATOM 5939 N N . HIS E 1 16 ? 0.130 -9.674 -28.793 1.00 77.82 8 HIS E N 1
ATOM 5940 C CA . HIS E 1 16 ? -0.790 -8.632 -29.228 1.00 69.98 8 HIS E CA 1
ATOM 5941 C C . HIS E 1 16 ? -2.169 -8.857 -28.616 1.00 62.95 8 HIS E C 1
ATOM 5942 O O . HIS E 1 16 ? -2.480 -9.972 -28.199 1.00 61.21 8 HIS E O 1
ATOM 5944 N N . PRO E 1 17 ? -2.977 -7.797 -28.540 1.00 60.15 9 PRO E N 1
ATOM 5945 C CA . PRO E 1 17 ? -4.360 -7.949 -28.068 1.00 58.48 9 PRO E CA 1
ATOM 5946 C C . PRO E 1 17 ? -5.169 -8.873 -28.972 1.00 54.70 9 PRO E C 1
ATOM 5947 O O . PRO E 1 17 ? -4.845 -9.099 -30.140 1.00 50.38 9 PRO E O 1
ATOM 5951 N N . GLY E 1 18 ? -6.230 -9.423 -28.405 1.00 55.28 10 GLY E N 1
ATOM 5952 C CA . GLY E 1 18 ? -7.110 -10.291 -29.157 1.00 52.12 10 GLY E CA 1
ATOM 59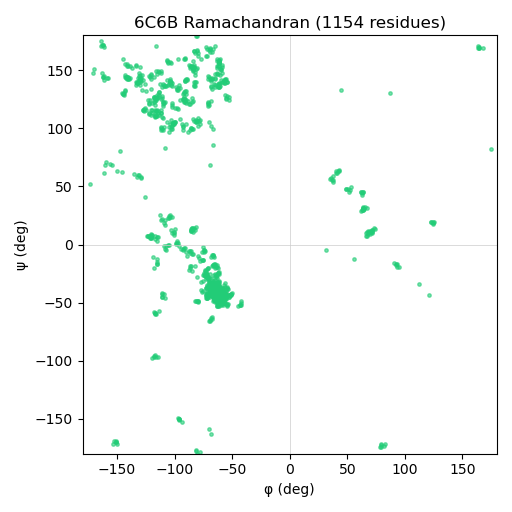53 C C . GLY E 1 18 ? -6.591 -11.715 -29.243 1.00 43.88 10 GLY E C 1
ATOM 5954 O O . GLY E 1 18 ? -5.618 -12.103 -28.592 1.00 42.52 10 GLY E O 1
ATOM 5955 N N . ALA E 1 19 ? -7.271 -12.507 -30.066 1.00 68.87 11 ALA E N 1
ATOM 5956 C CA . ALA E 1 19 ? -6.938 -13.916 -30.191 1.00 53.08 11 ALA E CA 1
ATOM 5957 C C . ALA E 1 19 ? -5.762 -14.094 -31.141 1.00 55.92 11 ALA E C 1
ATOM 5958 O O . ALA E 1 19 ? -5.543 -13.289 -32.050 1.00 51.30 11 ALA E O 1
ATOM 5960 N N . VAL E 1 20 ? -4.987 -15.154 -30.899 1.00 63.18 12 VAL E N 1
ATOM 5961 C CA . VAL E 1 20 ? -3.937 -15.548 -31.828 1.00 61.15 12 VAL E CA 1
ATOM 5962 C C . VAL E 1 20 ? -4.554 -15.851 -33.190 1.00 58.92 12 VAL E C 1
ATOM 5963 O O . VAL E 1 20 ? -5.668 -16.380 -33.286 1.00 61.73 12 VAL E O 1
ATOM 5967 N N . THR E 1 21 ? -3.866 -15.463 -34.255 1.00 56.13 13 THR E N 1
ATOM 5968 C CA . THR E 1 21 ? -4.386 -15.850 -35.556 1.00 55.56 13 THR E CA 1
ATOM 5969 C C . THR E 1 21 ? -3.947 -17.269 -35.905 1.00 49.49 13 THR E C 1
ATOM 5970 O O . THR E 1 21 ? -3.079 -17.855 -35.260 1.00 53.47 13 THR E O 1
ATOM 5974 N N . GLN E 1 22 ? -4.581 -17.826 -36.938 1.00 47.53 14 GLN E N 1
ATOM 5975 C CA . GLN E 1 22 ? -4.244 -19.175 -37.380 1.00 55.03 14 GLN E CA 1
ATOM 5976 C C . GLN E 1 22 ? -2.807 -19.248 -37.875 1.00 62.83 14 GLN E C 1
ATOM 5977 O O . GLN E 1 22 ? -2.080 -20.195 -37.553 1.00 67.15 14 GLN E O 1
ATOM 5983 N N . ASP E 1 23 ? -2.386 -18.261 -38.670 1.00 63.99 15 ASP E N 1
ATOM 5984 C CA . ASP E 1 23 ? -1.015 -18.248 -39.170 1.00 66.66 15 ASP E CA 1
ATOM 5985 C C . ASP E 1 23 ? -0.021 -18.089 -38.031 1.00 61.43 15 ASP E C 1
ATOM 5986 O O . ASP E 1 23 ? 1.035 -18.725 -38.034 1.00 65.11 15 ASP E O 1
ATOM 5991 N N . GLU E 1 24 ? -0.349 -17.257 -37.041 1.00 63.00 16 GLU E N 1
ATOM 5992 C CA . GLU E 1 24 ? 0.494 -17.143 -35.856 1.00 59.18 16 GLU E CA 1
ATOM 5993 C C . GLU E 1 24 ? 0.612 -18.482 -35.144 1.00 53.49 16 GLU E C 1
ATOM 5994 O O . GLU E 1 24 ? 1.713 -18.905 -34.774 1.00 60.60 16 GLU E O 1
ATOM 6000 N N . ARG E 1 25 ? -0.517 -19.160 -34.934 1.00 46.24 17 ARG E N 1
ATOM 6001 C CA . ARG E 1 25 ? -0.491 -20.437 -34.222 1.00 52.25 17 ARG E CA 1
ATOM 6002 C C . ARG E 1 25 ? 0.323 -21.472 -34.985 1.00 51.77 17 ARG E C 1
ATOM 6003 O O . ARG E 1 25 ? 1.257 -22.072 -34.436 1.00 52.62 17 ARG E O 1
ATOM 6011 N N . ASP E 1 26 ? 0.002 -21.666 -36.269 1.00 48.00 18 ASP E N 1
ATOM 6012 C CA . ASP E 1 26 ? 0.717 -22.661 -37.058 1.00 55.34 18 ASP E CA 1
ATOM 6013 C C . ASP E 1 26 ? 2.212 -22.396 -37.028 1.00 52.93 18 ASP E C 1
ATOM 6014 O O . ASP E 1 26 ? 3.009 -23.320 -36.836 1.00 51.38 18 ASP E O 1
ATOM 6019 N N . THR E 1 27 ? 2.610 -21.130 -37.172 1.00 57.36 19 THR E N 1
ATOM 6020 C CA . THR E 1 27 ? 4.030 -20.799 -37.162 1.00 59.98 19 THR E CA 1
ATOM 6021 C C . THR E 1 27 ? 4.638 -21.022 -35.783 1.00 63.84 19 THR E C 1
ATOM 6022 O O . THR E 1 27 ? 5.742 -21.565 -35.670 1.00 73.81 19 THR E O 1
ATOM 6026 N N . LEU E 1 28 ? 3.944 -20.604 -34.721 1.00 60.07 20 LEU E N 1
ATOM 6027 C CA . LEU E 1 28 ? 4.494 -20.787 -33.380 1.00 60.98 20 LEU E CA 1
ATOM 6028 C C . LEU E 1 28 ? 4.633 -22.273 -33.037 1.00 63.53 20 LEU E C 1
ATOM 6029 O O . LEU E 1 28 ? 5.583 -22.669 -32.351 1.00 63.82 20 LEU E O 1
ATOM 6034 N N . LEU E 1 29 ? 3.694 -23.110 -33.495 1.00 59.21 21 LEU E N 1
ATOM 6035 C CA . LEU E 1 29 ? 3.733 -24.548 -33.222 1.00 52.29 21 LEU E CA 1
ATOM 6036 C C . LEU E 1 29 ? 4.446 -25.350 -34.305 1.00 54.97 21 LEU E C 1
ATOM 6037 O O . LEU E 1 29 ? 4.589 -26.570 -34.162 1.00 54.37 21 LEU E O 1
ATOM 6042 N N . GLY E 1 30 ? 4.882 -24.705 -35.385 1.00 57.69 22 GLY E N 1
ATOM 6043 C CA . GLY E 1 30 ? 5.636 -25.381 -36.427 1.00 60.54 22 GLY E CA 1
ATOM 6044 C C . GLY E 1 30 ? 4.889 -26.468 -37.168 1.00 58.82 22 GLY E C 1
ATOM 6045 O O . GLY E 1 30 ? 5.510 -27.440 -37.611 1.00 56.31 22 GLY E O 1
ATOM 6046 N N . GLN E 1 31 ? 3.574 -26.335 -37.318 1.00 53.03 23 GLN E N 1
ATOM 6047 C CA . GLN E 1 31 ? 2.765 -27.379 -37.935 1.00 58.07 23 GLN E CA 1
ATOM 6048 C C . GLN E 1 31 ? 1.427 -26.782 -38.366 1.00 56.92 23 GLN E C 1
ATOM 6049 O O . GLN E 1 31 ? 0.891 -25.902 -37.687 1.00 54.93 23 GLN E O 1
ATOM 6055 N N . LYS E 1 32 ? 0.903 -27.249 -39.499 1.00 56.04 24 LYS E N 1
ATOM 6056 C CA . LYS E 1 32 ? -0.424 -26.858 -39.958 1.00 52.27 24 LYS E CA 1
ATOM 6057 C C . LYS E 1 32 ? -1.397 -27.993 -39.683 1.00 55.34 24 LYS E C 1
ATOM 6058 O O . LYS E 1 32 ? -1.084 -29.165 -39.915 1.00 62.16 24 LYS E O 1
ATOM 6064 N N . GLY E 1 33 ? -2.582 -27.632 -39.199 1.00 52.72 25 GLY E N 1
ATOM 6065 C CA . GLY E 1 33 ? -3.604 -28.605 -38.903 1.00 47.76 25 GLY E CA 1
ATOM 6066 C C . GLY E 1 33 ? -4.441 -28.935 -40.123 1.00 52.10 25 GLY E C 1
ATOM 6067 O O . GLY E 1 33 ? -4.591 -28.136 -41.038 1.00 55.53 25 GLY E O 1
ATOM 6068 N N . CYS E 1 34 ? -5.000 -30.136 -40.115 1.00 54.58 26 CYS E N 1
ATOM 6069 C CA . CYS E 1 34 ? -5.849 -30.591 -41.200 1.00 45.18 26 CYS E CA 1
ATOM 6070 C C . CYS E 1 34 ? -6.643 -31.772 -40.679 1.00 44.99 26 CYS E C 1
ATOM 6071 O O . CYS E 1 34 ? -6.394 -32.277 -39.584 1.00 46.92 26 CYS E O 1
ATOM 6074 N N . THR E 1 35 ? -7.597 -32.213 -41.482 1.00 44.66 27 THR E N 1
ATOM 6075 C CA . THR E 1 35 ? -8.422 -33.362 -41.147 1.00 48.48 27 THR E CA 1
ATOM 6076 C C . THR E 1 35 ? -8.149 -34.473 -42.144 1.00 52.98 27 THR E C 1
ATOM 6077 O O . THR E 1 35 ? -8.222 -34.251 -43.358 1.00 52.54 27 THR E O 1
ATOM 6081 N N . VAL E 1 36 ? -7.800 -35.648 -41.634 1.00 46.45 28 VAL E N 1
ATOM 6082 C CA . VAL E 1 36 ? -7.649 -36.840 -42.456 1.00 48.30 28 VAL E CA 1
ATOM 6083 C C . VAL E 1 36 ? -8.911 -37.667 -42.266 1.00 47.43 28 VAL E C 1
ATOM 6084 O O . VAL E 1 36 ? -9.101 -38.303 -41.226 1.00 57.62 28 VAL E O 1
ATOM 6088 N N . TRP E 1 37 ? -9.792 -37.645 -43.263 1.00 47.16 29 TRP E N 1
ATOM 6089 C CA . TRP E 1 37 ? -11.113 -38.257 -43.144 1.00 48.42 29 TRP E CA 1
ATOM 6090 C C . TRP E 1 37 ? -11.096 -39.578 -43.902 1.00 50.86 29 TRP E C 1
ATOM 6091 O O . TRP E 1 37 ? -11.211 -39.611 -45.131 1.00 51.68 29 TRP E O 1
ATOM 6102 N N . LEU E 1 38 ? -10.966 -40.672 -43.164 1.00 48.92 30 LEU E N 1
ATOM 6103 C CA . LEU E 1 38 ? -11.020 -41.989 -43.775 1.00 54.21 30 LEU E CA 1
ATOM 6104 C C . LEU E 1 38 ? -12.476 -42.382 -43.960 1.00 59.24 30 LEU E C 1
ATOM 6105 O O . LEU E 1 38 ? -13.328 -42.081 -43.118 1.00 57.47 30 LEU E O 1
ATOM 6110 N N . THR E 1 39 ? -12.776 -43.009 -45.090 1.00 56.91 31 THR E N 1
ATOM 6111 C CA . THR E 1 39 ? -14.116 -43.532 -45.307 1.00 59.29 31 THR E CA 1
ATOM 6112 C C . THR E 1 39 ? -13.994 -44.870 -46.020 1.00 59.74 31 THR E C 1
ATOM 6113 O O . THR E 1 39 ? -13.080 -45.070 -46.821 1.00 56.89 31 THR E O 1
ATOM 6117 N N . GLY E 1 40 ? -14.877 -45.796 -45.690 1.00 53.41 32 GLY E N 1
ATOM 6118 C CA . GLY E 1 40 ? -14.799 -47.108 -46.295 1.00 57.28 32 GLY E CA 1
ATOM 6119 C C . GLY E 1 40 ? -15.631 -48.097 -45.526 1.00 59.71 32 GLY E C 1
ATOM 6120 O O . GLY E 1 40 ? -16.091 -47.832 -44.421 1.00 53.96 32 GLY E O 1
ATOM 6121 N N . LEU E 1 41 ? -15.800 -49.264 -46.136 1.00 65.46 33 LEU E N 1
ATOM 6122 C CA . LEU E 1 41 ? -16.625 -50.308 -45.552 1.00 69.82 33 LEU E CA 1
ATOM 6123 C C . LEU E 1 41 ? -16.079 -50.749 -44.199 1.00 73.29 33 LEU E C 1
ATOM 6124 O O . LEU E 1 41 ? -14.917 -50.522 -43.859 1.00 76.09 33 LEU E O 1
ATOM 6129 N N . SER E 1 42 ? -16.956 -51.358 -43.409 1.00 72.89 34 SER E N 1
ATOM 6130 C CA . SER E 1 42 ? -16.504 -52.065 -42.223 1.00 69.25 34 SER E CA 1
ATOM 6131 C C . SER E 1 42 ? -15.473 -53.114 -42.612 1.00 69.44 34 SER E C 1
ATOM 6132 O O . SER E 1 42 ? -15.555 -53.725 -43.684 1.00 67.18 34 SER E O 1
ATOM 6135 N N . ALA E 1 43 ? -14.468 -53.280 -41.754 1.00 68.15 35 ALA E N 1
ATOM 6136 C CA . ALA E 1 43 ? -13.359 -54.203 -41.953 1.00 68.48 35 ALA E CA 1
ATOM 6137 C C . ALA E 1 43 ? -12.474 -53.804 -43.127 1.00 71.06 35 ALA E C 1
ATOM 6138 O O . ALA E 1 43 ? -11.600 -54.586 -43.527 1.00 72.93 35 ALA E O 1
ATOM 6140 N N . SER E 1 44 ? -12.673 -52.608 -43.694 1.00 65.84 36 SER E N 1
ATOM 6141 C CA . SER E 1 44 ? -11.837 -52.177 -44.808 1.00 66.98 36 SER E CA 1
ATOM 6142 C C . SER E 1 44 ? -10.433 -51.796 -44.354 1.00 68.88 36 SER E C 1
ATOM 6143 O O . SER E 1 44 ? -9.485 -51.928 -45.130 1.00 69.73 36 SER E O 1
ATOM 6146 N N . GLY E 1 45 ? -10.270 -51.361 -43.107 1.00 67.34 37 GLY E N 1
ATOM 6147 C CA . GLY E 1 45 ? -8.945 -51.110 -42.570 1.00 68.36 37 GLY E CA 1
ATOM 6148 C C . GLY E 1 45 ? -8.752 -49.703 -42.037 1.00 70.16 37 GLY E C 1
ATOM 6149 O O . GLY E 1 45 ? -7.612 -49.253 -41.853 1.00 68.71 37 GLY E O 1
ATOM 6150 N N . LYS E 1 46 ? -9.861 -49.011 -41.758 1.00 63.18 38 LYS E N 1
ATOM 6151 C CA . LYS E 1 46 ? -9.791 -47.620 -41.314 1.00 59.17 38 LYS E CA 1
ATOM 6152 C C . LYS E 1 46 ? -9.046 -47.489 -39.994 1.00 58.60 38 LYS E C 1
ATOM 6153 O O . LYS E 1 46 ? -8.122 -46.680 -39.868 1.00 58.41 38 LYS E O 1
ATOM 6159 N N . SER E 1 47 ? -9.460 -48.254 -38.984 1.00 65.36 39 SER E N 1
ATOM 6160 C CA . SER E 1 47 ? -8.877 -48.077 -37.658 1.00 67.41 39 SER E CA 1
ATOM 6161 C C . SER E 1 47 ? -7.426 -48.540 -37.620 1.00 67.65 39 SER E C 1
ATOM 6162 O O . SER E 1 47 ? -6.578 -47.887 -36.998 1.00 66.11 39 SER E O 1
ATOM 6165 N N . THR E 1 48 ? -7.117 -49.648 -38.300 1.00 63.97 40 THR E N 1
ATOM 6166 C CA . THR E 1 48 ? -5.752 -50.168 -38.315 1.00 66.80 40 THR E CA 1
ATOM 6167 C C . THR E 1 48 ? -4.775 -49.139 -38.869 1.00 66.54 40 THR E C 1
ATOM 6168 O O . THR E 1 48 ? -3.684 -48.943 -38.323 1.00 67.46 40 THR E O 1
ATOM 6172 N N . ILE E 1 49 ? -5.160 -48.459 -39.946 1.00 65.38 41 ILE E N 1
ATOM 6173 C CA . ILE E 1 49 ? -4.290 -47.458 -40.549 1.00 71.36 41 ILE E CA 1
ATOM 6174 C C . ILE E 1 49 ? -4.217 -46.206 -39.677 1.00 67.79 41 ILE E C 1
ATOM 6175 O O . ILE E 1 49 ? -3.151 -45.594 -39.530 1.00 63.17 41 ILE E O 1
ATOM 6180 N N . ALA E 1 50 ? -5.339 -45.828 -39.061 1.00 60.31 42 ALA E N 1
ATOM 6181 C CA . ALA E 1 50 ? -5.406 -44.578 -38.305 1.00 61.70 42 ALA E CA 1
ATOM 6182 C C . ALA E 1 50 ? -4.451 -44.575 -37.116 1.00 60.90 42 ALA E C 1
ATOM 6183 O O . ALA E 1 50 ? -3.752 -43.584 -36.875 1.00 58.11 42 ALA E O 1
ATOM 6185 N N . THR E 1 51 ? -4.423 -45.665 -36.344 1.00 63.68 43 THR E N 1
ATOM 6186 C CA . THR E 1 51 ? -3.510 -45.718 -35.204 1.00 67.56 43 THR E CA 1
ATOM 6187 C C . THR E 1 51 ? -2.058 -45.803 -35.655 1.00 63.45 43 THR E C 1
ATOM 6188 O O . THR E 1 51 ? -1.166 -45.293 -34.969 1.00 65.73 43 THR E O 1
ATOM 6192 N N . ALA E 1 52 ? -1.800 -46.471 -36.780 1.00 65.27 44 ALA E N 1
ATOM 6193 C CA . ALA E 1 52 ? -0.437 -46.566 -37.287 1.00 69.39 44 ALA E CA 1
ATOM 6194 C C . ALA E 1 52 ? 0.028 -45.224 -37.827 1.00 66.28 44 ALA E C 1
ATOM 6195 O O . ALA E 1 52 ? 1.164 -44.806 -37.577 1.00 67.18 44 ALA E O 1
ATOM 6197 N N . LEU E 1 53 ? -0.841 -44.536 -38.570 1.00 64.29 45 LEU E N 1
ATOM 6198 C CA . LEU E 1 53 ? -0.507 -43.202 -39.041 1.00 63.02 45 LEU E CA 1
ATOM 6199 C C . LEU E 1 53 ? -0.314 -42.260 -37.860 1.00 64.71 45 LEU E C 1
ATOM 6200 O O . LEU E 1 53 ? 0.646 -41.481 -37.827 1.00 61.74 45 LEU E O 1
ATOM 6205 N N . GLU E 1 54 ? -1.205 -42.341 -36.866 1.00 60.92 46 GLU E N 1
ATOM 6206 C CA . GLU E 1 54 ? -1.075 -41.504 -35.677 1.00 58.57 46 GLU E CA 1
ATOM 6207 C C . GLU E 1 54 ? 0.268 -41.721 -34.985 1.00 65.10 46 GLU E C 1
ATOM 6208 O O . GLU E 1 54 ? 0.935 -40.754 -34.593 1.00 60.19 46 GLU E O 1
ATOM 6214 N N . GLN E 1 55 ? 0.681 -42.984 -34.830 1.00 64.29 47 GLN E N 1
ATOM 6215 C CA . GLN E 1 55 ? 1.979 -43.284 -34.222 1.00 70.51 47 GLN E CA 1
ATOM 6216 C C . GLN E 1 55 ? 3.144 -42.748 -35.050 1.00 71.15 47 GLN E C 1
ATOM 6217 O O . GLN E 1 55 ? 4.137 -42.252 -34.497 1.00 67.52 47 GLN E O 1
ATOM 6223 N N . HIS E 1 56 ? 3.082 -42.910 -36.371 1.00 68.50 48 HIS E N 1
ATOM 6224 C CA . HIS E 1 56 ? 4.182 -42.443 -37.208 1.00 68.52 48 HIS E CA 1
ATOM 6225 C C . HIS E 1 56 ? 4.350 -40.933 -37.079 1.00 70.01 48 HIS E C 1
ATOM 6226 O O . HIS E 1 56 ? 5.465 -40.428 -36.893 1.00 67.08 48 HIS E O 1
ATOM 6233 N N . LEU E 1 57 ? 3.231 -40.200 -37.132 1.00 69.46 49 LEU E N 1
ATOM 6234 C CA . LEU E 1 57 ? 3.266 -38.744 -37.033 1.00 65.15 49 LEU E CA 1
ATOM 6235 C C . LEU E 1 57 ? 3.778 -38.290 -35.669 1.00 64.33 49 LEU E C 1
ATOM 6236 O O . LEU E 1 57 ? 4.478 -37.275 -35.569 1.00 61.48 49 LEU E O 1
ATOM 6241 N N . LEU E 1 58 ? 3.402 -39.005 -34.601 1.00 63.87 50 LEU E N 1
ATOM 6242 C CA . LEU E 1 58 ? 3.920 -38.691 -33.273 1.00 66.11 50 LEU E CA 1
ATOM 6243 C C . LEU E 1 58 ? 5.422 -38.929 -33.177 1.00 64.36 50 LEU E C 1
ATOM 6244 O O . LEU E 1 58 ? 6.111 -38.178 -32.480 1.00 64.46 50 LEU E O 1
ATOM 6249 N N . HIS E 1 59 ? 5.946 -39.963 -33.852 1.00 66.53 51 HIS E N 1
ATOM 6250 C CA . HIS E 1 59 ? 7.394 -40.181 -33.831 1.00 69.06 51 HIS E CA 1
ATOM 6251 C C . HIS E 1 59 ? 8.121 -39.017 -34.478 1.00 68.80 51 HIS E C 1
ATOM 6252 O O . HIS E 1 59 ? 9.254 -38.700 -34.102 1.00 71.57 51 HIS E O 1
ATOM 6259 N N . LYS E 1 60 ? 7.473 -38.357 -35.427 1.00 72.60 52 LYS E N 1
ATOM 6260 C CA . LYS E 1 60 ? 7.995 -37.177 -36.090 1.00 75.17 52 LYS E CA 1
ATOM 6261 C C . LYS E 1 60 ? 7.709 -35.897 -35.316 1.00 69.08 52 LYS E C 1
ATOM 6262 O O . LYS E 1 60 ? 7.854 -34.806 -35.876 1.00 68.92 52 LYS E O 1
ATOM 6268 N N . LYS E 1 61 ? 7.308 -36.016 -34.047 1.00 67.58 53 LYS E N 1
ATOM 6269 C CA . LYS E 1 61 ? 7.046 -34.878 -33.160 1.00 70.60 53 LYS E CA 1
ATOM 6270 C C . LYS E 1 61 ? 5.889 -34.028 -33.656 1.00 68.50 53 LYS E C 1
ATOM 6271 O O . LYS E 1 61 ? 5.858 -32.816 -33.432 1.00 76.23 53 LYS E O 1
ATOM 6273 N N . LEU E 1 62 ? 4.924 -34.642 -34.321 1.00 59.23 54 LEU E N 1
ATOM 6274 C CA . LEU E 1 62 ? 3.780 -33.908 -34.836 1.00 57.03 54 LEU E CA 1
ATOM 6275 C C . LEU E 1 62 ? 2.545 -34.241 -34.014 1.00 61.05 54 LEU E C 1
ATOM 6276 O O . LEU E 1 62 ? 2.289 -35.411 -33.710 1.00 62.09 54 LEU E O 1
ATOM 6281 N N . HIS E 1 63 ? 1.766 -33.213 -33.673 1.00 53.33 55 HIS E N 1
ATOM 6282 C CA . HIS E 1 63 ? 0.493 -33.460 -32.999 1.00 52.46 55 HIS E CA 1
ATOM 6283 C C . HIS E 1 63 ? -0.484 -34.094 -33.977 1.00 50.96 55 HIS E C 1
ATOM 6284 O O . HIS E 1 63 ? -0.792 -33.520 -35.024 1.00 50.34 55 HIS E O 1
ATOM 6291 N N . ALA E 1 64 ? -0.942 -35.297 -33.645 1.00 54.92 56 ALA E N 1
ATOM 6292 C CA . ALA E 1 64 ? -1.954 -35.999 -34.417 1.00 52.99 56 ALA E CA 1
ATOM 6293 C C . ALA E 1 64 ? -2.890 -36.690 -33.438 1.00 54.03 56 ALA E C 1
ATOM 6294 O O . ALA E 1 64 ? -2.458 -37.135 -32.372 1.00 62.01 56 ALA E O 1
ATOM 6296 N N . TYR E 1 65 ? -4.177 -36.735 -33.770 1.00 48.27 57 TYR E N 1
ATOM 6297 C CA . TYR E 1 65 ? -5.153 -37.302 -32.852 1.00 47.32 57 TYR E CA 1
ATOM 6298 C C . TYR E 1 65 ? -6.209 -38.053 -33.641 1.00 53.51 57 TYR E C 1
ATOM 6299 O O . TYR E 1 65 ? -6.730 -37.546 -34.638 1.00 49.99 57 TYR E O 1
ATOM 6308 N N . ARG E 1 66 ? -6.495 -39.271 -33.202 1.00 47.72 58 ARG E N 1
ATOM 6309 C CA . ARG E 1 66 ? -7.460 -40.122 -33.865 1.00 47.59 58 ARG E CA 1
ATOM 6310 C C . ARG E 1 66 ? -8.826 -39.932 -33.220 1.00 45.41 58 ARG E C 1
ATOM 6311 O O . ARG E 1 66 ? -8.956 -39.977 -31.991 1.00 45.03 58 ARG E O 1
ATOM 6319 N N . LEU E 1 67 ? -9.831 -39.697 -34.049 1.00 44.08 59 LEU E N 1
ATOM 6320 C CA . LEU E 1 67 ? -11.222 -39.737 -33.632 1.00 42.24 59 LEU E CA 1
ATOM 6321 C C . LEU E 1 67 ? -11.818 -40.987 -34.257 1.00 43.15 59 LEU E C 1
ATOM 6322 O O . LEU E 1 67 ? -11.704 -41.179 -35.472 1.00 43.96 59 LEU E O 1
ATOM 6327 N N . ASP E 1 68 ? -12.366 -41.864 -33.421 1.00 45.19 60 ASP E N 1
ATOM 6328 C CA . ASP E 1 68 ? -13.058 -43.074 -33.860 1.00 51.76 60 ASP E CA 1
ATOM 6329 C C . ASP E 1 68 ? -14.121 -43.419 -32.822 1.00 52.26 60 ASP E C 1
ATOM 6330 O O . ASP E 1 68 ? -14.420 -42.625 -31.927 1.00 47.45 60 ASP E O 1
ATOM 6335 N N . GLY E 1 69 ? -14.706 -44.611 -32.955 1.00 50.06 61 GLY E N 1
ATOM 6336 C CA . GLY E 1 69 ? -15.798 -44.997 -32.076 1.00 44.66 61 GLY E CA 1
ATOM 6337 C C . GLY E 1 69 ? -15.376 -45.130 -30.630 1.00 51.26 61 GLY E C 1
ATOM 6338 O O . GLY E 1 69 ? -16.186 -44.934 -29.723 1.00 53.84 61 GLY E O 1
ATOM 6339 N N . ASP E 1 70 ? -14.121 -45.499 -30.395 1.00 45.46 62 ASP E N 1
ATOM 6340 C CA . ASP E 1 70 ? -13.662 -45.752 -29.032 1.00 51.22 62 ASP E CA 1
ATOM 6341 C C . ASP E 1 70 ? -13.708 -44.488 -28.162 1.00 51.29 62 ASP E C 1
ATOM 6342 O O . ASP E 1 70 ? -14.140 -44.542 -27.004 1.00 49.73 62 ASP E O 1
ATOM 6347 N N . ASN E 1 71 ? -13.311 -43.332 -28.697 1.00 45.60 63 ASN E N 1
ATOM 6348 C CA . ASN E 1 71 ? -13.298 -42.132 -27.870 1.00 46.56 63 ASN E CA 1
ATOM 6349 C C . ASN E 1 71 ? -14.441 -41.162 -28.170 1.00 41.55 63 ASN E C 1
ATOM 6350 O O . ASN E 1 71 ? -14.549 -40.139 -27.492 1.00 43.04 63 ASN E O 1
ATOM 6355 N N . ILE E 1 72 ? -15.317 -41.463 -29.129 1.00 43.51 64 ILE E N 1
ATOM 6356 C CA . ILE E 1 72 ? -16.475 -40.627 -29.425 1.00 45.16 64 ILE E CA 1
ATOM 6357 C C . ILE E 1 72 ? -17.777 -41.294 -28.987 1.00 47.78 64 ILE E C 1
ATOM 6358 O O . ILE E 1 72 ? -18.643 -40.638 -28.409 1.00 42.11 64 ILE E O 1
ATOM 6363 N N . ARG E 1 73 ? -17.931 -42.598 -29.235 1.00 44.37 65 ARG E N 1
ATOM 6364 C CA . ARG E 1 73 ? -19.260 -43.203 -29.189 1.00 46.85 65 ARG E CA 1
ATOM 6365 C C . ARG E 1 73 ? -19.894 -43.079 -27.806 1.00 46.91 65 ARG E C 1
ATOM 6366 O O . ARG E 1 73 ? -21.073 -42.726 -27.682 1.00 48.17 65 ARG E O 1
ATOM 6374 N N . PHE E 1 74 ? -19.126 -43.363 -26.754 1.00 38.32 66 PHE E N 1
ATOM 6375 C CA . PHE E 1 74 ? -19.635 -43.398 -25.390 1.00 33.13 66 PHE E CA 1
ATOM 6376 C C . PHE E 1 74 ? -19.276 -42.167 -24.568 1.00 39.58 66 PHE E C 1
ATOM 6377 O O . PHE E 1 74 ? -19.395 -42.193 -23.338 1.00 37.80 66 PHE E O 1
ATOM 6385 N N . GLY E 1 75 ? -18.791 -41.114 -25.205 1.00 34.70 67 GLY E N 1
ATOM 6386 C CA . GLY E 1 75 ? -18.566 -39.875 -24.494 1.00 33.12 67 GLY E CA 1
ATOM 6387 C C . GLY E 1 75 ? -19.442 -38.783 -25.060 1.00 36.62 67 GLY E C 1
ATOM 6388 O O . GLY E 1 75 ? -20.615 -38.634 -24.698 1.00 33.05 67 GLY E O 1
ATOM 6389 N N . LEU E 1 76 ? -18.861 -38.011 -25.974 1.00 35.56 68 LEU E N 1
ATOM 6390 C CA . LEU E 1 76 ? -19.588 -36.906 -26.580 1.00 36.32 68 LEU E CA 1
ATOM 6391 C C . LEU E 1 76 ? -20.927 -37.355 -27.168 1.00 48.69 68 LEU E C 1
ATOM 6392 O O . LEU E 1 76 ? -21.945 -36.680 -26.990 1.00 56.32 68 LEU E O 1
ATOM 6397 N N . ASN E 1 77 ? -20.952 -38.497 -27.861 1.00 54.37 69 ASN E N 1
ATOM 6398 C CA . ASN E 1 77 ? -22.135 -38.927 -28.601 1.00 43.13 69 ASN E CA 1
ATOM 6399 C C . ASN E 1 77 ? -22.901 -40.070 -27.925 1.00 44.40 69 ASN E C 1
ATOM 6400 O O . ASN E 1 77 ? -23.672 -40.769 -28.591 1.00 39.60 69 ASN E O 1
ATOM 6405 N N . LYS E 1 78 ? -22.745 -40.243 -26.611 1.00 46.24 70 LYS E N 1
ATOM 6406 C CA . LYS E 1 78 ? -23.432 -41.326 -25.913 1.00 49.74 70 LYS E CA 1
ATOM 6407 C C . LYS E 1 78 ? -24.939 -41.137 -25.895 1.00 41.94 70 LYS E C 1
ATOM 6408 O O . LYS E 1 78 ? -25.667 -42.104 -25.643 1.00 40.84 70 LYS E O 1
ATOM 6414 N N . ASP E 1 79 ? -25.414 -39.918 -26.157 1.00 38.32 71 ASP E N 1
ATOM 6415 C CA . ASP E 1 79 ? -26.839 -39.651 -26.203 1.00 37.41 71 ASP E CA 1
ATOM 6416 C C . ASP E 1 79 ? -27.484 -40.182 -27.482 1.00 38.17 71 ASP E C 1
ATOM 6417 O O . ASP E 1 79 ? -28.714 -40.303 -27.534 1.00 39.60 71 ASP E O 1
ATOM 6422 N N . LEU E 1 80 ? -26.687 -40.553 -28.482 1.00 35.19 72 LEU E N 1
ATOM 6423 C CA . LEU E 1 80 ? -27.201 -40.891 -29.803 1.00 33.71 72 LEU E CA 1
ATOM 6424 C C . LEU E 1 80 ? -27.543 -42.378 -29.925 1.00 42.46 72 LEU E C 1
ATOM 6425 O O . LEU E 1 80 ? -26.801 -43.246 -29.452 1.00 45.68 72 LEU E O 1
ATOM 6430 N N . GLY E 1 81 ? -28.637 -42.669 -30.618 1.00 41.05 73 GLY E N 1
ATOM 6431 C CA . GLY E 1 81 ? -29.063 -44.032 -30.848 1.00 40.84 73 GLY E CA 1
ATOM 6432 C C . GLY E 1 81 ? -28.547 -44.577 -32.155 1.00 40.36 73 GLY E C 1
ATOM 6433 O O . GLY E 1 81 ? -27.508 -44.140 -32.669 1.00 41.72 73 GLY E O 1
ATOM 6434 N N . PHE E 1 82 ? -29.296 -45.533 -32.713 1.00 41.49 74 PHE E N 1
ATOM 6435 C CA . PHE E 1 82 ? -28.902 -46.224 -33.933 1.00 43.66 74 PHE E CA 1
ATOM 6436 C C . PHE E 1 82 ? -29.845 -45.963 -35.093 1.00 45.02 74 PHE E C 1
ATOM 6437 O O . PHE E 1 82 ? -29.641 -46.520 -36.175 1.00 47.91 74 PHE E O 1
ATOM 6445 N N . ASP E 1 83 ? -30.844 -45.114 -34.905 1.00 50.82 75 ASP E N 1
ATOM 6446 C CA . ASP E 1 83 ? -31.742 -44.704 -35.968 1.00 56.87 75 ASP E CA 1
ATOM 6447 C C . ASP E 1 83 ? -31.011 -43.824 -36.984 1.00 53.28 75 ASP E C 1
ATOM 6448 O O . ASP E 1 83 ? -29.893 -43.348 -36.754 1.00 53.82 75 ASP E O 1
ATOM 6453 N N . GLN E 1 84 ? -31.672 -43.597 -38.117 1.00 44.35 76 GLN E N 1
ATOM 6454 C CA . GLN E 1 84 ? -31.080 -42.809 -39.195 1.00 44.15 76 GLN E CA 1
ATOM 6455 C C . GLN E 1 84 ? -30.739 -41.396 -38.731 1.00 44.93 76 GLN E C 1
ATOM 6456 O O . GLN E 1 84 ? -29.663 -40.868 -39.055 1.00 49.26 76 GLN E O 1
ATOM 6462 N N . ALA E 1 85 ? -31.637 -40.775 -37.958 1.00 44.12 77 ALA E N 1
ATOM 6463 C CA . ALA E 1 85 ? -31.427 -39.407 -37.494 1.00 46.99 77 ALA E CA 1
ATOM 6464 C C . ALA E 1 85 ? -30.192 -39.298 -36.613 1.00 46.59 77 ALA E C 1
ATOM 6465 O O . ALA E 1 85 ? -29.432 -38.327 -36.719 1.00 44.03 77 ALA E O 1
ATOM 6467 N N . SER E 1 86 ? -30.002 -40.265 -35.709 1.00 43.09 78 SER E N 1
ATOM 6468 C CA . SER E 1 86 ? -28.792 -40.308 -34.890 1.00 40.26 78 SER E CA 1
ATOM 6469 C C . SER E 1 86 ? -27.544 -40.447 -35.746 1.00 39.64 78 SER E C 1
ATOM 6470 O O . SER E 1 86 ? -26.523 -39.799 -35.482 1.00 41.84 78 SER E O 1
ATOM 6473 N N . ARG E 1 87 ? -27.586 -41.326 -36.750 1.00 34.99 79 ARG E N 1
ATOM 6474 C CA . ARG E 1 87 ? -26.398 -41.556 -37.564 1.00 41.12 79 ARG E CA 1
ATOM 6475 C C . ARG E 1 87 ? -25.960 -40.280 -38.265 1.00 39.06 79 ARG E C 1
ATOM 6476 O O . ARG E 1 87 ? -24.767 -39.959 -38.316 1.00 45.64 79 ARG E O 1
ATOM 6478 N N . VAL E 1 88 ? -26.920 -39.537 -38.800 1.00 40.75 80 VAL E N 1
ATOM 6479 C CA . VAL E 1 88 ? -26.633 -38.255 -39.422 1.00 35.23 80 VAL E CA 1
ATOM 6480 C C . VAL E 1 88 ? -26.022 -37.304 -38.406 1.00 37.60 80 VAL E C 1
ATOM 6481 O O . VAL E 1 88 ? -25.024 -36.625 -38.682 1.00 32.21 80 VAL E O 1
ATOM 6485 N N . GLU E 1 89 ? -26.618 -37.236 -37.212 1.00 36.35 81 GLU E N 1
ATOM 6486 C CA . GLU E 1 89 ? -26.114 -36.328 -36.193 1.00 32.64 81 GLU E CA 1
ATOM 6487 C C . GLU E 1 89 ? -24.738 -36.764 -35.683 1.00 35.86 81 GLU E C 1
ATOM 6488 O O . GLU E 1 89 ? -23.879 -35.911 -35.426 1.00 32.99 81 GLU E O 1
ATOM 6494 N N . ASN E 1 90 ? -24.477 -38.072 -35.628 1.00 37.96 82 ASN E N 1
ATOM 6495 C CA . ASN E 1 90 ? -23.162 -38.582 -35.229 1.00 36.24 82 ASN E CA 1
ATOM 6496 C C . ASN E 1 90 ? -22.050 -38.030 -36.117 1.00 34.15 82 ASN E C 1
ATOM 6497 O O . ASN E 1 90 ? -21.048 -37.520 -35.622 1.00 36.03 82 ASN E O 1
ATOM 6502 N N . ILE E 1 91 ? -22.220 -38.118 -37.432 1.00 33.73 83 ILE E N 1
ATOM 6503 C CA . ILE E 1 91 ? -21.213 -37.637 -38.375 1.00 32.63 83 ILE E CA 1
ATOM 6504 C C . ILE E 1 91 ? -21.074 -36.115 -38.311 1.00 30.00 83 ILE E C 1
ATOM 6505 O O . ILE E 1 91 ? -19.960 -35.581 -38.360 1.00 36.27 83 ILE E O 1
ATOM 6510 N N . ARG E 1 92 ? -22.189 -35.395 -38.172 1.00 29.91 84 ARG E N 1
ATOM 6511 C CA . ARG E 1 92 ? -22.115 -33.933 -38.082 1.00 32.65 84 ARG E CA 1
ATOM 6512 C C . ARG E 1 92 ? -21.162 -33.479 -36.982 1.00 34.27 84 ARG E C 1
ATOM 6513 O O . ARG E 1 92 ? -20.278 -32.639 -37.212 1.00 31.99 84 ARG E O 1
ATOM 6521 N N . ARG E 1 93 ? -21.338 -34.020 -35.773 1.00 29.68 85 ARG E N 1
ATOM 6522 C CA . ARG E 1 93 ? -20.520 -33.609 -34.630 1.00 37.13 85 ARG E CA 1
ATOM 6523 C C . ARG E 1 93 ? -19.049 -33.967 -34.816 1.00 37.74 85 ARG E C 1
ATOM 6524 O O . ARG E 1 93 ? -18.166 -33.247 -34.337 1.00 37.00 85 ARG E O 1
ATOM 6532 N N . ILE E 1 94 ? -18.765 -35.120 -35.421 1.00 45.97 86 ILE E N 1
ATOM 6533 C CA . ILE E 1 94 ? -17.375 -35.503 -35.681 1.00 39.48 86 ILE E CA 1
ATOM 6534 C C . ILE E 1 94 ? -16.722 -34.515 -36.634 1.00 37.22 86 ILE E C 1
ATOM 6535 O O . ILE E 1 94 ? -15.517 -34.246 -36.547 1.00 38.78 86 ILE E O 1
ATOM 6540 N N . GLY E 1 95 ? -17.490 -34.020 -37.607 1.00 30.58 87 GLY E N 1
ATOM 6541 C CA . GLY E 1 95 ? -16.968 -32.997 -38.492 1.00 39.19 87 GLY E CA 1
ATOM 6542 C C . GLY E 1 95 ? -16.580 -31.734 -37.751 1.00 41.10 87 GLY E C 1
ATOM 6543 O O . GLY E 1 95 ? -15.500 -31.182 -37.973 1.00 38.40 87 GLY E O 1
ATOM 6544 N N . GLU E 1 96 ? -17.439 -31.279 -36.833 1.00 35.25 88 GLU E N 1
ATOM 6545 C CA . GLU E 1 96 ? -17.127 -30.088 -36.054 1.00 37.16 88 GLU E CA 1
ATOM 6546 C C . GLU E 1 96 ? -15.931 -30.349 -35.148 1.00 36.38 88 GLU E C 1
ATOM 6547 O O . GLU E 1 96 ? -15.001 -29.536 -35.071 1.00 36.05 88 GLU E O 1
ATOM 6553 N N . VAL E 1 97 ? -15.923 -31.498 -34.468 1.00 34.75 89 VAL E N 1
ATOM 6554 C CA . VAL E 1 97 ? -14.832 -31.779 -33.549 1.00 37.14 89 VAL E CA 1
ATOM 6555 C C . VAL E 1 97 ? -13.521 -31.954 -34.311 1.00 40.10 89 VAL E C 1
ATOM 6556 O O . VAL E 1 97 ? -12.463 -31.521 -33.845 1.00 49.30 89 VAL E O 1
ATOM 6560 N N . SER E 1 98 ? -13.558 -32.597 -35.482 1.00 33.88 90 SER E N 1
ATOM 6561 C CA . SER E 1 98 ? -12.332 -32.713 -36.268 1.00 39.15 90 SER E CA 1
ATOM 6562 C C . SER E 1 98 ? -11.821 -31.340 -36.672 1.00 34.11 90 SER E C 1
ATOM 6563 O O . SER E 1 98 ? -10.612 -31.087 -36.650 1.00 35.09 90 SER E O 1
ATOM 6566 N N . LEU E 1 99 ? -12.736 -30.425 -37.000 1.00 37.10 91 LEU E N 1
ATOM 6567 C CA . LEU E 1 99 ? -12.336 -29.064 -37.345 1.00 39.08 91 LEU E CA 1
ATOM 6568 C C . LEU E 1 99 ? -11.622 -28.382 -36.189 1.00 39.35 91 LEU E C 1
ATOM 6569 O O . LEU E 1 99 ? -10.608 -27.716 -36.402 1.00 43.50 91 LEU E O 1
ATOM 6574 N N . LEU E 1 100 ? -12.146 -28.522 -34.965 1.00 33.91 92 LEU E N 1
ATOM 6575 C CA . LEU E 1 100 ? -11.511 -27.910 -33.804 1.00 34.88 92 LEU E CA 1
ATOM 6576 C C . LEU E 1 100 ? -10.062 -28.374 -33.659 1.00 37.56 92 LEU E C 1
ATOM 6577 O O . LEU E 1 100 ? -9.140 -27.555 -33.512 1.00 38.57 92 LEU E O 1
ATOM 6582 N N . PHE E 1 101 ? -9.843 -29.685 -33.734 1.00 35.95 93 PHE E N 1
ATOM 6583 C CA . PHE E 1 101 ? -8.481 -30.201 -33.628 1.00 37.89 93 PHE E CA 1
ATOM 6584 C C . PHE E 1 101 ? -7.608 -29.653 -34.742 1.00 45.94 93 PHE E C 1
ATOM 6585 O O . PHE E 1 101 ? -6.455 -29.267 -34.501 1.00 48.54 93 PHE E O 1
ATOM 6593 N N . ALA E 1 102 ? -8.138 -29.586 -35.970 1.00 39.21 94 ALA E N 1
ATOM 6594 C CA . ALA E 1 102 ? -7.346 -29.012 -37.058 1.00 46.53 94 ALA E CA 1
ATOM 6595 C C . ALA E 1 102 ? -7.020 -27.540 -36.800 1.00 42.87 94 ALA E C 1
ATOM 6596 O O . ALA E 1 102 ? -5.895 -27.092 -37.059 1.00 45.45 94 ALA E O 1
ATOM 6598 N N . LEU E 1 103 ? -7.993 -26.776 -36.285 1.00 42.23 95 LEU E N 1
ATOM 6599 C CA . LEU E 1 103 ? -7.753 -25.383 -35.931 1.00 48.01 95 LEU E CA 1
ATOM 6600 C C . LEU E 1 103 ? -6.700 -25.257 -34.836 1.00 55.50 95 LEU E C 1
ATOM 6601 O O . LEU E 1 103 ? -6.041 -24.213 -34.730 1.00 59.71 95 LEU E O 1
ATOM 6606 N N . SER E 1 104 ? -6.519 -26.303 -34.032 1.00 58.90 96 SER E N 1
ATOM 6607 C CA . SER E 1 104 ? -5.512 -26.348 -32.985 1.00 48.26 96 SER E CA 1
ATOM 6608 C C . SER E 1 104 ? -4.137 -26.738 -33.517 1.00 57.78 96 SER E C 1
ATOM 6609 O O . SER E 1 104 ? -3.247 -27.033 -32.712 1.00 62.37 96 SER E O 1
ATOM 6612 N N . SER E 1 105 ? -3.958 -26.741 -34.842 1.00 49.38 97 SER E N 1
ATOM 6613 C CA . SER E 1 105 ? -2.705 -27.150 -35.491 1.00 60.42 97 SER E CA 1
ATOM 6614 C C . SER E 1 105 ? -2.388 -28.620 -35.215 1.00 63.47 97 SER E C 1
ATOM 6615 O O . SER E 1 105 ? -1.244 -28.989 -34.952 1.00 54.37 97 SER E O 1
ATOM 6618 N N . THR E 1 106 ? -3.401 -29.471 -35.323 1.00 60.72 98 THR E N 1
ATOM 6619 C CA . THR E 1 106 ? -3.246 -30.903 -35.131 1.00 60.77 98 THR E CA 1
ATOM 6620 C C . THR E 1 106 ? -3.661 -31.634 -36.399 1.00 53.99 98 THR E C 1
ATOM 6621 O O . THR E 1 106 ? -4.542 -31.181 -37.133 1.00 46.78 98 THR E O 1
ATOM 6625 N N . ILE E 1 107 ? -3.000 -32.748 -36.686 1.00 48.96 99 ILE E N 1
ATOM 6626 C CA . ILE E 1 107 ? -3.481 -33.604 -37.762 1.00 51.64 99 ILE E CA 1
ATOM 6627 C C . ILE E 1 107 ? -4.605 -34.473 -37.198 1.00 50.35 99 ILE E C 1
ATOM 6628 O O . ILE E 1 107 ? -4.363 -35.417 -36.448 1.00 57.00 99 ILE E O 1
ATOM 6633 N N . SER E 1 108 ? -5.842 -34.156 -37.560 1.00 48.27 100 SER E N 1
ATOM 6634 C CA . SER E 1 108 ? -6.997 -34.893 -37.069 1.00 48.34 100 SER E CA 1
ATOM 6635 C C . SER E 1 108 ? -7.292 -36.023 -38.051 1.00 50.23 100 SER E C 1
ATOM 6636 O O . SER E 1 108 ? -7.484 -35.776 -39.248 1.00 55.92 100 SER E O 1
ATOM 6639 N N . VAL E 1 109 ? -7.304 -37.261 -37.552 1.00 41.53 101 VAL E N 1
ATOM 6640 C CA . VAL E 1 109 ? -7.567 -38.449 -38.363 1.00 45.23 101 VAL E CA 1
ATOM 6641 C C . VAL E 1 109 ? -8.878 -39.043 -37.865 1.00 46.09 101 VAL E C 1
ATOM 6642 O O . VAL E 1 109 ? -8.954 -39.496 -36.717 1.00 52.07 101 VAL E O 1
ATOM 6646 N N . THR E 1 110 ? -9.906 -39.048 -38.715 1.00 42.47 102 THR E N 1
ATOM 6647 C CA . THR E 1 110 ? -11.208 -39.617 -38.368 1.00 43.77 102 THR E CA 1
ATOM 6648 C C . THR E 1 110 ? -11.389 -40.973 -39.037 1.00 47.47 102 THR E C 1
ATOM 6649 O O . THR E 1 110 ? -11.061 -41.140 -40.214 1.00 52.87 102 THR E O 1
ATOM 6653 N N . ALA E 1 111 ? -11.965 -41.926 -38.304 1.00 44.31 103 ALA E N 1
ATOM 6654 C CA . ALA E 1 111 ? -12.026 -43.318 -38.753 1.00 45.33 103 ALA E CA 1
ATOM 6655 C C . ALA E 1 111 ? -13.449 -43.876 -38.623 1.00 48.22 103 ALA E C 1
ATOM 6656 O O . ALA E 1 111 ? -13.688 -44.858 -37.926 1.00 59.61 103 ALA E O 1
ATOM 6658 N N . PHE E 1 112 ? -14.407 -43.253 -39.308 1.00 46.29 104 PHE E N 1
ATOM 6659 C CA . PHE E 1 112 ? -15.785 -43.728 -39.322 1.00 49.03 104 PHE E CA 1
ATOM 6660 C C . PHE E 1 112 ? -16.182 -44.152 -40.726 1.00 53.92 104 PHE E C 1
ATOM 6661 O O . PHE E 1 112 ? -15.670 -43.614 -41.712 1.00 65.91 104 PHE E O 1
ATOM 6669 N N . ILE E 1 113 ? -17.087 -45.141 -40.801 1.00 44.62 105 ILE E N 1
ATOM 6670 C CA . ILE E 1 113 ? -17.552 -45.642 -42.093 1.00 49.52 105 ILE E CA 1
ATOM 6671 C C . ILE E 1 113 ? -18.021 -44.493 -42.973 1.00 50.73 105 ILE E C 1
ATOM 6672 O O . ILE E 1 113 ? -17.676 -44.421 -44.159 1.00 55.32 105 ILE E O 1
ATOM 6677 N N . SER E 1 114 ? -18.771 -43.555 -42.391 1.00 45.60 106 SER E N 1
ATOM 6678 C CA . SER E 1 114 ? -19.289 -42.356 -43.047 1.00 47.70 106 SER E CA 1
ATOM 6679 C C . SER E 1 114 ? -19.840 -42.668 -44.446 1.00 53.54 106 SER E C 1
ATOM 6680 O O . SER E 1 114 ? -19.302 -42.186 -45.447 1.00 63.13 106 SER E O 1
ATOM 6683 N N . PRO E 1 115 ? -20.902 -43.471 -44.541 1.00 52.43 107 PRO E N 1
ATOM 6684 C CA . PRO E 1 115 ? -21.289 -44.027 -45.852 1.00 54.73 107 PRO E CA 1
ATOM 6685 C C . PRO E 1 115 ? -21.942 -43.041 -46.817 1.00 55.71 107 PRO E C 1
ATOM 6686 O O . PRO E 1 115 ? -21.910 -43.295 -48.028 1.00 58.28 107 PRO E O 1
ATOM 6690 N N . TYR E 1 116 ? -22.530 -41.939 -46.356 1.00 57.05 108 TYR E N 1
ATOM 6691 C CA . TYR E 1 116 ? -23.346 -41.103 -47.234 1.00 58.46 108 TYR E CA 1
ATOM 6692 C C . TYR E 1 116 ? -22.544 -39.932 -47.783 1.00 55.63 108 TYR E C 1
ATOM 6693 O O . TYR E 1 116 ? -21.834 -39.252 -47.037 1.00 56.20 108 TYR E O 1
ATOM 6702 N N . ILE E 1 117 ? -22.680 -39.693 -49.088 1.00 61.13 109 ILE E N 1
ATOM 6703 C CA . ILE E 1 117 ? -21.964 -38.596 -49.734 1.00 60.71 109 ILE E CA 1
ATOM 6704 C C . ILE E 1 117 ? -22.300 -37.267 -49.064 1.00 59.93 109 ILE E C 1
ATOM 6705 O O . ILE E 1 117 ? -21.412 -36.441 -48.806 1.00 54.67 109 ILE E O 1
ATOM 6710 N N . SER E 1 118 ? -23.580 -37.056 -48.739 1.00 66.33 110 SER E N 1
ATOM 6711 C CA . SER E 1 118 ? -24.027 -35.766 -48.211 1.00 65.56 110 SER E CA 1
ATOM 6712 C C . SER E 1 118 ? -23.393 -35.442 -46.858 1.00 60.85 110 SER E C 1
ATOM 6713 O O . SER E 1 118 ? -22.938 -34.313 -46.633 1.00 54.76 110 SER E O 1
ATOM 6716 N N . ASP E 1 119 ? -23.317 -36.422 -45.955 1.00 57.17 111 ASP E N 1
ATOM 6717 C CA . ASP E 1 119 ? -22.724 -36.165 -44.644 1.00 60.64 111 ASP E CA 1
ATOM 6718 C C . ASP E 1 119 ? -21.249 -35.797 -44.770 1.00 60.97 111 ASP E C 1
ATOM 6719 O O . ASP E 1 119 ? -20.787 -34.813 -44.176 1.00 56.46 111 ASP E O 1
ATOM 6724 N N . ARG E 1 120 ? -20.499 -36.568 -45.564 1.00 62.27 112 ARG E N 1
ATOM 6725 C CA . ARG E 1 120 ? -19.082 -36.284 -45.780 1.00 57.99 112 ARG E CA 1
ATOM 6726 C C . ARG E 1 120 ? -18.881 -34.919 -46.429 1.00 53.38 112 ARG E C 1
ATOM 6727 O O . ARG E 1 120 ? -17.920 -34.205 -46.109 1.00 53.47 112 ARG E O 1
ATOM 6735 N N . GLN E 1 121 ? -19.784 -34.535 -47.334 1.00 55.84 113 GLN E N 1
ATOM 6736 C CA . GLN E 1 121 ? -19.678 -33.239 -47.997 1.00 57.54 113 GLN E CA 1
ATOM 6737 C C . GLN E 1 121 ? -19.906 -32.103 -47.006 1.00 53.18 113 GLN E C 1
ATOM 6738 O O . GLN E 1 121 ? -19.272 -31.047 -47.103 1.00 44.50 113 GLN E O 1
ATOM 6744 N N . LEU E 1 122 ? -20.819 -32.295 -46.051 1.00 53.55 114 LEU E N 1
ATOM 6745 C CA . LEU E 1 122 ? -21.026 -31.278 -45.028 1.00 52.80 114 LEU E CA 1
ATOM 6746 C C . LEU E 1 122 ? -19.803 -31.160 -44.120 1.00 55.71 114 LEU E C 1
ATOM 6747 O O . LEU E 1 122 ? -19.403 -30.049 -43.752 1.00 61.36 114 LEU E O 1
ATOM 6752 N N . ALA E 1 123 ? -19.189 -32.292 -43.754 1.00 43.99 115 ALA E N 1
ATOM 6753 C CA . ALA E 1 123 ? -17.925 -32.237 -43.018 1.00 47.20 115 ALA E CA 1
ATOM 6754 C C . ALA E 1 123 ? -16.844 -31.531 -43.824 1.00 46.33 115 ALA E C 1
ATOM 6755 O O . ALA E 1 123 ? -16.097 -30.702 -43.286 1.00 48.14 115 ALA E O 1
ATOM 6757 N N . ARG E 1 124 ? -16.741 -31.851 -45.116 1.00 51.80 116 ARG E N 1
ATOM 6758 C CA . ARG E 1 124 ? -15.731 -31.219 -45.958 1.00 54.14 116 ARG E CA 1
ATOM 6759 C C . ARG E 1 124 ? -15.888 -29.706 -45.985 1.00 60.18 116 ARG E C 1
ATOM 6760 O O . ARG E 1 124 ? -14.901 -28.968 -45.875 1.00 63.51 116 ARG E O 1
ATOM 6768 N N . GLU E 1 125 ? -17.125 -29.227 -46.123 1.00 58.06 117 GLU E N 1
ATOM 6769 C CA . GLU E 1 125 ? -17.351 -27.797 -46.303 1.00 62.84 117 GLU E CA 1
ATOM 6770 C C . GLU E 1 125 ? -17.108 -27.006 -45.026 1.00 63.05 117 GLU E C 1
ATOM 6771 O O . GLU E 1 125 ? -16.754 -25.822 -45.095 1.00 67.81 117 GLU E O 1
ATOM 6777 N N . LEU E 1 126 ? -17.302 -27.627 -43.861 1.00 55.14 118 LEU E N 1
ATOM 6778 C CA . LEU E 1 126 ? -16.924 -26.975 -42.614 1.00 48.41 118 LEU E CA 1
ATOM 6779 C C . LEU E 1 126 ? -15.463 -26.547 -42.644 1.00 47.41 118 LEU E C 1
ATOM 6780 O O . LEU E 1 126 ? -15.097 -25.518 -42.065 1.00 47.31 118 LEU E O 1
ATOM 6785 N N . HIS E 1 127 ? -14.606 -27.356 -43.271 1.00 45.93 119 HIS E N 1
ATOM 6786 C CA . HIS E 1 127 ? -13.194 -27.009 -43.399 1.00 50.68 119 HIS E CA 1
ATOM 6787 C C . HIS E 1 127 ? -12.969 -26.048 -44.565 1.00 55.81 119 HIS E C 1
ATOM 6788 O O . HIS E 1 127 ? -12.337 -24.999 -44.398 1.00 55.67 119 HIS E O 1
ATOM 6795 N N . GLU E 1 128 ? -13.529 -26.371 -45.742 1.00 57.47 120 GLU E N 1
ATOM 6796 C CA . GLU E 1 128 ? -13.215 -25.626 -46.960 1.00 66.46 120 GLU E CA 1
ATOM 6797 C C . GLU E 1 128 ? -13.855 -24.241 -46.987 1.00 71.96 120 GLU E C 1
ATOM 6798 O O . GLU E 1 128 ? -13.357 -23.352 -47.684 1.00 79.76 120 GLU E O 1
ATOM 6804 N N . LYS E 1 129 ? -14.956 -24.035 -46.276 1.00 66.78 121 LYS E N 1
ATOM 6805 C CA . LYS E 1 129 ? -15.578 -22.719 -46.223 1.00 68.10 121 LYS E CA 1
ATOM 6806 C C . LYS E 1 129 ? -15.201 -21.935 -44.971 1.00 68.86 121 LYS E C 1
ATOM 6807 O O . LYS E 1 129 ? -15.694 -20.818 -44.787 1.00 73.28 121 LYS E O 1
ATOM 6809 N N . HIS E 1 130 ? -14.363 -22.499 -44.102 1.00 62.76 122 HIS E N 1
ATOM 6810 C CA . HIS E 1 130 ? -13.939 -21.797 -42.896 1.00 56.58 122 HIS E CA 1
ATOM 6811 C C . HIS E 1 130 ? -13.119 -20.557 -43.252 1.00 54.27 122 HIS E C 1
ATOM 6812 O O . HIS E 1 130 ? -12.368 -20.550 -44.230 1.00 57.70 122 HIS E O 1
ATOM 6819 N N . SER E 1 131 ? -13.250 -19.515 -42.415 1.00 53.49 123 SER E N 1
ATOM 6820 C CA . SER E 1 131 ? -12.652 -18.198 -42.665 1.00 63.72 123 SER E CA 1
ATOM 6821 C C . SER E 1 131 ? -11.227 -18.288 -43.186 1.00 78.54 123 SER E C 1
ATOM 6822 O O . SER E 1 131 ? -10.890 -17.710 -44.226 1.00 81.88 123 SER E O 1
ATOM 6825 N N . SER E 1 132 ? -10.384 -19.030 -42.483 1.00 89.40 124 SER E N 1
ATOM 6826 C CA . SER E 1 132 ? -9.122 -19.499 -43.029 1.00 99.45 124 SER E CA 1
ATOM 6827 C C . SER E 1 132 ? -9.381 -20.917 -43.507 1.00 92.39 124 SER E C 1
ATOM 6828 O O . SER E 1 132 ? -9.729 -21.788 -42.703 1.00 98.38 124 SER E O 1
ATOM 6831 N N . ALA E 1 133 ? -9.249 -21.136 -44.810 1.00 79.85 125 ALA E N 1
ATOM 6832 C CA . ALA E 1 133 ? -9.607 -22.428 -45.369 1.00 68.77 125 ALA E CA 1
ATOM 6833 C C . ALA E 1 133 ? -8.740 -23.508 -44.745 1.00 62.48 125 ALA E C 1
ATOM 6834 O O . ALA E 1 133 ? -7.532 -23.330 -44.565 1.00 62.33 125 ALA E O 1
ATOM 6836 N N . ILE E 1 134 ? -9.363 -24.623 -44.395 1.00 53.57 126 ILE E N 1
ATOM 6837 C CA . ILE E 1 134 ? -8.681 -25.734 -43.734 1.00 51.37 126 ILE E CA 1
ATOM 6838 C C . ILE E 1 134 ? -8.711 -26.930 -44.677 1.00 48.82 126 ILE E C 1
ATOM 6839 O O . ILE E 1 134 ? -9.791 -27.306 -45.145 1.00 51.61 126 ILE E O 1
ATOM 6844 N N . PRO E 1 135 ? -7.571 -27.537 -44.998 1.00 53.34 127 PRO E N 1
ATOM 6845 C CA . PRO E 1 135 ? -7.597 -28.686 -45.912 1.00 57.97 127 PRO E CA 1
ATOM 6846 C C . PRO E 1 135 ? -8.337 -29.871 -45.299 1.00 49.98 127 PRO E C 1
ATOM 6847 O O . PRO E 1 135 ? -8.189 -30.173 -44.116 1.00 48.19 127 PRO E O 1
ATOM 6851 N N . PHE E 1 136 ? -9.160 -30.519 -46.121 1.00 53.45 128 PHE E N 1
ATOM 6852 C CA . PHE E 1 136 ? -9.915 -31.719 -45.769 1.00 53.93 128 PHE E CA 1
ATOM 6853 C C . PHE E 1 136 ? -9.481 -32.805 -46.743 1.00 57.78 128 PHE E C 1
ATOM 6854 O O . PHE E 1 136 ? -9.702 -32.677 -47.952 1.00 57.54 128 PHE E O 1
ATOM 6862 N N . ILE E 1 137 ? -8.851 -33.854 -46.229 1.00 61.86 129 ILE E N 1
ATOM 6863 C CA . ILE E 1 137 ? -8.208 -34.872 -47.054 1.00 62.57 129 ILE E CA 1
ATOM 6864 C C . ILE E 1 137 ? -9.035 -36.146 -46.935 1.00 58.29 129 ILE E C 1
ATOM 6865 O O . ILE E 1 137 ? -8.873 -36.934 -45.997 1.00 56.12 129 ILE E O 1
ATOM 6870 N N . GLU E 1 138 ? -9.889 -36.373 -47.923 1.00 59.81 130 GLU E N 1
ATOM 6871 C CA . GLU E 1 138 ? -10.815 -37.494 -47.905 1.00 61.48 130 GLU E CA 1
ATOM 6872 C C . GLU E 1 138 ? -10.108 -38.734 -48.428 1.00 66.34 130 GLU E C 1
ATOM 6873 O O . GLU E 1 138 ? -9.584 -38.735 -49.547 1.00 66.00 130 GLU E O 1
ATOM 6879 N N . VAL E 1 139 ? -10.094 -39.791 -47.634 1.00 63.22 131 VAL E N 1
ATOM 6880 C CA . VAL E 1 139 ? -9.365 -40.994 -47.985 1.00 64.60 131 VAL E CA 1
ATOM 6881 C C . VAL E 1 139 ? -10.373 -42.114 -48.179 1.00 72.01 131 VAL E C 1
ATOM 6882 O O . VAL E 1 139 ? -11.014 -42.560 -47.218 1.00 64.56 131 VAL E O 1
ATOM 6886 N N . PHE E 1 140 ? -10.526 -42.550 -49.427 1.00 79.39 132 PHE E N 1
ATOM 6887 C CA . PHE E 1 140 ? -11.364 -43.690 -49.789 1.00 78.32 132 PHE E CA 1
ATOM 6888 C C . PHE E 1 140 ? -10.584 -44.961 -49.480 1.00 73.42 132 PHE E C 1
ATOM 6889 O O . PHE E 1 140 ? -9.711 -45.378 -50.249 1.00 68.18 132 PHE E O 1
ATOM 6897 N N . ILE E 1 141 ? -10.925 -45.600 -48.363 1.00 69.92 133 ILE E N 1
ATOM 6898 C CA . ILE E 1 141 ? -10.363 -46.896 -47.996 1.00 70.13 133 ILE E CA 1
ATOM 6899 C C . ILE E 1 141 ? -11.228 -47.952 -48.674 1.00 73.16 133 ILE E C 1
ATOM 6900 O O . ILE E 1 141 ? -12.293 -48.315 -48.179 1.00 81.31 133 ILE E O 1
ATOM 6905 N N . ASP E 1 142 ? -10.768 -48.448 -49.812 1.00 73.01 134 ASP E N 1
ATOM 6906 C CA . ASP E 1 142 ? -11.607 -49.223 -50.712 1.00 75.03 134 ASP E CA 1
ATOM 6907 C C . ASP E 1 142 ? -11.128 -50.664 -50.717 1.00 76.86 134 ASP E C 1
ATOM 6908 O O . ASP E 1 142 ? -9.989 -50.939 -51.105 1.00 79.68 134 ASP E O 1
ATOM 6913 N N . ALA E 1 143 ? -11.978 -51.568 -50.243 1.00 75.57 135 ALA E N 1
ATOM 6914 C CA . ALA E 1 143 ? -11.761 -52.992 -50.408 1.00 79.73 135 ALA E CA 1
ATOM 6915 C C . ALA E 1 143 ? -13.030 -53.632 -50.953 1.00 81.13 135 ALA E C 1
ATOM 6916 O O . ALA E 1 143 ? -14.140 -53.219 -50.599 1.00 77.78 135 ALA E O 1
ATOM 6918 N N . PRO E 1 144 ? -12.897 -54.614 -51.837 1.00 83.99 136 PRO E N 1
ATOM 6919 C CA . PRO E 1 144 ? -14.077 -55.292 -52.384 1.00 86.73 136 PRO E CA 1
ATOM 6920 C C . PRO E 1 144 ? -14.858 -56.024 -51.302 1.00 88.48 136 PRO E C 1
ATOM 6921 O O . PRO E 1 144 ? -14.351 -56.320 -50.219 1.00 89.96 136 PRO E O 1
ATOM 6925 N N . LEU E 1 145 ? -16.130 -56.293 -51.608 1.00 89.22 137 LEU E N 1
ATOM 6926 C CA . LEU E 1 145 ? -16.993 -56.992 -50.661 1.00 86.57 137 LEU E CA 1
ATOM 6927 C C . LEU E 1 145 ? -16.426 -58.352 -50.284 1.00 87.35 137 LEU E C 1
ATOM 6928 O O . LEU E 1 145 ? -16.513 -58.765 -49.123 1.00 86.01 137 LEU E O 1
ATOM 6930 N N . SER E 1 146 ? -15.824 -59.055 -51.246 1.00 91.53 138 SER E N 1
ATOM 6931 C CA . SER E 1 146 ? -15.232 -60.353 -50.944 1.00 96.07 138 SER E CA 1
ATOM 6932 C C . SER E 1 146 ? -14.107 -60.234 -49.922 1.00 100.51 138 SER E C 1
ATOM 6933 O O . SER E 1 146 ? -13.972 -61.090 -49.040 1.00 101.83 138 SER E O 1
ATOM 6936 N N . VAL E 1 147 ? -13.305 -59.170 -50.005 1.00 102.75 139 VAL E N 1
ATOM 6937 C CA . VAL E 1 147 ? -12.170 -59.027 -49.095 1.00 108.64 139 VAL E CA 1
ATOM 6938 C C . VAL E 1 147 ? -12.650 -58.684 -47.689 1.00 107.01 139 VAL E C 1
ATOM 6939 O O . VAL E 1 147 ? -12.189 -59.267 -46.700 1.00 112.28 139 VAL E O 1
ATOM 6941 N N . VAL E 1 148 ? -13.577 -57.729 -47.573 1.00 96.40 140 VAL E N 1
ATOM 6942 C CA . VAL E 1 148 ? -14.058 -57.364 -46.246 1.00 87.74 140 VAL E CA 1
ATOM 6943 C C . VAL E 1 148 ? -14.913 -58.482 -45.675 1.00 87.26 140 VAL E C 1
ATOM 6944 O O . VAL E 1 148 ? -14.981 -58.656 -44.452 1.00 87.66 140 VAL E O 1
ATOM 6948 N N . GLU E 1 149 ? -15.580 -59.255 -46.532 1.00 84.69 141 GLU E N 1
ATOM 6949 C CA . GLU E 1 149 ? -16.237 -60.453 -46.031 1.00 91.40 141 GLU E CA 1
ATOM 6950 C C . GLU E 1 149 ? -15.203 -61.482 -45.605 1.00 98.32 141 GLU E C 1
ATOM 6951 O O . GLU E 1 149 ? -15.383 -62.171 -44.595 1.00 92.97 141 GLU E O 1
ATOM 6953 N N . GLN E 1 150 ? -14.091 -61.568 -46.341 1.00 113.07 142 GLN E N 1
ATOM 6954 C CA . GLN E 1 150 ? -13.016 -62.477 -45.957 1.00 127.95 142 GLN E CA 1
ATOM 6955 C C . GLN E 1 150 ? -12.305 -61.998 -44.697 1.00 123.64 142 GLN E C 1
ATOM 6956 O O . GLN E 1 150 ? -11.881 -62.816 -43.871 1.00 139.20 142 GLN E O 1
ATOM 6958 N N . ARG E 1 151 ? -12.160 -60.682 -44.529 1.00 101.71 143 ARG E N 1
ATOM 6959 C CA . ARG E 1 151 ? -11.525 -60.162 -43.322 1.00 91.93 143 ARG E CA 1
ATOM 6960 C C . ARG E 1 151 ? -12.394 -60.428 -42.098 1.00 89.88 143 ARG E C 1
ATOM 6961 O O . ARG E 1 151 ? -11.994 -61.163 -41.188 1.00 88.46 143 ARG E O 1
ATOM 6963 N N . ASP E 1 152 ? -13.583 -59.822 -42.060 1.00 90.31 144 ASP E N 1
ATOM 6964 C CA . ASP E 1 152 ? -14.603 -60.005 -41.029 1.00 89.70 144 ASP E CA 1
ATOM 6965 C C . ASP E 1 152 ? -14.031 -60.194 -39.617 1.00 95.03 144 ASP E C 1
ATOM 6966 O O . ASP E 1 152 ? -14.349 -61.185 -38.949 1.00 95.33 144 ASP E O 1
ATOM 6968 N N . PRO E 1 153 ? -13.209 -59.257 -39.127 1.00 101.98 145 PRO E N 1
ATOM 6969 C CA . PRO E 1 153 ? -12.532 -59.479 -37.840 1.00 106.12 145 PRO E CA 1
ATOM 6970 C C . PRO E 1 153 ? -13.489 -59.524 -36.668 1.00 106.09 145 PRO E C 1
ATOM 6971 O O . PRO E 1 153 ? -13.062 -59.849 -35.552 1.00 108.66 145 PRO E O 1
ATOM 6975 N N . LYS E 1 154 ? -14.759 -59.194 -36.882 1.00 101.89 146 LYS E N 1
ATOM 6976 C CA . LYS E 1 154 ? -15.773 -59.273 -35.848 1.00 100.23 146 LYS E CA 1
ATOM 6977 C C . LYS E 1 154 ? -16.919 -60.194 -36.236 1.00 103.35 146 LYS E C 1
ATOM 6978 O O . LYS E 1 154 ? -17.913 -60.266 -35.503 1.00 104.56 146 LYS E O 1
ATOM 6980 N N . GLY E 1 155 ? -16.827 -60.882 -37.373 1.00 103.13 147 GLY E N 1
ATOM 6981 C CA . GLY E 1 155 ? -17.898 -61.764 -37.784 1.00 101.83 147 GLY E CA 1
ATOM 6982 C C . GLY E 1 155 ? -19.174 -61.063 -38.178 1.00 99.01 147 GLY E C 1
ATOM 6983 O O . GLY E 1 155 ? -20.202 -61.724 -38.352 1.00 96.67 147 GLY E O 1
ATOM 6984 N N . LEU E 1 156 ? -19.137 -59.739 -38.327 1.00 102.26 148 LEU E N 1
ATOM 6985 C CA . LEU E 1 156 ? -20.360 -58.986 -38.576 1.00 104.48 148 LEU E CA 1
ATOM 6986 C C . LEU E 1 156 ? -20.922 -59.308 -39.951 1.00 110.53 148 LEU E C 1
ATOM 6987 O O . LEU E 1 156 ? -22.142 -59.395 -40.128 1.00 116.93 148 LEU E O 1
ATOM 6989 N N . TYR E 1 157 ? -20.043 -59.498 -40.934 1.00 110.21 149 TYR E N 1
ATOM 6990 C CA . TYR E 1 157 ? -20.490 -59.804 -42.286 1.00 112.76 149 TYR E CA 1
ATOM 6991 C C . TYR E 1 157 ? -21.115 -61.193 -42.355 1.00 120.45 149 TYR E C 1
ATOM 6992 O O . TYR E 1 157 ? -22.098 -61.404 -43.077 1.00 120.62 149 TYR E O 1
ATOM 7001 N N . LYS E 1 158 ? -20.561 -62.152 -41.605 1.00 124.96 150 LYS E N 1
ATOM 7002 C CA . LYS E 1 158 ? -21.133 -63.494 -41.567 1.00 128.29 150 LYS E CA 1
ATOM 7003 C C . LYS E 1 158 ? -22.559 -63.472 -41.029 1.00 125.69 150 LYS 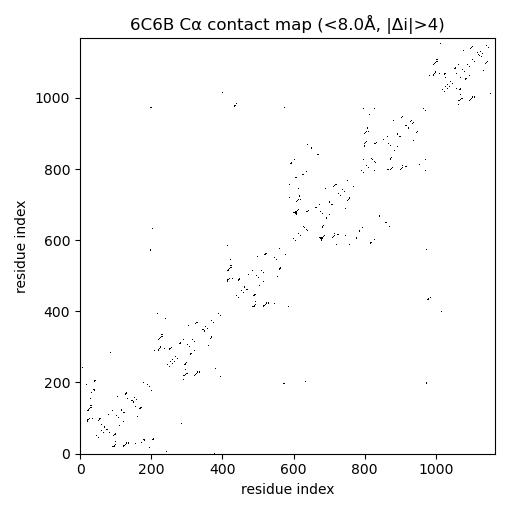E C 1
ATOM 7004 O O . LYS E 1 158 ? -23.412 -64.250 -41.472 1.00 127.75 150 LYS E O 1
ATOM 7006 N N . LYS E 1 159 ? -22.831 -62.589 -40.065 1.00 119.03 151 LYS E N 1
ATOM 7007 C CA . LYS E 1 159 ? -24.170 -62.394 -39.520 1.00 110.89 151 LYS E CA 1
ATOM 7008 C C . LYS E 1 159 ? -25.108 -61.739 -40.527 1.00 105.11 151 LYS E C 1
ATOM 7009 O O . LYS E 1 159 ? -25.519 -60.587 -40.344 1.00 101.47 151 LYS E O 1
ATOM 7011 N N . ALA E 1 160 ? -25.456 -62.466 -41.586 1.00 101.81 152 ALA E N 1
ATOM 7012 C CA . ALA E 1 160 ? -26.437 -61.994 -42.556 1.00 90.54 152 ALA E CA 1
ATOM 7013 C C . ALA E 1 160 ? -27.733 -62.786 -42.415 1.00 85.92 152 ALA E C 1
ATOM 7014 O O . ALA E 1 160 ? -28.665 -62.627 -43.203 1.00 82.23 152 ALA E O 1
ATOM 7016 N N . GLU E 1 164 ? -30.147 -60.722 -38.868 1.00 87.86 156 GLU E N 1
ATOM 7017 C CA . GLU E 1 164 ? -29.443 -60.897 -37.602 1.00 91.35 156 GLU E CA 1
ATOM 7018 C C . GLU E 1 164 ? -28.934 -59.543 -37.103 1.00 93.36 156 GLU E C 1
ATOM 7019 O O . GLU E 1 164 ? -28.867 -59.292 -35.898 1.00 96.30 156 GLU E O 1
ATOM 7021 N N . ILE E 1 165 ? -28.567 -58.688 -38.056 1.00 87.04 157 ILE E N 1
ATOM 7022 C CA . ILE E 1 165 ? -28.253 -57.282 -37.823 1.00 79.07 157 ILE E CA 1
ATOM 7023 C C . ILE E 1 165 ? -28.775 -56.520 -39.031 1.00 84.59 157 ILE E C 1
ATOM 7024 O O . ILE E 1 165 ? -28.552 -56.939 -40.171 1.00 85.57 157 ILE E O 1
ATOM 7029 N N . LYS E 1 166 ? -29.476 -55.417 -38.795 1.00 90.29 158 LYS E N 1
ATOM 7030 C CA . LYS E 1 166 ? -30.167 -54.720 -39.870 1.00 93.94 158 LYS E CA 1
ATOM 7031 C C . LYS E 1 166 ? -29.419 -53.458 -40.286 1.00 91.74 158 LYS E C 1
ATOM 7032 O O . LYS E 1 166 ? -28.644 -52.880 -39.520 1.00 95.51 158 LYS E O 1
ATOM 7034 N N . ASP E 1 167 ? -29.682 -53.032 -41.523 1.00 85.79 159 ASP E N 1
ATOM 7035 C CA . ASP E 1 167 ? -29.154 -51.786 -42.084 1.00 76.63 159 ASP E CA 1
ATOM 7036 C C . ASP E 1 167 ? -27.638 -51.683 -41.964 1.00 77.01 159 ASP E C 1
ATOM 7037 O O . ASP E 1 167 ? -27.090 -50.681 -41.497 1.00 82.86 159 ASP E O 1
ATOM 7042 N N . PHE E 1 168 ? -26.955 -52.744 -42.387 1.00 72.73 160 PHE E N 1
ATOM 7043 C CA . PHE E 1 168 ? -25.504 -52.813 -42.308 1.00 68.22 160 PHE E CA 1
ATOM 7044 C C . PHE E 1 168 ? -24.954 -52.296 -43.635 1.00 66.22 160 PHE E C 1
ATOM 7045 O O . PHE E 1 168 ? -25.340 -52.786 -44.703 1.00 64.25 160 PHE E O 1
ATOM 7053 N N . THR E 1 169 ? -24.071 -51.301 -43.574 1.00 59.60 161 THR E N 1
ATOM 7054 C CA . THR E 1 169 ? -23.567 -50.682 -44.793 1.00 60.88 161 THR E CA 1
ATOM 7055 C C . THR E 1 169 ? -23.008 -51.729 -45.757 1.00 70.10 161 THR E C 1
ATOM 7056 O O . THR E 1 169 ? -22.188 -52.570 -45.377 1.00 64.20 161 THR E O 1
ATOM 7060 N N . GLY E 1 170 ? -23.505 -51.698 -47.000 1.00 72.72 162 GLY E N 1
ATOM 7061 C CA . GLY E 1 170 ? -23.069 -52.583 -48.057 1.00 78.51 162 GLY E CA 1
ATOM 7062 C C . GLY E 1 170 ? -23.869 -53.861 -48.220 1.00 78.87 162 GLY E C 1
ATOM 7063 O O . GLY E 1 170 ? -23.842 -54.454 -49.306 1.00 83.09 162 GLY E O 1
ATOM 7064 N N . ILE E 1 171 ? -24.622 -54.273 -47.202 1.00 74.52 163 ILE E N 1
ATOM 7065 C CA . ILE E 1 171 ? -25.406 -55.508 -47.236 1.00 76.90 163 ILE E CA 1
ATOM 7066 C C . ILE E 1 171 ? -26.901 -55.205 -47.197 1.00 77.95 163 ILE E C 1
ATOM 7067 O O . ILE E 1 171 ? -27.653 -55.623 -48.080 1.00 75.73 163 ILE E O 1
ATOM 7069 N N . SER E 1 172 ? -27.351 -54.489 -46.169 1.00 75.28 164 SER E N 1
ATOM 7070 C CA . SER E 1 172 ? -28.739 -54.088 -46.036 1.00 69.87 164 SER E CA 1
ATOM 7071 C C . SER E 1 172 ? -28.877 -52.575 -45.980 1.00 71.88 164 SER E C 1
ATOM 7072 O O . SER E 1 172 ? -29.981 -52.067 -45.757 1.00 76.37 164 SER E O 1
ATOM 7075 N N . ALA E 1 173 ? -27.786 -51.850 -46.168 1.00 71.68 165 ALA E N 1
ATOM 7076 C CA . ALA E 1 173 ? -27.769 -50.404 -46.293 1.00 65.95 165 ALA E CA 1
ATOM 7077 C C . ALA E 1 173 ? -26.739 -50.052 -47.354 1.00 66.29 165 ALA E C 1
ATOM 7078 O O . ALA E 1 173 ? -25.816 -50.832 -47.615 1.00 61.88 165 ALA E O 1
ATOM 7080 N N . PRO E 1 174 ? -26.879 -48.895 -47.995 1.00 71.23 166 PRO E N 1
ATOM 7081 C CA . PRO E 1 174 ? -25.979 -48.546 -49.098 1.00 75.51 166 PRO E CA 1
ATOM 7082 C C . PRO E 1 174 ? -24.671 -47.924 -48.627 1.00 78.15 166 PRO E C 1
ATOM 7083 O O . PRO E 1 174 ? -24.596 -47.298 -47.566 1.00 80.05 166 PRO E O 1
ATOM 7087 N N . TYR E 1 175 ? -23.623 -48.128 -49.428 1.00 77.30 167 TYR E N 1
ATOM 7088 C CA . TYR E 1 175 ? -22.384 -47.362 -49.324 1.00 72.06 167 TYR E CA 1
ATOM 7089 C C . TYR E 1 175 ? -22.190 -46.501 -50.566 1.00 70.72 167 TYR E C 1
ATOM 7090 O O . TYR E 1 175 ? -22.332 -46.986 -51.695 1.00 70.38 167 TYR E O 1
ATOM 7099 N N . GLU E 1 176 ? -21.885 -45.221 -50.348 1.00 71.25 168 GLU E N 1
ATOM 7100 C CA . GLU E 1 176 ? -21.692 -44.226 -51.407 1.00 66.79 168 GLU E CA 1
ATOM 7101 C C . GLU E 1 176 ? -20.206 -43.894 -51.564 1.00 61.93 168 GLU E C 1
ATOM 7102 O O . GLU E 1 176 ? -19.624 -43.217 -50.715 1.00 60.43 168 GLU E O 1
ATOM 7108 N N . ALA E 1 177 ? -19.579 -44.402 -52.622 1.00 64.41 169 ALA E N 1
ATOM 7109 C CA . ALA E 1 177 ? -18.152 -44.153 -52.823 1.00 68.08 169 ALA E CA 1
ATOM 7110 C C . ALA E 1 177 ? -17.906 -42.687 -53.197 1.00 69.61 169 ALA E C 1
ATOM 7111 O O . ALA E 1 177 ? -18.726 -42.070 -53.885 1.00 71.40 169 ALA E O 1
ATOM 7113 N N . PRO E 1 178 ? -16.807 -42.094 -52.732 1.00 66.48 170 PRO E N 1
ATOM 7114 C CA . PRO E 1 178 ? -16.499 -40.706 -53.107 1.00 69.87 170 PRO E CA 1
ATOM 7115 C C . PRO E 1 178 ? -16.168 -40.571 -54.588 1.00 83.90 170 PRO E C 1
ATOM 7116 O O . PRO E 1 178 ? -15.528 -41.439 -55.188 1.00 84.66 170 PRO E O 1
ATOM 7120 N N . ALA E 1 179 ? -16.598 -39.452 -55.174 1.00 91.73 171 ALA E N 1
ATOM 7121 C CA . ALA E 1 179 ? -16.413 -39.240 -56.605 1.00 98.25 171 ALA E CA 1
ATOM 7122 C C . ALA E 1 179 ? -14.984 -38.842 -56.957 1.00 97.54 171 ALA E C 1
ATOM 7123 O O . ALA E 1 179 ? -14.506 -39.170 -58.048 1.00 101.01 171 ALA E O 1
ATOM 7125 N N . ASN E 1 180 ? -14.300 -38.129 -56.080 1.00 93.66 172 ASN E N 1
ATOM 7126 C CA . ASN E 1 180 ? -12.954 -37.662 -56.380 1.00 91.17 172 ASN E CA 1
ATOM 7127 C C . ASN E 1 180 ? -12.205 -37.421 -55.076 1.00 90.69 172 ASN E C 1
ATOM 7128 O O . ASN E 1 180 ? -11.918 -36.266 -54.738 1.00 94.86 172 ASN E O 1
ATOM 7130 N N . PRO E 1 181 ? -11.864 -38.464 -54.323 1.00 83.79 173 PRO E N 1
ATOM 7131 C CA . PRO E 1 181 ? -11.198 -38.249 -53.036 1.00 76.36 173 PRO E CA 1
ATOM 7132 C C . PRO E 1 181 ? -9.765 -37.774 -53.217 1.00 70.67 173 PRO E C 1
ATOM 7133 O O . PRO E 1 181 ? -9.180 -37.879 -54.295 1.00 75.54 173 PRO E O 1
ATOM 7137 N N . GLU E 1 182 ? -9.210 -37.213 -52.137 1.00 66.84 174 GLU E N 1
ATOM 7138 C CA . GLU E 1 182 ? -7.807 -36.812 -52.165 1.00 70.76 174 GLU E CA 1
ATOM 7139 C C . GLU E 1 182 ? -6.902 -38.020 -52.308 1.00 71.29 174 GLU E C 1
ATOM 7140 O O . GLU E 1 182 ? -5.917 -37.986 -53.050 1.00 70.21 174 GLU E O 1
ATOM 7146 N N . ILE E 1 183 ? -7.221 -39.099 -51.607 1.00 74.60 175 ILE E N 1
ATOM 7147 C CA . ILE E 1 183 ? -6.441 -40.326 -51.663 1.00 82.97 175 ILE E CA 1
ATOM 7148 C C . ILE E 1 183 ? -7.408 -41.488 -51.841 1.00 89.82 175 ILE E C 1
ATOM 7149 O O . ILE E 1 183 ? -8.486 -41.508 -51.236 1.00 91.58 175 ILE E O 1
ATOM 7154 N N . HIS E 1 184 ? -7.032 -42.444 -52.690 1.00 88.08 176 HIS E N 1
ATOM 7155 C CA . HIS E 1 184 ? -7.822 -43.643 -52.944 1.00 83.97 176 HIS E CA 1
ATOM 7156 C C . HIS E 1 184 ? -6.898 -44.828 -52.706 1.00 85.60 176 HIS E C 1
ATOM 7157 O O . HIS E 1 184 ? -5.912 -44.993 -53.430 1.00 89.81 176 HIS E O 1
ATOM 7164 N N . ILE E 1 185 ? -7.194 -45.636 -51.685 1.00 79.28 177 ILE E N 1
ATOM 7165 C CA . ILE E 1 185 ? -6.308 -46.719 -51.256 1.00 78.18 177 ILE E CA 1
ATOM 7166 C C . ILE E 1 185 ? -7.059 -48.046 -51.300 1.00 75.66 177 ILE E C 1
ATOM 7167 O O . ILE E 1 185 ? -8.124 -48.181 -50.689 1.00 78.12 177 ILE E O 1
ATOM 7172 N N . ARG E 1 186 ? -6.509 -49.018 -52.035 1.00 82.43 178 ARG E N 1
ATOM 7173 C CA . ARG E 1 186 ? -7.033 -50.383 -52.097 1.00 87.66 178 ARG E CA 1
ATOM 7174 C C . ARG E 1 186 ? -6.309 -51.276 -51.095 1.00 89.13 178 ARG E C 1
ATOM 7175 O O . ARG E 1 186 ? -5.146 -51.637 -51.301 1.00 97.17 178 ARG E O 1
ATOM 7183 N N . THR E 1 187 ? -7.003 -51.642 -50.019 1.00 83.68 179 THR E N 1
ATOM 7184 C CA . THR E 1 187 ? -6.386 -52.413 -48.948 1.00 82.45 179 THR E CA 1
ATOM 7185 C C . THR E 1 187 ? -6.148 -53.871 -49.314 1.00 86.90 179 THR E C 1
ATOM 7186 O O . THR E 1 187 ? -5.560 -54.599 -48.507 1.00 89.74 179 THR E O 1
ATOM 7190 N N . ASP E 1 188 ? -6.614 -54.324 -50.478 1.00 89.39 180 ASP E N 1
ATOM 7191 C CA . ASP E 1 188 ? -6.237 -55.632 -51.002 1.00 90.72 180 ASP E CA 1
ATOM 7192 C C . ASP E 1 188 ? -4.985 -55.600 -51.874 1.00 93.46 180 ASP E C 1
ATOM 7193 O O . ASP E 1 188 ? -4.447 -56.664 -52.198 1.00 97.27 180 ASP E O 1
ATOM 7198 N N . GLU E 1 189 ? -4.496 -54.415 -52.238 1.00 94.41 181 GLU E N 1
ATOM 7199 C CA . GLU E 1 189 ? -3.305 -54.277 -53.061 1.00 100.97 181 GLU E CA 1
ATOM 7200 C C . GLU E 1 189 ? -2.151 -53.604 -52.337 1.00 105.60 181 GLU E C 1
ATOM 7201 O O . GLU E 1 189 ? -1.032 -53.597 -52.864 1.00 114.70 181 GLU E O 1
ATOM 7207 N N . VAL E 1 190 ? -2.394 -53.000 -51.179 1.00 101.23 182 VAL E N 1
ATOM 7208 C CA . VAL E 1 190 ? -1.370 -52.332 -50.388 1.00 96.09 182 VAL E CA 1
ATOM 7209 C C . VAL E 1 190 ? -1.481 -52.841 -48.959 1.00 93.01 182 VAL E C 1
ATOM 7210 O O . VAL E 1 190 ? -2.589 -53.017 -48.443 1.00 96.54 182 VAL E O 1
ATOM 7214 N N . ASP E 1 191 ? -0.342 -53.064 -48.309 1.00 88.26 183 ASP E N 1
ATOM 7215 C CA . ASP E 1 191 ? -0.377 -53.486 -46.917 1.00 86.93 183 ASP E CA 1
ATOM 7216 C C . ASP E 1 191 ? -0.578 -52.263 -46.024 1.00 82.63 183 ASP E C 1
ATOM 7217 O O . ASP E 1 191 ? -0.766 -51.141 -46.500 1.00 82.27 183 ASP E O 1
ATOM 7222 N N . VAL E 1 192 ? -0.572 -52.483 -44.709 1.00 84.26 184 VAL E N 1
ATOM 7223 C CA . VAL E 1 192 ? -0.813 -51.384 -43.776 1.00 81.10 184 VAL E CA 1
ATOM 7224 C C . VAL E 1 192 ? 0.296 -50.346 -43.887 1.00 81.87 184 VAL E C 1
ATOM 7225 O O . VAL E 1 192 ? 0.036 -49.137 -43.966 1.00 78.35 184 VAL E O 1
ATOM 7229 N N . ALA E 1 193 ? 1.550 -50.806 -43.911 1.00 80.19 185 ALA E N 1
ATOM 7230 C CA . ALA E 1 193 ? 2.687 -49.893 -43.978 1.00 84.11 185 ALA E CA 1
ATOM 7231 C C . ALA E 1 193 ? 2.678 -49.068 -45.261 1.00 86.18 185 ALA E C 1
ATOM 7232 O O . ALA E 1 193 ? 2.948 -47.860 -45.230 1.00 86.26 185 ALA E O 1
ATOM 7234 N N . GLY E 1 194 ? 2.358 -49.694 -46.394 1.00 85.19 186 GLY E N 1
ATOM 7235 C CA . GLY E 1 194 ? 2.319 -48.961 -47.647 1.00 81.64 186 GLY E CA 1
ATOM 7236 C C . GLY E 1 194 ? 1.223 -47.919 -47.695 1.00 86.98 186 GLY E C 1
ATOM 7237 O O . GLY E 1 194 ? 1.388 -46.867 -48.318 1.00 93.49 186 GLY E O 1
ATOM 7238 N N . ALA E 1 195 ? 0.091 -48.189 -47.046 1.00 80.02 187 ALA E N 1
ATOM 7239 C CA . ALA E 1 195 ? -0.984 -47.206 -47.013 1.00 74.49 187 ALA E CA 1
ATOM 7240 C C . ALA E 1 195 ? -0.577 -45.967 -46.230 1.00 72.35 187 ALA E C 1
ATOM 7241 O O . ALA E 1 195 ? -0.852 -44.841 -46.658 1.00 71.14 187 ALA E O 1
ATOM 7243 N N . VAL E 1 196 ? 0.104 -46.155 -45.096 1.00 73.52 188 VAL E N 1
ATOM 7244 C CA . VAL E 1 196 ? 0.552 -45.024 -44.285 1.00 73.01 188 VAL E CA 1
ATOM 7245 C C . VAL E 1 196 ? 1.511 -44.132 -45.065 1.00 76.58 188 VAL E C 1
ATOM 7246 O O . VAL E 1 196 ? 1.400 -42.901 -45.030 1.00 80.07 188 VAL E O 1
ATOM 7250 N N . GLU E 1 197 ? 2.455 -44.732 -45.795 1.00 75.94 189 GLU E N 1
ATOM 7251 C CA . GLU E 1 197 ? 3.388 -43.928 -46.576 1.00 74.49 189 GLU E CA 1
ATOM 7252 C C . GLU E 1 197 ? 2.644 -43.112 -47.620 1.00 73.96 189 GLU E C 1
ATOM 7253 O O . GLU E 1 197 ? 2.971 -41.944 -47.856 1.00 73.46 189 GLU E O 1
ATOM 7255 N N . ILE E 1 198 ? 1.616 -43.700 -48.232 1.00 80.00 190 ILE E N 1
ATOM 7256 C CA . ILE E 1 198 ? 0.834 -42.970 -49.223 1.00 80.06 190 ILE E CA 1
ATOM 7257 C C . ILE E 1 198 ? 0.206 -41.732 -48.594 1.00 78.47 190 ILE E C 1
ATOM 7258 O O . ILE E 1 198 ? 0.258 -40.635 -49.160 1.00 84.61 190 ILE E O 1
ATOM 7263 N N . ILE E 1 199 ? -0.414 -41.892 -47.423 1.00 75.52 191 ILE E N 1
ATOM 7264 C CA . ILE E 1 199 ? -1.043 -40.754 -46.752 1.00 71.28 191 ILE E CA 1
ATOM 7265 C C . ILE E 1 199 ? 0.012 -39.735 -46.333 1.00 67.17 191 ILE E C 1
ATOM 7266 O O . ILE E 1 199 ? -0.153 -38.527 -46.538 1.00 69.64 191 ILE E O 1
ATOM 7271 N N . THR E 1 200 ? 1.115 -40.212 -45.747 1.00 67.98 192 THR E N 1
ATOM 7272 C CA . THR E 1 200 ? 2.174 -39.321 -45.274 1.00 72.42 192 THR E CA 1
ATOM 7273 C C . THR E 1 200 ? 2.795 -38.520 -46.415 1.00 71.93 192 THR E C 1
ATOM 7274 O O . THR E 1 200 ? 3.108 -37.335 -46.252 1.00 69.00 192 THR E O 1
ATOM 7278 N N . LYS E 1 201 ? 2.989 -39.150 -47.573 1.00 71.10 193 LYS E N 1
ATOM 7279 C CA . LYS E 1 201 ? 3.587 -38.442 -48.699 1.00 75.17 193 LYS E CA 1
ATOM 7280 C C . LYS E 1 201 ? 2.690 -37.313 -49.188 1.00 76.26 193 LYS E C 1
ATOM 7281 O O . LYS E 1 201 ? 3.185 -36.260 -49.608 1.00 79.85 193 LYS E O 1
ATOM 7283 N N . TYR E 1 202 ? 1.371 -37.522 -49.171 1.00 70.83 194 TYR E N 1
ATOM 7284 C CA . TYR E 1 202 ? 0.449 -36.462 -49.577 1.00 77.56 194 TYR E CA 1
ATOM 7285 C C . TYR E 1 202 ? 0.531 -35.262 -48.635 1.00 80.30 194 TYR E C 1
ATOM 7286 O O . TYR E 1 202 ? 0.507 -34.110 -49.084 1.00 83.80 194 TYR E O 1
ATOM 7295 N N . LEU E 1 203 ? 0.625 -35.513 -47.325 1.00 73.67 195 LEU E N 1
ATOM 7296 C CA . LEU E 1 203 ? 0.722 -34.424 -46.355 1.00 67.46 195 LEU E CA 1
ATOM 7297 C C . LEU E 1 203 ? 1.974 -33.584 -46.579 1.00 73.31 195 LEU E C 1
ATOM 7298 O O . LEU E 1 203 ? 1.911 -32.348 -46.613 1.00 71.66 195 LEU E O 1
ATOM 7303 N N . ALA E 1 204 ? 3.132 -34.243 -46.700 1.00 75.87 196 ALA E N 1
ATOM 7304 C CA . ALA E 1 204 ? 4.387 -33.525 -46.919 1.00 81.36 196 ALA E CA 1
ATOM 7305 C C . ALA E 1 204 ? 4.409 -32.851 -48.283 1.00 82.95 196 ALA E C 1
ATOM 7306 O O . ALA E 1 204 ? 4.917 -31.730 -48.420 1.00 83.79 196 ALA E O 1
ATOM 7308 N N . ASP E 1 205 ? 3.895 -33.535 -49.312 1.00 81.59 197 ASP E N 1
ATOM 7309 C CA . ASP E 1 205 ? 3.864 -32.960 -50.652 1.00 83.55 197 ASP E CA 1
ATOM 7310 C C . ASP E 1 205 ? 2.997 -31.712 -50.719 1.00 84.17 197 ASP E C 1
ATOM 7311 O O . ASP E 1 205 ? 3.139 -30.919 -51.659 1.00 83.88 197 ASP E O 1
ATOM 7313 N N . ASN E 1 206 ? 2.107 -31.523 -49.745 1.00 79.76 198 ASN E N 1
ATOM 7314 C CA . ASN E 1 206 ? 1.212 -30.377 -49.698 1.00 86.83 198 ASN E CA 1
ATOM 7315 C C . ASN E 1 206 ? 1.549 -29.422 -48.557 1.00 89.74 198 ASN E C 1
ATOM 7316 O O . ASN E 1 206 ? 0.676 -28.672 -48.104 1.00 91.54 198 ASN E O 1
ATOM 7321 N N . GLY E 1 207 ? 2.785 -29.462 -48.056 1.00 80.86 199 GLY E N 1
ATOM 7322 C CA . GLY E 1 207 ? 3.199 -28.520 -47.038 1.00 75.82 199 GLY E CA 1
ATOM 7323 C C . GLY E 1 207 ? 2.540 -28.711 -45.691 1.00 80.09 199 GLY E C 1
ATOM 7324 O O . GLY E 1 207 ? 2.658 -27.835 -44.829 1.00 86.07 199 GLY E O 1
ATOM 7325 N N . LEU E 1 208 ? 1.830 -29.820 -45.484 1.00 70.81 200 LEU E N 1
ATOM 7326 C CA . LEU E 1 208 ? 1.086 -30.010 -44.249 1.00 73.12 200 LEU E CA 1
ATOM 7327 C C . LEU E 1 208 ? 1.912 -30.631 -43.136 1.00 73.90 200 LEU E C 1
ATOM 7328 O O . LEU E 1 208 ? 1.546 -30.497 -41.965 1.00 77.70 200 LEU E O 1
ATOM 7333 N N . ILE E 1 209 ? 3.000 -31.319 -43.470 1.00 74.17 201 ILE E N 1
ATOM 7334 C CA . ILE E 1 209 ? 3.930 -31.829 -42.462 1.00 82.70 201 ILE E CA 1
ATOM 7335 C C . ILE E 1 209 ? 5.354 -31.582 -42.920 1.00 93.03 201 ILE E C 1
ATOM 7336 O O . ILE E 1 209 ? 5.640 -31.494 -44.122 1.00 93.12 201 ILE E O 1
ATOM 7341 N N . PRO E 1 210 ? 6.285 -31.429 -41.959 1.00 99.57 202 PRO E N 1
ATOM 7342 C CA . PRO E 1 210 ? 7.702 -31.222 -42.288 1.00 102.24 202 PRO E CA 1
ATOM 7343 C C . PRO E 1 210 ? 8.320 -32.440 -42.973 1.00 101.23 202 PRO E C 1
ATOM 7344 O O . PRO E 1 210 ? 8.206 -33.546 -42.437 1.00 98.76 202 PRO E O 1
ATOM 7348 N N . ILE F 1 13 ? 6.290 -6.570 -15.675 1.00 49.25 5 ILE F N 1
ATOM 7349 C CA . ILE F 1 13 ? 6.194 -5.240 -16.271 1.00 49.12 5 ILE F CA 1
ATOM 7350 C C . ILE F 1 13 ? 7.126 -5.159 -17.479 1.00 48.95 5 ILE F C 1
ATOM 7351 O O . ILE F 1 13 ? 8.325 -4.903 -17.355 1.00 43.60 5 ILE F O 1
ATOM 7356 N N . THR F 1 14 ? 6.559 -5.388 -18.657 1.00 48.84 6 THR F N 1
ATOM 7357 C CA . THR F 1 14 ? 7.333 -5.493 -19.883 1.00 54.99 6 THR F CA 1
ATOM 7358 C C . THR F 1 14 ? 7.359 -4.159 -20.622 1.00 52.51 6 THR F C 1
ATOM 7359 O O . THR F 1 14 ? 6.341 -3.465 -20.708 1.00 49.04 6 THR F O 1
ATOM 7363 N N . PHE F 1 15 ? 8.540 -3.800 -21.128 1.00 43.08 7 PHE F N 1
ATOM 7364 C CA . PHE F 1 15 ? 8.778 -2.655 -21.999 1.00 44.55 7 PHE F CA 1
ATOM 7365 C C . PHE F 1 15 ? 10.210 -2.756 -22.509 1.00 45.02 7 PHE F C 1
ATOM 7366 O O . PHE F 1 15 ? 11.089 -3.229 -21.794 1.00 43.79 7 PHE F O 1
ATOM 7374 N N . HIS F 1 16 ? 10.441 -2.287 -23.734 1.00 45.30 8 HIS F N 1
ATOM 7375 C CA . HIS F 1 16 ? 11.803 -2.189 -24.240 1.00 47.52 8 HIS F CA 1
ATOM 7376 C C . HIS F 1 16 ? 12.390 -0.812 -23.940 1.00 50.99 8 HIS F C 1
ATOM 7377 O O . HIS F 1 16 ? 11.654 0.145 -23.683 1.00 45.69 8 HIS F O 1
ATOM 7384 N N . PRO F 1 17 ? 13.720 -0.670 -23.946 1.00 49.60 9 PRO F N 1
ATOM 7385 C CA . PRO F 1 17 ? 14.301 0.659 -23.739 1.00 47.58 9 PRO F CA 1
ATOM 7386 C C . PRO F 1 17 ? 13.791 1.598 -24.815 1.00 44.26 9 PRO F C 1
ATOM 7387 O O . PRO F 1 17 ? 13.354 1.165 -25.884 1.00 39.57 9 PRO F O 1
ATOM 7391 N N . GLY F 1 18 ? 13.779 2.885 -24.497 1.00 43.18 10 GLY F N 1
ATOM 7392 C CA . GLY F 1 18 ? 13.358 3.871 -25.467 1.00 36.45 10 GLY F CA 1
ATOM 7393 C C . GLY F 1 18 ? 11.851 3.950 -25.587 1.00 34.19 10 GLY F C 1
ATOM 7394 O O . GLY F 1 18 ? 11.088 3.288 -24.873 1.00 38.13 10 GLY F O 1
ATOM 7395 N N . ALA F 1 19 ? 11.423 4.760 -26.555 1.00 53.05 11 ALA F N 1
ATOM 7396 C CA . ALA F 1 19 ? 10.014 5.049 -26.744 1.00 38.30 11 ALA F CA 1
ATOM 7397 C C . ALA F 1 19 ? 9.306 3.990 -27.580 1.00 43.38 11 ALA F C 1
ATOM 7398 O O . ALA F 1 19 ? 9.887 3.350 -28.462 1.00 45.10 11 ALA F O 1
ATOM 7400 N N . VAL F 1 20 ? 8.007 3.859 -27.316 1.00 49.21 12 VAL F N 1
ATOM 7401 C CA . VAL F 1 20 ? 7.132 3.050 -28.142 1.00 48.37 12 VAL F CA 1
ATOM 7402 C C . VAL F 1 20 ? 7.237 3.523 -29.584 1.00 47.19 12 VAL F C 1
ATOM 7403 O O . VAL F 1 20 ? 7.424 4.718 -29.851 1.00 45.83 12 VAL F O 1
ATOM 7407 N N . THR F 1 21 ? 7.204 2.582 -30.524 1.00 44.11 13 THR F N 1
ATOM 7408 C CA . THR F 1 21 ? 7.163 2.974 -31.926 1.00 40.65 13 THR F CA 1
ATOM 7409 C C . THR F 1 21 ? 5.723 3.291 -32.337 1.00 44.91 13 THR F C 1
ATOM 7410 O O . THR F 1 21 ? 4.760 2.968 -31.635 1.00 51.51 13 THR F O 1
ATOM 7414 N N . GLN F 1 22 ? 5.570 3.925 -33.502 1.00 44.76 14 GLN F N 1
ATOM 7415 C CA . GLN F 1 22 ? 4.228 4.279 -33.955 1.00 49.24 14 GLN F CA 1
ATOM 7416 C C . GLN F 1 22 ? 3.402 3.026 -34.256 1.00 57.55 14 GLN F C 1
ATOM 7417 O O . GLN F 1 22 ? 2.243 2.925 -33.836 1.00 61.36 14 GLN F O 1
ATOM 7423 N N . ASP F 1 23 ? 3.987 2.039 -34.959 1.00 58.48 15 ASP F N 1
ATOM 7424 C CA . ASP F 1 23 ? 3.248 0.801 -35.215 1.00 55.56 15 ASP F CA 1
ATOM 7425 C C . ASP F 1 23 ? 2.959 0.048 -33.926 1.00 52.04 15 ASP F C 1
ATOM 7426 O O . ASP F 1 23 ? 1.880 -0.536 -33.780 1.00 55.75 15 ASP F O 1
ATOM 7431 N N . GLU F 1 24 ? 3.911 0.043 -32.986 1.00 46.56 16 GLU F N 1
ATOM 7432 C CA . GLU F 1 24 ? 3.663 -0.570 -31.685 1.00 50.03 16 GLU F CA 1
ATOM 7433 C C . GLU F 1 24 ? 2.475 0.087 -31.000 1.00 46.06 16 GLU F C 1
ATOM 7434 O O . GLU F 1 24 ? 1.591 -0.598 -30.474 1.00 49.17 16 GLU F O 1
ATOM 7440 N N . ARG F 1 25 ? 2.439 1.421 -30.989 1.00 47.74 17 ARG F N 1
ATOM 7441 C CA . ARG F 1 25 ? 1.328 2.116 -30.348 1.00 44.18 17 ARG F CA 1
ATOM 7442 C C . ARG F 1 25 ? 0.022 1.829 -31.068 1.00 48.34 17 ARG F C 1
ATOM 7443 O O . ARG F 1 25 ? -0.995 1.529 -30.434 1.00 49.28 17 ARG F O 1
ATOM 7451 N N . ASP F 1 26 ? 0.015 1.975 -32.398 1.00 54.94 18 ASP F N 1
ATOM 7452 C CA . ASP F 1 26 ? -1.190 1.694 -33.173 1.00 62.13 18 ASP F CA 1
ATOM 7453 C C . ASP F 1 26 ? -1.660 0.258 -32.963 1.00 64.89 18 ASP F C 1
ATOM 7454 O O . ASP F 1 26 ? -2.865 0.004 -32.851 1.00 69.89 18 ASP F O 1
ATOM 7459 N N . THR F 1 27 ? -0.724 -0.699 -32.922 1.00 63.33 19 THR F N 1
ATOM 7460 C CA . THR F 1 27 ? -1.110 -2.096 -32.728 1.00 54.36 19 THR F CA 1
ATOM 7461 C C . THR F 1 27 ? -1.686 -2.304 -31.332 1.00 54.71 19 THR F C 1
ATOM 7462 O O . THR F 1 27 ? -2.734 -2.935 -31.168 1.00 59.65 19 THR F O 1
ATOM 7466 N N . LEU F 1 28 ? -1.021 -1.753 -30.317 1.00 55.53 20 LEU F N 1
ATOM 7467 C CA . LEU F 1 28 ? -1.479 -1.911 -28.941 1.00 55.43 20 LEU F CA 1
ATOM 7468 C C . LEU F 1 28 ? -2.828 -1.239 -28.693 1.00 58.23 20 LEU F C 1
ATOM 7469 O O . LEU F 1 28 ? -3.661 -1.768 -27.948 1.00 61.86 20 LEU F O 1
ATOM 7474 N N . LEU F 1 29 ? -3.068 -0.071 -29.291 1.00 55.96 21 LEU F N 1
ATOM 7475 C CA . LEU F 1 29 ? -4.327 0.628 -29.049 1.00 56.04 21 LEU F CA 1
ATOM 7476 C C . LEU F 1 29 ? -5.415 0.268 -30.054 1.00 61.96 21 LEU F C 1
ATOM 7477 O O . LEU F 1 29 ? -6.539 0.762 -29.924 1.00 60.32 21 LEU F O 1
ATOM 7482 N N . GLY F 1 30 ? -5.106 -0.566 -31.048 1.00 62.29 22 GLY F N 1
ATOM 7483 C CA . GLY F 1 30 ? -6.099 -1.017 -32.009 1.00 61.71 22 GLY F CA 1
ATOM 7484 C C . GLY F 1 30 ? -6.712 0.092 -32.830 1.00 62.84 22 GLY F C 1
ATOM 7485 O O . GLY F 1 30 ? -7.866 -0.027 -33.256 1.00 63.46 22 GLY F O 1
ATOM 7486 N N . GLN F 1 31 ? -5.971 1.174 -33.060 1.00 63.42 23 GLN F N 1
ATOM 7487 C CA . GLN F 1 31 ? -6.505 2.335 -33.754 1.00 65.48 23 GLN F CA 1
ATOM 7488 C C . GLN F 1 31 ? -5.336 3.175 -34.243 1.00 62.91 23 GLN F C 1
ATOM 7489 O O . GLN F 1 31 ? -4.293 3.241 -33.585 1.00 65.90 23 GLN F O 1
ATOM 7495 N N . LYS F 1 32 ? -5.505 3.777 -35.412 1.00 61.11 24 LYS F N 1
ATOM 7496 C CA . LYS F 1 32 ? -4.501 4.651 -35.998 1.00 57.14 24 LYS F CA 1
ATOM 7497 C C . LYS F 1 32 ? -4.898 6.113 -35.851 1.00 49.42 24 LYS F C 1
ATOM 7498 O O . LYS F 1 32 ? -6.079 6.459 -35.929 1.00 50.80 24 LYS F O 1
ATOM 7500 N N . GLY F 1 33 ? -3.909 6.951 -35.570 1.00 46.76 25 GLY F N 1
ATOM 7501 C CA . GLY F 1 33 ? -4.127 8.379 -35.476 1.00 41.93 25 GLY F CA 1
ATOM 7502 C C . GLY F 1 33 ? -3.989 9.066 -36.826 1.00 56.74 25 GLY F C 1
ATOM 7503 O O . GLY F 1 33 ? -3.314 8.581 -37.734 1.00 57.85 25 GLY F O 1
ATOM 7504 N N . CYS F 1 34 ? -4.656 10.211 -36.948 1.00 55.52 26 CYS F N 1
ATOM 7505 C CA . CYS F 1 34 ? -4.592 11.050 -38.139 1.00 53.67 26 CYS F CA 1
ATOM 7506 C C . CYS F 1 34 ? -5.130 12.427 -37.773 1.00 46.51 26 CYS F C 1
ATOM 7507 O O . CYS F 1 34 ? -5.581 12.648 -36.655 1.00 36.05 26 CYS F O 1
ATOM 7510 N N . THR F 1 35 ? -5.049 13.364 -38.714 1.00 42.47 27 THR F N 1
ATOM 7511 C CA . THR F 1 35 ? -5.679 14.664 -38.522 1.00 35.93 27 THR F CA 1
ATOM 7512 C C . THR F 1 35 ? -6.756 14.897 -39.570 1.00 36.05 27 THR F C 1
ATOM 7513 O O . THR F 1 35 ? -6.506 14.750 -40.769 1.00 38.85 27 THR F O 1
ATOM 7517 N N . VAL F 1 36 ? -7.959 15.210 -39.098 1.00 36.13 28 VAL F N 1
ATOM 7518 C CA . VAL F 1 36 ? -9.073 15.642 -39.929 1.00 39.38 28 VAL F CA 1
ATOM 7519 C C . VAL F 1 36 ? -9.127 17.161 -39.811 1.00 39.52 28 VAL F C 1
ATOM 7520 O O . VAL F 1 36 ? -9.545 17.697 -38.780 1.00 40.16 28 VAL F O 1
ATOM 7524 N N . TRP F 1 37 ? -8.694 17.857 -40.858 1.00 44.37 29 TRP F N 1
ATOM 7525 C CA . TRP F 1 37 ? -8.557 19.313 -40.841 1.00 42.64 29 TRP F CA 1
ATOM 7526 C C . TRP F 1 37 ? -9.747 19.927 -41.576 1.00 38.90 29 TRP F C 1
ATOM 7527 O O . TRP F 1 37 ? -9.785 19.941 -42.808 1.00 35.80 29 TRP F O 1
ATOM 7538 N N . LEU F 1 38 ? -10.710 20.464 -40.829 1.00 39.10 30 LEU F N 1
ATOM 7539 C CA . LEU F 1 38 ? -11.830 21.145 -41.465 1.00 43.66 30 LEU F CA 1
ATOM 7540 C C . LEU F 1 38 ? -11.415 22.557 -41.832 1.00 44.54 30 LEU F C 1
ATOM 7541 O O . LEU F 1 38 ? -10.678 23.213 -41.095 1.00 40.70 30 LEU F O 1
ATOM 7546 N N . THR F 1 39 ? -11.846 23.007 -42.999 1.00 51.47 31 THR F N 1
ATOM 7547 C CA . THR F 1 39 ? -11.618 24.385 -43.411 1.00 50.55 31 THR F CA 1
ATOM 7548 C C . THR F 1 39 ? -12.857 24.887 -44.133 1.00 49.50 31 THR F C 1
ATOM 7549 O O . THR F 1 39 ? -13.511 24.134 -44.862 1.00 52.83 31 THR F O 1
ATOM 7553 N N . GLY F 1 40 ? -13.186 26.149 -43.912 1.00 44.28 32 GLY F N 1
ATOM 7554 C CA . GLY F 1 40 ? -14.371 26.714 -44.524 1.00 49.06 32 GLY F CA 1
ATOM 7555 C C . GLY F 1 40 ? -14.763 28.005 -43.853 1.00 41.70 32 GLY F C 1
ATOM 7556 O O . GLY F 1 40 ? -14.265 28.360 -42.787 1.00 40.36 32 GLY F O 1
ATOM 7557 N N . LEU F 1 41 ? -15.693 28.696 -44.500 1.00 44.23 33 LEU F N 1
ATOM 7558 C CA . LEU F 1 41 ? -16.175 29.972 -44.002 1.00 46.59 33 LEU F CA 1
ATOM 7559 C C . LEU F 1 41 ? -16.820 29.817 -42.628 1.00 49.83 33 LEU F C 1
ATOM 7560 O O . LEU F 1 41 ? -17.291 28.741 -42.242 1.00 52.24 33 LEU F O 1
ATOM 7565 N N . SER F 1 42 ? -16.846 30.920 -41.887 1.00 44.61 34 SER F N 1
ATOM 7566 C CA . SER F 1 42 ? -17.636 30.958 -40.668 1.00 49.59 34 SER F CA 1
ATOM 7567 C C . SER F 1 42 ? -19.093 30.615 -40.975 1.00 55.37 34 SER F C 1
ATOM 7568 O O . SER F 1 42 ? -19.633 30.991 -42.022 1.00 60.70 34 SER F O 1
ATOM 7571 N N . ALA F 1 43 ? -19.715 29.861 -40.069 1.00 53.87 35 ALA F N 1
ATOM 7572 C CA . ALA F 1 43 ? -21.094 29.382 -40.170 1.00 49.25 35 ALA F CA 1
ATOM 7573 C C . ALA F 1 43 ? -21.313 28.378 -41.294 1.00 46.75 35 ALA F C 1
ATOM 7574 O O . ALA F 1 43 ? -22.469 27.976 -41.533 1.00 51.24 35 ALA F O 1
ATOM 7576 N N . SER F 1 44 ? -20.249 27.922 -41.970 1.00 44.12 36 SER F N 1
ATOM 7577 C CA . SER F 1 44 ? -20.416 26.893 -42.994 1.00 43.06 36 SER F CA 1
ATOM 7578 C C . SER F 1 44 ? -20.719 25.534 -42.374 1.00 41.36 36 SER F C 1
ATOM 7579 O O . SER F 1 44 ? -21.325 24.688 -43.039 1.00 46.10 36 SER F O 1
ATOM 7582 N N . GLY F 1 45 ? -20.307 25.305 -41.125 1.00 40.21 37 GLY F N 1
ATOM 7583 C CA . GLY F 1 45 ? -20.706 24.113 -40.397 1.00 42.26 37 GLY F CA 1
ATOM 7584 C C . GLY F 1 45 ? -19.590 23.260 -39.824 1.00 46.94 37 GLY F C 1
ATOM 7585 O O . GLY F 1 45 ? -19.806 22.080 -39.507 1.00 40.64 37 GLY F O 1
ATOM 7586 N N . LYS F 1 46 ? -18.398 23.844 -39.669 1.00 40.75 38 LYS F N 1
ATOM 7587 C CA . LYS F 1 46 ? -17.256 23.062 -39.210 1.00 38.29 38 LYS F CA 1
ATOM 7588 C C . LYS F 1 46 ? -17.491 22.529 -37.797 1.00 37.94 38 LYS F C 1
ATOM 7589 O O . LYS F 1 46 ? -17.352 21.331 -37.543 1.00 44.33 38 LYS F O 1
ATOM 7595 N N . SER F 1 47 ? -17.870 23.405 -36.857 1.00 39.46 39 SER F N 1
ATOM 7596 C CA A SER F 1 47 ? -18.036 22.956 -35.475 0.29 43.97 39 SER F CA 1
ATOM 7597 C CA B SER F 1 47 ? -18.038 22.967 -35.475 0.71 43.77 39 SER F CA 1
ATOM 7598 C C . SER F 1 47 ? -19.208 21.999 -35.343 1.00 47.89 39 SER F C 1
ATOM 7599 O O . SER F 1 47 ? -19.125 21.016 -34.600 1.00 52.21 39 SER F O 1
ATOM 7604 N N . THR F 1 48 ? -20.302 22.265 -36.060 1.00 48.38 40 THR F N 1
ATOM 7605 C CA . THR F 1 48 ? -21.470 21.391 -35.995 1.00 51.28 40 THR F CA 1
ATOM 7606 C C . THR F 1 48 ? -21.110 19.974 -36.433 1.00 47.35 40 THR F C 1
ATOM 7607 O O . THR F 1 48 ? -21.449 18.998 -35.757 1.00 48.27 40 THR F O 1
ATOM 7611 N N . ILE F 1 49 ? -20.359 19.849 -37.526 1.00 42.84 41 ILE F N 1
ATOM 7612 C CA . ILE F 1 49 ? -19.935 18.532 -37.978 1.00 51.29 41 ILE F CA 1
ATOM 7613 C C . ILE F 1 49 ? -18.873 17.964 -37.033 1.00 53.53 41 ILE F C 1
ATOM 7614 O O . ILE F 1 49 ? -18.841 16.752 -36.774 1.00 46.45 41 ILE F O 1
ATOM 7619 N N . ALA F 1 50 ? -17.993 18.824 -36.501 1.00 40.46 42 ALA F N 1
ATOM 7620 C CA . ALA F 1 50 ? -16.920 18.350 -35.624 1.00 39.66 42 ALA F CA 1
ATOM 7621 C C . ALA F 1 50 ? -17.465 17.702 -34.349 1.00 46.50 42 ALA F C 1
ATOM 7622 O O . ALA F 1 50 ? -17.026 16.614 -33.963 1.00 47.61 42 ALA F O 1
ATOM 7624 N N . THR F 1 51 ? -18.428 18.347 -33.678 1.00 49.06 43 THR F N 1
ATOM 7625 C CA . THR F 1 51 ? -18.955 17.746 -32.451 1.00 53.92 43 THR F CA 1
ATOM 7626 C C . THR F 1 51 ? -19.761 16.500 -32.761 1.00 60.87 43 THR F C 1
ATOM 7627 O O . THR F 1 51 ? -19.767 15.555 -31.965 1.00 63.75 43 THR F O 1
ATOM 7631 N N . ALA F 1 52 ? -20.449 16.487 -33.908 1.00 64.56 44 ALA F N 1
ATOM 7632 C CA . ALA F 1 52 ? -21.229 15.319 -34.291 1.00 62.07 44 ALA F CA 1
ATOM 7633 C C . ALA F 1 52 ? -20.321 14.164 -34.674 1.00 54.25 44 ALA F C 1
ATOM 7634 O O . ALA F 1 52 ? -20.540 13.036 -34.229 1.00 51.80 44 ALA F O 1
ATOM 7636 N N . LEU F 1 53 ? -19.275 14.433 -35.465 1.00 47.71 45 LEU F N 1
ATOM 7637 C CA . LEU F 1 53 ? -18.328 13.381 -35.830 1.00 51.78 45 LEU F CA 1
ATOM 7638 C C . LEU F 1 53 ? -17.599 12.839 -34.607 1.00 52.54 45 LEU F C 1
ATOM 7639 O O . LEU F 1 53 ? -17.381 11.623 -34.481 1.00 49.27 45 LEU F O 1
ATOM 7644 N N . GLU F 1 54 ? -17.191 13.728 -33.705 1.00 46.58 46 GLU F N 1
ATOM 7645 C CA . GLU F 1 54 ? -16.490 13.273 -32.514 1.00 49.03 46 GLU F CA 1
ATOM 7646 C C . GLU F 1 54 ? -17.335 12.279 -31.721 1.00 49.35 46 GLU F C 1
ATOM 7647 O O . GLU F 1 54 ? -16.839 11.229 -31.300 1.00 49.37 46 GLU F O 1
ATOM 7653 N N . GLN F 1 55 ? -18.620 12.586 -31.517 1.00 49.97 47 GLN F N 1
ATOM 7654 C CA . GLN F 1 55 ? -19.484 11.658 -30.797 1.00 54.06 47 GLN F CA 1
ATOM 7655 C C . GLN F 1 55 ? -19.627 10.336 -31.543 1.00 55.86 47 GLN F C 1
ATOM 7656 O O . GLN F 1 55 ? -19.612 9.262 -30.926 1.00 57.30 47 GLN F O 1
ATOM 7662 N N . HIS F 1 56 ? -19.777 10.393 -32.871 1.00 55.14 48 HIS F N 1
ATOM 7663 C CA . HIS F 1 56 ? -19.919 9.158 -33.639 1.00 63.81 48 HIS F CA 1
ATOM 7664 C C . HIS F 1 56 ? -18.712 8.250 -33.451 1.00 63.62 48 HIS F C 1
ATOM 7665 O O . HIS F 1 56 ? -18.863 7.029 -33.325 1.00 59.83 48 HIS F O 1
ATOM 7672 N N . LEU F 1 57 ? -17.502 8.824 -33.496 1.00 58.05 49 LEU F N 1
ATOM 7673 C CA . LEU F 1 57 ? -16.285 8.038 -33.298 1.00 54.63 49 LEU F CA 1
ATOM 7674 C C . LEU F 1 57 ? -16.200 7.486 -31.879 1.00 58.46 49 LEU F C 1
ATOM 7675 O O . LEU F 1 57 ? -15.751 6.351 -31.676 1.00 67.19 49 LEU F O 1
ATOM 7680 N N . LEU F 1 58 ? -16.623 8.276 -30.890 1.00 57.74 50 LEU F N 1
ATOM 7681 C CA . LEU F 1 58 ? -16.621 7.821 -29.501 1.00 59.17 50 LEU F CA 1
ATOM 7682 C C . LEU F 1 58 ? -17.557 6.635 -29.312 1.00 63.59 50 LEU F C 1
ATOM 7683 O O . LEU F 1 58 ? -17.265 5.712 -28.541 1.00 64.67 50 LEU F O 1
ATOM 7688 N N . HIS F 1 59 ? -18.691 6.646 -30.014 1.00 67.53 51 HIS F N 1
ATOM 7689 C CA . HIS F 1 59 ? -19.613 5.518 -29.963 1.00 67.71 51 HIS F CA 1
ATOM 7690 C C . HIS F 1 59 ? -18.975 4.264 -30.544 1.00 67.83 51 HIS F C 1
ATOM 7691 O O . HIS F 1 59 ? -19.316 3.149 -30.139 1.00 79.57 51 HIS F O 1
ATOM 7698 N N . LYS F 1 60 ? -18.033 4.425 -31.470 1.00 58.98 52 LYS F N 1
ATOM 7699 C CA . LYS F 1 60 ? -17.302 3.312 -32.058 1.00 57.59 52 LYS F CA 1
ATOM 7700 C C . LYS F 1 60 ? -16.087 2.893 -31.245 1.00 57.96 52 LYS F C 1
ATOM 7701 O O . LYS F 1 60 ? -15.255 2.133 -31.751 1.00 55.46 52 LYS F O 1
ATOM 7707 N N . LYS F 1 61 ? -15.960 3.375 -30.011 1.00 62.87 53 LYS F N 1
ATOM 7708 C CA . LYS F 1 61 ? -14.850 3.004 -29.132 1.00 61.44 53 LYS F CA 1
ATOM 7709 C C . LYS F 1 61 ? -13.493 3.455 -29.676 1.00 64.05 53 LYS F C 1
ATOM 7710 O O . LYS F 1 61 ? -12.468 2.828 -29.407 1.00 66.88 53 LYS F O 1
ATOM 7716 N N . LEU F 1 62 ? -13.464 4.555 -30.425 1.00 62.59 54 LEU F N 1
ATOM 7717 C CA . LEU F 1 62 ? -12.231 5.119 -30.960 1.00 57.76 54 LEU F CA 1
ATOM 7718 C C . LEU F 1 62 ? -11.920 6.433 -30.254 1.00 56.72 54 LEU F C 1
ATOM 7719 O O . LEU F 1 62 ? -12.821 7.248 -30.023 1.00 55.15 54 LEU F O 1
ATOM 7724 N N . HIS F 1 63 ? -10.647 6.644 -29.914 1.00 51.10 55 HIS F N 1
ATOM 7725 C CA . HIS F 1 63 ? -10.238 7.930 -29.349 1.00 48.01 55 HIS F CA 1
ATOM 7726 C C . HIS F 1 63 ? -10.279 9.011 -30.423 1.00 45.24 55 HIS F C 1
ATOM 7727 O O . HIS F 1 63 ? -9.639 8.884 -31.472 1.00 47.09 55 HIS F O 1
ATOM 7734 N N . ALA F 1 64 ? -11.058 10.057 -30.174 1.00 45.31 56 ALA F N 1
ATOM 7735 C CA . ALA F 1 64 ? -11.162 11.184 -31.084 1.00 41.73 56 ALA F CA 1
ATOM 7736 C C . ALA F 1 64 ? -11.272 12.463 -30.276 1.00 41.45 56 ALA F C 1
ATOM 7737 O O . ALA F 1 64 ? -11.942 12.484 -29.239 1.00 45.25 56 ALA F O 1
ATOM 7739 N N . TYR F 1 65 ? -10.647 13.538 -30.764 1.00 37.30 57 TYR F N 1
ATOM 7740 C CA . TYR F 1 65 ? -10.619 14.781 -30.008 1.00 35.55 57 TYR F CA 1
ATOM 7741 C C . TYR F 1 65 ? -10.698 15.972 -30.954 1.00 43.96 57 TYR F C 1
ATOM 7742 O O . TYR F 1 65 ? -9.902 16.086 -31.896 1.00 41.17 57 TYR F O 1
ATOM 7751 N N . ARG F 1 66 ? -11.639 16.868 -30.661 1.00 34.58 58 ARG F N 1
ATOM 7752 C CA . ARG F 1 66 ? -11.889 18.076 -31.434 1.00 37.21 58 ARG F CA 1
ATOM 7753 C C . ARG F 1 66 ? -11.045 19.218 -30.887 1.00 36.08 58 ARG F C 1
ATOM 7754 O O . ARG F 1 66 ? -10.996 19.433 -29.668 1.00 36.48 58 ARG F O 1
ATOM 7762 N N . LEU F 1 67 ? -10.365 19.926 -31.786 1.00 33.34 59 LEU F N 1
ATOM 7763 C CA . LEU F 1 67 ? -9.663 21.159 -31.460 1.00 33.85 59 LEU F CA 1
ATOM 7764 C C . LEU F 1 67 ? -10.413 22.320 -32.106 1.00 35.68 59 LEU F C 1
ATOM 7765 O O . LEU F 1 67 ? -10.552 22.361 -33.336 1.00 35.55 59 LEU F O 1
ATOM 7770 N N . ASP F 1 68 ? -10.900 23.254 -31.292 1.00 47.84 60 ASP F N 1
ATOM 7771 C CA . ASP F 1 68 ? -11.521 24.468 -31.829 1.00 42.91 60 ASP F CA 1
ATOM 7772 C C . ASP F 1 68 ? -11.317 25.597 -30.825 1.00 37.63 60 ASP F C 1
ATOM 7773 O O . ASP F 1 68 ? -10.590 25.446 -29.839 1.00 32.89 60 ASP F O 1
ATOM 7778 N N . GLY F 1 69 ? -11.995 26.726 -31.063 1.00 39.07 61 GLY F N 1
ATOM 7779 C CA . GLY F 1 69 ? -11.726 27.909 -30.269 1.00 39.21 61 GLY F CA 1
ATOM 7780 C C . GLY F 1 69 ? -12.015 27.704 -28.801 1.00 44.39 61 GLY F C 1
ATOM 7781 O O . GLY F 1 69 ? -11.265 28.184 -27.948 1.00 40.78 61 GLY F O 1
ATOM 7782 N N . ASP F 1 70 ? -13.035 26.896 -28.492 1.00 40.20 62 ASP F N 1
ATOM 7783 C CA . ASP F 1 70 ? -13.453 26.709 -27.110 1.00 41.52 62 ASP F CA 1
ATOM 7784 C C . ASP F 1 70 ? -12.338 26.102 -26.260 1.00 34.54 62 ASP F C 1
ATOM 7785 O O . ASP F 1 70 ? -12.219 26.419 -25.072 1.00 38.85 62 ASP F O 1
ATOM 7790 N N . ASN F 1 71 ? -11.528 25.214 -26.818 1.00 38.72 63 ASN F N 1
ATOM 7791 C CA . ASN F 1 71 ? -10.483 24.629 -25.982 1.00 42.06 63 ASN F CA 1
ATOM 7792 C C . ASN F 1 71 ? -9.067 25.114 -26.311 1.00 39.02 63 ASN F C 1
ATOM 7793 O O . ASN F 1 71 ? -8.136 24.775 -25.570 1.00 44.38 63 ASN F O 1
ATOM 7798 N N . ILE F 1 72 ? -8.881 25.939 -27.345 1.00 39.68 64 ILE F N 1
ATOM 7799 C CA . ILE F 1 72 ? -7.562 26.422 -27.736 1.00 42.37 64 ILE F CA 1
ATOM 7800 C C . ILE F 1 72 ? -7.395 27.913 -27.471 1.00 39.12 64 ILE F C 1
ATOM 7801 O O . ILE F 1 72 ? -6.336 28.343 -27.010 1.00 37.83 64 ILE F O 1
ATOM 7806 N N . ARG F 1 73 ? -8.421 28.716 -27.771 1.00 35.30 65 ARG F N 1
ATOM 7807 C CA . ARG F 1 73 ? -8.229 30.160 -27.904 1.00 41.56 65 ARG F CA 1
ATOM 7808 C C . ARG F 1 73 ? -7.799 30.812 -26.595 1.00 41.40 65 ARG F C 1
ATOM 7809 O O . ARG F 1 73 ? -6.942 31.704 -26.598 1.00 38.66 65 ARG F O 1
ATOM 7817 N N . PHE F 1 74 ? -8.425 30.430 -25.479 1.00 37.78 66 PHE F N 1
ATOM 7818 C CA . PHE F 1 74 ? -8.176 31.029 -24.176 1.00 39.12 66 PHE F CA 1
ATOM 7819 C C . PHE F 1 74 ? -7.265 30.192 -23.288 1.00 35.09 66 PHE F C 1
ATOM 7820 O O . PHE F 1 74 ? -7.086 30.526 -22.111 1.00 39.78 66 PHE F O 1
ATOM 7828 N N . GLY F 1 75 ? -6.674 29.140 -23.823 1.00 33.98 67 GLY F N 1
ATOM 7829 C CA . GLY F 1 75 ? -5.710 28.358 -23.084 1.00 40.64 67 GLY F CA 1
ATOM 7830 C C . GLY F 1 75 ? -4.331 28.414 -23.719 1.00 40.49 67 GLY F C 1
ATOM 7831 O O . GLY F 1 75 ? -3.575 29.360 -23.471 1.00 37.74 67 GLY F O 1
ATOM 7832 N N . LEU F 1 76 ? -3.987 27.408 -24.534 1.00 32.20 68 LEU F N 1
ATOM 7833 C CA . LEU F 1 76 ? -2.667 27.397 -25.161 1.00 31.49 68 LEU F CA 1
ATOM 7834 C C . LEU F 1 76 ? -2.374 28.709 -25.880 1.00 31.12 68 LEU F C 1
ATOM 7835 O O . LEU F 1 76 ? -1.269 29.238 -25.776 1.00 31.32 68 LEU F O 1
ATOM 7840 N N . ASN F 1 77 ? -3.350 29.245 -26.610 1.00 36.01 69 ASN F N 1
ATOM 7841 C CA . ASN F 1 77 ? -3.114 30.387 -27.481 1.00 34.60 69 ASN F CA 1
ATOM 7842 C C . ASN F 1 77 ? -3.665 31.696 -26.905 1.00 31.36 69 ASN F C 1
ATOM 7843 O O . ASN F 1 77 ? -3.867 32.665 -27.650 1.00 31.24 69 ASN F O 1
ATOM 7848 N N . LYS F 1 78 ? -3.845 31.769 -25.591 1.00 32.51 70 LYS F N 1
ATOM 7849 C CA . LYS F 1 78 ? -4.391 32.985 -25.005 1.00 39.02 70 LYS F CA 1
ATOM 7850 C C . LYS F 1 78 ? -3.466 34.179 -25.185 1.00 37.53 70 LYS F C 1
ATOM 7851 O O . LYS F 1 78 ? -3.926 35.324 -25.065 1.00 34.96 70 LYS F O 1
ATOM 7857 N N . ASP F 1 79 ? -2.193 33.942 -25.503 1.00 33.54 71 ASP F N 1
ATOM 7858 C CA . ASP F 1 79 ? -1.248 35.034 -25.681 1.00 34.52 71 ASP F CA 1
ATOM 7859 C C . ASP F 1 79 ? -1.413 35.731 -27.026 1.00 35.03 71 ASP F C 1
ATOM 7860 O O . ASP F 1 79 ? -0.950 36.872 -27.183 1.00 34.04 71 ASP F O 1
ATOM 7865 N N . LEU F 1 80 ? -2.146 35.121 -27.949 1.00 32.21 72 LEU F N 1
ATOM 7866 C CA . LEU F 1 80 ? -2.258 35.602 -29.316 1.00 31.56 72 LEU F CA 1
ATOM 7867 C C . LEU F 1 80 ? -3.413 36.572 -29.448 1.00 36.22 72 LEU F C 1
ATOM 7868 O O . LEU F 1 80 ? -4.455 36.402 -28.808 1.00 32.60 72 LEU F O 1
ATOM 7873 N N . GLY F 1 81 ? -3.209 37.598 -30.260 1.00 32.36 73 GLY F N 1
ATOM 7874 C CA . GLY F 1 81 ? -4.203 38.613 -30.554 1.00 33.05 73 GLY F CA 1
ATOM 7875 C C . GLY F 1 81 ? -4.937 38.301 -31.843 1.00 32.67 73 GLY F C 1
ATOM 7876 O O . GLY F 1 81 ? -5.074 37.139 -32.241 1.00 34.00 73 GLY F O 1
ATOM 7877 N N . PHE F 1 82 ? -5.385 39.345 -32.523 1.00 32.79 74 PHE F N 1
ATOM 7878 C CA . PHE F 1 82 ? -6.213 39.191 -33.715 1.00 37.10 74 PHE F CA 1
ATOM 7879 C C . PHE F 1 82 ? -5.538 39.753 -34.965 1.00 42.57 74 PHE F C 1
ATOM 7880 O O . PHE F 1 82 ? -6.137 39.746 -36.051 1.00 39.40 74 PHE F O 1
ATOM 7888 N N . ASP F 1 83 ? -4.292 40.211 -34.836 1.00 39.36 75 ASP F N 1
ATOM 7889 C CA . ASP F 1 83 ? -3.477 40.697 -35.935 1.00 41.53 75 ASP F CA 1
ATOM 7890 C C . ASP F 1 83 ? -3.065 39.552 -36.865 1.00 38.68 75 ASP F C 1
ATOM 7891 O O . ASP F 1 83 ? -3.119 38.365 -36.527 1.00 30.67 75 ASP F O 1
ATOM 7896 N N . GLN F 1 84 ? -2.577 39.939 -38.040 1.00 31.71 76 GLN F N 1
ATOM 7897 C CA . GLN F 1 84 ? -2.250 38.961 -39.070 1.00 38.43 76 GLN F CA 1
ATOM 7898 C C . GLN F 1 84 ? -1.200 37.972 -38.581 1.00 37.13 76 GLN F C 1
ATOM 7899 O O . GLN F 1 84 ? -1.326 36.765 -38.816 1.00 40.61 76 GLN F O 1
ATOM 7905 N N . ALA F 1 85 ? -0.180 38.460 -37.863 1.00 38.49 77 ALA F N 1
ATOM 7906 C CA . ALA F 1 85 ? 0.874 37.591 -37.342 1.00 46.31 77 ALA F CA 1
ATOM 7907 C C . ALA F 1 85 ? 0.334 36.597 -36.314 1.00 37.99 77 ALA F C 1
ATOM 7908 O O . ALA F 1 85 ? 0.715 35.423 -36.319 1.00 38.17 77 ALA F O 1
ATOM 7910 N N . SER F 1 86 ? -0.548 37.049 -35.427 1.00 36.08 78 SER F N 1
ATOM 7911 C CA . SER F 1 86 ? -1.172 36.151 -34.453 1.00 33.32 78 SER F CA 1
ATOM 7912 C C . SER F 1 86 ? -1.966 35.054 -35.147 1.00 28.91 78 SER F C 1
ATOM 7913 O O . SER F 1 86 ? -1.964 33.888 -34.720 1.00 28.45 78 SER F O 1
ATOM 7916 N N . ARG F 1 87 ? -2.707 35.421 -36.189 1.00 28.95 79 ARG F N 1
ATOM 7917 C CA . ARG F 1 87 ? -3.518 34.433 -36.891 1.00 36.61 79 ARG F CA 1
ATOM 7918 C C . ARG F 1 87 ? -2.649 33.329 -37.494 1.00 35.46 79 ARG F C 1
ATOM 7919 O O . ARG F 1 87 ? -3.007 32.151 -37.453 1.00 34.87 79 ARG F O 1
ATOM 7927 N N . VAL F 1 88 ? -1.516 33.705 -38.082 1.00 40.31 80 VAL F N 1
ATOM 7928 C CA . VAL F 1 88 ? -0.581 32.730 -38.645 1.00 34.05 80 VAL F CA 1
ATOM 7929 C C . VAL F 1 88 ? -0.022 31.819 -37.554 1.00 31.49 80 VAL F C 1
ATOM 7930 O O . VAL F 1 88 ? 0.028 30.597 -37.704 1.00 35.17 80 VAL F O 1
ATOM 7934 N N . GLU F 1 89 ? 0.441 32.406 -36.451 1.00 31.92 81 GLU F N 1
ATOM 7935 C CA . GLU F 1 89 ? 0.979 31.602 -35.363 1.00 30.52 81 GLU F CA 1
ATOM 7936 C C . GLU F 1 89 ? -0.105 30.739 -34.726 1.00 31.44 81 GLU F C 1
ATOM 7937 O O . GLU F 1 89 ? 0.179 29.640 -34.233 1.00 27.51 81 GLU F O 1
ATOM 7943 N N . ASN F 1 90 ? -1.349 31.224 -34.710 1.00 27.59 82 ASN F N 1
ATOM 7944 C CA . ASN F 1 90 ? -2.447 30.418 -34.187 1.00 34.33 82 ASN F CA 1
ATOM 7945 C C . ASN F 1 90 ? -2.591 29.104 -34.961 1.00 34.11 82 ASN F C 1
ATOM 7946 O O . ASN F 1 90 ? -2.664 28.027 -34.360 1.00 31.19 82 ASN F O 1
ATOM 7951 N N . ILE F 1 91 ? -2.642 29.185 -36.299 1.00 29.28 83 ILE F N 1
ATOM 7952 C CA . ILE F 1 91 ? -2.786 28.000 -37.149 1.00 27.12 83 ILE F CA 1
ATOM 7953 C C . ILE F 1 91 ? -1.547 27.127 -37.063 1.00 27.15 83 ILE F C 1
ATOM 7954 O O . ILE F 1 91 ? -1.640 25.895 -37.103 1.00 32.36 83 ILE F O 1
ATOM 7959 N N . ARG F 1 92 ? -0.363 27.745 -36.982 1.00 31.03 84 ARG F N 1
ATOM 7960 C CA . ARG F 1 92 ? 0.864 26.973 -36.807 1.00 33.10 84 ARG F CA 1
ATOM 7961 C C . ARG F 1 92 ? 0.779 26.090 -35.576 1.00 30.79 84 ARG F C 1
ATOM 7962 O O . ARG F 1 92 ? 1.073 24.895 -35.636 1.00 40.22 84 ARG F O 1
ATOM 7970 N N . ARG F 1 93 ? 0.406 26.674 -34.440 1.00 33.32 85 ARG F N 1
ATOM 7971 C CA . ARG F 1 93 ? 0.343 25.908 -33.201 1.00 33.83 85 ARG F CA 1
ATOM 7972 C C . ARG F 1 93 ? -0.734 24.837 -33.272 1.00 36.27 85 ARG F C 1
ATOM 7973 O O . ARG F 1 93 ? -0.540 23.706 -32.801 1.00 33.31 85 ARG F O 1
ATOM 7981 N N . ILE F 1 94 ? -1.871 25.165 -33.883 1.00 33.39 86 ILE F N 1
ATOM 7982 C CA . ILE F 1 94 ? -2.918 24.166 -34.033 1.00 30.22 86 ILE F CA 1
ATOM 7983 C C . ILE F 1 94 ? -2.386 22.990 -34.846 1.00 33.08 86 ILE F C 1
ATOM 7984 O O . ILE F 1 94 ? -2.579 21.826 -34.485 1.00 36.16 86 ILE F O 1
ATOM 7989 N N . GLY F 1 95 ? -1.617 23.279 -35.895 1.00 32.95 87 GLY F N 1
ATOM 7990 C CA . GLY F 1 95 ? -0.991 22.214 -36.666 1.00 28.15 87 GLY F CA 1
ATOM 7991 C C . GLY F 1 95 ? -0.069 21.343 -35.833 1.00 31.57 87 GLY F C 1
ATOM 7992 O O . GLY F 1 95 ? -0.083 20.119 -35.961 1.00 33.40 87 GLY F O 1
ATOM 7993 N N . GLU F 1 96 ? 0.757 21.951 -34.977 1.00 35.57 88 GLU F N 1
ATOM 7994 C CA . GLU F 1 96 ? 1.630 21.130 -34.141 1.00 38.04 88 GLU F CA 1
ATOM 7995 C C . GLU F 1 96 ? 0.829 20.301 -33.145 1.00 40.23 88 GLU F C 1
ATOM 7996 O O . GLU F 1 96 ? 1.141 19.122 -32.903 1.00 36.76 88 GLU F O 1
ATOM 8002 N N . VAL F 1 97 ? -0.172 20.916 -32.514 1.00 28.66 89 VAL F N 1
ATOM 8003 C CA . VAL F 1 97 ? -0.922 20.189 -31.501 1.00 31.20 89 VAL F CA 1
ATOM 8004 C C . VAL F 1 97 ? -1.705 19.067 -32.156 1.00 35.34 89 VAL F C 1
ATOM 8005 O O . VAL F 1 97 ? -1.844 17.983 -31.587 1.00 33.19 89 VAL F O 1
ATOM 8009 N N . SER F 1 98 ? -2.234 19.313 -33.359 1.00 30.53 90 SER F N 1
ATOM 8010 C CA . SER F 1 98 ? -2.975 18.272 -34.068 1.00 32.44 90 SER F CA 1
ATOM 8011 C C . SER F 1 98 ? -2.085 17.077 -34.398 1.00 33.93 90 SER F C 1
ATOM 8012 O O . SER F 1 98 ? -2.534 15.925 -34.356 1.00 38.77 90 SER F O 1
ATOM 8015 N N . LEU F 1 99 ? -0.832 17.333 -34.766 1.00 37.74 91 LEU F N 1
ATOM 8016 C CA . LEU F 1 99 ? 0.101 16.240 -35.006 1.00 35.93 91 LEU F CA 1
ATOM 8017 C C . LEU F 1 99 ? 0.313 15.401 -33.743 1.00 37.47 91 LEU F C 1
ATOM 8018 O O . LEU F 1 99 ? 0.304 14.163 -33.804 1.00 37.41 91 LEU F O 1
ATOM 8023 N N . LEU F 1 100 ? 0.502 16.059 -32.593 1.00 36.43 92 LEU F N 1
ATOM 8024 C CA . LEU F 1 100 ? 0.717 15.346 -31.332 1.00 37.38 92 LEU F CA 1
ATOM 8025 C C . LEU F 1 100 ? -0.426 14.384 -31.026 1.00 33.99 92 LEU F C 1
ATOM 8026 O O . LEU F 1 100 ? -0.194 13.230 -30.647 1.00 35.59 92 LEU F O 1
ATOM 8031 N N . PHE F 1 101 ? -1.673 14.844 -31.169 1.00 32.24 93 PHE F N 1
ATOM 8032 C CA . PHE F 1 101 ? -2.789 13.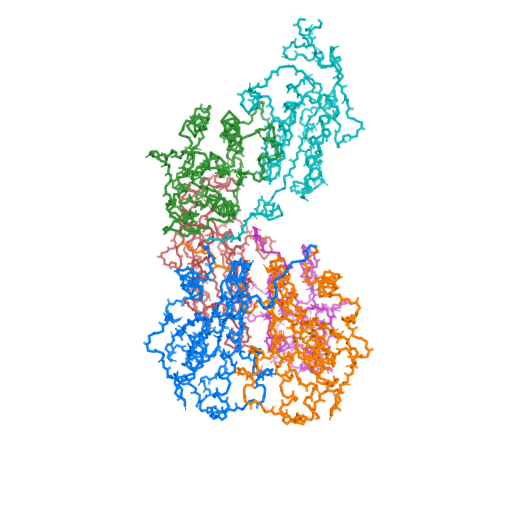936 -30.925 1.00 39.85 93 PHE F CA 1
ATOM 8033 C C . PHE F 1 101 ? -2.765 12.764 -31.897 1.00 42.04 93 PHE F C 1
ATOM 8034 O O . PHE F 1 101 ? -2.920 11.612 -31.487 1.00 35.09 93 PHE F O 1
ATOM 8042 N N . ALA F 1 102 ? -2.514 13.034 -33.182 1.00 44.21 94 ALA F N 1
ATOM 8043 C CA . ALA F 1 102 ? -2.442 11.950 -34.161 1.00 43.18 94 ALA F CA 1
ATOM 8044 C C . ALA F 1 102 ? -1.312 10.982 -33.823 1.00 39.58 94 ALA F C 1
ATOM 8045 O O . ALA F 1 102 ? -1.470 9.763 -33.953 1.00 40.04 94 ALA F O 1
ATOM 8047 N N . LEU F 1 103 ? -0.166 11.505 -33.373 1.00 40.24 95 LEU F N 1
ATOM 8048 C CA . LEU F 1 103 ? 0.926 10.639 -32.925 1.00 39.75 95 LEU F CA 1
ATOM 8049 C C . LEU F 1 103 ? 0.521 9.776 -31.737 1.00 37.01 95 LEU F C 1
ATOM 8050 O O . LEU F 1 103 ? 1.171 8.761 -31.466 1.00 39.35 95 LEU F O 1
ATOM 8055 N N . SER F 1 104 ? -0.480 10.197 -30.978 1.00 36.51 96 SER F N 1
ATOM 8056 C CA . SER F 1 104 ? -0.996 9.441 -29.848 1.00 46.27 96 SER F CA 1
ATOM 8057 C C . SER F 1 104 ? -2.048 8.412 -30.240 1.00 43.58 96 SER F C 1
ATOM 8058 O O . SER F 1 104 ? -2.744 7.904 -29.357 1.00 42.08 96 SER F O 1
ATOM 8061 N N . SER F 1 105 ? -2.216 8.127 -31.533 1.00 39.40 97 SER F N 1
ATOM 8062 C CA . SER F 1 105 ? -3.263 7.207 -32.005 1.00 45.16 97 SER F CA 1
ATOM 8063 C C . SER F 1 105 ? -4.659 7.738 -31.658 1.00 48.05 97 SER F C 1
ATOM 8064 O O . SER F 1 105 ? -5.523 7.020 -31.152 1.00 46.94 97 SER F O 1
ATOM 8067 N N . THR F 1 106 ? -4.861 9.026 -31.913 1.00 45.91 98 THR F N 1
ATOM 8068 C CA . THR F 1 106 ? -6.142 9.684 -31.725 1.00 41.39 98 THR F CA 1
ATOM 8069 C C . THR F 1 106 ? -6.564 10.249 -33.072 1.00 41.19 98 THR F C 1
ATOM 8070 O O . THR F 1 106 ? -5.716 10.637 -33.877 1.00 43.53 98 THR F O 1
ATOM 8074 N N . ILE F 1 107 ? -7.867 10.248 -33.346 1.00 39.22 99 ILE F N 1
ATOM 8075 C CA . ILE F 1 107 ? -8.396 10.983 -34.494 1.00 41.92 99 ILE F CA 1
ATOM 8076 C C . ILE F 1 107 ? -8.611 12.441 -34.072 1.00 36.01 99 ILE F C 1
ATOM 8077 O O . ILE F 1 107 ? -9.519 12.752 -33.300 1.00 42.08 99 ILE F O 1
ATOM 8082 N N . SER F 1 108 ? -7.767 13.325 -34.576 1.00 34.82 100 SER F N 1
ATOM 8083 C CA . SER F 1 108 ? -7.790 14.742 -34.237 1.00 37.15 100 SER F CA 1
ATOM 8084 C C . SER F 1 108 ? -8.592 15.511 -35.275 1.00 43.37 100 SER F C 1
ATOM 8085 O O . SER F 1 108 ? -8.281 15.462 -36.469 1.00 48.98 100 SER F O 1
ATOM 8088 N N . VAL F 1 109 ? -9.596 16.245 -34.816 1.00 42.85 101 VAL F N 1
ATOM 8089 C CA . VAL F 1 109 ? -10.490 17.008 -35.679 1.00 43.36 101 VAL F CA 1
ATOM 8090 C C . VAL F 1 109 ? -10.307 18.482 -35.373 1.00 36.08 101 VAL F C 1
ATOM 8091 O O . VAL F 1 109 ? -10.617 18.936 -34.267 1.00 38.34 101 VAL F O 1
ATOM 8095 N N . THR F 1 110 ? -9.820 19.228 -36.346 1.00 31.60 102 THR F N 1
ATOM 8096 C CA . THR F 1 110 ? -9.631 20.660 -36.191 1.00 39.92 102 THR F CA 1
ATOM 8097 C C . THR F 1 110 ? -10.747 21.387 -36.928 1.00 39.66 102 THR F C 1
ATOM 8098 O O . THR F 1 110 ? -11.139 20.986 -38.025 1.00 43.64 102 THR F O 1
ATOM 8102 N N . ALA F 1 111 ? -11.263 22.451 -36.323 1.00 37.79 103 ALA F N 1
ATOM 8103 C CA . ALA F 1 111 ? -12.444 23.136 -36.846 1.00 36.50 103 ALA F CA 1
ATOM 8104 C C . ALA F 1 111 ? -12.202 24.644 -36.880 1.00 38.76 103 ALA F C 1
ATOM 8105 O O . ALA F 1 111 ? -12.952 25.419 -36.299 1.00 44.34 103 ALA F O 1
ATOM 8107 N N . PHE F 1 112 ? -11.165 25.065 -37.593 1.00 40.97 104 PHE F N 1
ATOM 8108 C CA . PHE F 1 112 ? -10.849 26.477 -37.738 1.00 41.69 104 PHE F CA 1
ATOM 8109 C C . PHE F 1 112 ? -11.033 26.897 -39.190 1.00 45.40 104 PHE F C 1
ATOM 8110 O O . PHE F 1 112 ? -10.869 26.088 -40.110 1.00 53.99 104 PHE F O 1
ATOM 8118 N N . ILE F 1 113 ? -11.408 28.167 -39.386 1.00 44.98 105 ILE F N 1
ATOM 8119 C CA . ILE F 1 113 ? -11.611 28.676 -40.739 1.00 44.63 105 ILE F CA 1
ATOM 8120 C C . ILE F 1 113 ? -10.392 28.374 -41.603 1.00 39.36 105 ILE F C 1
ATOM 8121 O O . ILE F 1 113 ? -10.519 27.868 -42.730 1.00 32.78 105 ILE F O 1
ATOM 8126 N N . SER F 1 114 ? -9.193 28.592 -41.054 1.00 34.39 106 SER F N 1
ATOM 8127 C CA . SER F 1 114 ? -7.916 28.355 -41.722 1.00 33.82 106 SER F CA 1
ATOM 8128 C C . SER F 1 114 ? -7.986 28.846 -43.175 1.00 42.79 106 SER F C 1
ATOM 8129 O O . SER F 1 114 ? -7.873 28.046 -44.114 1.00 44.47 106 SER F O 1
ATOM 8132 N N . PRO F 1 115 ? -8.176 30.155 -43.386 1.00 43.29 107 PRO F N 1
ATOM 8133 C CA . PRO F 1 115 ? -8.570 30.652 -44.717 1.00 42.52 107 PRO F CA 1
ATOM 8134 C C . PRO F 1 115 ? -7.467 30.616 -45.765 1.00 46.66 107 PRO F C 1
ATOM 8135 O O . PRO F 1 115 ? -7.777 30.606 -46.967 1.00 43.41 107 PRO F O 1
ATOM 8139 N N . TYR F 1 116 ? -6.202 30.603 -45.365 1.00 43.65 108 TYR F N 1
ATOM 8140 C CA . TYR F 1 116 ? -5.104 30.747 -46.305 1.00 45.21 108 TYR F CA 1
ATOM 8141 C C . TYR F 1 116 ? -4.541 29.376 -46.653 1.00 44.37 108 TYR F C 1
ATOM 8142 O O . TYR F 1 116 ? -4.323 28.540 -45.769 1.00 40.54 108 TYR F O 1
ATOM 8151 N N . ILE F 1 117 ? -4.327 29.153 -47.950 1.00 39.74 109 ILE F N 1
ATOM 8152 C CA . ILE F 1 117 ? -3.761 27.899 -48.434 1.00 38.53 109 ILE F CA 1
ATOM 8153 C C . ILE F 1 117 ? -2.411 27.635 -47.787 1.00 34.70 109 ILE F C 1
ATOM 8154 O O . ILE F 1 117 ? -2.118 26.509 -47.370 1.00 34.97 109 ILE F O 1
ATOM 8159 N N . SER F 1 118 ? -1.594 28.679 -47.647 1.00 38.20 110 SER F N 1
ATOM 8160 C CA . SER F 1 118 ? -0.235 28.530 -47.128 1.00 44.16 110 SER F CA 1
ATOM 8161 C C . SER F 1 118 ? -0.229 27.950 -45.721 1.00 42.65 110 SER F C 1
ATOM 8162 O O . SER F 1 118 ? 0.605 27.096 -45.397 1.00 45.46 110 SER F O 1
ATOM 8165 N N . ASP F 1 119 ? -1.146 28.411 -44.869 1.00 38.65 111 ASP F N 1
ATOM 8166 C CA . ASP F 1 119 ? -1.211 27.924 -43.495 1.00 35.98 111 ASP F CA 1
ATOM 8167 C C . ASP F 1 119 ? -1.617 26.459 -43.437 1.00 38.33 111 ASP F C 1
ATOM 8168 O O . ASP F 1 119 ? -0.982 25.656 -42.741 1.00 33.99 111 ASP F O 1
ATOM 8173 N N . ARG F 1 120 ? -2.687 26.095 -44.152 1.00 38.77 112 ARG F N 1
ATOM 8174 C CA . ARG F 1 120 ? -3.113 24.698 -44.188 1.00 40.89 112 ARG F CA 1
ATOM 8175 C C . ARG F 1 120 ? -2.033 23.818 -44.797 1.00 40.01 112 ARG F C 1
ATOM 8176 O O . ARG F 1 120 ? -1.918 22.634 -44.450 1.00 37.32 112 ARG F O 1
ATOM 8184 N N . GLN F 1 121 ? -1.273 24.358 -45.751 1.00 38.43 113 GLN F N 1
ATOM 8185 C CA . GLN F 1 121 ? -0.213 23.578 -46.381 1.00 47.13 113 GLN F CA 1
ATOM 8186 C C . GLN F 1 121 ? 0.935 23.312 -45.407 1.00 48.77 113 GLN F C 1
ATOM 8187 O O . GLN F 1 121 ? 1.530 22.228 -45.418 1.00 49.26 113 GLN F O 1
ATOM 8193 N N . LEU F 1 122 ? 1.266 24.289 -44.559 1.00 44.37 114 LEU F N 1
ATOM 8194 C CA . LEU F 1 122 ? 2.305 24.066 -43.557 1.00 39.54 114 LEU F CA 1
ATOM 8195 C C . LEU F 1 122 ? 1.864 23.033 -42.533 1.00 40.31 114 LEU F C 1
ATOM 8196 O O . LEU F 1 122 ? 2.659 22.186 -42.124 1.00 43.35 114 LEU F O 1
ATOM 8201 N N . ALA F 1 123 ? 0.605 23.100 -42.095 1.00 40.03 115 ALA F N 1
ATOM 8202 C CA . ALA F 1 123 ? 0.076 22.066 -41.215 1.00 43.81 115 ALA F CA 1
ATOM 8203 C C . ALA F 1 123 ? 0.100 20.713 -41.901 1.00 44.17 115 ALA F C 1
ATOM 8204 O O . ALA F 1 123 ? 0.498 19.715 -41.295 1.00 42.69 115 ALA F O 1
ATOM 8206 N N . ARG F 1 124 ? -0.322 20.666 -43.169 1.00 41.10 116 ARG F N 1
ATOM 8207 C CA . ARG F 1 124 ? -0.290 19.416 -43.909 1.00 38.15 116 ARG F CA 1
ATOM 8208 C C . ARG F 1 124 ? 1.129 18.864 -43.953 1.00 45.31 116 ARG F C 1
ATOM 8209 O O . ARG F 1 124 ? 1.339 17.651 -43.841 1.00 54.74 116 ARG F O 1
ATOM 8217 N N . GLU F 1 125 ? 2.119 19.744 -44.115 1.00 35.45 117 GLU F N 1
ATOM 8218 C CA . GLU F 1 125 ? 3.498 19.282 -44.232 1.00 46.13 117 GLU F CA 1
ATOM 8219 C C . GLU F 1 125 ? 4.052 18.723 -42.920 1.00 41.75 117 GLU F C 1
ATOM 8220 O O . GLU F 1 125 ? 4.831 17.769 -42.956 1.00 44.77 117 GLU F O 1
ATOM 8226 N N . LEU F 1 126 ? 3.648 19.265 -41.763 1.00 37.39 118 LEU F N 1
ATOM 8227 C CA . LEU F 1 126 ? 4.038 18.666 -40.484 1.00 41.62 118 LEU F CA 1
ATOM 8228 C C . LEU F 1 126 ? 3.658 17.190 -40.413 1.00 47.41 118 LEU F C 1
ATOM 8229 O O . LEU F 1 126 ? 4.400 16.375 -39.848 1.00 41.55 118 LEU F O 1
ATOM 8234 N N . HIS F 1 127 ? 2.491 16.831 -40.969 1.00 46.82 119 HIS F N 1
ATOM 8235 C CA . HIS F 1 127 ? 2.047 15.441 -40.944 1.00 43.20 119 HIS F CA 1
ATOM 8236 C C . HIS F 1 127 ? 2.724 14.607 -42.022 1.00 43.71 119 HIS F C 1
ATOM 8237 O O . HIS F 1 127 ? 3.198 13.506 -41.738 1.00 38.78 119 HIS F O 1
ATOM 8244 N N . GLU F 1 128 ? 2.750 15.100 -43.268 1.00 48.64 120 GLU F N 1
ATOM 8245 C CA . GLU F 1 128 ? 3.203 14.275 -44.392 1.00 47.95 120 GLU F CA 1
ATOM 8246 C C . GLU F 1 128 ? 4.717 14.104 -44.427 1.00 51.16 120 GLU F C 1
ATOM 8247 O O . GLU F 1 128 ? 5.213 13.109 -44.976 1.00 53.02 120 GLU F O 1
ATOM 8253 N N . LYS F 1 129 ? 5.468 15.048 -43.864 1.00 50.99 121 LYS F N 1
ATOM 8254 C CA . LYS F 1 129 ? 6.926 14.942 -43.827 1.00 57.77 121 LYS F CA 1
ATOM 8255 C C . LYS F 1 129 ? 7.442 14.402 -42.499 1.00 58.16 121 LYS F C 1
ATOM 8256 O O . LYS F 1 129 ? 8.663 14.349 -42.294 1.00 56.88 121 LYS F O 1
ATOM 8262 N N . HIS F 1 130 ? 6.537 14.042 -41.589 1.00 50.53 122 HIS F N 1
ATOM 8263 C CA . HIS F 1 130 ? 6.915 13.425 -40.328 1.00 49.60 122 HIS F CA 1
ATOM 8264 C C . HIS F 1 130 ? 7.613 12.084 -40.581 1.00 55.71 122 HIS F C 1
ATOM 8265 O O . HIS F 1 130 ? 7.295 11.369 -41.535 1.00 50.67 122 HIS F O 1
ATOM 8272 N N . SER F 1 131 ? 8.577 11.749 -39.710 1.00 66.14 123 SER F N 1
ATOM 8273 C CA . SER F 1 131 ? 9.393 10.542 -39.883 1.00 69.91 123 SER F CA 1
ATOM 8274 C C . SER F 1 131 ? 8.544 9.342 -40.262 1.00 71.79 123 SER F C 1
ATOM 8275 O O . SER F 1 131 ? 8.800 8.672 -41.268 1.00 79.49 123 SER F O 1
ATOM 8278 N N . SER F 1 132 ? 7.506 9.080 -39.477 1.00 68.28 124 SER F N 1
ATOM 8279 C CA . SER F 1 132 ? 6.422 8.197 -39.881 1.00 69.91 124 SER F CA 1
ATOM 8280 C C . SER F 1 132 ? 5.291 9.080 -40.380 1.00 69.32 124 SER F C 1
ATOM 8281 O O . SER F 1 132 ? 4.756 9.895 -39.621 1.00 67.04 124 SER F O 1
ATOM 8284 N N . ALA F 1 133 ? 4.953 8.938 -41.658 1.00 70.71 125 ALA F N 1
ATOM 8285 C CA . ALA F 1 133 ? 3.945 9.797 -42.255 1.00 65.67 125 ALA F CA 1
ATOM 8286 C C . ALA F 1 133 ? 2.619 9.592 -41.545 1.00 59.34 125 ALA F C 1
ATOM 8287 O O . ALA F 1 133 ? 2.212 8.460 -41.272 1.00 62.55 125 ALA F O 1
ATOM 8289 N N . ILE F 1 134 ? 1.951 10.699 -41.241 1.00 49.34 126 ILE F N 1
ATOM 8290 C CA . ILE F 1 134 ? 0.678 10.699 -40.538 1.00 40.28 126 ILE F CA 1
ATOM 8291 C C . ILE F 1 134 ? -0.353 11.267 -41.500 1.00 40.99 126 ILE F C 1
ATOM 8292 O O . ILE F 1 134 ? -0.123 12.335 -42.071 1.00 45.05 126 ILE F O 1
ATOM 8297 N N . PRO F 1 135 ? -1.471 10.589 -41.728 1.00 45.37 127 PRO F N 1
ATOM 8298 C CA . PRO F 1 135 ? -2.448 11.098 -42.696 1.00 49.31 127 PRO F CA 1
ATOM 8299 C C . PRO F 1 135 ? -3.053 12.415 -42.241 1.00 45.56 127 PRO F C 1
ATOM 8300 O O . PRO F 1 135 ? -3.430 12.581 -41.082 1.00 44.01 127 PRO F O 1
ATOM 8304 N N . PHE F 1 136 ? -3.150 13.343 -43.190 1.00 47.19 128 PHE F N 1
ATOM 8305 C CA . PHE F 1 136 ? -3.717 14.674 -43.009 1.00 48.87 128 PHE F CA 1
ATOM 8306 C C . PHE F 1 136 ? -4.900 14.778 -43.960 1.00 50.17 128 PHE F C 1
ATOM 8307 O O . PHE F 1 136 ? -4.722 14.773 -45.184 1.00 52.84 128 PHE F O 1
ATOM 8315 N N . ILE F 1 137 ? -6.104 14.863 -43.406 1.00 46.18 129 ILE F N 1
ATOM 8316 C CA . ILE F 1 137 ? -7.329 14.770 -44.188 1.00 41.43 129 ILE F CA 1
ATOM 8317 C C . ILE F 1 137 ? -7.985 16.146 -44.169 1.00 42.40 129 ILE F C 1
ATOM 8318 O O . ILE F 1 137 ? -8.636 16.530 -43.188 1.00 48.05 129 ILE F O 1
ATOM 8323 N N . GLU F 1 138 ? -7.793 16.906 -45.248 1.00 38.59 130 GLU F N 1
ATOM 8324 C CA . GLU F 1 138 ? -8.327 18.255 -45.357 1.00 39.82 130 GLU F CA 1
ATOM 8325 C C . GLU F 1 138 ? -9.743 18.171 -45.910 1.00 47.47 130 GLU F C 1
ATOM 8326 O O . GLU F 1 138 ? -9.956 17.673 -47.021 1.00 49.22 130 GLU F O 1
ATOM 8332 N N . VAL F 1 139 ? -10.699 18.678 -45.141 1.00 42.32 131 VAL F N 1
ATOM 8333 C CA . VAL F 1 139 ? -12.117 18.559 -45.436 1.00 38.13 131 VAL F CA 1
ATOM 8334 C C . VAL F 1 139 ? -12.639 19.960 -45.676 1.00 43.61 131 VAL F C 1
ATOM 8335 O O . VAL F 1 139 ? -12.702 20.769 -44.746 1.00 41.05 131 VAL F O 1
ATOM 8339 N N . PHE F 1 140 ? -12.996 20.258 -46.916 1.00 38.86 132 PHE F N 1
ATOM 8340 C CA . PHE F 1 140 ? -13.529 21.570 -47.254 1.00 44.24 132 PHE F CA 1
ATOM 8341 C C . PHE F 1 140 ? -15.005 21.625 -46.878 1.00 47.14 132 PHE F C 1
ATOM 8342 O O . PHE F 1 140 ? -15.843 21.050 -47.574 1.00 45.88 132 PHE F O 1
ATOM 8350 N N . ILE F 1 141 ? -15.333 22.338 -45.800 1.00 49.12 133 ILE F N 1
ATOM 8351 C CA . ILE F 1 141 ? -16.729 22.564 -45.416 1.00 44.46 133 ILE F CA 1
ATOM 8352 C C . ILE F 1 141 ? -17.211 23.767 -46.227 1.00 45.15 133 ILE F C 1
ATOM 8353 O O . ILE F 1 141 ? -16.942 24.917 -45.882 1.00 44.33 133 ILE F O 1
ATOM 8358 N N . ASP F 1 142 ? -17.933 23.497 -47.311 1.00 50.62 134 ASP F N 1
ATOM 8359 C CA . ASP F 1 142 ? -18.169 24.462 -48.380 1.00 51.57 134 ASP F CA 1
ATOM 8360 C C . ASP F 1 142 ? -19.645 24.848 -48.429 1.00 55.19 134 ASP F C 1
ATOM 8361 O O . ASP F 1 142 ? -20.493 24.039 -48.828 1.00 45.85 134 ASP F O 1
ATOM 8366 N N . ALA F 1 143 ? -19.937 26.099 -48.074 1.00 52.35 135 ALA F N 1
ATOM 8367 C CA . ALA F 1 143 ? -21.256 26.695 -48.243 1.00 56.11 135 ALA F CA 1
ATOM 8368 C C . ALA F 1 143 ? -21.140 28.045 -48.940 1.00 57.11 135 ALA F C 1
ATOM 8369 O O . ALA F 1 143 ? -20.164 28.776 -48.720 1.00 52.16 135 ALA F O 1
ATOM 8371 N N . PRO F 1 144 ? -22.092 28.391 -49.809 1.00 60.19 136 PRO F N 1
ATOM 8372 C CA . PRO F 1 144 ? -22.032 29.699 -50.472 1.00 62.33 136 PRO F CA 1
ATOM 8373 C C . PRO F 1 144 ? -22.153 30.826 -49.456 1.00 66.47 136 PRO F C 1
ATOM 8374 O O . PRO F 1 144 ? -22.750 30.667 -48.389 1.00 73.09 136 PRO F O 1
ATOM 8378 N N . LEU F 1 145 ? -21.594 31.989 -49.808 1.00 67.41 137 LEU F N 1
ATOM 8379 C CA . LEU F 1 145 ? -21.662 33.131 -48.901 1.00 63.48 137 LEU F CA 1
ATOM 8380 C C . LEU F 1 145 ? -23.108 33.510 -48.598 1.00 64.61 137 LEU F C 1
ATOM 8381 O O . LEU F 1 145 ? -23.458 33.786 -47.445 1.00 64.39 137 LEU F O 1
ATOM 8386 N N . SER F 1 146 ? -23.979 33.467 -49.607 1.00 61.96 138 SER F N 1
ATOM 8387 C CA . SER F 1 146 ? -25.381 33.781 -49.360 1.00 69.91 138 SER F CA 1
ATOM 8388 C C . SER F 1 146 ? -25.983 32.791 -48.374 1.00 74.66 138 SER F C 1
ATOM 8389 O O . SER F 1 146 ? -26.844 33.154 -47.563 1.00 77.31 138 SER F O 1
ATOM 8392 N N . VAL F 1 147 ? -25.548 31.530 -48.434 1.00 70.99 139 VAL F N 1
ATOM 8393 C CA . VAL F 1 147 ? -26.095 30.521 -47.537 1.00 67.69 139 VAL F CA 1
ATOM 8394 C C . VAL F 1 147 ? -25.595 30.750 -46.113 1.00 66.12 139 VAL F C 1
ATOM 8395 O O . VAL F 1 147 ? -26.377 30.722 -45.156 1.00 66.23 139 VAL F O 1
ATOM 8399 N N . VAL F 1 148 ? -24.289 30.989 -45.943 1.00 58.67 140 VAL F N 1
ATOM 8400 C CA . VAL F 1 148 ? -23.804 31.242 -44.589 1.00 50.58 140 VAL F CA 1
ATOM 8401 C C . VAL F 1 148 ? -24.277 32.603 -44.098 1.00 55.10 140 VAL F C 1
ATOM 8402 O O . VAL F 1 148 ? -24.440 32.804 -42.889 1.00 57.67 140 VAL F O 1
ATOM 8406 N N . GLU F 1 149 ? -24.498 33.560 -45.010 1.00 55.01 141 GLU F N 1
ATOM 8407 C CA . GLU F 1 149 ? -25.126 34.814 -44.611 1.00 63.03 141 GLU F CA 1
ATOM 8408 C C . GLU F 1 149 ? -26.574 34.593 -44.209 1.00 65.88 141 GLU F C 1
ATOM 8409 O O . GLU F 1 149 ? -27.091 35.301 -43.338 1.00 69.10 141 GLU F O 1
ATOM 8415 N N . GLN F 1 150 ? -27.248 33.634 -44.843 1.00 67.02 142 GLN F N 1
ATOM 8416 C CA . GLN F 1 150 ? -28.602 33.300 -44.422 1.00 73.53 142 GLN F CA 1
ATOM 8417 C C . GLN F 1 150 ? -28.599 32.666 -43.038 1.00 77.51 142 GLN F C 1
ATOM 8418 O O . GLN F 1 150 ? -29.535 32.876 -42.259 1.00 84.35 142 GLN F O 1
ATOM 8420 N N . ARG F 1 151 ? -27.567 31.884 -42.721 1.00 76.47 143 ARG F N 1
ATOM 8421 C CA . ARG F 1 151 ? -27.432 31.288 -41.397 1.00 75.10 143 ARG F CA 1
ATOM 8422 C C . ARG F 1 151 ? -27.113 32.332 -40.335 1.00 73.80 143 ARG F C 1
ATOM 8423 O O . ARG F 1 151 ? -27.946 32.605 -39.465 1.00 77.87 143 ARG F O 1
ATOM 8431 N N . ASP F 1 152 ? -25.928 32.939 -40.436 1.00 69.56 144 ASP F N 1
ATOM 8432 C CA . ASP F 1 152 ? -25.422 33.970 -39.532 1.00 68.66 144 ASP F CA 1
ATOM 8433 C C . ASP F 1 152 ? -25.818 33.685 -38.075 1.00 77.09 144 ASP F C 1
ATOM 8434 O O . ASP F 1 152 ? -26.439 34.531 -37.423 1.00 75.12 144 ASP F O 1
ATOM 8439 N N . PRO F 1 153 ? -25.477 32.504 -37.543 1.00 87.18 145 PRO F N 1
ATOM 8440 C CA . PRO F 1 153 ? -26.004 32.117 -36.224 1.00 94.48 145 PRO F CA 1
ATOM 8441 C C . PRO F 1 153 ? -25.464 32.951 -35.076 1.00 97.67 145 PRO F C 1
ATOM 8442 O O . PRO F 1 153 ? -25.986 32.837 -33.960 1.00 106.56 145 PRO F O 1
ATOM 8446 N N . LYS F 1 154 ? -24.438 33.772 -35.304 1.00 88.58 146 LYS F N 1
ATOM 8447 C CA . LYS F 1 154 ? -23.896 34.646 -34.272 1.00 77.10 146 LYS F CA 1
ATOM 8448 C C . LYS F 1 154 ? -23.914 36.109 -34.695 1.00 69.12 146 LYS F C 1
ATOM 8449 O O . LYS F 1 154 ? -23.358 36.955 -33.984 1.00 62.76 146 LYS F O 1
ATOM 8455 N N . GLY F 1 155 ? -24.538 36.423 -35.833 1.00 71.27 147 GLY F N 1
ATOM 8456 C CA . GLY F 1 155 ? -24.611 37.775 -36.362 1.00 72.75 147 GLY F CA 1
ATOM 8457 C C . GLY F 1 155 ? -23.345 38.323 -36.982 1.00 71.15 147 GLY F C 1
ATOM 8458 O O . GLY F 1 155 ? -23.267 39.531 -37.228 1.00 81.56 147 GLY F O 1
ATOM 8459 N N . LEU F 1 156 ? -22.349 37.479 -37.250 1.00 58.59 148 LEU F N 1
ATOM 8460 C CA . LEU F 1 156 ? -21.070 37.987 -37.723 1.00 52.39 148 LEU F CA 1
ATOM 8461 C C . LEU F 1 156 ? -21.169 38.541 -39.143 1.00 56.57 148 LEU F C 1
ATOM 8462 O O . LEU F 1 156 ? -20.539 39.554 -39.459 1.00 62.75 148 LEU F O 1
ATOM 8467 N N . TYR F 1 157 ? -21.967 37.912 -40.008 1.00 60.44 149 TYR F N 1
ATOM 8468 C CA . TYR F 1 157 ? -22.051 38.369 -41.396 1.00 57.86 149 TYR F CA 1
ATOM 8469 C C . TYR F 1 157 ? -22.754 39.712 -41.535 1.00 68.66 149 TYR F C 1
ATOM 8470 O O . TYR F 1 157 ? -22.344 40.535 -42.363 1.00 73.91 149 TYR F O 1
ATOM 8479 N N . LYS F 1 158 ? -23.792 39.972 -40.730 1.00 75.72 150 LYS F N 1
ATOM 8480 C CA . LYS F 1 158 ? -24.480 41.259 -40.835 1.00 74.39 150 LYS F CA 1
ATOM 8481 C C . LYS F 1 158 ? -23.502 42.398 -40.630 1.00 66.97 150 LYS F C 1
ATOM 8482 O O . LYS F 1 158 ? -23.604 43.439 -41.292 1.00 58.61 150 LYS F O 1
ATOM 8484 N N . LYS F 1 159 ? -22.520 42.193 -39.758 1.00 64.91 151 LYS F N 1
ATOM 8485 C CA . LYS F 1 159 ? -21.429 43.140 -39.613 1.00 63.57 151 LYS F CA 1
ATOM 8486 C C . LYS F 1 159 ? -20.622 43.138 -40.901 1.00 69.27 151 LYS F C 1
ATOM 8487 O O . LYS F 1 159 ? -19.640 42.401 -41.021 1.00 70.91 151 LYS F O 1
ATOM 8489 N N . ALA F 1 160 ? -21.061 43.934 -41.877 1.00 74.24 152 ALA F N 1
ATOM 8490 C CA . ALA F 1 160 ? -20.367 44.091 -43.148 1.00 72.89 152 ALA F CA 1
ATOM 8491 C C . ALA F 1 160 ? -20.093 45.567 -43.423 1.00 77.70 152 ALA F C 1
ATOM 8492 O O . ALA F 1 160 ? -20.203 46.408 -42.530 1.00 76.06 152 ALA F O 1
ATOM 8494 N N . GLU F 1 164 ? -18.808 46.892 -38.942 1.00 67.24 156 GLU F N 1
ATOM 8495 C CA . GLU F 1 164 ? -18.409 47.097 -37.553 1.00 68.95 156 GLU F CA 1
ATOM 8496 C C . GLU F 1 164 ? -17.492 45.974 -37.054 1.00 73.25 156 GLU F C 1
ATOM 8497 O O . GLU F 1 164 ? -16.997 46.020 -35.926 1.00 74.73 156 GLU F O 1
ATOM 8499 N N . ILE F 1 165 ? -17.286 44.969 -37.907 1.00 72.51 157 ILE F N 1
ATOM 8500 C CA . ILE F 1 165 ? -16.317 43.897 -37.693 1.00 72.64 157 ILE F CA 1
ATOM 8501 C C . ILE F 1 165 ? -15.329 43.940 -38.854 1.00 73.11 157 ILE F C 1
ATOM 8502 O O . ILE F 1 165 ? -15.740 44.058 -40.015 1.00 72.88 157 ILE F O 1
ATOM 8507 N N . LYS F 1 166 ? -14.034 43.862 -38.548 1.00 71.58 158 LYS F N 1
ATOM 8508 C CA . LYS F 1 166 ? -13.002 44.100 -39.548 1.00 69.12 158 LYS F CA 1
ATOM 8509 C C . LYS F 1 166 ? -12.326 42.815 -40.007 1.00 64.12 158 LYS F C 1
ATOM 8510 O O . LYS F 1 166 ? -12.306 41.801 -39.305 1.00 70.00 158 LYS F O 1
ATOM 8512 N N . ASP F 1 167 ? -11.773 42.889 -41.219 1.00 56.28 159 ASP F N 1
ATOM 8513 C CA . ASP F 1 167 ? -10.933 41.846 -41.802 1.00 51.10 159 ASP F CA 1
ATOM 8514 C C . ASP F 1 167 ? -11.598 40.473 -41.673 1.00 54.97 159 ASP F C 1
ATOM 8515 O O . ASP F 1 167 ? -10.983 39.484 -41.265 1.00 55.96 159 ASP F O 1
ATOM 8520 N N . PHE F 1 168 ? -12.877 40.420 -42.043 1.00 51.11 160 PHE F N 1
ATOM 8521 C CA . PHE F 1 168 ? -13.693 39.224 -41.856 1.00 46.53 160 PHE F CA 1
ATOM 8522 C C . PHE F 1 168 ? -13.643 38.323 -43.093 1.00 41.33 160 PHE F C 1
ATOM 8523 O O . PHE F 1 168 ? -13.937 38.770 -44.205 1.00 41.23 160 PHE F O 1
ATOM 8531 N N . THR F 1 169 ? -13.276 37.056 -42.883 1.00 38.26 161 THR F N 1
ATOM 8532 C CA . THR F 1 169 ? -13.128 36.098 -43.973 1.00 44.00 161 THR F CA 1
ATOM 8533 C C . THR F 1 169 ? -14.409 36.000 -44.793 1.00 48.56 161 THR F C 1
ATOM 8534 O O . THR F 1 169 ? -15.492 35.734 -44.258 1.00 44.96 161 THR F O 1
ATOM 8538 N N . GLY F 1 170 ? -14.280 36.203 -46.104 1.00 52.55 162 GLY F N 1
ATOM 8539 C CA . GLY F 1 170 ? -15.402 36.128 -47.009 1.00 52.45 162 GLY F CA 1
ATOM 8540 C C . GLY F 1 170 ? -16.102 37.447 -47.277 1.00 52.44 162 GLY F C 1
ATOM 8541 O O . GLY F 1 170 ? -16.864 37.542 -48.246 1.00 54.84 162 GLY F O 1
ATOM 8542 N N . ILE F 1 171 ? -15.896 38.457 -46.435 1.00 41.49 163 ILE F N 1
ATOM 8543 C CA . ILE F 1 171 ? -16.520 39.753 -46.674 1.00 49.16 163 ILE F CA 1
ATOM 8544 C C . ILE F 1 171 ? -15.424 40.780 -46.910 1.00 51.90 163 ILE F C 1
ATOM 8545 O O . ILE F 1 171 ? -15.329 41.360 -47.998 1.00 45.56 163 ILE F O 1
ATOM 8550 N N . SER F 1 172 ? -14.553 40.957 -45.910 1.00 56.37 164 SER F N 1
ATOM 8551 C CA . SER F 1 172 ? -13.468 41.933 -45.949 1.00 54.59 164 SER F CA 1
ATOM 8552 C C . SER F 1 172 ? -12.094 41.293 -45.797 1.00 58.66 164 SER F C 1
ATOM 8553 O O . SER F 1 172 ? -11.097 42.007 -45.654 1.00 68.46 164 SER F O 1
ATOM 8556 N N . ALA F 1 173 ? -12.018 39.970 -45.814 1.00 53.66 165 ALA F N 1
ATOM 8557 C CA . ALA F 1 173 ? -10.776 39.219 -45.841 1.00 47.55 165 ALA F CA 1
ATOM 8558 C C . ALA F 1 173 ? -10.979 38.060 -46.802 1.00 44.64 165 ALA F C 1
ATOM 8559 O O . ALA F 1 173 ? -12.117 37.616 -47.000 1.00 42.72 165 ALA F O 1
ATOM 8561 N N . PRO F 1 174 ? -9.912 37.550 -47.407 1.00 44.84 166 PRO F N 1
ATOM 8562 C CA . PRO F 1 174 ? -10.074 36.496 -48.409 1.00 45.88 166 PRO F CA 1
ATOM 8563 C C . PRO F 1 174 ? -10.182 35.125 -47.767 1.00 44.95 166 PRO F C 1
ATOM 8564 O O . PRO F 1 174 ? -9.634 34.873 -46.695 1.00 47.60 166 PRO F O 1
ATOM 8568 N N . TYR F 1 175 ? -10.925 34.240 -48.426 1.00 48.08 167 TYR F N 1
ATOM 8569 C CA . TYR F 1 175 ? -10.865 32.814 -48.147 1.00 47.27 167 TYR F CA 1
ATOM 8570 C C . TYR F 1 175 ? -10.300 32.116 -49.376 1.00 46.66 167 TYR F C 1
ATOM 8571 O O . TYR F 1 175 ? -10.806 32.312 -50.485 1.00 49.85 167 TYR F O 1
ATOM 8580 N N . GLU F 1 176 ? -9.256 31.308 -49.182 1.00 41.87 168 GLU F N 1
ATOM 8581 C CA . GLU F 1 176 ? -8.565 30.616 -50.273 1.00 38.82 168 GLU F CA 1
ATOM 8582 C C . GLU F 1 176 ? -8.965 29.147 -50.241 1.00 43.54 168 GLU F C 1
ATOM 8583 O O . GLU F 1 176 ? -8.389 28.353 -49.493 1.00 43.54 168 GLU F O 1
ATOM 8589 N N . ALA F 1 177 ? -9.942 28.792 -51.069 1.00 45.73 169 ALA F N 1
ATOM 8590 C CA . ALA F 1 177 ? -10.497 27.445 -51.037 1.00 52.14 169 ALA F CA 1
ATOM 8591 C C . ALA F 1 177 ? -9.495 26.432 -51.592 1.00 51.35 169 ALA F C 1
ATOM 8592 O O . ALA F 1 177 ? -8.786 26.722 -52.561 1.00 48.04 169 ALA F O 1
ATOM 8594 N N . PRO F 1 178 ? -9.418 25.237 -51.011 1.00 44.14 170 PRO F N 1
ATOM 8595 C CA . PRO F 1 178 ? -8.487 24.237 -51.537 1.00 44.67 170 PRO F CA 1
ATOM 8596 C C . PRO F 1 178 ? -8.916 23.739 -52.909 1.00 52.43 170 PRO F C 1
ATOM 8597 O O . PRO F 1 178 ? -10.092 23.467 -53.153 1.00 60.31 170 PRO F O 1
ATOM 8601 N N . ALA F 1 179 ? -7.942 23.640 -53.813 1.00 57.71 171 ALA F N 1
ATOM 8602 C CA . ALA F 1 179 ? -8.157 23.107 -55.153 1.00 58.54 171 ALA F CA 1
ATOM 8603 C C . ALA F 1 179 ? -8.114 21.589 -55.151 1.00 56.82 171 ALA F C 1
ATOM 8604 O O . ALA F 1 179 ? -8.586 20.958 -56.105 1.00 53.57 171 ALA F O 1
ATOM 8606 N N . ASN F 1 180 ? -7.534 21.000 -54.106 1.00 57.25 172 ASN F N 1
ATOM 8607 C CA . ASN F 1 180 ? -7.296 19.569 -54.063 1.00 66.08 172 ASN F CA 1
ATOM 8608 C C . ASN F 1 180 ? -7.438 19.023 -52.644 1.00 64.39 172 ASN F C 1
ATOM 8609 O O . ASN F 1 180 ? -6.475 18.486 -52.085 1.00 72.77 172 ASN F O 1
ATOM 8614 N N . PRO F 1 181 ? -8.619 19.125 -52.035 1.00 56.90 173 PRO F N 1
ATOM 8615 C CA . PRO F 1 181 ? -8.824 18.556 -50.699 1.00 52.07 173 PRO F CA 1
ATOM 8616 C C . PRO F 1 181 ? -9.070 17.056 -50.771 1.00 52.68 173 PRO F C 1
ATOM 8617 O O . PRO F 1 181 ? -9.436 16.510 -51.812 1.00 56.92 173 PRO F O 1
ATOM 8621 N N . GLU F 1 182 ? -8.904 16.392 -49.628 1.00 47.61 174 GLU F N 1
ATOM 8622 C CA . GLU F 1 182 ? -9.274 14.984 -49.558 1.00 53.85 174 GLU F CA 1
ATOM 8623 C C . GLU F 1 182 ? -10.788 14.805 -49.632 1.00 58.98 174 GLU F C 1
ATOM 8624 O O . GLU F 1 182 ? -11.278 13.871 -50.280 1.00 60.23 174 GLU F O 1
ATOM 8630 N N . ILE F 1 183 ? -11.543 15.689 -48.976 1.00 62.36 175 ILE F N 1
ATOM 8631 C CA . ILE F 1 183 ? -13.002 15.637 -48.949 1.00 60.66 175 ILE F CA 1
ATOM 8632 C C . ILE F 1 183 ? -13.576 17.021 -49.225 1.00 60.82 175 ILE F C 1
ATOM 8633 O O . ILE F 1 183 ? -13.071 18.028 -48.719 1.00 53.39 175 ILE F O 1
ATOM 8638 N N . HIS F 1 184 ? -14.652 17.066 -50.009 1.00 62.79 176 HIS F N 1
ATOM 8639 C CA . HIS F 1 184 ? -15.380 18.299 -50.286 1.00 60.27 176 HIS F CA 1
ATOM 8640 C C . HIS F 1 184 ? -16.838 18.052 -49.935 1.00 61.80 176 HIS F C 1
ATOM 8641 O O . HIS F 1 184 ? -17.490 17.201 -50.549 1.00 52.73 176 HIS F O 1
ATOM 8648 N N . ILE F 1 185 ? -17.351 18.790 -48.955 1.00 57.37 177 ILE F N 1
ATOM 8649 C CA . ILE F 1 185 ? -18.705 18.591 -48.454 1.00 54.23 177 ILE F CA 1
ATOM 8650 C C . ILE F 1 185 ? -19.480 19.869 -48.711 1.00 57.53 177 ILE F C 1
ATOM 8651 O O . ILE F 1 185 ? -19.072 20.951 -48.264 1.00 46.77 177 ILE F O 1
ATOM 8656 N N . ARG F 1 186 ? -20.581 19.745 -49.449 1.00 57.57 178 ARG F N 1
ATOM 8657 C CA . ARG F 1 186 ? -21.486 20.859 -49.710 1.00 59.05 178 ARG F CA 1
ATOM 8658 C C . ARG F 1 186 ? -22.568 20.825 -48.645 1.00 54.71 178 ARG F C 1
ATOM 8659 O O . ARG F 1 186 ? -23.555 20.101 -48.767 1.00 57.54 178 ARG F O 1
ATOM 8667 N N . THR F 1 187 ? -22.406 21.652 -47.621 1.00 48.66 179 THR F N 1
ATOM 8668 C CA . THR F 1 187 ? -23.318 21.640 -46.489 1.00 51.10 179 THR F CA 1
ATOM 8669 C C . THR F 1 187 ? -24.652 22.321 -46.781 1.00 56.17 179 THR F C 1
ATOM 8670 O O . THR F 1 187 ? -25.570 22.229 -45.958 1.00 54.26 179 THR F O 1
ATOM 8674 N N . ASP F 1 188 ? -24.803 22.952 -47.946 1.00 60.61 180 ASP F N 1
ATOM 8675 C CA . ASP F 1 188 ? -26.117 23.407 -48.377 1.00 66.97 180 ASP F CA 1
ATOM 8676 C C . ASP F 1 188 ? -26.894 22.301 -49.066 1.00 71.56 180 ASP F C 1
ATOM 8677 O O . ASP F 1 188 ? -28.087 22.472 -49.343 1.00 76.99 180 ASP F O 1
ATOM 8682 N N . GLU F 1 189 ? -26.244 21.170 -49.320 1.00 73.03 181 GLU F N 1
ATOM 8683 C CA . GLU F 1 189 ? -26.852 20.035 -49.984 1.00 81.19 181 GLU F CA 1
ATOM 8684 C C . GLU F 1 189 ? -26.957 18.801 -49.101 1.00 85.12 181 GLU F C 1
ATOM 8685 O O . GLU F 1 189 ? -27.724 17.890 -49.434 1.00 88.65 181 GLU F O 1
ATOM 8691 N N . VAL F 1 190 ? -26.243 18.758 -47.975 1.00 84.65 182 VAL F N 1
ATOM 8692 C CA . VAL F 1 190 ? -26.181 17.595 -47.098 1.00 81.60 182 VAL F CA 1
ATOM 8693 C C . VAL F 1 190 ? -26.484 18.028 -45.672 1.00 75.82 182 VAL F C 1
ATOM 8694 O O . VAL F 1 190 ? -26.100 19.125 -45.253 1.00 78.58 182 VAL F O 1
ATOM 8698 N N . ASP F 1 191 ? -27.181 17.178 -44.925 1.00 71.75 183 ASP F N 1
ATOM 8699 C CA . ASP F 1 191 ? -27.411 17.494 -43.525 1.00 70.59 183 ASP F CA 1
ATOM 8700 C C . ASP F 1 191 ? -26.171 17.122 -42.709 1.00 70.10 183 ASP F C 1
ATOM 8701 O O . ASP F 1 191 ? -25.175 16.624 -43.237 1.00 66.64 183 ASP F O 1
ATOM 8706 N N . VAL F 1 192 ? -26.232 17.360 -41.400 1.00 68.61 184 VAL F N 1
ATOM 8707 C CA . VAL F 1 192 ? -25.072 17.121 -40.548 1.00 61.27 184 VAL F CA 1
ATOM 8708 C C . VAL F 1 192 ? -24.739 15.638 -40.494 1.00 59.92 184 VAL F C 1
ATOM 8709 O O . VAL F 1 192 ? -23.577 15.241 -40.639 1.00 58.22 184 VAL F O 1
ATOM 8713 N N . ALA F 1 193 ? -25.757 14.799 -40.279 1.00 64.92 185 ALA F N 1
ATOM 8714 C CA . ALA F 1 193 ? -25.527 13.363 -40.180 1.00 59.56 185 ALA F CA 1
ATOM 8715 C C . ALA F 1 193 ? -24.962 12.808 -41.478 1.00 63.91 185 ALA F C 1
ATOM 8716 O O . ALA F 1 193 ? -24.092 11.932 -41.459 1.00 62.04 185 ALA F O 1
ATOM 8718 N N . GLY F 1 194 ? -25.456 13.296 -42.616 1.00 72.67 186 GLY F N 1
ATOM 8719 C CA . GLY F 1 194 ? -24.925 12.846 -43.889 1.00 76.93 186 GLY F CA 1
ATOM 8720 C C . GLY F 1 194 ? -23.491 13.276 -44.118 1.00 71.99 186 GLY F C 1
ATOM 8721 O O . GLY F 1 194 ? -22.712 12.545 -44.739 1.00 74.94 186 GLY F O 1
ATOM 8722 N N . ALA F 1 195 ? -23.121 14.461 -43.631 1.00 57.30 187 ALA F N 1
ATOM 8723 C CA . ALA F 1 195 ? -21.741 14.892 -43.752 1.00 52.93 187 ALA F CA 1
ATOM 8724 C C . ALA F 1 195 ? -20.820 14.039 -42.887 1.00 57.01 187 ALA F C 1
ATOM 8725 O O . ALA F 1 195 ? -19.754 13.610 -43.341 1.00 56.91 187 ALA F O 1
ATOM 8727 N N . VAL F 1 196 ? -21.231 13.752 -41.650 1.00 56.98 188 VAL F N 1
ATOM 8728 C CA . VAL F 1 196 ? -20.422 12.900 -40.784 1.00 55.78 188 VAL F CA 1
ATOM 8729 C C . VAL F 1 196 ? -20.231 11.532 -41.422 1.00 62.18 188 VAL F C 1
ATOM 8730 O O . VAL F 1 196 ? -19.130 10.965 -41.388 1.00 65.04 188 VAL F O 1
ATOM 8734 N N . GLU F 1 197 ? -21.295 10.993 -42.036 1.00 63.63 189 GLU F N 1
ATOM 8735 C CA . GLU F 1 197 ? -21.208 9.700 -42.711 1.00 61.59 189 GLU F CA 1
ATOM 8736 C C . GLU F 1 197 ? -20.185 9.745 -43.836 1.00 65.34 189 GLU F C 1
ATOM 8737 O O . GLU F 1 197 ? -19.438 8.782 -44.050 1.00 70.62 189 GLU F O 1
ATOM 8743 N N . ILE F 1 198 ? -20.139 10.858 -44.567 1.00 64.87 190 ILE F N 1
ATOM 8744 C CA . ILE F 1 198 ? -19.156 11.020 -45.635 1.00 66.60 190 ILE F CA 1
ATOM 8745 C C . ILE F 1 198 ? -17.736 10.966 -45.073 1.00 63.05 190 ILE F C 1
ATOM 8746 O O . ILE F 1 198 ? -16.876 10.238 -45.583 1.00 63.38 190 ILE F O 1
ATOM 8751 N N . ILE F 1 199 ? -17.466 11.733 -44.014 1.00 57.97 191 ILE F N 1
ATOM 8752 C CA . ILE F 1 199 ? -16.128 11.705 -43.428 1.00 52.70 191 ILE F CA 1
ATOM 8753 C C . ILE F 1 199 ? -15.829 10.322 -42.871 1.00 54.58 191 ILE F C 1
ATOM 8754 O O . ILE F 1 199 ? -14.723 9.797 -43.036 1.00 54.32 191 ILE F O 1
ATOM 8759 N N . THR F 1 200 ? -16.806 9.718 -42.193 1.00 55.04 192 THR F N 1
ATOM 8760 C CA . THR F 1 200 ? -16.596 8.407 -41.585 1.00 62.68 192 THR F CA 1
ATOM 8761 C C . THR F 1 200 ? -16.286 7.342 -42.632 1.00 65.58 192 THR F C 1
ATOM 8762 O O . THR F 1 200 ? -15.376 6.520 -42.446 1.00 60.70 192 THR F O 1
ATOM 8766 N N . LYS F 1 201 ? -17.016 7.356 -43.751 1.00 68.62 193 LYS F N 1
ATOM 8767 C CA . LYS F 1 201 ? -16.775 6.373 -44.801 1.00 68.12 193 LYS F CA 1
ATOM 8768 C C . LYS F 1 201 ? -15.385 6.549 -45.399 1.00 71.11 193 LYS F C 1
ATOM 8769 O O . LYS F 1 201 ? -14.697 5.565 -45.695 1.00 72.51 193 LYS F O 1
ATOM 8771 N N . TYR F 1 202 ? -14.939 7.800 -45.551 1.00 73.41 194 TYR F N 1
ATOM 8772 C CA . TYR F 1 202 ? -13.588 8.043 -46.049 1.00 68.46 194 TYR F CA 1
ATOM 8773 C C . TYR F 1 202 ? -12.547 7.449 -45.107 1.00 70.66 194 TYR F C 1
ATOM 8774 O O . TYR F 1 202 ? -11.556 6.862 -45.559 1.00 74.48 194 TYR F O 1
ATOM 8783 N N . LEU F 1 203 ? -12.758 7.582 -43.794 1.00 65.79 195 LEU F N 1
ATOM 8784 C CA . LEU F 1 203 ? -11.802 7.046 -42.826 1.00 62.07 195 LEU F CA 1
ATOM 8785 C C . LEU F 1 203 ? -11.672 5.527 -42.939 1.00 65.47 195 LEU F C 1
ATOM 8786 O O . LEU F 1 203 ? -10.566 4.993 -43.078 1.00 62.96 195 LEU F O 1
ATOM 8791 N N . ALA F 1 204 ? -12.797 4.817 -42.913 1.00 65.12 196 ALA F N 1
ATOM 8792 C CA . ALA F 1 204 ? -12.737 3.361 -42.960 1.00 69.09 196 ALA F CA 1
ATOM 8793 C C . ALA F 1 204 ? -12.162 2.876 -44.288 1.00 77.49 196 ALA F C 1
ATOM 8794 O O . ALA F 1 204 ? -11.359 1.936 -44.318 1.00 82.18 196 ALA F O 1
ATOM 8796 N N . ASP F 1 205 ? -12.558 3.511 -45.394 1.00 80.88 197 ASP F N 1
ATOM 8797 C CA . ASP F 1 205 ? -12.075 3.125 -46.716 1.00 80.82 197 ASP F CA 1
ATOM 8798 C C . ASP F 1 205 ? -10.571 3.315 -46.863 1.00 82.54 197 ASP F C 1
ATOM 8799 O O . ASP F 1 205 ? -9.973 2.759 -47.791 1.00 88.91 197 ASP F O 1
ATOM 8804 N N . ASN F 1 206 ? -9.953 4.103 -45.986 1.00 77.45 198 ASN F N 1
ATOM 8805 C CA . ASN F 1 206 ? -8.521 4.358 -46.030 1.00 74.97 198 ASN F CA 1
ATOM 8806 C C . ASN F 1 206 ? -7.789 3.670 -44.882 1.00 69.89 198 ASN F C 1
ATOM 8807 O O . ASN F 1 206 ? -6.633 3.998 -44.594 1.00 68.82 198 ASN F O 1
ATOM 8812 N N . GLY F 1 207 ? -8.432 2.695 -44.240 1.00 68.94 199 GLY F N 1
ATOM 8813 C CA . GLY F 1 207 ? -7.802 1.888 -43.212 1.00 70.55 199 GLY F CA 1
ATOM 8814 C C . GLY F 1 207 ? -7.486 2.589 -41.909 1.00 75.02 199 GLY F C 1
ATOM 8815 O O . GLY F 1 207 ? -6.820 1.994 -41.055 1.00 70.99 199 GLY F O 1
ATOM 8816 N N . LEU F 1 208 ? -7.953 3.825 -41.706 1.00 66.57 200 LEU F N 1
ATOM 8817 C CA . LEU F 1 208 ? -7.589 4.537 -40.490 1.00 69.11 200 LEU F CA 1
ATOM 8818 C C . LEU F 1 208 ? -8.511 4.218 -39.324 1.00 69.93 200 LEU F C 1
ATOM 8819 O O . LEU F 1 208 ? -8.120 4.427 -38.169 1.00 78.50 200 LEU F O 1
ATOM 8824 N N . ILE F 1 209 ? -9.700 3.683 -39.585 1.00 66.23 201 ILE F N 1
ATOM 8825 C CA . ILE F 1 209 ? -10.570 3.204 -38.515 1.00 69.46 201 ILE F CA 1
ATOM 8826 C C . ILE F 1 209 ? -11.011 1.796 -38.896 1.00 72.41 201 ILE F C 1
ATOM 8827 O O . ILE F 1 209 ? -11.104 1.476 -40.094 1.00 68.49 201 ILE F O 1
ATOM 8832 N N . PRO F 1 210 ? -11.323 0.942 -37.924 1.00 76.80 202 PRO F N 1
ATOM 8833 C CA . PRO F 1 210 ? -11.630 -0.454 -38.249 1.00 85.44 202 PRO F CA 1
ATOM 8834 C C . PRO F 1 210 ? -12.823 -0.589 -39.178 1.00 92.93 202 PRO F C 1
ATOM 8835 O O . PRO F 1 210 ? -13.715 0.261 -39.223 1.00 96.93 202 PRO F O 1
ATOM 8839 N N . ALA F 1 211 ? -12.797 -1.663 -39.956 1.00 94.68 203 ALA F N 1
ATOM 8840 C CA . ALA F 1 211 ? -13.840 -1.963 -40.916 1.00 91.70 203 ALA F CA 1
ATOM 8841 C C . ALA F 1 211 ? -15.138 -2.290 -40.192 1.00 92.06 203 ALA F C 1
ATOM 8842 O O . ALA F 1 211 ? -15.314 -3.403 -39.694 1.00 90.99 203 ALA F O 1
#

InterPro domains:
  IPR002891 APS kinase [MF_00065] (23-199)
  IPR002891 APS kinase [TIGR00455] (8-195)
  IPR027417 P-loop containing nucleoside triphosphate hydrolase [G3DSA:3.40.50.300] (1-203)
  IPR027417 P-loop containing nucleoside triphosphate hydrolase [SSF52540] (23-197)
  IPR059117 APS kinase domain [PF01583] (24-178)

Radius of gyration: 36.16 Å; Cα contacts (8 Å, |Δi|>4): 2111; chains: 6; bounding box: 103×111×56 Å